Protein AF-A0A6V7U859-F1 (afdb_monomer)

Sequence (755 aa):
MHLGAEILRFVKKGKNNCCVVFSGETASGKSELFKQLLNFLSADFANQNFELKLNSAQIIIEAFANAKTSRNLNASRHGKYFELNYKLNNELSKIVISSAKIELFFLEKYRVVEAFVEQSRESNFHIFYCLLAGLSPQQKLDFELTNGRISSYRLLAQYRRNSRENFINGETTSWMFGGERTRPTFELLSKVVGAFKILNFNEKEIENIWRLLAAILHLGNLRYNVKNYDGKENLELNDRLNIQRICKLLKIEKNLLISSLTIKSLCDLKSEKELNFRKLSIDEAVDRRDTLCVEIYSNIVNFIINKINLELNEENKIINWRNGQQQKFISVGLADFQSLENKLKNGNNFEQLCINYGAECLQQFFIRRIFTLEQAEYAAQCLPEWEERCAALPYLDNLQVLEMLAVQPLSVMSVIDDISIAPEASDTNLLSKLHSSHSNNESLYQKPKSSLLNQFAIRHYTGLVQYKVEGMLLKNKDYFPSELQKLINESELKFLQKIFQNKEENEEGDEISNELSEEELNENGNIEFIIKRIKQNTQCTIVRRSMNDLMRRLESCPEAFFVRCLKANDAQKEKLFETETVLRQMRQFDMLSTVAMCRASFPIHMEYAYFVRRYRPLMPGIPPPNYCDCAHTTGFICRTIFGDSCTEFVQFGKNKAFLKSEQHQFLEMLRSRRLHCCAALVQKCLLGWAKRQQYARLRWATLIFQKHWRGLVERKKFKIIIRGVTRLQAIIRSHQLVIRYQWLKSLIAHFQAIN

Solvent-accessible surface area (backbone atoms only — not comparable to full-atom values): 41831 Å² total; per-residue (Å²): 108,71,68,46,56,51,51,52,52,50,57,71,67,69,81,62,36,32,33,35,44,42,43,44,56,81,72,22,48,52,70,59,53,50,48,55,45,52,49,60,63,28,70,85,24,30,54,75,69,53,44,53,36,56,55,21,50,51,53,44,49,46,31,68,44,13,21,30,39,74,79,29,55,78,31,64,42,32,24,39,37,40,36,38,30,33,33,77,37,79,90,74,75,38,63,30,53,55,31,41,45,66,47,81,38,75,63,58,48,66,48,61,64,42,74,40,42,58,92,56,52,47,53,41,43,42,41,65,56,20,49,52,55,35,52,50,74,67,57,27,57,76,50,71,45,67,96,55,57,54,79,79,22,51,40,67,27,57,54,82,84,82,72,101,68,77,86,69,87,79,86,65,82,79,86,56,62,88,93,58,90,83,72,61,51,36,61,57,32,51,49,40,54,50,23,39,53,68,52,69,50,50,71,66,58,54,49,50,52,53,29,50,56,40,28,39,43,40,54,56,55,68,62,78,45,76,46,76,56,95,90,41,83,40,70,42,78,79,53,66,66,49,50,52,50,34,24,64,53,51,36,34,60,64,68,56,56,51,45,42,45,41,45,44,80,42,70,46,92,86,67,87,48,84,78,45,76,43,75,42,54,69,65,59,26,51,50,48,51,41,51,53,41,31,50,56,51,49,29,50,52,52,48,51,45,52,49,50,32,50,62,37,34,49,65,50,58,65,51,53,76,73,63,83,60,89,75,82,64,38,42,42,37,39,36,47,52,45,40,68,69,75,47,86,88,82,53,24,44,55,67,43,52,55,42,33,50,55,35,50,53,55,49,41,55,49,46,41,59,71,47,55,51,48,39,50,50,28,55,76,27,70,36,61,75,59,26,52,58,57,66,70,54,76,70,92,80,52,60,68,51,49,31,47,43,64,65,42,88,75,5,56,40,51,44,50,52,56,39,48,72,39,96,82,54,43,50,67,57,45,52,54,48,52,47,73,70,39,54,90,41,62,84,45,29,41,76,58,96,48,86,86,51,67,45,44,29,41,45,47,79,80,44,79,40,59,34,40,36,76,63,34,45,65,60,30,47,61,73,75,55,68,51,52,52,51,52,46,69,67,22,73,37,62,66,62,39,50,42,58,52,58,58,57,59,64,67,69,66,63,91,81,84,87,86,82,77,93,83,69,86,48,93,72,45,59,59,56,52,50,52,51,54,54,53,62,56,16,43,56,46,47,53,49,51,55,50,50,54,50,46,53,55,57,66,69,21,84,44,76,44,79,45,81,29,69,42,45,39,94,84,76,54,83,98,46,76,35,66,68,56,38,53,52,50,40,59,42,69,43,46,63,44,51,51,51,47,62,69,73,48,49,87,40,77,37,43,24,52,58,45,33,64,70,51,32,84,77,46,87,89,58,69,60,44,93,74,50,64,28,62,64,49,40,54,50,53,44,37,71,74,51,41,90,57,27,74,82,47,40,49,81,40,76,63,31,39,27,24,30,68,68,61,52,50,49,52,50,50,54,44,51,53,51,48,49,54,53,49,51,54,51,49,52,52,52,53,51,50,52,51,52,53,52,49,52,53,52,49,52,53,49,52,51,50,51,54,52,49,56,52,50,54,52,53,52,53,51,52,50,50,53,53,50,51,54,49,51,51,50,50,52,53,49,50,54,49,49,52,52,50,52,52,52,50,51,52,50,54,52,53,62,73,75,109

InterPro domains:
  IPR000048 IQ motif, EF-hand binding site [SM00015] (674-696)
  IPR000048 IQ motif, EF-hand binding site [SM00015] (697-719)
  IPR001609 Myosin head, motor domain-like [PF00063] (6-660)
  IPR001609 Myosin head, motor domain-like [PR00193] (17-42)
  IPR001609 Myosin head, motor domain-like [PR00193] (59-86)
  IPR001609 Myosin head, motor domain-like [PR00193] (333-361)
  IPR001609 Myosin head, motor domain-like [PS51456] (1-672)
  IPR001609 Myosin head, motor domain-like [SM00242] (1-673)
  IPR027417 P-loop containing nucleoside triphosphate hydrolase [SSF52540] (9-729)
  IPR036961 Kinesin motor domain superfamily [G3DSA:3.40.850.10] (9-595)

Mean predicted aligned error: 11.79 Å

pLDDT: mean 83.3, std 16.25, range [28.33, 97.75]

Structure (mmCIF, N/CA/C/O backbone):
data_AF-A0A6V7U859-F1
#
_entry.id   AF-A0A6V7U859-F1
#
loop_
_atom_site.group_PDB
_atom_site.id
_atom_site.type_symbol
_atom_site.label_atom_id
_atom_site.label_alt_id
_atom_site.label_comp_id
_atom_site.label_asym_id
_atom_site.label_entity_id
_atom_site.label_seq_id
_atom_site.pdbx_PDB_ins_code
_atom_site.Cartn_x
_atom_site.Cartn_y
_atom_site.Cartn_z
_atom_site.occupancy
_atom_site.B_iso_or_equiv
_atom_site.auth_seq_id
_atom_site.auth_comp_id
_atom_site.auth_asym_id
_atom_site.auth_atom_id
_atom_site.pdbx_PDB_model_num
ATOM 1 N N . MET A 1 1 ? -1.193 2.203 -17.847 1.00 71.12 1 MET A N 1
ATOM 2 C CA . MET A 1 1 ? -0.242 1.550 -18.780 1.00 71.12 1 MET A CA 1
ATOM 3 C C . MET A 1 1 ? 1.049 2.342 -18.985 1.00 71.12 1 MET A C 1
ATOM 5 O O . MET A 1 1 ? 2.097 1.781 -18.706 1.00 71.12 1 MET A O 1
ATOM 9 N N . HIS A 1 2 ? 1.018 3.618 -19.406 1.00 82.00 2 HIS A N 1
ATOM 10 C CA . HIS A 1 2 ? 2.252 4.408 -19.613 1.00 82.00 2 HIS A CA 1
ATOM 11 C C . HIS A 1 2 ? 3.171 4.432 -18.378 1.00 82.00 2 HIS A C 1
ATOM 13 O O . HIS A 1 2 ? 4.330 4.040 -18.474 1.00 82.00 2 HIS A O 1
ATOM 19 N N . LEU A 1 3 ? 2.622 4.793 -17.211 1.00 88.06 3 LEU A N 1
ATOM 20 C CA . LEU A 1 3 ? 3.351 4.802 -15.938 1.00 88.06 3 LEU A CA 1
ATOM 21 C C . LEU A 1 3 ? 4.003 3.445 -15.623 1.00 88.06 3 LEU A C 1
ATOM 23 O O . LEU A 1 3 ? 5.179 3.380 -15.290 1.00 88.06 3 LEU A O 1
ATOM 27 N N . GLY A 1 4 ? 3.264 2.345 -15.790 1.00 87.81 4 GLY A N 1
ATOM 28 C CA . GLY A 1 4 ? 3.808 1.003 -15.579 1.00 87.81 4 GLY A CA 1
ATOM 29 C C . GLY A 1 4 ? 4.981 0.693 -16.513 1.00 87.81 4 GLY A C 1
ATOM 30 O O . GLY A 1 4 ? 5.986 0.138 -16.079 1.00 87.81 4 GLY A O 1
ATOM 31 N N . ALA A 1 5 ? 4.902 1.089 -17.788 1.00 84.56 5 ALA A N 1
ATOM 32 C CA . ALA A 1 5 ? 5.995 0.887 -18.739 1.00 84.56 5 ALA A CA 1
ATOM 33 C C . ALA A 1 5 ? 7.244 1.703 -18.366 1.00 84.56 5 ALA A C 1
ATOM 35 O O . ALA A 1 5 ? 8.369 1.245 -18.573 1.00 84.56 5 ALA A O 1
ATOM 36 N N . GLU A 1 6 ? 7.057 2.897 -17.810 1.00 83.69 6 GLU A N 1
ATOM 37 C CA . GLU A 1 6 ? 8.133 3.752 -17.316 1.00 83.69 6 GLU A CA 1
ATOM 38 C C . GLU A 1 6 ? 8.818 3.163 -16.076 1.00 83.69 6 GLU A C 1
ATOM 40 O O . GLU A 1 6 ? 10.043 3.017 -16.075 1.00 83.69 6 GLU A O 1
ATOM 45 N N . ILE A 1 7 ? 8.038 2.695 -15.097 1.00 87.56 7 ILE A N 1
ATOM 46 C CA . ILE A 1 7 ? 8.540 1.973 -13.919 1.00 87.56 7 ILE A CA 1
ATOM 47 C C . ILE A 1 7 ? 9.346 0.744 -14.354 1.00 87.56 7 ILE A C 1
ATOM 49 O O . ILE A 1 7 ? 10.487 0.560 -13.937 1.00 87.56 7 ILE A O 1
ATOM 53 N N . LEU A 1 8 ? 8.827 -0.070 -15.276 1.00 83.62 8 LEU A N 1
ATOM 54 C CA . LEU A 1 8 ? 9.551 -1.248 -15.764 1.00 83.62 8 LEU A CA 1
ATOM 55 C C . LEU A 1 8 ? 10.824 -0.891 -16.541 1.00 83.62 8 LEU A C 1
ATOM 57 O O . LEU A 1 8 ? 11.806 -1.634 -16.493 1.00 83.62 8 LEU A O 1
ATOM 61 N N . ARG A 1 9 ? 10.851 0.236 -17.263 1.00 79.06 9 ARG A N 1
ATOM 62 C CA . ARG A 1 9 ? 12.089 0.749 -17.876 1.00 79.06 9 ARG A CA 1
ATOM 63 C C . ARG A 1 9 ? 13.104 1.140 -16.808 1.00 79.06 9 ARG A C 1
ATOM 65 O O . ARG A 1 9 ? 14.294 0.916 -17.023 1.00 79.06 9 ARG A O 1
ATOM 72 N N . PHE A 1 10 ? 12.657 1.708 -15.691 1.00 78.94 10 PHE A N 1
ATOM 73 C CA . PHE A 1 10 ? 13.509 2.037 -14.553 1.00 78.94 10 PHE A CA 1
ATOM 74 C C . PHE A 1 10 ? 14.084 0.774 -13.900 1.00 78.94 10 PHE A C 1
ATOM 76 O O . PHE A 1 10 ? 15.305 0.647 -13.803 1.00 78.94 10 PHE A O 1
ATOM 83 N N . VAL A 1 11 ? 13.237 -0.219 -13.610 1.00 81.00 11 VAL A N 1
ATOM 84 C CA . VAL A 1 11 ? 13.658 -1.538 -13.105 1.00 81.00 11 VAL A CA 1
ATOM 85 C C . VAL A 1 11 ? 14.672 -2.191 -14.055 1.00 81.00 11 VAL A C 1
ATOM 87 O O . VAL A 1 11 ? 15.732 -2.641 -13.625 1.00 81.00 11 VAL A O 1
ATOM 90 N N . LYS A 1 12 ? 14.432 -2.140 -15.376 1.00 77.50 12 LYS A N 1
ATOM 91 C CA . LYS A 1 12 ? 15.366 -2.639 -16.406 1.00 77.50 12 LYS A CA 1
ATOM 92 C C . LYS A 1 12 ? 16.717 -1.930 -16.445 1.00 77.50 12 LYS A C 1
ATOM 94 O O . LYS A 1 12 ? 17.691 -2.527 -16.899 1.00 77.50 12 LYS A O 1
ATOM 99 N N . LYS A 1 13 ? 16.806 -0.674 -15.996 1.00 72.75 13 LYS A N 1
ATOM 100 C CA . LYS A 1 13 ? 18.085 0.050 -15.903 1.00 72.75 13 LYS A CA 1
ATOM 101 C C . LYS A 1 13 ? 18.947 -0.450 -14.740 1.00 72.75 13 LYS A C 1
ATOM 103 O O . LYS A 1 13 ? 20.151 -0.205 -14.769 1.00 72.75 13 LYS A O 1
ATOM 108 N N . GLY A 1 14 ? 18.376 -1.173 -13.775 1.00 63.72 14 GLY A N 1
ATOM 109 C CA . GLY A 1 14 ? 19.142 -2.023 -12.868 1.00 63.72 14 GLY A CA 1
ATOM 110 C C . GLY A 1 14 ? 19.781 -1.333 -11.656 1.00 63.72 14 GLY A C 1
ATOM 111 O O . GLY A 1 14 ? 20.655 -1.932 -11.035 1.00 63.72 14 GLY A O 1
ATOM 112 N N . LYS A 1 15 ? 19.458 -0.063 -11.369 1.00 62.84 15 LYS A N 1
ATOM 113 C CA . LYS A 1 15 ? 20.284 0.758 -10.461 1.00 62.84 15 LYS A CA 1
ATOM 114 C C . LYS A 1 15 ? 19.678 1.032 -9.089 1.00 62.84 15 LYS A C 1
ATOM 116 O O . LYS A 1 15 ? 20.405 0.896 -8.110 1.00 62.84 15 LYS A O 1
ATOM 121 N N . ASN A 1 16 ? 18.397 1.388 -9.023 1.00 78.38 16 ASN A N 1
ATOM 122 C CA . ASN A 1 16 ? 17.788 1.989 -7.837 1.00 78.38 16 ASN A CA 1
ATOM 123 C C . ASN A 1 16 ? 16.387 1.413 -7.583 1.00 78.38 16 ASN A C 1
ATOM 125 O O . ASN A 1 16 ? 15.728 0.972 -8.525 1.00 78.38 16 ASN A O 1
ATOM 129 N N . ASN A 1 17 ? 15.935 1.471 -6.330 1.00 88.69 17 ASN A N 1
ATOM 130 C CA . ASN A 1 17 ? 14.547 1.199 -5.949 1.00 88.69 17 ASN A CA 1
ATOM 131 C C . ASN A 1 17 ? 13.641 2.358 -6.385 1.00 88.69 17 ASN A C 1
ATOM 133 O O . ASN A 1 17 ? 14.111 3.484 -6.559 1.00 88.69 17 ASN A O 1
ATOM 137 N N . CYS A 1 18 ? 12.349 2.108 -6.554 1.00 91.88 18 CYS A N 1
ATOM 138 C CA . CYS A 1 18 ? 11.382 3.176 -6.799 1.00 91.88 18 CYS A CA 1
ATOM 139 C C . CYS A 1 1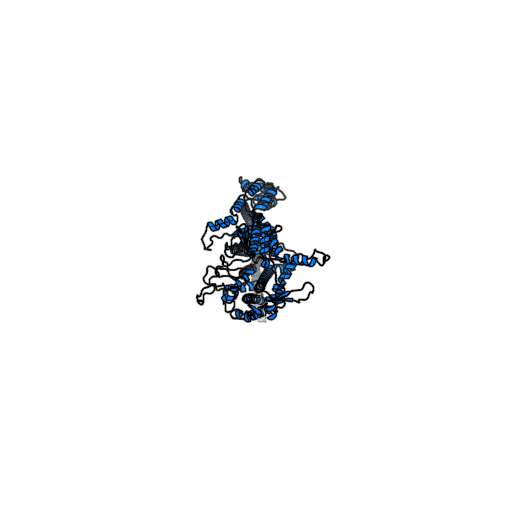8 ? 10.086 2.942 -6.033 1.00 91.88 18 CYS A C 1
ATOM 141 O O . CYS A 1 18 ? 9.732 1.803 -5.732 1.00 91.88 18 CYS A O 1
ATOM 143 N N . CYS A 1 19 ? 9.347 4.014 -5.773 1.00 94.88 19 CYS A N 1
ATOM 144 C CA . CYS A 1 19 ? 8.046 3.930 -5.125 1.00 94.88 19 CYS A CA 1
ATOM 145 C C . CYS A 1 19 ? 6.949 4.618 -5.945 1.00 94.88 19 CYS A C 1
ATOM 147 O O . CYS A 1 19 ? 7.213 5.520 -6.738 1.00 94.88 19 CYS A O 1
ATOM 149 N N . VAL A 1 20 ? 5.707 4.177 -5.761 1.00 96.00 20 VAL A N 1
ATOM 150 C CA . VAL A 1 20 ? 4.504 4.777 -6.337 1.00 96.00 20 VAL A CA 1
ATOM 151 C C . VAL A 1 20 ? 3.539 5.088 -5.206 1.00 96.00 20 VAL A C 1
ATOM 153 O O . VAL A 1 20 ? 3.144 4.186 -4.468 1.00 96.00 20 VAL A O 1
ATOM 156 N N . VAL A 1 21 ? 3.135 6.348 -5.081 1.00 95.50 21 VAL A N 1
ATOM 157 C CA . VAL A 1 21 ? 2.208 6.801 -4.039 1.00 95.50 21 VAL A CA 1
ATOM 158 C C . VAL A 1 21 ? 0.886 7.218 -4.673 1.00 95.50 21 VAL A C 1
ATOM 160 O O . VAL A 1 21 ? 0.825 8.151 -5.480 1.00 95.50 21 VAL A O 1
ATOM 163 N N . PHE A 1 22 ? -0.188 6.527 -4.289 1.00 93.94 22 PHE A N 1
ATOM 164 C CA . PHE A 1 22 ? -1.551 6.830 -4.708 1.00 93.94 22 PHE A CA 1
ATOM 165 C C . PHE A 1 22 ? -2.222 7.766 -3.703 1.00 93.94 22 PHE A C 1
ATOM 167 O O . PHE A 1 22 ? -2.262 7.505 -2.502 1.00 93.94 22 PHE A O 1
ATOM 174 N N . SER A 1 23 ? -2.800 8.854 -4.201 1.00 91.12 23 SER A N 1
ATOM 175 C CA . SER A 1 23 ? -3.497 9.861 -3.397 1.00 91.12 23 SER A CA 1
ATOM 176 C C . SER A 1 23 ? -4.761 10.336 -4.114 1.00 91.12 23 SER A C 1
ATOM 178 O O . SER A 1 23 ? -4.917 10.130 -5.314 1.00 91.12 23 SER A O 1
ATOM 180 N N . GLY A 1 24 ? -5.712 10.904 -3.376 1.00 88.62 24 GLY A N 1
ATOM 181 C CA . GLY A 1 24 ? -7.045 11.235 -3.895 1.00 88.62 24 GLY A CA 1
ATOM 182 C C . GLY A 1 24 ? -8.122 11.113 -2.823 1.00 88.62 24 GLY A C 1
ATOM 183 O O . GLY A 1 24 ? -7.867 10.526 -1.769 1.00 88.62 24 GLY A O 1
ATOM 184 N N . GLU A 1 25 ? -9.322 11.641 -3.074 1.00 85.81 25 GLU A N 1
ATOM 185 C CA . GLU A 1 25 ? -10.473 11.526 -2.164 1.00 85.81 25 GLU A CA 1
ATOM 186 C C . GLU A 1 25 ? -11.036 10.093 -2.102 1.00 85.81 25 GLU A C 1
ATOM 188 O O . GLU A 1 25 ? -10.721 9.229 -2.930 1.00 85.81 25 GLU A O 1
ATOM 193 N N . THR A 1 26 ? -11.890 9.820 -1.112 1.00 83.44 26 THR A N 1
ATOM 194 C CA . THR A 1 26 ? -12.606 8.537 -1.029 1.00 83.44 26 THR A CA 1
ATOM 195 C C . THR A 1 26 ? -13.460 8.346 -2.285 1.00 83.44 26 THR A C 1
ATOM 197 O O . THR A 1 26 ? -14.155 9.267 -2.706 1.00 83.44 26 THR A O 1
ATOM 200 N N . ALA A 1 27 ? -13.435 7.140 -2.863 1.00 83.50 27 ALA A N 1
ATOM 201 C CA . ALA A 1 27 ? -14.111 6.798 -4.122 1.00 83.50 27 ALA A CA 1
ATOM 202 C C . ALA A 1 27 ? -13.570 7.495 -5.390 1.00 83.50 27 ALA A C 1
ATOM 204 O O . ALA A 1 27 ? -14.260 7.529 -6.404 1.00 83.50 27 ALA A O 1
ATOM 205 N N . SER A 1 28 ? -12.336 8.008 -5.369 1.00 88.12 28 SER A N 1
ATOM 206 C CA . SER A 1 28 ? -11.665 8.555 -6.564 1.00 88.12 28 SER A CA 1
ATOM 207 C C . SER A 1 28 ? -11.043 7.495 -7.490 1.00 88.12 28 SER A C 1
ATOM 209 O O . SER A 1 28 ? -10.532 7.839 -8.550 1.00 88.12 28 SER A O 1
ATOM 211 N N . GLY A 1 29 ? -11.066 6.211 -7.107 1.00 88.81 29 GLY A N 1
ATOM 212 C CA . GLY A 1 29 ? -10.531 5.106 -7.918 1.00 88.81 29 GLY A CA 1
ATOM 213 C C . GLY A 1 29 ? -9.109 4.644 -7.570 1.00 88.81 29 GLY A C 1
ATOM 214 O O . GLY A 1 29 ? -8.580 3.789 -8.273 1.00 88.81 29 GLY A O 1
ATOM 215 N N . LYS A 1 30 ? -8.507 5.138 -6.474 1.00 91.31 30 LYS A N 1
ATOM 216 C CA . LYS A 1 30 ? -7.146 4.760 -6.025 1.00 91.31 30 LYS A CA 1
ATOM 217 C C . LYS A 1 30 ? -6.897 3.253 -6.022 1.00 91.31 30 LYS A C 1
ATOM 219 O O . LYS A 1 30 ? -5.990 2.780 -6.697 1.00 91.31 30 LYS A O 1
ATOM 224 N N . SER A 1 31 ? -7.738 2.499 -5.314 1.00 89.06 31 SER A N 1
ATOM 225 C CA . SER A 1 31 ? -7.548 1.057 -5.162 1.00 89.06 31 SER A CA 1
ATOM 226 C C . SER A 1 31 ? -7.752 0.284 -6.464 1.00 89.06 31 SER A C 1
ATOM 228 O O . SER A 1 31 ? -7.108 -0.740 -6.648 1.00 89.06 31 SER A O 1
ATOM 230 N N . GLU A 1 32 ? -8.585 0.772 -7.385 1.00 89.56 32 GLU A N 1
ATOM 231 C CA . GLU A 1 32 ? -8.760 0.150 -8.703 1.00 89.56 32 GLU A CA 1
ATOM 232 C C . GLU A 1 32 ? -7.541 0.400 -9.597 1.00 89.56 32 GLU A C 1
ATOM 234 O O . GLU A 1 32 ? -7.003 -0.516 -10.216 1.00 89.56 32 GLU A O 1
ATOM 239 N N . LEU A 1 33 ? -7.024 1.629 -9.593 1.00 92.62 33 LEU A N 1
ATOM 240 C CA . LEU A 1 33 ? -5.817 1.973 -10.334 1.00 92.62 33 LEU A CA 1
ATOM 241 C C . LEU A 1 33 ? -4.578 1.256 -9.780 1.00 92.62 33 LEU A C 1
ATOM 243 O O . LEU A 1 33 ? -3.728 0.811 -10.551 1.00 92.62 33 LEU A O 1
ATOM 247 N N . PHE A 1 34 ? -4.505 1.092 -8.458 1.00 93.00 34 PHE A N 1
ATOM 248 C CA . PHE A 1 34 ? -3.504 0.269 -7.788 1.00 93.00 34 PHE A CA 1
ATOM 249 C C . PHE A 1 34 ? -3.523 -1.170 -8.318 1.00 93.00 34 PHE A C 1
ATOM 251 O O . PHE A 1 34 ? -2.472 -1.686 -8.689 1.00 93.00 34 PHE A O 1
ATOM 258 N N . LYS A 1 35 ? -4.703 -1.805 -8.418 1.00 90.88 35 LYS A N 1
ATOM 259 C CA . LYS A 1 35 ? -4.841 -3.167 -8.969 1.00 90.88 35 LYS A CA 1
ATOM 260 C C . LYS A 1 35 ? -4.373 -3.240 -10.413 1.00 90.88 35 LYS A C 1
ATOM 262 O O . LYS A 1 35 ? -3.584 -4.110 -10.761 1.00 90.88 35 LYS A O 1
ATOM 267 N N . GLN A 1 36 ? -4.813 -2.302 -11.248 1.00 92.00 36 GLN A N 1
ATOM 268 C CA . GLN A 1 36 ? -4.420 -2.268 -12.655 1.00 92.00 36 GLN A CA 1
ATOM 269 C C . GLN A 1 36 ? -2.909 -2.090 -12.824 1.00 92.00 36 GLN A C 1
ATOM 271 O O . GLN A 1 36 ? -2.306 -2.745 -13.675 1.00 92.00 36 GLN A O 1
ATOM 276 N N . LEU A 1 37 ? -2.283 -1.226 -12.017 1.00 92.94 37 LEU A N 1
ATOM 277 C CA . LEU A 1 37 ? -0.834 -1.059 -12.039 1.00 92.94 37 LEU A CA 1
ATOM 278 C C . LEU A 1 37 ? -0.125 -2.320 -11.544 1.00 92.94 37 LEU A C 1
ATOM 280 O O . LEU A 1 37 ? 0.836 -2.748 -12.174 1.00 92.94 37 LEU A O 1
ATOM 284 N N . LEU A 1 38 ? -0.608 -2.932 -10.463 1.00 91.75 38 LEU A N 1
ATOM 285 C CA . LEU A 1 38 ? -0.036 -4.157 -9.918 1.00 91.75 38 LEU A CA 1
ATOM 286 C C . LEU A 1 38 ? -0.067 -5.305 -10.939 1.00 91.75 38 LEU A C 1
ATOM 288 O O . LEU A 1 38 ? 0.948 -5.968 -11.156 1.00 91.75 38 LEU A O 1
ATOM 292 N N . ASN A 1 39 ? -1.200 -5.490 -11.615 1.00 89.50 39 ASN A N 1
ATOM 293 C CA . ASN A 1 39 ? -1.362 -6.499 -12.664 1.00 89.50 39 ASN A CA 1
ATOM 294 C C . ASN A 1 39 ? -0.435 -6.211 -13.846 1.00 89.50 39 ASN A C 1
ATOM 296 O O . ASN A 1 39 ? 0.222 -7.105 -14.363 1.00 89.50 39 ASN A O 1
ATOM 300 N N . PHE A 1 40 ? -0.306 -4.943 -14.240 1.00 89.88 40 PHE A N 1
ATOM 301 C CA . PHE A 1 40 ? 0.610 -4.554 -15.310 1.00 89.88 40 PHE A CA 1
ATOM 302 C C . PHE A 1 40 ? 2.081 -4.827 -14.958 1.00 89.88 40 PHE A C 1
ATOM 304 O O . PHE A 1 40 ? 2.856 -5.265 -15.804 1.00 89.88 40 PHE A O 1
ATOM 311 N N . LEU A 1 41 ? 2.475 -4.551 -13.714 1.00 88.38 41 LEU A N 1
ATOM 312 C CA . LEU A 1 41 ? 3.835 -4.775 -13.227 1.00 88.38 41 LEU A CA 1
ATOM 313 C C . LEU A 1 41 ? 4.169 -6.270 -13.093 1.00 88.38 41 LEU A C 1
ATOM 315 O O . LEU A 1 41 ? 5.330 -6.648 -13.245 1.00 88.38 41 LEU A O 1
ATOM 319 N N . SER A 1 42 ? 3.161 -7.116 -12.862 1.00 85.69 42 SER A N 1
ATOM 320 C CA . SER A 1 42 ? 3.326 -8.564 -12.710 1.00 85.69 42 SER A CA 1
ATOM 321 C C . SER A 1 42 ? 3.190 -9.362 -14.011 1.00 85.69 42 SER A C 1
ATOM 323 O O . SER A 1 42 ? 3.947 -10.309 -14.174 1.00 85.69 42 SER A O 1
ATOM 325 N N . ALA A 1 43 ? 2.347 -8.971 -14.970 1.00 79.81 43 ALA A N 1
ATOM 326 C CA . ALA A 1 43 ? 1.989 -9.794 -16.139 1.00 79.81 43 ALA A CA 1
ATOM 327 C C . ALA A 1 43 ? 3.173 -10.392 -16.938 1.00 79.81 43 ALA A C 1
ATOM 329 O O . ALA A 1 43 ? 3.133 -11.551 -17.341 1.00 79.81 43 ALA A O 1
ATOM 330 N N . ASP A 1 44 ? 4.241 -9.618 -17.162 1.00 70.62 44 ASP A N 1
ATOM 331 C CA . ASP A 1 44 ? 5.400 -10.051 -17.969 1.00 70.62 44 ASP A CA 1
ATOM 332 C C . ASP A 1 44 ? 6.590 -10.558 -17.129 1.00 70.62 44 ASP A C 1
ATOM 334 O O . ASP A 1 44 ? 7.562 -11.091 -17.676 1.00 70.62 44 ASP A O 1
ATOM 338 N N . PHE A 1 45 ? 6.554 -10.331 -15.813 1.00 69.88 45 PHE A N 1
ATOM 339 C CA . PHE A 1 45 ? 7.700 -10.502 -14.909 1.00 69.88 45 PHE A CA 1
ATOM 340 C C . PHE A 1 45 ? 7.420 -11.507 -13.794 1.00 69.88 45 PHE A C 1
ATOM 342 O O . PHE A 1 45 ? 8.359 -12.019 -13.198 1.00 69.88 45 PHE A O 1
ATOM 349 N N . ALA A 1 46 ? 6.164 -11.806 -13.489 1.00 68.88 46 ALA A N 1
ATOM 350 C CA . ALA A 1 46 ? 5.783 -12.859 -12.568 1.00 68.88 46 ALA A CA 1
ATOM 351 C C . ALA A 1 46 ? 5.668 -14.193 -13.314 1.00 68.88 46 ALA A C 1
ATOM 353 O O . ALA A 1 46 ? 5.213 -14.258 -14.455 1.00 68.88 46 ALA A O 1
ATOM 354 N N . ASN A 1 47 ? 6.018 -15.289 -12.642 1.00 74.56 47 ASN A N 1
ATOM 355 C CA . ASN A 1 47 ? 5.527 -16.598 -13.064 1.00 74.56 47 ASN A CA 1
ATOM 356 C C . ASN A 1 47 ? 3.990 -16.601 -12.951 1.00 74.56 47 ASN A C 1
ATOM 358 O O . ASN A 1 47 ? 3.457 -15.995 -12.020 1.00 74.56 47 ASN A O 1
ATOM 362 N N . GLN A 1 48 ? 3.276 -17.322 -13.826 1.00 76.00 48 GLN A N 1
ATOM 363 C CA . GLN A 1 48 ? 1.800 -17.392 -13.791 1.00 76.00 48 GLN A CA 1
ATOM 364 C C . GLN A 1 48 ? 1.266 -17.733 -12.386 1.00 76.00 48 GLN A C 1
ATOM 366 O O . GLN A 1 48 ? 0.297 -17.144 -11.916 1.00 76.00 48 GLN A O 1
ATOM 371 N N . ASN A 1 49 ? 1.960 -18.618 -11.665 1.00 81.75 49 ASN A N 1
ATOM 372 C CA . ASN A 1 49 ? 1.624 -18.968 -10.284 1.00 81.75 49 ASN A CA 1
ATOM 373 C C . ASN A 1 49 ? 1.774 -17.791 -9.304 1.00 81.75 49 ASN A C 1
ATOM 375 O O . ASN A 1 49 ? 0.966 -17.652 -8.391 1.00 81.75 49 ASN A O 1
ATOM 379 N N . PHE A 1 50 ? 2.790 -16.942 -9.473 1.00 85.62 50 PHE A N 1
ATOM 380 C CA . PHE A 1 50 ? 3.026 -15.794 -8.596 1.00 85.62 50 PHE A CA 1
ATOM 381 C C . PHE A 1 50 ? 1.981 -14.695 -8.815 1.00 85.62 50 PHE A C 1
ATOM 383 O O . PHE A 1 50 ? 1.450 -14.153 -7.849 1.00 85.62 50 PHE A O 1
ATOM 390 N N . GLU A 1 51 ? 1.620 -14.414 -10.071 1.00 86.69 51 GLU A N 1
ATOM 391 C CA . GLU A 1 51 ? 0.534 -13.481 -10.396 1.00 86.69 51 GLU A CA 1
ATOM 392 C C . GLU A 1 51 ? -0.800 -13.938 -9.778 1.00 86.69 51 GLU A C 1
ATOM 394 O O . GLU A 1 51 ? -1.510 -13.148 -9.152 1.00 86.69 51 GLU A O 1
ATOM 399 N N . LEU A 1 52 ? -1.113 -15.236 -9.866 1.00 88.62 52 LEU A N 1
ATOM 400 C CA . LEU A 1 52 ? -2.304 -15.813 -9.236 1.00 88.62 52 LEU A CA 1
ATOM 401 C C . LEU A 1 52 ? -2.292 -15.668 -7.706 1.00 88.62 52 LEU A C 1
ATOM 403 O O . LEU A 1 52 ? -3.325 -15.320 -7.127 1.00 88.62 52 LEU A O 1
ATOM 407 N N . LYS A 1 53 ? -1.147 -15.890 -7.046 1.00 92.00 53 LYS A N 1
ATOM 408 C CA . LYS A 1 53 ? -0.990 -15.684 -5.592 1.00 92.00 53 LYS A CA 1
ATOM 409 C C . LYS A 1 53 ? -1.204 -14.221 -5.203 1.00 92.00 53 LYS A C 1
ATOM 411 O O . LYS A 1 53 ? -1.940 -13.937 -4.262 1.00 92.00 53 LYS A O 1
ATOM 416 N N . LEU A 1 54 ? -0.619 -13.293 -5.955 1.00 91.81 54 LEU A N 1
ATOM 417 C CA . LEU A 1 54 ? -0.733 -11.853 -5.727 1.00 91.81 54 LEU A CA 1
ATOM 418 C C . LEU A 1 54 ? -2.189 -11.365 -5.852 1.00 91.81 54 LEU A C 1
ATOM 420 O O . LEU A 1 54 ? -2.691 -10.659 -4.977 1.00 91.81 54 LEU A O 1
ATOM 424 N N . ASN A 1 55 ? -2.893 -11.804 -6.898 1.00 91.25 55 ASN A N 1
ATOM 425 C CA . ASN A 1 55 ? -4.316 -11.513 -7.095 1.00 91.25 55 ASN A CA 1
ATOM 426 C C . ASN A 1 55 ? -5.187 -12.143 -5.997 1.00 91.25 55 ASN A C 1
ATOM 428 O O . ASN A 1 55 ? -6.121 -11.517 -5.496 1.00 91.25 55 ASN A O 1
ATOM 432 N N . SER A 1 56 ? -4.851 -13.363 -5.570 1.00 93.81 56 SER A N 1
ATOM 433 C CA . SER A 1 56 ? -5.532 -14.048 -4.464 1.00 93.81 56 SER A CA 1
ATOM 434 C C . SER A 1 56 ? -5.365 -13.299 -3.139 1.00 93.81 56 SER A C 1
ATOM 436 O O . SER A 1 56 ? -6.333 -13.149 -2.394 1.00 93.81 56 SER A O 1
ATOM 438 N N . ALA A 1 57 ? -4.175 -12.750 -2.872 1.00 95.12 57 ALA A N 1
ATOM 439 C CA . ALA A 1 57 ? -3.919 -11.947 -1.679 1.00 95.12 57 ALA A CA 1
ATOM 440 C C . ALA A 1 57 ? -4.823 -10.709 -1.625 1.00 95.12 57 ALA A C 1
ATOM 442 O O . ALA A 1 57 ? -5.407 -10.420 -0.582 1.00 95.12 57 ALA A O 1
ATOM 443 N N . GLN A 1 58 ? -5.011 -10.014 -2.752 1.00 91.75 58 GLN A N 1
ATOM 444 C CA . GLN A 1 58 ? -5.911 -8.859 -2.816 1.00 91.75 58 GLN A CA 1
ATOM 445 C C . GLN A 1 58 ? -7.364 -9.221 -2.504 1.00 91.75 58 GLN A C 1
ATOM 447 O O . GLN A 1 58 ? -8.005 -8.516 -1.729 1.00 91.75 58 GLN A O 1
ATOM 452 N N . ILE A 1 59 ? -7.873 -10.328 -3.058 1.00 93.06 59 ILE A N 1
ATOM 453 C CA . ILE A 1 59 ? -9.246 -10.795 -2.805 1.00 93.06 59 ILE A CA 1
ATOM 454 C C . ILE A 1 59 ? -9.475 -11.015 -1.305 1.00 93.06 59 ILE A C 1
ATOM 456 O O . ILE A 1 59 ? -10.507 -10.606 -0.769 1.00 93.06 59 ILE A O 1
ATOM 460 N N . ILE A 1 60 ? -8.511 -11.638 -0.621 1.00 95.62 60 ILE A N 1
ATOM 461 C CA . ILE A 1 60 ? 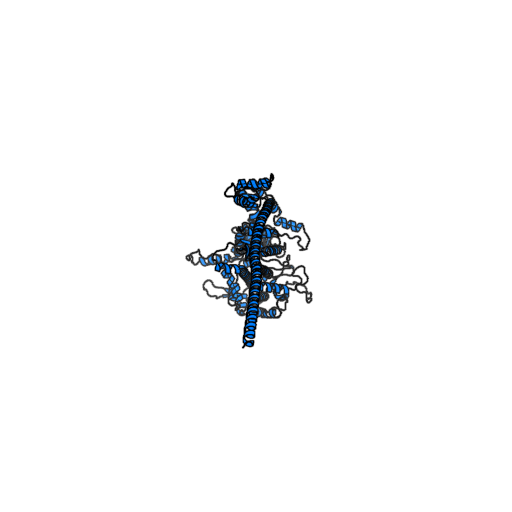-8.594 -11.877 0.823 1.00 95.62 60 ILE A CA 1
ATOM 462 C C . ILE A 1 60 ? -8.535 -10.550 1.589 1.00 95.62 60 ILE A C 1
ATOM 464 O O . ILE A 1 60 ? -9.387 -10.307 2.442 1.00 95.62 60 ILE A O 1
ATOM 468 N N . ILE A 1 61 ? -7.586 -9.666 1.263 1.00 95.00 61 ILE A N 1
ATOM 469 C CA . ILE A 1 61 ? -7.449 -8.358 1.923 1.00 95.00 61 ILE A CA 1
ATOM 470 C C . ILE A 1 61 ? -8.737 -7.541 1.782 1.00 95.00 61 ILE A C 1
ATOM 472 O O . ILE A 1 61 ? -9.213 -6.983 2.764 1.00 95.00 61 ILE A O 1
ATOM 476 N N . GLU A 1 62 ? -9.360 -7.513 0.605 1.00 92.00 62 GLU A N 1
ATOM 477 C CA . GLU A 1 62 ? -10.625 -6.798 0.408 1.00 92.00 62 GLU A CA 1
ATOM 478 C C . GLU A 1 62 ? -11.768 -7.396 1.226 1.00 92.00 62 GLU A C 1
ATOM 480 O O . GLU A 1 62 ? -12.561 -6.659 1.807 1.00 92.00 62 GLU A O 1
ATOM 485 N N . ALA A 1 63 ? -11.850 -8.722 1.335 1.00 92.50 63 ALA A N 1
ATOM 486 C CA . ALA A 1 63 ? -12.891 -9.346 2.142 1.00 92.50 63 ALA A CA 1
ATOM 487 C C . ALA A 1 63 ? -12.754 -8.993 3.637 1.00 92.50 63 ALA A C 1
ATOM 489 O O . ALA A 1 63 ? -13.757 -8.704 4.292 1.00 92.50 63 ALA A O 1
ATOM 490 N N . PHE A 1 64 ? -11.528 -8.990 4.169 1.00 95.69 64 PHE A N 1
ATOM 491 C CA . PHE A 1 64 ? -11.250 -8.784 5.596 1.00 95.69 64 PHE A CA 1
ATOM 492 C C . PHE A 1 64 ? -11.017 -7.321 5.998 1.00 95.69 64 PHE A C 1
ATOM 494 O O . PHE A 1 64 ? -11.142 -6.985 7.171 1.00 95.69 64 PHE A O 1
ATOM 501 N N . ALA A 1 65 ? -10.671 -6.434 5.072 1.00 94.38 65 ALA A N 1
ATOM 502 C CA . ALA A 1 65 ? -10.238 -5.080 5.413 1.00 94.38 65 ALA A CA 1
ATOM 503 C C . ALA A 1 65 ? -10.955 -3.977 4.616 1.00 94.38 65 ALA A C 1
ATOM 505 O O . ALA A 1 65 ? -10.656 -2.791 4.811 1.00 94.38 65 ALA A O 1
ATOM 506 N N . ASN A 1 66 ? -11.940 -4.339 3.781 1.00 90.94 66 ASN A N 1
ATOM 507 C CA . ASN A 1 66 ? -12.862 -3.387 3.166 1.00 90.94 66 ASN A CA 1
ATOM 508 C C . ASN A 1 66 ? -14.278 -3.508 3.731 1.00 90.94 66 ASN A C 1
ATOM 510 O O . ASN A 1 66 ? -14.726 -4.564 4.192 1.00 90.94 66 ASN A O 1
ATOM 514 N N . ALA A 1 67 ? -14.992 -2.389 3.680 1.00 87.25 67 ALA A N 1
ATOM 515 C CA . ALA A 1 67 ? -16.373 -2.293 4.118 1.00 87.25 67 ALA A CA 1
ATOM 516 C C . ALA A 1 67 ? -17.164 -1.306 3.255 1.00 87.25 67 ALA A C 1
ATOM 518 O O . ALA A 1 67 ? -16.606 -0.425 2.590 1.00 87.25 67 ALA A O 1
ATOM 519 N N . LYS A 1 68 ? -18.495 -1.411 3.320 1.00 82.75 68 LYS A N 1
ATOM 520 C CA . LYS A 1 68 ? -19.384 -0.406 2.744 1.00 82.75 68 LYS A CA 1
ATOM 521 C C . LYS A 1 68 ? -19.413 0.827 3.643 1.00 82.75 68 LYS A C 1
ATOM 523 O O . LYS A 1 68 ? -19.659 0.748 4.844 1.00 82.75 68 LYS A O 1
ATOM 528 N N . THR A 1 69 ? -19.230 1.979 3.019 1.00 78.62 69 THR A N 1
ATOM 529 C CA . THR A 1 69 ? -19.370 3.311 3.613 1.00 78.62 69 THR A CA 1
ATOM 530 C C . THR A 1 69 ? -20.475 4.080 2.896 1.00 78.62 69 THR A C 1
ATOM 532 O O . THR A 1 69 ? -20.898 3.710 1.799 1.00 78.62 69 THR A O 1
ATOM 535 N N . SER A 1 70 ? -20.890 5.212 3.467 1.00 75.44 70 SER A N 1
ATOM 536 C CA . SER A 1 70 ? -21.879 6.106 2.848 1.00 75.44 70 SER A CA 1
ATOM 537 C C . SER A 1 70 ? -21.507 6.582 1.435 1.00 75.44 70 SER A C 1
ATOM 539 O O . SER A 1 70 ? -22.400 6.900 0.650 1.00 75.44 70 SER A O 1
ATOM 541 N N . ARG A 1 71 ? -20.206 6.631 1.111 1.00 74.06 71 ARG A N 1
ATOM 542 C CA . ARG A 1 71 ? -19.667 7.151 -0.157 1.00 74.06 71 ARG A CA 1
ATOM 543 C C . ARG A 1 71 ? -19.050 6.088 -1.062 1.00 74.06 71 ARG A C 1
ATOM 545 O O . ARG A 1 71 ? -18.759 6.397 -2.207 1.00 74.06 71 ARG A O 1
ATOM 552 N N . ASN A 1 72 ? -18.767 4.885 -0.571 1.00 78.38 72 ASN A N 1
ATOM 553 C CA . ASN A 1 72 ? -18.109 3.830 -1.342 1.00 78.38 72 ASN A CA 1
ATOM 554 C C . ASN A 1 72 ? -18.545 2.453 -0.834 1.00 78.38 72 ASN A C 1
ATOM 556 O O . ASN A 1 72 ? -18.436 2.173 0.358 1.00 78.38 72 ASN A O 1
ATOM 560 N N . LEU A 1 73 ? -19.005 1.599 -1.747 1.00 80.50 73 LEU A N 1
ATOM 561 C CA . LEU A 1 73 ? -19.492 0.254 -1.446 1.00 80.50 73 LEU A CA 1
ATOM 562 C C . LEU A 1 73 ? -18.376 -0.741 -1.094 1.00 80.50 73 LEU A C 1
ATOM 564 O O . LEU A 1 73 ? -18.641 -1.678 -0.352 1.00 80.50 73 LEU A O 1
ATOM 568 N N . ASN A 1 74 ? -17.154 -0.516 -1.581 1.00 84.50 74 ASN A N 1
ATOM 569 C CA . ASN A 1 74 ? -15.974 -1.340 -1.310 1.00 84.50 74 ASN A CA 1
ATOM 570 C C . ASN A 1 74 ? -14.817 -0.428 -0.867 1.00 84.50 74 ASN A C 1
ATOM 572 O O . ASN A 1 74 ? -13.848 -0.212 -1.597 1.00 84.50 74 ASN A O 1
ATOM 576 N N . ALA A 1 75 ? -14.978 0.226 0.284 1.00 85.56 75 ALA A N 1
ATOM 577 C CA . ALA A 1 75 ? -13.996 1.168 0.805 1.00 85.56 75 ALA A CA 1
ATOM 578 C C . ALA A 1 75 ? -12.912 0.437 1.599 1.00 85.56 75 ALA A C 1
ATOM 580 O O . ALA A 1 75 ? -13.225 -0.228 2.587 1.00 85.56 75 ALA A O 1
ATOM 581 N N . SER A 1 76 ? -11.648 0.625 1.222 1.00 90.19 76 SER A N 1
ATOM 582 C CA . SER A 1 76 ? -10.502 0.211 2.034 1.00 90.19 76 SER A CA 1
ATOM 583 C C . SER A 1 76 ? -10.528 0.952 3.371 1.00 90.19 76 SER A C 1
ATOM 585 O O . SER A 1 76 ? -10.527 2.184 3.395 1.00 90.19 76 SER A O 1
ATOM 587 N N . ARG A 1 77 ? -10.587 0.208 4.481 1.00 90.62 77 ARG A N 1
ATOM 588 C CA . ARG A 1 77 ? -10.539 0.744 5.858 1.00 90.62 77 ARG A CA 1
ATOM 589 C C . ARG A 1 77 ? -9.169 0.503 6.499 1.00 90.62 77 ARG A C 1
ATOM 591 O O . ARG A 1 77 ? -9.075 0.136 7.667 1.00 90.62 77 ARG A O 1
ATOM 598 N N . HIS A 1 78 ? -8.143 0.602 5.663 1.00 92.06 78 HIS A N 1
ATOM 599 C CA . HIS A 1 78 ? -6.732 0.395 5.951 1.00 92.06 78 HIS A CA 1
ATOM 600 C C . HIS A 1 78 ? -5.908 1.127 4.875 1.00 92.06 78 HIS A C 1
ATOM 602 O O . HIS A 1 78 ? -6.385 1.340 3.754 1.00 92.06 78 HIS A O 1
ATOM 608 N N . GLY A 1 79 ? -4.668 1.488 5.191 1.00 91.62 79 GLY A N 1
ATOM 609 C CA . GLY A 1 79 ? -3.620 1.745 4.204 1.00 91.62 79 GLY A CA 1
ATOM 610 C C . GLY A 1 79 ? -2.886 0.453 3.856 1.00 91.62 79 GLY A C 1
ATOM 611 O O . GLY A 1 79 ? -2.813 -0.459 4.676 1.00 91.62 79 GLY A O 1
ATOM 612 N N . LYS A 1 80 ? -2.347 0.345 2.645 1.00 92.75 80 LYS A N 1
ATOM 613 C CA . LYS A 1 80 ? -1.557 -0.816 2.221 1.00 92.75 80 LYS A CA 1
ATOM 614 C C . LYS A 1 80 ? -0.287 -0.395 1.500 1.00 92.75 80 LYS A C 1
ATOM 616 O O . LYS A 1 80 ? -0.292 0.549 0.707 1.00 92.75 80 LYS A O 1
ATOM 621 N N . TYR A 1 81 ? 0.776 -1.148 1.739 1.00 94.88 81 TYR A N 1
ATOM 622 C CA . TYR A 1 81 ? 2.043 -1.043 1.031 1.00 94.88 81 TYR A CA 1
ATOM 623 C C . TYR A 1 81 ? 2.406 -2.405 0.445 1.00 94.88 81 TYR A C 1
ATOM 625 O O . TYR A 1 81 ? 2.464 -3.398 1.167 1.00 94.88 81 TYR A O 1
ATOM 633 N N . PHE A 1 82 ? 2.599 -2.458 -0.870 1.00 95.06 82 PHE A N 1
ATOM 634 C CA . PHE A 1 82 ? 3.073 -3.647 -1.574 1.00 95.06 82 PHE A CA 1
ATOM 635 C C . PHE A 1 82 ? 4.485 -3.374 -2.066 1.00 95.06 82 PHE A C 1
ATOM 637 O O . PHE A 1 82 ? 4.700 -2.456 -2.848 1.00 95.06 82 PHE A O 1
ATOM 644 N N . GLU A 1 83 ? 5.434 -4.191 -1.648 1.00 93.31 83 GLU A N 1
ATOM 645 C CA . GLU A 1 83 ? 6.811 -4.143 -2.104 1.00 93.31 83 GLU A CA 1
ATOM 646 C C . GLU A 1 83 ? 7.079 -5.326 -3.026 1.00 93.31 83 GLU A C 1
ATOM 648 O O . GLU A 1 83 ? 7.030 -6.475 -2.593 1.00 93.31 83 GLU A O 1
ATOM 653 N N . LEU A 1 84 ? 7.336 -5.052 -4.303 1.00 92.31 84 LEU A N 1
ATOM 654 C CA . LEU A 1 84 ? 7.670 -6.066 -5.299 1.00 92.31 84 LEU A CA 1
ATOM 655 C C . LEU A 1 84 ? 9.180 -6.106 -5.509 1.00 92.31 84 LEU A C 1
ATOM 657 O O . LEU A 1 84 ? 9.769 -5.119 -5.949 1.00 92.31 84 LEU A O 1
ATOM 661 N N . ASN A 1 85 ? 9.793 -7.260 -5.267 1.00 89.94 85 ASN A N 1
ATOM 662 C CA . ASN A 1 85 ? 11.227 -7.451 -5.431 1.00 89.94 85 ASN A CA 1
ATOM 663 C C . ASN A 1 85 ? 11.522 -8.112 -6.774 1.00 89.94 85 ASN A C 1
ATOM 665 O O . ASN A 1 85 ? 11.163 -9.265 -7.018 1.00 89.94 85 ASN A O 1
ATOM 669 N N . TYR A 1 86 ? 12.202 -7.371 -7.642 1.00 87.06 86 TYR A N 1
ATOM 670 C CA . TYR A 1 86 ? 12.636 -7.827 -8.952 1.00 87.06 86 TYR A CA 1
ATOM 671 C C . TYR A 1 86 ? 14.080 -8.302 -8.903 1.00 87.06 86 TYR A C 1
ATOM 673 O O . TYR A 1 86 ? 14.957 -7.658 -8.320 1.00 87.06 86 TYR A O 1
ATOM 681 N N . LYS A 1 87 ? 14.339 -9.400 -9.604 1.00 81.38 87 LYS A N 1
ATOM 682 C CA . LYS A 1 87 ? 15.663 -9.986 -9.771 1.00 81.38 87 LYS A CA 1
ATOM 683 C C . LYS A 1 87 ? 15.975 -10.174 -11.248 1.00 81.38 87 LYS A C 1
ATOM 685 O O . LYS A 1 87 ? 15.117 -10.567 -12.039 1.00 81.38 87 LYS A O 1
ATOM 690 N N . LEU A 1 88 ? 17.232 -9.940 -11.622 1.00 73.50 88 LEU A N 1
ATOM 691 C CA . LEU A 1 88 ? 17.738 -10.357 -12.924 1.00 73.50 88 LEU A CA 1
ATOM 692 C C . LEU A 1 88 ? 17.949 -11.876 -12.910 1.00 73.50 88 LEU A C 1
ATOM 694 O O . LEU A 1 88 ? 18.794 -12.394 -12.180 1.00 73.50 88 LEU A O 1
ATOM 698 N N . ASN A 1 89 ? 17.172 -12.599 -13.709 1.00 67.12 89 ASN A N 1
ATOM 699 C CA . ASN A 1 89 ? 17.398 -14.013 -13.942 1.00 67.12 89 ASN A CA 1
ATOM 700 C C . ASN A 1 89 ? 18.481 -14.169 -15.023 1.00 67.12 89 ASN A C 1
ATOM 702 O O . ASN A 1 89 ? 18.227 -13.925 -16.206 1.00 67.12 89 ASN A O 1
ATOM 706 N N . ASN A 1 90 ? 19.686 -14.562 -14.601 1.00 62.41 90 ASN A N 1
ATOM 707 C CA . ASN A 1 90 ? 20.853 -14.724 -15.472 1.00 62.41 90 ASN A CA 1
ATOM 708 C C . ASN A 1 90 ? 20.660 -15.819 -16.536 1.00 62.41 90 ASN A C 1
ATOM 710 O O . ASN A 1 90 ? 21.200 -15.688 -17.631 1.00 62.41 90 ASN A O 1
ATOM 714 N N . GLU A 1 91 ? 19.869 -16.859 -16.257 1.00 57.09 91 GLU A N 1
ATOM 715 C CA . GLU A 1 91 ? 19.624 -17.960 -17.201 1.00 57.09 91 GLU A CA 1
ATOM 716 C C . GLU A 1 91 ? 18.704 -17.529 -18.347 1.00 57.09 91 GLU A C 1
ATOM 718 O O . GLU A 1 91 ? 18.945 -17.841 -19.510 1.00 57.09 91 GLU A O 1
ATOM 723 N N . LEU A 1 92 ? 17.662 -16.756 -18.024 1.00 56.47 92 LEU A N 1
ATOM 724 C CA . LEU A 1 92 ? 16.678 -16.277 -18.999 1.00 56.47 92 LEU A CA 1
ATOM 725 C C . LEU A 1 92 ? 17.034 -14.911 -19.594 1.00 56.47 92 LEU A C 1
ATOM 727 O O . LEU A 1 92 ? 16.346 -14.452 -20.505 1.00 56.47 92 LEU A O 1
ATOM 731 N N . SER A 1 93 ? 18.069 -14.241 -19.071 1.00 62.56 93 SER A N 1
ATOM 732 C CA . SER A 1 93 ? 18.379 -12.832 -19.365 1.00 62.56 93 SER A CA 1
ATOM 733 C C . SER A 1 93 ? 17.138 -11.926 -19.259 1.00 62.56 93 SER A C 1
ATOM 735 O O . SER A 1 93 ? 16.964 -10.978 -20.028 1.00 62.56 93 SER A O 1
ATOM 737 N N . LYS A 1 94 ? 16.242 -12.244 -18.316 1.00 71.50 94 LYS A N 1
ATOM 738 C CA . LYS A 1 94 ? 14.968 -11.556 -18.078 1.00 71.50 94 LYS A CA 1
ATOM 739 C C . LYS A 1 94 ? 14.874 -11.141 -16.622 1.00 71.50 94 LYS A C 1
ATOM 741 O O . LYS A 1 94 ? 15.412 -11.800 -15.740 1.00 71.50 94 LYS A O 1
ATOM 746 N N . ILE A 1 95 ? 14.181 -10.040 -16.377 1.00 76.00 95 ILE A N 1
ATOM 747 C CA . ILE A 1 95 ? 13.840 -9.622 -15.020 1.00 76.00 95 ILE A CA 1
ATOM 748 C C . ILE A 1 95 ? 12.590 -10.396 -14.618 1.00 76.00 95 ILE A C 1
ATOM 750 O O . ILE A 1 95 ? 11.681 -10.537 -15.432 1.00 76.00 95 ILE A O 1
ATOM 754 N N . VAL A 1 96 ? 12.583 -10.930 -13.404 1.00 82.69 96 VAL A N 1
ATOM 755 C CA . VAL A 1 96 ? 11.472 -11.698 -12.839 1.00 82.69 96 VAL A CA 1
ATOM 756 C C . VAL A 1 96 ? 11.175 -11.149 -11.445 1.00 82.69 96 VAL A C 1
ATOM 758 O O . VAL A 1 96 ? 12.100 -10.725 -10.747 1.00 82.69 96 VAL A O 1
ATOM 761 N N . ILE A 1 97 ? 9.908 -11.130 -11.041 1.00 84.25 97 ILE A N 1
ATOM 762 C CA . ILE A 1 97 ? 9.519 -10.856 -9.655 1.00 84.25 97 ILE A CA 1
ATOM 763 C C . ILE A 1 97 ? 9.853 -12.100 -8.835 1.00 84.25 97 ILE A C 1
ATOM 765 O O . ILE A 1 97 ? 9.282 -13.160 -9.070 1.00 84.25 97 ILE A O 1
ATOM 769 N N . SER A 1 98 ? 10.796 -11.972 -7.906 1.00 81.19 98 SER A N 1
ATOM 770 C CA . SER A 1 98 ? 11.241 -13.070 -7.043 1.00 81.19 98 SER A CA 1
ATOM 771 C C . SER A 1 98 ? 10.449 -13.159 -5.747 1.00 81.19 98 SER A C 1
ATOM 773 O O . SER A 1 98 ? 10.299 -14.240 -5.190 1.00 81.19 98 SER A O 1
ATOM 775 N N . SER A 1 99 ? 9.983 -12.022 -5.227 1.00 88.25 99 SER A N 1
ATOM 776 C CA . SER A 1 99 ? 9.136 -12.015 -4.040 1.00 88.25 99 SER A CA 1
ATOM 777 C C . SER A 1 99 ? 8.314 -10.746 -3.908 1.00 88.25 99 SER A C 1
ATOM 779 O O . SER A 1 99 ? 8.558 -9.754 -4.600 1.00 88.25 99 SER A O 1
ATOM 781 N N . ALA A 1 100 ? 7.345 -10.778 -2.995 1.00 91.50 100 ALA A N 1
ATOM 782 C CA . ALA A 1 100 ? 6.618 -9.593 -2.576 1.00 91.50 100 ALA A CA 1
ATOM 783 C C . ALA A 1 100 ? 6.416 -9.558 -1.057 1.00 91.50 100 ALA A C 1
ATOM 785 O O . ALA A 1 100 ? 6.289 -10.599 -0.410 1.00 91.50 100 ALA A O 1
ATOM 786 N N . LYS A 1 101 ? 6.358 -8.346 -0.504 1.00 92.56 101 LYS A N 1
ATOM 787 C CA . LYS A 1 101 ? 5.962 -8.076 0.881 1.00 92.56 101 LYS A CA 1
ATOM 788 C C . LYS A 1 101 ? 4.732 -7.177 0.879 1.00 92.56 101 LYS A C 1
ATOM 790 O O . LYS A 1 101 ? 4.690 -6.182 0.162 1.00 92.56 101 LYS A O 1
ATOM 795 N N . ILE A 1 102 ? 3.730 -7.537 1.665 1.00 94.44 102 ILE A N 1
ATOM 796 C CA . ILE A 1 102 ? 2.489 -6.790 1.837 1.00 94.44 102 ILE A CA 1
ATOM 797 C C . ILE A 1 102 ? 2.388 -6.365 3.295 1.00 94.44 102 ILE A C 1
ATOM 799 O O . ILE A 1 102 ? 2.469 -7.192 4.201 1.00 94.44 102 ILE A O 1
ATOM 803 N N . GLU A 1 103 ? 2.166 -5.080 3.521 1.00 93.44 103 GLU A N 1
ATOM 804 C CA . GLU A 1 103 ? 1.935 -4.519 4.847 1.00 93.44 103 GLU A CA 1
ATOM 805 C C . GLU A 1 103 ? 0.630 -3.730 4.855 1.00 93.44 103 GLU A C 1
ATOM 807 O O . GLU A 1 103 ? 0.345 -2.969 3.924 1.00 93.44 103 GLU A O 1
ATOM 812 N N . LEU A 1 104 ? -0.166 -3.925 5.907 1.00 93.25 104 LEU A N 1
ATOM 813 C CA . LEU A 1 104 ? -1.381 -3.159 6.159 1.00 93.25 104 LEU A CA 1
ATOM 814 C C . LEU A 1 104 ? -1.132 -2.164 7.293 1.00 93.25 104 LEU A C 1
ATOM 816 O O . LEU A 1 104 ? -0.498 -2.489 8.291 1.00 93.25 104 LEU A O 1
ATOM 820 N N . PHE A 1 105 ? -1.684 -0.968 7.146 1.00 90.69 105 PHE A N 1
ATOM 821 C CA . PHE A 1 105 ? -1.558 0.152 8.069 1.00 90.69 105 PHE A CA 1
ATOM 822 C C . PHE A 1 105 ? -2.955 0.593 8.507 1.00 90.69 105 PHE A C 1
ATOM 824 O O . PHE A 1 105 ? -3.875 0.621 7.693 1.00 90.69 105 PHE A O 1
ATOM 831 N N . PHE A 1 106 ? -3.116 0.976 9.773 1.00 85.44 106 PHE A N 1
ATOM 832 C CA . PHE A 1 106 ? -4.336 1.617 10.301 1.00 85.44 106 PHE A CA 1
ATOM 833 C C . PHE A 1 106 ? -5.636 0.890 9.957 1.00 85.44 106 PHE A C 1
ATOM 835 O O . PHE A 1 106 ? -6.609 1.518 9.538 1.00 85.44 106 PHE A O 1
ATOM 842 N N . LEU A 1 107 ? -5.662 -0.434 10.121 1.00 89.44 107 LEU A N 1
ATOM 843 C CA . LEU A 1 107 ? -6.926 -1.155 10.054 1.00 89.44 107 LEU A CA 1
ATOM 844 C C . LEU A 1 107 ? -7.895 -0.523 11.063 1.00 89.44 107 LEU A C 1
ATOM 846 O O . LEU A 1 107 ? -7.575 -0.433 12.247 1.00 89.44 107 LEU A O 1
ATOM 850 N N . GLU A 1 108 ? -9.075 -0.098 10.608 1.00 87.19 108 GLU A N 1
ATOM 851 C CA . GLU A 1 108 ? -10.131 0.468 11.461 1.00 87.19 108 GLU A CA 1
ATOM 852 C C . GLU A 1 108 ? -10.762 -0.646 12.321 1.00 87.19 108 GLU A C 1
ATOM 854 O O . GLU A 1 108 ? -11.927 -1.002 12.162 1.00 87.19 108 GLU A O 1
ATOM 859 N N . LYS A 1 109 ? -9.969 -1.257 13.209 1.00 86.62 109 LYS A N 1
ATOM 860 C CA . LYS A 1 109 ? -10.290 -2.498 13.926 1.00 86.62 109 LYS A CA 1
ATOM 861 C C . LYS A 1 109 ? -11.534 -2.382 14.811 1.00 86.62 109 LYS A C 1
ATOM 863 O O . LYS A 1 109 ? -12.312 -3.327 14.906 1.00 86.62 109 LYS A O 1
ATOM 868 N N . TYR A 1 110 ? -11.803 -1.194 15.352 1.00 86.56 110 TYR A N 1
ATOM 869 C CA . TYR A 1 110 ? -13.013 -0.904 16.128 1.00 86.56 110 TYR A CA 1
ATOM 870 C C . TYR A 1 110 ? -14.309 -0.930 15.296 1.00 86.56 110 TYR A C 1
ATOM 872 O O . TYR A 1 110 ? -15.392 -1.071 15.863 1.00 86.56 110 TYR A O 1
ATOM 880 N N . ARG A 1 111 ? -14.230 -0.914 13.955 1.00 89.00 111 ARG A N 1
ATOM 881 C CA . ARG A 1 111 ? -15.389 -1.138 13.068 1.00 89.00 111 ARG A CA 1
ATOM 882 C C . ARG A 1 111 ? -16.083 -2.477 13.347 1.00 89.00 111 ARG A C 1
ATOM 884 O O . ARG A 1 111 ? -17.284 -2.598 13.124 1.00 89.00 111 ARG A O 1
ATOM 891 N N . VAL A 1 112 ? -15.348 -3.473 13.851 1.00 91.88 112 VAL A N 1
ATOM 892 C CA . VAL A 1 112 ? -15.880 -4.808 14.178 1.00 91.88 112 VAL A CA 1
ATOM 893 C C . VAL A 1 112 ? -17.015 -4.735 15.199 1.00 91.88 112 VAL A C 1
ATOM 895 O O . VAL A 1 112 ? -17.972 -5.501 15.091 1.00 91.88 112 VAL A O 1
ATOM 898 N N . VAL A 1 113 ? -16.919 -3.817 16.164 1.00 89.38 113 VAL A N 1
ATOM 899 C CA . VAL A 1 113 ? -17.826 -3.714 17.322 1.00 89.38 113 VAL A CA 1
ATOM 900 C C . VAL A 1 113 ? -18.821 -2.556 17.224 1.00 89.38 113 VAL A C 1
ATOM 902 O O . VAL A 1 113 ? -19.773 -2.487 18.009 1.00 89.38 113 VAL A O 1
ATOM 905 N N . GLU A 1 114 ? -18.635 -1.678 16.234 1.00 81.38 114 GLU A N 1
ATOM 906 C CA . GLU A 1 114 ? -19.480 -0.512 15.994 1.00 81.38 114 GLU A CA 1
ATOM 907 C C . GLU A 1 114 ? -20.927 -0.923 15.677 1.00 81.38 114 GLU A C 1
ATOM 909 O O . GLU A 1 114 ? -21.206 -1.802 14.857 1.00 81.38 114 GLU A O 1
ATOM 914 N N . ALA A 1 115 ? -21.880 -0.268 16.340 1.00 71.38 115 ALA A N 1
ATOM 915 C CA . ALA A 1 115 ? -23.298 -0.458 16.075 1.00 71.38 115 ALA A CA 1
ATOM 916 C C . ALA A 1 115 ? -23.740 0.471 14.935 1.00 71.38 115 ALA A C 1
ATOM 918 O O . ALA A 1 115 ? -24.049 1.644 15.153 1.00 71.38 115 ALA A O 1
ATOM 919 N N . PHE A 1 116 ? -23.790 -0.050 13.709 1.00 70.38 116 PHE A N 1
ATOM 920 C CA . PHE A 1 116 ? -24.218 0.735 12.550 1.00 70.38 116 PHE A CA 1
ATOM 921 C C . PHE A 1 116 ? -25.716 1.058 12.626 1.00 70.38 116 PHE A C 1
ATOM 923 O O . PHE A 1 116 ? -26.572 0.173 12.662 1.00 70.38 116 PHE A O 1
ATOM 930 N N . VAL A 1 117 ? -26.055 2.346 12.613 1.00 64.38 117 VAL A N 1
ATOM 931 C CA . VAL A 1 117 ? -27.446 2.811 12.490 1.00 64.38 117 VAL A CA 1
ATOM 932 C C . VAL A 1 117 ? -27.794 2.951 11.009 1.00 64.38 117 VAL A C 1
ATOM 934 O O . VAL A 1 117 ? -26.950 3.376 10.223 1.00 64.38 117 VAL A O 1
ATOM 937 N N . GLU A 1 118 ? -29.026 2.644 10.603 1.00 57.38 118 GLU A N 1
ATOM 938 C CA . GLU A 1 118 ? -29.462 2.668 9.193 1.00 57.38 118 GLU A CA 1
ATOM 939 C C . GLU A 1 118 ? -29.150 4.000 8.475 1.00 57.38 118 GLU A C 1
ATOM 941 O O . GLU A 1 118 ? -28.682 4.016 7.335 1.00 57.38 118 GLU A O 1
ATOM 946 N N . GLN A 1 119 ? -29.288 5.134 9.174 1.00 56.94 119 GLN A N 1
ATOM 947 C CA . GLN A 1 119 ? -28.990 6.466 8.625 1.00 56.94 119 GLN A CA 1
ATOM 948 C C . GLN A 1 119 ? -27.512 6.665 8.245 1.00 56.94 119 GLN A C 1
ATOM 950 O O . GLN A 1 119 ? -27.210 7.530 7.420 1.00 56.94 119 GLN A O 1
ATOM 955 N N . SER A 1 120 ? -26.596 5.873 8.815 1.00 62.91 120 SER A N 1
ATOM 956 C CA . SER A 1 120 ? -25.165 5.929 8.490 1.00 62.91 120 SER A CA 1
ATOM 957 C C . SER A 1 120 ? -24.859 5.381 7.093 1.00 62.91 120 SER A C 1
ATOM 959 O O . SER A 1 120 ? -23.884 5.802 6.473 1.00 62.91 120 SER A O 1
ATOM 961 N N . ARG A 1 121 ? -25.699 4.468 6.574 1.00 73.44 121 ARG A N 1
ATOM 962 C CA . ARG A 1 121 ? -25.442 3.684 5.351 1.00 73.44 121 ARG A CA 1
ATOM 963 C C . ARG A 1 121 ? -24.084 2.960 5.351 1.00 73.44 121 ARG A C 1
ATOM 965 O O . ARG A 1 121 ? -23.572 2.635 4.279 1.00 73.44 121 ARG A O 1
ATOM 972 N N . GLU A 1 122 ? -23.509 2.700 6.523 1.00 79.44 122 GLU A N 1
ATOM 973 C CA . GLU A 1 122 ? -22.261 1.950 6.682 1.00 79.44 122 GLU A CA 1
ATOM 974 C C . GLU A 1 122 ? -22.524 0.481 7.045 1.00 79.44 122 GLU A C 1
ATOM 976 O O . GLU A 1 122 ? -23.631 0.095 7.441 1.00 79.44 122 GLU A O 1
ATOM 981 N N . SER A 1 123 ? -21.499 -0.353 6.878 1.00 83.25 123 SER A N 1
ATOM 982 C CA . SER A 1 123 ? -21.505 -1.747 7.306 1.00 83.25 123 SER A CA 1
ATOM 983 C C . SER A 1 123 ? -20.208 -2.126 8.012 1.00 83.25 123 SER A C 1
ATOM 985 O O . SER A 1 123 ? -19.173 -1.465 7.885 1.00 83.25 123 SER A O 1
ATOM 987 N N . ASN A 1 124 ? -20.259 -3.275 8.678 1.00 89.44 124 ASN A N 1
ATOM 988 C CA . ASN A 1 124 ? -19.073 -4.017 9.095 1.00 89.44 124 ASN A CA 1
ATOM 989 C C . ASN A 1 124 ? -18.263 -4.531 7.874 1.00 89.44 124 ASN A C 1
ATOM 991 O O . ASN A 1 124 ? -18.690 -4.357 6.724 1.00 89.44 124 ASN A O 1
ATOM 995 N N . PHE A 1 125 ? -17.119 -5.178 8.113 1.00 92.12 125 PHE A N 1
ATOM 996 C CA . PHE A 1 125 ? -16.272 -5.765 7.067 1.00 92.12 125 PHE A CA 1
ATOM 997 C C . PHE A 1 125 ? -17.014 -6.806 6.221 1.00 92.12 125 PHE A C 1
ATOM 999 O O . PHE A 1 125 ? -17.874 -7.541 6.719 1.00 92.12 125 PHE A O 1
ATOM 1006 N N . HIS A 1 126 ? -16.674 -6.884 4.930 1.00 89.38 126 HIS A N 1
ATOM 1007 C CA . HIS A 1 126 ? -17.371 -7.747 3.972 1.00 89.38 126 HIS A CA 1
ATOM 1008 C C . HIS A 1 126 ? -17.380 -9.222 4.383 1.00 89.38 126 HIS A C 1
ATOM 1010 O O . HIS A 1 126 ? -18.384 -9.905 4.158 1.00 89.38 126 HIS A O 1
ATOM 1016 N N . ILE A 1 127 ? -16.312 -9.707 5.022 1.00 92.56 127 ILE A N 1
ATOM 1017 C CA . ILE A 1 127 ? -16.155 -11.120 5.359 1.00 92.56 127 ILE A CA 1
ATOM 1018 C C . ILE A 1 127 ? -17.280 -11.667 6.242 1.00 92.56 127 ILE A C 1
ATOM 1020 O O . ILE A 1 127 ? -17.726 -12.787 6.008 1.00 92.56 127 ILE A O 1
ATOM 1024 N N . PHE A 1 128 ? -17.821 -10.882 7.181 1.00 90.81 128 PHE A N 1
ATOM 1025 C CA . PHE A 1 128 ? -18.929 -11.334 8.032 1.00 90.81 128 PHE A CA 1
ATOM 1026 C C . PHE A 1 128 ? -20.197 -11.635 7.222 1.00 90.81 128 PHE A C 1
ATOM 1028 O O . PHE A 1 128 ? -20.880 -12.633 7.457 1.00 90.81 128 PHE A O 1
ATOM 1035 N N . TYR A 1 129 ? -20.490 -10.804 6.220 1.00 85.69 129 TYR A N 1
ATOM 1036 C CA . TYR A 1 129 ? -21.625 -11.006 5.317 1.00 85.69 129 TYR A CA 1
ATOM 1037 C C . TYR A 1 129 ? -21.366 -12.163 4.348 1.00 85.69 129 TYR A C 1
ATOM 1039 O O . TYR A 1 129 ? -22.266 -12.959 4.080 1.00 85.69 129 TYR A O 1
ATOM 1047 N N . CYS A 1 130 ? -20.126 -12.291 3.864 1.00 86.31 130 CYS A N 1
ATOM 1048 C CA . CYS A 1 130 ? -19.703 -13.404 3.013 1.00 86.31 130 CYS A CA 1
ATOM 1049 C C . CYS A 1 130 ? -19.844 -14.742 3.736 1.00 86.31 130 CYS A C 1
ATOM 1051 O O . CYS A 1 130 ? -20.371 -15.689 3.160 1.00 86.31 130 CYS A O 1
ATOM 1053 N N . LEU A 1 131 ? -19.446 -14.802 5.007 1.00 88.81 131 LEU A N 1
ATOM 1054 C CA . LEU A 1 131 ? -19.552 -15.983 5.856 1.00 88.81 131 LEU A CA 1
ATOM 1055 C C . LEU A 1 131 ? -21.014 -16.428 6.013 1.00 88.81 131 LEU A C 1
ATOM 1057 O O . LEU A 1 131 ? -21.358 -17.570 5.711 1.00 88.81 131 LEU A O 1
ATOM 1061 N N . LEU A 1 132 ? -21.900 -15.512 6.424 1.00 85.12 132 LEU A N 1
ATOM 1062 C CA . LEU A 1 132 ? -23.313 -15.830 6.660 1.00 85.12 132 LEU A CA 1
ATOM 1063 C C . LEU A 1 132 ? -24.062 -16.242 5.392 1.00 85.12 132 LEU A C 1
ATOM 1065 O O . LEU A 1 132 ? -24.986 -17.055 5.465 1.00 85.12 132 LEU A O 1
ATOM 1069 N N . ALA A 1 133 ? -23.696 -15.689 4.240 1.00 81.88 133 ALA A N 1
ATOM 1070 C CA . ALA A 1 133 ? -24.360 -16.015 2.988 1.00 81.88 133 ALA A CA 1
ATOM 1071 C C . ALA A 1 133 ? -23.748 -17.230 2.276 1.00 81.88 133 ALA A C 1
ATOM 1073 O O . ALA A 1 133 ? -24.481 -17.986 1.644 1.00 81.88 133 ALA A O 1
ATOM 1074 N N . GLY A 1 134 ? -22.432 -17.421 2.376 1.00 83.06 134 GLY A N 1
ATOM 1075 C CA . GLY A 1 134 ? -21.695 -18.402 1.586 1.00 83.06 134 GLY A CA 1
ATOM 1076 C C . GLY A 1 134 ? -21.503 -19.773 2.229 1.00 83.06 134 GLY A C 1
ATOM 1077 O O . GLY A 1 134 ? -21.308 -20.742 1.501 1.00 83.06 134 GLY A O 1
ATOM 1078 N N . LEU A 1 135 ? -21.556 -19.891 3.561 1.00 86.81 135 LEU A N 1
ATOM 1079 C CA . LEU A 1 135 ? -21.405 -21.194 4.216 1.00 86.81 135 LEU A CA 1
ATOM 1080 C C . LEU A 1 135 ? -22.576 -22.136 3.897 1.00 86.81 135 LEU A C 1
ATOM 1082 O O . LEU A 1 135 ? -23.735 -21.711 3.815 1.00 86.81 135 LEU A O 1
ATOM 1086 N N . SER A 1 136 ? -22.280 -23.432 3.781 1.00 87.56 136 SER A N 1
ATOM 1087 C CA . SER A 1 136 ? -23.314 -24.465 3.663 1.00 87.56 136 SER A CA 1
ATOM 1088 C C . SER A 1 136 ? -24.162 -24.559 4.943 1.00 87.56 136 SER A C 1
ATOM 1090 O O . SER A 1 136 ? -23.700 -24.166 6.018 1.00 87.56 136 SER A O 1
ATOM 1092 N N . PRO A 1 137 ? -25.398 -25.088 4.873 1.00 86.56 137 PRO A N 1
ATOM 1093 C CA . PRO A 1 137 ? -26.233 -25.275 6.060 1.00 86.56 137 PRO A CA 1
ATOM 1094 C C . PRO A 1 137 ? -25.549 -26.098 7.158 1.00 86.56 137 PRO A C 1
ATOM 1096 O O . PRO A 1 137 ? -25.638 -25.737 8.327 1.00 86.56 137 PRO A O 1
ATOM 1099 N N . GLN A 1 138 ? -24.802 -27.138 6.776 1.00 88.75 138 GLN A N 1
ATOM 1100 C CA . GLN A 1 138 ? -24.046 -27.960 7.719 1.00 88.75 138 GLN A CA 1
ATOM 1101 C C . GLN A 1 138 ? -22.952 -27.146 8.419 1.00 88.75 138 GLN A C 1
ATOM 1103 O O . GLN A 1 138 ? -22.919 -27.094 9.640 1.00 88.75 138 GLN A O 1
ATOM 1108 N N . GLN A 1 139 ? -22.132 -26.412 7.661 1.00 89.94 139 GLN A N 1
ATOM 1109 C CA . GLN A 1 139 ? -21.084 -25.571 8.249 1.00 89.94 139 GLN A CA 1
ATOM 1110 C C . GLN A 1 139 ? -21.652 -24.470 9.153 1.00 89.94 139 GLN A C 1
ATOM 1112 O O . GLN A 1 139 ? -21.043 -24.117 10.158 1.00 89.94 139 GLN A O 1
ATOM 1117 N N . LYS A 1 140 ? -22.825 -23.912 8.822 1.00 89.62 140 LYS A N 1
ATOM 1118 C CA . LYS A 1 140 ? -23.503 -22.950 9.704 1.00 89.62 140 LYS A CA 1
ATOM 1119 C C . LYS A 1 140 ? -23.868 -23.590 11.039 1.00 89.62 140 LYS A C 1
ATOM 1121 O O . LYS A 1 140 ? -23.616 -22.972 12.065 1.00 89.62 140 LYS A O 1
ATOM 1126 N N . LEU A 1 141 ? -24.400 -24.813 11.030 1.00 90.75 141 LEU A N 1
ATOM 1127 C CA . LEU A 1 141 ? -24.685 -25.564 12.256 1.00 90.75 141 LEU A CA 1
ATOM 1128 C C . LEU A 1 141 ? -23.405 -25.849 13.051 1.00 90.75 141 LEU A C 1
ATOM 1130 O O . LEU A 1 141 ? -23.385 -25.634 14.262 1.00 90.75 141 LEU A O 1
ATOM 1134 N N . ASP A 1 142 ? -22.328 -26.250 12.373 1.00 91.25 142 ASP A N 1
ATOM 1135 C CA . ASP A 1 142 ? -21.037 -26.537 13.010 1.00 91.25 142 ASP A CA 1
ATOM 1136 C C . ASP A 1 142 ? -20.473 -25.303 13.741 1.00 91.25 142 ASP A C 1
ATOM 1138 O O . ASP A 1 142 ? -19.895 -25.427 14.825 1.00 91.25 142 ASP A O 1
ATOM 1142 N N . PHE A 1 143 ? -20.700 -24.105 13.190 1.00 93.19 143 PHE A N 1
ATOM 1143 C CA . PHE A 1 143 ? -20.290 -22.828 13.782 1.00 93.19 143 PHE A CA 1
ATOM 1144 C C . PHE A 1 143 ? -21.377 -22.120 14.606 1.00 93.19 143 PHE A C 1
ATOM 1146 O O . PHE A 1 143 ? -21.214 -20.946 14.933 1.00 93.19 143 PHE A O 1
ATOM 1153 N N . GLU A 1 144 ? -22.473 -22.804 14.953 1.00 92.00 144 GLU A N 1
ATOM 1154 C CA . GLU A 1 144 ? -23.593 -22.250 15.738 1.00 92.00 144 GLU A CA 1
ATOM 1155 C C . GLU A 1 144 ? -24.269 -21.013 15.106 1.00 92.00 144 GLU A C 1
ATOM 1157 O O . GLU A 1 144 ? -24.971 -20.238 15.770 1.00 92.00 144 GLU A O 1
ATOM 1162 N N . LEU A 1 145 ? -24.096 -20.837 13.795 1.00 88.38 145 LEU A N 1
ATOM 1163 C CA . LEU A 1 145 ? -24.659 -19.730 13.047 1.00 88.38 145 LEU A CA 1
ATOM 1164 C C . LEU A 1 145 ? -26.134 -19.986 12.717 1.00 88.38 145 LEU A C 1
ATOM 1166 O O . LEU A 1 145 ? -26.536 -21.066 12.290 1.00 88.38 145 LEU A O 1
ATOM 1170 N N . THR A 1 146 ? -26.965 -18.955 12.867 1.00 77.38 146 THR A N 1
ATOM 1171 C CA . THR A 1 146 ? -28.372 -19.005 12.438 1.00 77.38 146 THR A CA 1
ATOM 1172 C C . THR A 1 146 ? -28.467 -19.139 10.911 1.00 77.38 146 THR A C 1
ATOM 1174 O O . THR A 1 146 ? -27.527 -18.769 10.207 1.00 77.38 146 THR A O 1
ATOM 1177 N N . ASN A 1 147 ? -29.596 -19.633 10.375 1.00 66.62 147 ASN A N 1
ATOM 1178 C CA . ASN A 1 147 ? -29.851 -19.836 8.932 1.00 66.62 147 ASN A CA 1
ATOM 1179 C C . ASN A 1 147 ? -29.847 -18.521 8.104 1.00 66.62 147 ASN A C 1
ATOM 1181 O O . ASN A 1 147 ? -30.859 -18.129 7.531 1.00 66.62 147 ASN A O 1
ATOM 1185 N N . GLY A 1 148 ? -28.720 -17.806 8.046 1.00 60.47 148 GLY A N 1
ATOM 1186 C CA . GLY A 1 148 ? -28.484 -16.622 7.214 1.00 60.47 148 GLY A CA 1
ATOM 1187 C C . GLY A 1 148 ? -29.148 -15.319 7.675 1.00 60.47 148 GLY A C 1
ATOM 1188 O O . GLY A 1 148 ? -29.070 -14.324 6.958 1.00 60.47 148 GLY A O 1
ATOM 1189 N N . ARG A 1 149 ? -29.798 -15.274 8.847 1.00 70.00 149 ARG A N 1
ATOM 1190 C CA . ARG A 1 149 ? -30.464 -14.049 9.324 1.00 70.00 149 ARG A CA 1
ATOM 1191 C C . ARG A 1 149 ? -29.458 -13.081 9.942 1.00 70.00 149 ARG A C 1
ATOM 1193 O O . ARG A 1 149 ? -29.102 -13.218 11.110 1.00 70.00 149 ARG A O 1
ATOM 1200 N N . ILE A 1 150 ? -29.074 -12.065 9.170 1.00 74.50 150 ILE A N 1
ATOM 1201 C CA . ILE A 1 150 ? -28.196 -10.957 9.592 1.00 74.50 150 ILE A CA 1
ATOM 1202 C C . ILE A 1 150 ? -28.727 -10.270 10.862 1.00 74.50 150 ILE A C 1
ATOM 1204 O O . ILE A 1 150 ? -27.954 -9.946 11.758 1.00 74.50 150 ILE A O 1
ATOM 1208 N N . SER A 1 151 ? -30.051 -10.120 10.983 1.00 74.00 151 SER A N 1
ATOM 1209 C CA . SER A 1 151 ? -30.714 -9.504 12.143 1.00 74.00 151 SER A CA 1
ATOM 1210 C C . SER A 1 151 ? -30.492 -10.240 13.469 1.00 74.00 151 SER A C 1
ATOM 1212 O O . SER A 1 151 ? -30.734 -9.664 14.526 1.00 74.00 151 SER A O 1
ATOM 1214 N N . SER A 1 152 ? -30.010 -11.485 13.434 1.00 79.50 152 SER A N 1
ATOM 1215 C CA . SER A 1 152 ? -29.683 -12.260 14.637 1.00 79.50 152 SER A CA 1
ATOM 1216 C C . SER A 1 152 ? -28.378 -11.816 15.304 1.00 79.50 152 SER A C 1
ATOM 1218 O O . SER A 1 152 ? -28.079 -12.284 16.400 1.00 79.50 152 SER A O 1
ATOM 1220 N N . TYR A 1 153 ? -27.588 -10.954 14.655 1.00 86.12 153 TYR A N 1
ATOM 1221 C CA . TYR A 1 153 ? -26.270 -10.532 15.125 1.00 86.12 153 TYR A CA 1
ATOM 1222 C C . TYR A 1 153 ? -26.209 -9.017 15.279 1.00 86.12 153 TYR A C 1
ATOM 1224 O O . TYR A 1 153 ? -26.278 -8.287 14.291 1.00 86.12 153 TYR A O 1
ATOM 1232 N N . ARG A 1 154 ? -26.019 -8.531 16.512 1.00 86.31 154 ARG A N 1
ATOM 1233 C CA . ARG A 1 154 ? -25.939 -7.094 16.829 1.00 86.31 154 ARG A CA 1
ATOM 1234 C C . ARG A 1 154 ? -24.892 -6.371 15.979 1.00 86.31 154 ARG A C 1
ATOM 1236 O O . ARG A 1 154 ? -25.156 -5.270 15.521 1.00 86.31 154 ARG A O 1
ATOM 1243 N N . LEU A 1 155 ? -23.737 -7.001 15.755 1.00 85.81 155 LEU A N 1
ATOM 1244 C CA . LEU A 1 155 ? -22.603 -6.416 15.022 1.00 85.81 155 LEU A CA 1
ATOM 1245 C C . LEU A 1 155 ? -22.870 -6.188 13.526 1.00 85.81 155 LEU A C 1
ATOM 1247 O O . LEU A 1 155 ? -22.100 -5.499 12.857 1.00 85.81 155 LEU A O 1
ATOM 1251 N N . LEU A 1 156 ? -23.931 -6.799 12.990 1.00 80.69 156 LEU A N 1
ATOM 1252 C CA . LEU A 1 156 ? -24.315 -6.704 11.579 1.00 80.69 156 LEU A CA 1
ATOM 1253 C C . LEU A 1 156 ? -25.703 -6.085 11.388 1.00 80.69 156 LEU A C 1
ATOM 1255 O O . LEU A 1 156 ? -26.016 -5.595 10.304 1.00 80.69 156 LEU A O 1
ATOM 1259 N N . ALA A 1 157 ? -26.552 -6.128 12.415 1.00 67.56 157 ALA A N 1
ATOM 1260 C CA . ALA A 1 157 ? -27.890 -5.572 12.369 1.00 67.56 157 ALA A CA 1
ATOM 1261 C C . ALA A 1 157 ? -27.830 -4.039 12.308 1.00 67.56 157 ALA A C 1
ATOM 1263 O O . ALA A 1 157 ? -27.397 -3.386 13.255 1.00 67.56 157 ALA A O 1
ATOM 1264 N N . GLN A 1 158 ? -28.323 -3.460 11.211 1.00 61.97 158 GLN A N 1
ATOM 1265 C CA . GLN A 1 158 ? -28.593 -2.026 11.150 1.00 61.97 158 GLN A CA 1
ATOM 1266 C C . GLN A 1 158 ? -29.805 -1.730 12.040 1.00 61.97 158 GLN A C 1
ATOM 1268 O O . GLN A 1 158 ? -30.903 -2.236 11.800 1.00 61.97 158 GLN A O 1
ATOM 1273 N N . TYR A 1 159 ? -29.603 -0.981 13.123 1.00 42.50 159 TYR A N 1
ATOM 1274 C CA . TYR A 1 159 ? -30.650 -0.770 14.126 1.00 42.50 159 TYR A CA 1
ATOM 1275 C C . TYR A 1 159 ? -31.803 0.069 13.540 1.00 42.50 159 TYR A C 1
ATOM 1277 O O . TYR A 1 159 ? -31.614 1.244 13.217 1.00 42.50 159 TYR A O 1
ATOM 1285 N N . ARG A 1 160 ? -33.004 -0.517 13.425 1.00 40.97 160 ARG A N 1
ATOM 1286 C CA . ARG A 1 160 ? -34.228 0.163 12.963 1.00 40.97 160 ARG A CA 1
ATOM 1287 C C . ARG A 1 160 ? -34.901 0.846 14.161 1.00 40.97 160 ARG A C 1
ATOM 1289 O O . ARG A 1 160 ? -35.641 0.212 14.911 1.00 40.97 160 ARG A O 1
ATOM 1296 N N . ARG A 1 161 ? -34.634 2.139 14.389 1.00 32.94 161 ARG A N 1
A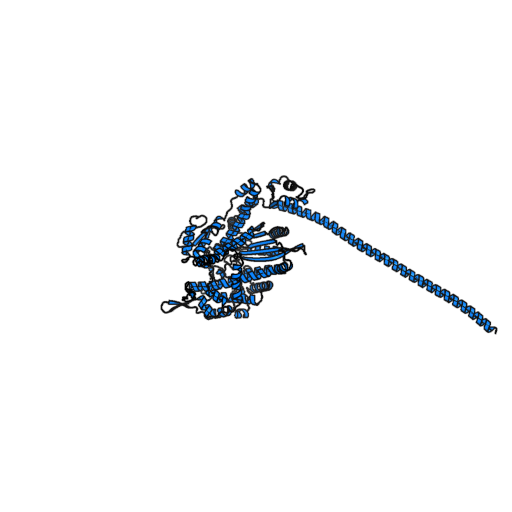TOM 1297 C CA . ARG A 1 161 ? -35.448 2.954 15.313 1.00 32.94 161 ARG A CA 1
ATOM 1298 C C . ARG A 1 161 ? -36.759 3.304 14.596 1.00 32.94 161 ARG A C 1
ATOM 1300 O O . ARG A 1 161 ? -36.774 4.189 13.755 1.00 32.94 161 ARG A O 1
ATOM 1307 N N . ASN A 1 162 ? -37.834 2.607 14.962 1.00 31.75 162 ASN A N 1
ATOM 1308 C CA . ASN A 1 162 ? -39.236 2.875 14.608 1.00 31.75 162 ASN A CA 1
ATOM 1309 C C . ASN A 1 162 ? -39.643 2.661 13.136 1.00 31.75 162 ASN A C 1
ATOM 1311 O O . ASN A 1 162 ? -39.588 3.567 12.313 1.00 31.75 162 ASN A O 1
ATOM 1315 N N . SER A 1 163 ? -40.189 1.484 12.823 1.00 32.62 163 SER A N 1
ATOM 1316 C CA . SER A 1 163 ? -41.288 1.340 11.847 1.00 32.62 163 SER A CA 1
ATOM 1317 C C . SER A 1 163 ? -41.929 -0.042 11.996 1.00 32.62 163 SER A C 1
ATOM 1319 O O . SER A 1 163 ? -41.270 -1.067 11.835 1.00 32.62 163 SER A O 1
ATOM 1321 N N . ARG A 1 164 ? -43.227 -0.065 12.321 1.00 30.75 164 ARG A N 1
ATOM 1322 C CA . ARG A 1 164 ? -44.106 -1.248 12.336 1.00 30.75 164 ARG A CA 1
ATOM 1323 C C . ARG A 1 164 ? -44.463 -1.689 10.907 1.00 30.75 164 ARG A C 1
ATOM 1325 O O . ARG A 1 164 ? -45.633 -1.874 10.595 1.00 30.75 164 ARG A O 1
ATOM 1332 N N . GLU A 1 165 ? -43.475 -1.851 10.036 1.00 32.44 165 GLU A N 1
ATOM 1333 C CA . GLU A 1 165 ? -43.712 -2.371 8.691 1.00 32.44 165 GLU A CA 1
ATOM 1334 C C . GLU A 1 165 ? -42.998 -3.702 8.498 1.00 32.44 165 GLU A C 1
ATOM 1336 O O . GLU A 1 165 ? -41.772 -3.817 8.572 1.00 32.44 165 GLU A O 1
ATOM 1341 N N . ASN A 1 166 ? -43.863 -4.699 8.322 1.00 28.33 166 ASN A N 1
ATOM 1342 C CA . ASN A 1 166 ? -43.641 -6.097 8.013 1.00 28.33 166 ASN A CA 1
ATOM 1343 C C . ASN A 1 166 ? -42.325 -6.372 7.279 1.00 28.33 166 ASN A C 1
ATOM 1345 O O . ASN A 1 166 ? -42.037 -5.801 6.229 1.00 28.33 166 ASN A O 1
ATOM 1349 N N . PHE A 1 167 ? -41.574 -7.343 7.804 1.00 35.41 167 PHE A N 1
ATOM 1350 C CA . PHE A 1 167 ? -40.646 -8.123 6.996 1.00 35.41 167 PHE A CA 1
ATOM 1351 C C . PHE A 1 167 ? -41.445 -8.747 5.849 1.00 35.41 167 PHE A C 1
ATOM 1353 O O . PHE A 1 167 ? -42.119 -9.759 6.036 1.00 35.41 167 PHE A O 1
ATOM 1360 N N . ILE A 1 168 ? -41.392 -8.140 4.666 1.00 30.23 168 ILE A N 1
ATOM 1361 C CA . ILE A 1 168 ? -41.751 -8.855 3.451 1.00 30.23 168 ILE A CA 1
ATOM 1362 C C . ILE A 1 168 ? -40.624 -9.858 3.222 1.00 30.23 168 ILE A C 1
ATOM 1364 O O . ILE A 1 168 ? -39.448 -9.511 3.106 1.00 30.23 168 ILE A O 1
ATOM 1368 N N . ASN A 1 169 ? -41.008 -11.128 3.264 1.00 30.48 169 ASN A N 1
ATOM 1369 C CA . ASN A 1 169 ? -40.175 -12.277 2.964 1.00 30.48 169 ASN A CA 1
ATOM 1370 C C . ASN A 1 169 ? -39.323 -12.032 1.703 1.00 30.48 169 ASN A C 1
ATOM 1372 O O . ASN A 1 169 ? -39.872 -11.792 0.633 1.00 30.48 169 ASN A O 1
ATOM 1376 N N . GLY A 1 170 ? -37.998 -12.172 1.808 1.00 33.47 170 GLY A N 1
ATOM 1377 C CA . GLY A 1 170 ? -37.157 -12.513 0.653 1.00 33.47 170 GLY A CA 1
ATOM 1378 C C . GLY A 1 170 ? -36.249 -11.438 0.043 1.00 33.47 170 GLY A C 1
ATOM 1379 O O . GLY A 1 170 ? -35.482 -11.789 -0.854 1.00 33.47 170 GLY A O 1
ATOM 1380 N N . GLU A 1 171 ? -36.219 -10.186 0.514 1.00 34.44 171 GLU A N 1
ATOM 1381 C CA . GLU A 1 171 ? -35.261 -9.199 -0.027 1.00 34.44 171 GLU A CA 1
ATOM 1382 C C . GLU A 1 171 ? -33.852 -9.373 0.562 1.00 34.44 171 GLU A C 1
ATOM 1384 O O . GLU A 1 171 ? -33.420 -8.776 1.546 1.00 34.44 171 GLU A O 1
ATOM 1389 N N . THR A 1 172 ? -33.151 -10.293 -0.086 1.00 39.69 172 THR A N 1
ATOM 1390 C CA . THR A 1 172 ? -31.807 -10.788 0.184 1.00 39.69 172 THR A CA 1
ATOM 1391 C C . THR A 1 172 ? -30.784 -9.812 -0.402 1.00 39.69 172 THR A C 1
ATOM 1393 O O . THR A 1 172 ? -30.865 -9.515 -1.586 1.00 39.69 172 THR A O 1
ATOM 1396 N N . THR A 1 173 ? -29.853 -9.301 0.419 1.00 40.78 173 THR A N 1
ATOM 1397 C CA . THR A 1 173 ? -28.476 -8.829 0.093 1.00 40.78 173 THR A CA 1
ATOM 1398 C C . THR A 1 173 ? -28.218 -7.919 -1.135 1.00 40.78 173 THR A C 1
ATOM 1400 O O . THR A 1 173 ? -27.064 -7.596 -1.421 1.00 40.78 173 THR A O 1
ATOM 1403 N N . SER A 1 174 ? -29.249 -7.419 -1.822 1.00 35.81 174 SER A N 1
ATOM 1404 C CA . SER A 1 174 ? -29.173 -6.827 -3.170 1.00 35.81 174 SER A CA 1
ATOM 1405 C C . SER A 1 174 ? -28.477 -5.459 -3.260 1.00 35.81 174 SER A C 1
ATOM 1407 O O . SER A 1 174 ? -28.269 -4.952 -4.359 1.00 35.81 174 SER A O 1
ATOM 1409 N N . TRP A 1 175 ? -28.108 -4.839 -2.139 1.00 38.28 175 TRP A N 1
ATOM 1410 C CA . TRP A 1 175 ? -27.687 -3.430 -2.093 1.00 38.28 175 TRP A CA 1
ATOM 1411 C C . TRP A 1 175 ? -26.192 -3.218 -1.790 1.00 38.28 175 TRP A C 1
ATOM 1413 O O . TRP A 1 175 ? -25.790 -2.107 -1.421 1.00 38.28 175 TRP A O 1
ATOM 1423 N N . MET A 1 176 ? -25.365 -4.268 -1.855 1.00 45.09 176 MET A N 1
ATOM 1424 C CA . MET A 1 176 ? -23.985 -4.215 -1.343 1.00 45.09 176 MET A CA 1
ATOM 1425 C C . MET A 1 176 ? -22.900 -3.939 -2.388 1.00 45.09 176 MET A C 1
ATOM 1427 O O . MET A 1 176 ? -21.871 -3.395 -2.007 1.00 45.09 176 MET A O 1
ATOM 1431 N N . PHE A 1 177 ? -23.124 -4.196 -3.679 1.00 39.72 177 PHE A N 1
ATOM 1432 C CA . PHE A 1 177 ? -22.141 -3.910 -4.733 1.00 39.72 177 PHE A CA 1
ATOM 1433 C C . PHE A 1 177 ? -22.859 -3.332 -5.956 1.00 39.72 177 PHE A C 1
ATOM 1435 O O . PHE A 1 177 ? -23.837 -3.901 -6.432 1.00 39.72 177 PHE A O 1
ATOM 1442 N N . GLY A 1 178 ? -22.444 -2.145 -6.396 1.00 32.69 178 GLY A N 1
ATOM 1443 C CA . GLY A 1 178 ? -23.116 -1.394 -7.449 1.00 32.69 178 GLY A CA 1
ATOM 1444 C C . GLY A 1 178 ? -23.077 -2.131 -8.784 1.00 32.69 178 GLY A C 1
ATOM 1445 O O . GLY A 1 178 ? -22.065 -2.729 -9.128 1.00 32.69 178 GLY A O 1
ATOM 1446 N N . GLY A 1 179 ? -24.176 -2.037 -9.532 1.00 31.47 179 GLY A N 1
ATOM 1447 C CA . GLY A 1 179 ? -24.150 -2.216 -10.981 1.00 31.47 179 GLY A CA 1
ATOM 1448 C C . GLY A 1 179 ? -24.053 -3.647 -11.507 1.00 31.47 179 GLY A C 1
ATOM 1449 O O . GLY A 1 179 ? -23.374 -3.860 -12.491 1.00 31.47 179 GLY A O 1
ATOM 1450 N N . GLU A 1 180 ? -24.740 -4.614 -10.909 1.00 29.70 180 GLU A N 1
ATOM 1451 C CA . GLU A 1 180 ? -25.282 -5.781 -11.621 1.00 29.70 180 GLU A CA 1
ATOM 1452 C C . GLU A 1 180 ? -26.302 -6.423 -10.679 1.00 29.70 180 GLU A C 1
ATOM 1454 O O . GLU A 1 180 ? -25.983 -6.791 -9.546 1.00 29.70 180 GLU A O 1
ATOM 1459 N N . ARG A 1 181 ? -27.567 -6.505 -11.108 1.00 34.75 181 ARG A N 1
ATOM 1460 C CA . ARG A 1 181 ? -28.556 -7.330 -10.409 1.00 34.75 181 ARG A CA 1
ATOM 1461 C C . ARG A 1 181 ? -27.949 -8.735 -10.298 1.00 34.75 181 ARG A C 1
ATOM 1463 O O . ARG A 1 181 ? -27.499 -9.278 -11.301 1.00 34.75 181 ARG A O 1
ATOM 1470 N N . THR A 1 182 ? -27.930 -9.288 -9.084 1.00 35.91 182 THR A N 1
ATOM 1471 C CA . THR A 1 182 ? -27.546 -10.675 -8.759 1.00 35.91 182 THR A CA 1
ATOM 1472 C C . THR A 1 182 ? -26.108 -11.101 -9.094 1.00 35.91 182 THR A C 1
ATOM 1474 O O . THR A 1 182 ? -25.867 -11.772 -10.088 1.00 35.91 182 THR A O 1
ATOM 1477 N N . ARG A 1 183 ? -25.170 -10.893 -8.161 1.00 41.09 183 ARG A N 1
ATOM 1478 C CA . ARG A 1 183 ? -24.212 -11.964 -7.829 1.00 41.09 183 ARG A CA 1
ATOM 1479 C C . ARG A 1 183 ? -24.437 -12.358 -6.376 1.00 41.09 183 ARG A C 1
ATOM 1481 O O . ARG A 1 183 ? -24.242 -11.516 -5.496 1.00 41.09 183 ARG A O 1
ATOM 1488 N N . PRO A 1 184 ? -24.945 -13.570 -6.096 1.00 50.88 184 PRO A N 1
ATOM 1489 C CA . PRO A 1 184 ? -25.249 -13.966 -4.734 1.00 50.88 184 PRO A CA 1
ATOM 1490 C C . PRO A 1 184 ? -23.952 -13.937 -3.930 1.00 50.88 184 PRO A C 1
ATOM 1492 O O . PRO A 1 184 ? -22.922 -14.440 -4.366 1.00 50.88 184 PRO A O 1
ATOM 1495 N N . THR A 1 185 ? -24.008 -13.360 -2.733 1.00 55.06 185 THR A N 1
ATOM 1496 C CA . THR A 1 185 ? -22.912 -13.249 -1.756 1.00 55.06 185 THR A CA 1
ATOM 1497 C C . THR A 1 185 ? -22.175 -14.591 -1.511 1.00 55.06 185 THR A C 1
ATOM 1499 O O . THR A 1 185 ? -21.025 -14.601 -1.078 1.00 55.06 185 THR A O 1
ATOM 1502 N N . PHE A 1 186 ? -22.800 -15.717 -1.878 1.00 57.19 186 PHE A N 1
ATOM 1503 C CA . PHE A 1 186 ? -22.206 -17.049 -2.019 1.00 57.19 186 PHE A CA 1
ATOM 1504 C C . PHE A 1 186 ? -20.965 -17.112 -2.932 1.00 57.19 186 PHE A C 1
ATOM 1506 O O . PHE A 1 186 ? -19.942 -17.672 -2.535 1.00 57.19 186 PHE A O 1
ATOM 1513 N N . GLU A 1 187 ? -21.001 -16.506 -4.124 1.00 67.81 187 GLU A N 1
ATOM 1514 C CA . GLU A 1 187 ? -19.864 -16.520 -5.058 1.00 67.81 187 GLU A CA 1
ATOM 1515 C C . GLU A 1 187 ? -18.633 -15.825 -4.472 1.00 67.81 187 GLU A C 1
ATOM 1517 O O . GLU A 1 187 ? -17.499 -16.202 -4.767 1.00 67.81 187 GLU A O 1
ATOM 1522 N N . LEU A 1 188 ? -18.844 -14.815 -3.624 1.00 74.69 188 LEU A N 1
ATOM 1523 C CA . LEU A 1 188 ? -17.755 -14.043 -3.040 1.00 74.69 188 LEU A CA 1
ATOM 1524 C C . LEU A 1 188 ? -17.010 -14.853 -1.976 1.00 74.69 188 LEU A C 1
ATOM 1526 O O . LEU A 1 188 ? -15.782 -14.881 -1.996 1.00 74.69 188 LEU A O 1
ATOM 1530 N N . LEU A 1 189 ? -17.728 -15.599 -1.123 1.00 86.50 189 LEU A N 1
ATOM 1531 C CA . LEU A 1 189 ? -17.076 -16.538 -0.207 1.00 86.50 189 LEU A CA 1
ATOM 1532 C C . LEU A 1 189 ? -16.356 -17.649 -0.980 1.00 86.50 189 LEU A C 1
ATOM 1534 O O . LEU A 1 189 ? -15.228 -17.983 -0.636 1.00 86.50 189 LEU A O 1
ATOM 1538 N N . SER A 1 190 ? -16.950 -18.174 -2.058 1.00 88.62 190 SER A N 1
ATOM 1539 C CA . SER A 1 190 ? -16.286 -19.174 -2.905 1.00 88.62 190 SER A CA 1
ATOM 1540 C C . SER A 1 190 ? -14.980 -18.646 -3.510 1.00 88.62 190 SER A C 1
ATOM 1542 O O . SER A 1 190 ? -13.993 -19.378 -3.561 1.00 88.62 190 SER A O 1
ATOM 1544 N N . LYS A 1 191 ? -14.942 -17.378 -3.942 1.00 90.94 191 LYS A N 1
ATOM 1545 C CA . LYS A 1 191 ? -13.712 -16.726 -4.420 1.00 90.94 191 LYS A CA 1
ATOM 1546 C C . LYS A 1 191 ? -12.673 -16.572 -3.315 1.00 90.94 191 LYS A C 1
ATOM 1548 O O . LYS A 1 191 ? -11.508 -16.862 -3.556 1.00 90.94 191 LYS A O 1
ATOM 1553 N N . VAL A 1 192 ? -13.087 -16.170 -2.113 1.00 94.19 192 VAL A N 1
ATOM 1554 C CA . VAL A 1 192 ? -12.195 -16.066 -0.946 1.00 94.19 192 VAL A CA 1
ATOM 1555 C C . VAL A 1 192 ? -11.626 -17.437 -0.564 1.00 94.19 192 VAL A C 1
ATOM 1557 O O . VAL A 1 192 ? -10.425 -17.560 -0.347 1.00 94.19 192 VAL A O 1
ATOM 1560 N N . VAL A 1 193 ? -12.447 -18.491 -0.554 1.00 93.88 193 VAL A N 1
ATOM 1561 C CA . VAL A 1 193 ? -11.988 -19.870 -0.305 1.00 93.88 193 VAL A CA 1
ATOM 1562 C C . VAL A 1 193 ? -11.027 -20.337 -1.401 1.00 93.88 193 VAL A C 1
ATOM 1564 O O . VAL A 1 193 ? -9.999 -20.935 -1.093 1.00 93.88 193 VAL A O 1
ATOM 1567 N N . GLY A 1 194 ? -11.314 -20.036 -2.671 1.00 94.69 194 GLY A N 1
ATOM 1568 C CA . GLY A 1 194 ? -10.394 -20.294 -3.782 1.00 94.69 194 GLY A CA 1
ATOM 1569 C C . GLY A 1 194 ? -9.050 -19.578 -3.610 1.00 94.69 194 GLY A C 1
ATOM 1570 O O . GLY A 1 194 ? -8.002 -20.200 -3.766 1.00 94.69 194 GLY A O 1
ATOM 1571 N N . ALA A 1 195 ? -9.075 -18.306 -3.208 1.00 96.06 195 ALA A N 1
ATOM 1572 C CA . ALA A 1 195 ? -7.880 -17.510 -2.942 1.00 96.06 195 ALA A CA 1
ATOM 1573 C C . ALA A 1 195 ? -7.048 -18.073 -1.776 1.00 96.06 195 ALA A C 1
ATOM 1575 O O . ALA A 1 195 ? -5.829 -18.185 -1.896 1.00 96.06 195 ALA A O 1
ATOM 1576 N N . PHE A 1 196 ? -7.693 -18.501 -0.683 1.00 97.12 196 PHE A N 1
ATOM 1577 C CA . PHE A 1 196 ? -7.018 -19.182 0.426 1.00 97.12 196 PHE A CA 1
ATOM 1578 C C . PHE A 1 196 ? -6.308 -20.463 -0.031 1.00 97.12 196 PHE A C 1
ATOM 1580 O O . PHE A 1 196 ? -5.164 -20.698 0.353 1.00 97.12 196 PHE A O 1
ATOM 1587 N N . LYS A 1 197 ? -6.949 -21.266 -0.891 1.00 95.31 197 LYS A N 1
ATOM 1588 C CA . LYS A 1 197 ? -6.350 -22.494 -1.440 1.00 95.31 197 LYS A CA 1
ATOM 1589 C C . LYS A 1 197 ? -5.135 -22.211 -2.329 1.00 95.31 197 LYS A C 1
ATOM 1591 O O . LYS A 1 197 ? -4.147 -22.926 -2.224 1.00 95.31 197 LYS A O 1
ATOM 1596 N N . ILE A 1 198 ? -5.182 -21.170 -3.166 1.00 94.50 198 ILE A N 1
ATOM 1597 C CA . ILE A 1 198 ? -4.045 -20.757 -4.017 1.00 94.50 198 ILE A CA 1
ATOM 1598 C C . ILE A 1 198 ? -2.846 -20.308 -3.168 1.00 94.50 198 ILE A C 1
ATOM 1600 O O . ILE A 1 198 ? -1.699 -20.524 -3.554 1.00 94.50 198 ILE A O 1
ATOM 1604 N N . LEU A 1 199 ? -3.109 -19.703 -2.010 1.00 94.50 199 LEU A N 1
ATOM 1605 C CA . LEU A 1 199 ? -2.096 -19.249 -1.056 1.00 94.50 199 LEU A CA 1
ATOM 1606 C C . LEU A 1 199 ? -1.723 -20.315 -0.008 1.00 94.50 199 LEU A C 1
ATOM 1608 O O . LEU A 1 199 ? -1.219 -19.974 1.060 1.00 94.50 199 LEU A O 1
ATOM 1612 N N . ASN A 1 200 ? -2.004 -21.594 -0.287 1.00 94.25 200 ASN A N 1
ATOM 1613 C CA . ASN A 1 200 ? -1.643 -22.741 0.553 1.00 94.25 200 ASN A CA 1
ATOM 1614 C C . ASN A 1 200 ? -2.100 -22.643 2.022 1.00 94.25 200 ASN A C 1
ATOM 1616 O O . ASN A 1 200 ? -1.448 -23.164 2.935 1.00 94.25 200 ASN A O 1
ATOM 1620 N N . PHE A 1 201 ? -3.246 -22.009 2.276 1.00 95.94 201 PHE A N 1
ATOM 1621 C CA . PHE A 1 201 ? -3.913 -22.144 3.567 1.00 95.94 201 PHE A CA 1
ATOM 1622 C C . PHE A 1 201 ? -4.511 -23.542 3.666 1.00 95.94 201 PHE A C 1
ATOM 1624 O O . PHE A 1 201 ? -5.229 -23.996 2.770 1.00 95.94 201 PHE A O 1
ATOM 1631 N N . ASN A 1 202 ? -4.224 -24.233 4.766 1.00 94.44 202 ASN A N 1
ATOM 1632 C CA . ASN A 1 202 ? -4.780 -25.562 4.972 1.00 94.44 202 ASN A CA 1
ATOM 1633 C C . ASN A 1 202 ? -6.261 -25.476 5.391 1.00 94.44 202 ASN A C 1
ATOM 1635 O O . ASN A 1 202 ? -6.733 -24.465 5.913 1.00 94.44 202 ASN A O 1
ATOM 1639 N N . GLU A 1 203 ? -7.015 -26.555 5.173 1.00 94.69 203 GLU A N 1
ATOM 1640 C CA . GLU A 1 203 ? -8.464 -26.548 5.426 1.00 94.69 203 GLU A CA 1
ATOM 1641 C C . GLU A 1 203 ? -8.805 -26.276 6.899 1.00 94.69 203 GLU A C 1
ATOM 1643 O O . GLU A 1 203 ? -9.779 -25.584 7.184 1.00 94.69 203 GLU A O 1
ATOM 1648 N N . LYS A 1 204 ? -7.957 -26.732 7.832 1.00 95.00 204 LYS A N 1
ATOM 1649 C CA . LYS A 1 204 ? -8.119 -26.490 9.274 1.00 95.00 204 LYS A CA 1
ATOM 1650 C C . LYS A 1 204 ? -7.888 -25.023 9.655 1.00 95.00 204 LYS A C 1
ATOM 1652 O O . LYS A 1 204 ? -8.572 -24.512 10.533 1.00 95.00 204 LYS A O 1
ATOM 1657 N N . GLU A 1 205 ? -6.928 -24.342 9.034 1.00 95.56 205 GLU A N 1
ATOM 1658 C CA . GLU A 1 205 ? -6.663 -22.909 9.209 1.00 95.56 205 GLU A CA 1
ATOM 1659 C C . GLU A 1 205 ? -7.889 -22.114 8.753 1.00 95.56 205 GLU A C 1
ATOM 1661 O O . GLU A 1 205 ? -8.395 -21.289 9.510 1.00 95.56 205 GLU A O 1
ATOM 1666 N N . ILE A 1 206 ? -8.419 -22.428 7.566 1.00 96.00 206 ILE A N 1
ATOM 1667 C CA . ILE A 1 206 ? -9.628 -21.797 7.020 1.00 96.00 206 ILE A CA 1
ATOM 1668 C C . ILE A 1 206 ? -10.831 -22.036 7.948 1.00 96.00 206 ILE A C 1
ATOM 1670 O O . ILE A 1 206 ? -11.547 -21.096 8.291 1.00 96.00 206 ILE A O 1
ATOM 1674 N N . GLU A 1 207 ? -11.034 -23.275 8.404 1.00 95.62 207 GLU A N 1
ATOM 1675 C CA . GLU A 1 207 ? -12.109 -23.627 9.337 1.00 95.62 207 GLU A CA 1
ATOM 1676 C C . GLU A 1 207 ? -11.991 -22.866 10.666 1.00 95.62 207 GLU A C 1
ATOM 1678 O O . GLU A 1 207 ? -12.983 -22.341 11.171 1.00 95.62 207 GLU A O 1
ATOM 1683 N N . ASN A 1 208 ? -10.783 -22.755 11.225 1.00 96.81 208 ASN A N 1
ATOM 1684 C CA . ASN A 1 208 ? -10.565 -22.013 12.463 1.00 96.81 208 ASN A CA 1
ATOM 1685 C C . ASN A 1 208 ? -10.800 -20.506 12.281 1.00 96.81 208 ASN A C 1
ATOM 1687 O O . ASN A 1 208 ? -11.367 -19.883 13.175 1.00 96.81 208 ASN A O 1
ATOM 1691 N N . ILE A 1 209 ? -10.441 -19.922 11.132 1.00 97.44 209 ILE A N 1
ATOM 1692 C CA . ILE A 1 209 ? -10.772 -18.522 10.818 1.00 97.44 209 ILE A CA 1
ATOM 1693 C C . ILE A 1 209 ? -12.296 -18.329 10.830 1.00 97.44 209 ILE A C 1
ATOM 1695 O O . ILE A 1 209 ? -12.795 -17.426 11.501 1.00 97.44 209 ILE A O 1
ATOM 1699 N N . TRP A 1 210 ? -13.054 -19.208 10.167 1.00 96.31 210 TRP A N 1
ATOM 1700 C CA . TRP A 1 210 ? -14.524 -19.177 10.191 1.00 96.31 210 TRP A CA 1
ATOM 1701 C C . TRP A 1 210 ? -15.100 -19.334 11.594 1.00 96.31 210 TRP A C 1
ATOM 1703 O O . TRP A 1 210 ? -15.995 -18.575 11.974 1.00 96.31 210 TRP A O 1
ATOM 1713 N N . ARG A 1 211 ? -14.544 -20.254 12.385 1.00 97.06 211 ARG A N 1
ATOM 1714 C CA . ARG A 1 211 ? -14.934 -20.480 13.778 1.00 97.06 211 ARG A CA 1
ATOM 1715 C C . ARG A 1 211 ? -14.753 -19.228 14.635 1.00 97.06 211 ARG A C 1
ATOM 1717 O O . ARG A 1 211 ? -15.658 -18.877 15.390 1.00 97.06 211 ARG A O 1
ATOM 1724 N N . LEU A 1 212 ? -13.619 -18.539 14.509 1.00 97.75 212 LEU A N 1
ATOM 1725 C CA . LEU A 1 212 ? -13.347 -17.319 15.271 1.00 97.75 212 LEU A CA 1
ATOM 1726 C C . LEU A 1 212 ? -14.210 -16.135 14.808 1.00 97.75 212 LEU A C 1
ATOM 1728 O O . LEU A 1 212 ? -14.714 -15.392 15.648 1.00 97.75 212 LEU A O 1
ATOM 1732 N N . LEU A 1 213 ? -14.461 -15.985 13.501 1.00 96.88 213 LEU A N 1
ATOM 1733 C CA . LEU A 1 213 ? -15.403 -14.972 13.004 1.00 96.88 213 LEU A CA 1
ATOM 1734 C C . LEU A 1 213 ? -16.828 -15.215 13.526 1.00 96.88 213 LEU A C 1
ATOM 1736 O O . LEU A 1 213 ? -17.504 -14.267 13.923 1.00 96.88 213 LEU A O 1
ATOM 1740 N N . ALA A 1 214 ? -17.277 -16.473 13.579 1.00 95.81 214 ALA A N 1
ATOM 1741 C CA . ALA A 1 214 ? -18.555 -16.831 14.193 1.00 95.81 214 ALA A CA 1
ATOM 1742 C C . ALA A 1 214 ? -18.574 -16.510 15.697 1.00 95.81 214 ALA A C 1
ATOM 1744 O O . ALA A 1 214 ? -19.553 -15.950 16.196 1.00 95.81 214 ALA A O 1
ATOM 1745 N N . ALA A 1 215 ? -17.479 -16.787 16.412 1.00 96.75 215 ALA A N 1
ATOM 1746 C CA . ALA A 1 215 ? -17.353 -16.458 17.829 1.00 96.75 215 ALA A CA 1
ATOM 1747 C C . ALA A 1 215 ? -17.483 -14.950 18.086 1.00 96.75 215 ALA A C 1
ATOM 1749 O O . ALA A 1 215 ? -18.205 -14.567 19.003 1.00 96.75 215 ALA A O 1
ATOM 1750 N N . ILE A 1 216 ? -16.878 -14.097 17.248 1.00 96.81 216 ILE A N 1
ATOM 1751 C CA . ILE A 1 216 ? -17.028 -12.632 17.323 1.00 96.81 216 ILE A CA 1
ATOM 1752 C C . ILE A 1 216 ? -18.502 -12.219 17.190 1.00 96.81 216 ILE A C 1
ATOM 1754 O O . ILE A 1 216 ? -18.998 -11.407 17.972 1.00 96.81 216 ILE A O 1
ATOM 1758 N N . LEU A 1 217 ? -19.237 -12.809 16.241 1.00 93.44 217 LEU A N 1
ATOM 1759 C CA . LEU A 1 217 ? -20.660 -12.511 16.049 1.00 93.44 217 LEU A CA 1
ATOM 1760 C C . LEU A 1 217 ? -21.509 -12.880 17.278 1.00 93.44 217 LEU A C 1
ATOM 1762 O O . LEU A 1 217 ? -22.420 -12.130 17.640 1.00 93.44 217 LEU A O 1
ATOM 1766 N N . HIS A 1 218 ? -21.210 -14.003 17.938 1.00 94.12 218 HIS A N 1
ATOM 1767 C CA . HIS A 1 218 ? -21.888 -14.408 19.175 1.00 94.12 218 HIS A CA 1
ATOM 1768 C C . HIS A 1 218 ? -21.459 -13.584 20.390 1.00 94.12 218 HIS A C 1
ATOM 1770 O O . HIS A 1 218 ? -22.320 -13.199 21.181 1.00 94.12 218 HIS A O 1
ATOM 1776 N N . LEU A 1 219 ? -20.168 -13.265 20.516 1.00 94.31 219 LEU A N 1
ATOM 1777 C CA . LEU A 1 219 ? -19.643 -12.370 21.547 1.00 94.31 219 LEU A CA 1
ATOM 1778 C C . LEU A 1 219 ? -20.370 -11.031 21.499 1.00 94.31 219 LEU A C 1
ATOM 1780 O O . LEU A 1 219 ? -20.902 -10.591 22.511 1.00 94.31 219 LEU A O 1
ATOM 1784 N N . GLY A 1 220 ? -20.509 -10.440 20.312 1.00 90.94 220 GLY A N 1
ATOM 1785 C CA . GLY A 1 220 ? -21.217 -9.177 20.138 1.00 90.94 220 GLY A CA 1
ATOM 1786 C C . GLY A 1 220 ? -22.687 -9.203 20.575 1.00 90.94 220 GLY A C 1
ATOM 1787 O O . GLY A 1 220 ? -23.232 -8.145 20.883 1.00 90.94 220 GLY A O 1
ATOM 1788 N N . ASN A 1 221 ? -23.334 -10.369 20.654 1.00 90.75 221 ASN A N 1
ATOM 1789 C CA . ASN A 1 221 ? -24.717 -10.494 21.123 1.00 90.75 221 ASN A CA 1
ATOM 1790 C C . ASN A 1 221 ? -24.864 -10.491 22.649 1.00 90.75 221 ASN A C 1
ATOM 1792 O O . ASN A 1 221 ? -25.985 -10.306 23.127 1.00 90.75 221 ASN A O 1
ATOM 1796 N N . LEU A 1 222 ? -23.775 -10.672 23.405 1.00 91.19 222 LEU A N 1
ATOM 1797 C CA . LEU A 1 222 ? -23.836 -10.707 24.862 1.00 91.19 222 LEU A CA 1
ATOM 1798 C C . LEU A 1 222 ? -24.379 -9.390 25.423 1.00 91.19 222 LEU A C 1
ATOM 1800 O O . LEU A 1 222 ? -23.921 -8.298 25.066 1.00 91.19 222 LEU A O 1
ATOM 1804 N N . ARG A 1 223 ? -25.356 -9.518 26.325 1.00 87.00 223 ARG A N 1
ATOM 1805 C CA . ARG A 1 223 ? -25.957 -8.418 27.081 1.00 87.00 223 ARG A CA 1
ATOM 1806 C C . ARG A 1 223 ? -25.707 -8.623 28.565 1.00 87.00 223 ARG A C 1
ATOM 1808 O O . ARG A 1 223 ? -25.811 -9.741 29.070 1.00 87.00 223 ARG A O 1
ATOM 1815 N N . TYR A 1 224 ? -25.420 -7.521 29.236 1.00 87.19 224 TYR A N 1
ATOM 1816 C CA . TYR A 1 224 ? -25.183 -7.475 30.666 1.00 87.19 224 TYR A CA 1
ATOM 1817 C C . TYR A 1 224 ? -26.418 -6.915 31.358 1.00 87.19 224 TYR A C 1
ATOM 1819 O O . TYR A 1 224 ? -27.008 -5.948 30.880 1.00 87.19 224 TYR A O 1
ATOM 1827 N N . ASN A 1 225 ? -26.801 -7.529 32.473 1.00 84.31 225 ASN A N 1
ATOM 1828 C CA . ASN A 1 225 ? -27.880 -7.049 33.325 1.00 84.31 225 ASN A CA 1
ATOM 1829 C C . ASN A 1 225 ? -27.305 -6.719 34.700 1.00 84.31 225 ASN A C 1
ATOM 1831 O O . ASN A 1 225 ? -26.404 -7.407 35.173 1.00 84.31 225 ASN A O 1
ATOM 1835 N N . VAL A 1 226 ? -27.858 -5.708 35.363 1.00 80.12 226 VAL A N 1
ATOM 1836 C CA . VAL A 1 226 ? -27.539 -5.412 36.762 1.00 80.12 226 VAL A CA 1
ATOM 1837 C C . VAL A 1 226 ? -28.719 -5.835 37.618 1.00 80.12 226 VAL A C 1
ATOM 1839 O O . VAL A 1 226 ? -29.865 -5.496 37.322 1.00 80.12 226 VAL A O 1
ATOM 1842 N N . LYS A 1 227 ? -28.438 -6.605 38.668 1.00 77.06 227 LYS A N 1
ATOM 1843 C CA . LYS A 1 227 ? -29.395 -6.874 39.741 1.00 77.06 227 LYS A CA 1
ATOM 1844 C C . LYS A 1 227 ? -28.884 -6.262 41.032 1.00 77.06 227 LYS A C 1
ATOM 1846 O O . LYS A 1 227 ? -27.718 -6.429 41.381 1.00 77.06 227 LYS A O 1
ATOM 1851 N N . ASN A 1 228 ? -29.781 -5.602 41.751 1.00 71.25 228 ASN A N 1
ATOM 1852 C CA . ASN A 1 228 ? -29.478 -5.041 43.057 1.00 71.25 228 ASN A CA 1
ATOM 1853 C C . ASN A 1 228 ? -29.838 -6.078 44.117 1.00 71.25 228 ASN A C 1
ATOM 1855 O O . ASN A 1 228 ? -31.013 -6.378 44.317 1.00 71.25 228 ASN A O 1
ATOM 1859 N N . TYR A 1 229 ? -28.819 -6.616 44.777 1.00 66.88 229 TYR A N 1
ATOM 1860 C CA . TYR A 1 229 ? -28.975 -7.398 46.001 1.00 66.88 229 TYR A CA 1
ATOM 1861 C C . TYR A 1 229 ? -28.255 -6.630 47.114 1.00 66.88 229 TYR A C 1
ATOM 1863 O O . TYR A 1 229 ? -27.114 -6.211 46.921 1.00 66.88 229 TYR A O 1
ATOM 1871 N N . ASP A 1 230 ? -28.933 -6.385 48.237 1.00 54.75 230 ASP A N 1
ATOM 1872 C CA . ASP A 1 230 ? -28.383 -5.704 49.423 1.00 54.75 230 ASP A CA 1
ATOM 1873 C C . ASP A 1 230 ? -27.699 -4.351 49.143 1.00 54.75 230 ASP A C 1
ATOM 1875 O O . ASP A 1 230 ? -26.632 -4.043 49.673 1.00 54.75 230 ASP A O 1
ATOM 1879 N N . GLY A 1 231 ? -28.282 -3.537 48.254 1.00 59.53 231 GLY A N 1
ATOM 1880 C CA . GLY A 1 231 ? -27.753 -2.208 47.916 1.00 59.53 231 GLY A CA 1
ATOM 1881 C C . GLY A 1 231 ? -26.449 -2.211 47.104 1.00 59.53 231 GLY A C 1
ATOM 1882 O O . GLY A 1 231 ? -25.905 -1.141 46.845 1.00 59.53 231 GLY A O 1
ATOM 1883 N N . LYS A 1 232 ? -25.954 -3.381 46.673 1.00 60.97 232 LYS A N 1
ATOM 1884 C CA . LYS A 1 232 ? -24.797 -3.514 45.777 1.00 60.97 232 LYS A CA 1
ATOM 1885 C C . LYS A 1 232 ? -25.250 -3.913 44.373 1.00 60.97 232 LYS A C 1
ATOM 1887 O O . LYS A 1 232 ? -25.955 -4.910 44.192 1.00 60.97 232 LYS A O 1
ATOM 1892 N N . GLU A 1 233 ? -24.813 -3.145 43.377 1.00 66.44 233 GLU A N 1
ATOM 1893 C CA . GLU A 1 233 ? -25.001 -3.471 41.963 1.00 66.44 233 GLU A CA 1
ATOM 1894 C C . GLU A 1 233 ? -24.189 -4.724 41.615 1.00 66.44 233 GLU A C 1
ATOM 1896 O O . GLU A 1 233 ? -22.959 -4.740 41.684 1.00 66.44 233 GLU A O 1
ATOM 1901 N N . ASN A 1 234 ? -24.878 -5.805 41.253 1.00 70.00 234 ASN A N 1
ATOM 1902 C CA . ASN A 1 234 ? -24.248 -7.034 40.801 1.00 70.00 234 ASN A CA 1
ATOM 1903 C C . ASN A 1 234 ? -24.461 -7.198 39.296 1.00 70.00 234 ASN A C 1
ATOM 1905 O O . ASN A 1 234 ? -25.573 -7.465 38.839 1.00 70.00 234 ASN A O 1
ATOM 1909 N N . LEU A 1 235 ? -23.370 -7.075 38.538 1.00 81.69 235 LEU A N 1
ATOM 1910 C CA . LEU A 1 235 ? -23.334 -7.405 37.118 1.00 81.69 235 LEU A CA 1
ATOM 1911 C C . LEU A 1 235 ? -23.550 -8.917 36.930 1.00 81.69 235 LEU A C 1
ATOM 1913 O O . LEU A 1 235 ? -22.813 -9.733 37.490 1.00 81.69 235 LEU A O 1
ATOM 1917 N N . GLU A 1 236 ? -24.554 -9.288 36.139 1.00 80.31 236 GLU A N 1
ATOM 1918 C CA . GLU A 1 236 ? -24.873 -10.664 35.763 1.00 80.31 236 GLU A CA 1
ATOM 1919 C C . GLU A 1 236 ? -24.925 -10.816 34.237 1.00 80.31 236 GLU A C 1
ATOM 1921 O O . GLU A 1 236 ? -25.544 -10.024 33.519 1.00 80.31 236 GLU A O 1
ATOM 1926 N N . LEU A 1 237 ? -24.321 -11.897 33.741 1.00 83.38 237 LEU A N 1
ATOM 1927 C CA . LEU A 1 237 ? -24.294 -12.265 32.327 1.00 83.38 237 LEU A CA 1
ATOM 1928 C C . LEU A 1 237 ? -25.150 -13.529 32.134 1.00 83.38 237 LEU A C 1
ATOM 1930 O O . LEU A 1 237 ? -24.670 -14.655 32.239 1.00 83.38 237 LEU A O 1
ATOM 1934 N N . ASN A 1 238 ? -26.455 -13.339 31.900 1.00 76.81 238 ASN A N 1
ATOM 1935 C CA . ASN A 1 238 ? -27.461 -14.417 31.952 1.00 76.81 238 ASN A CA 1
ATOM 1936 C C . ASN A 1 238 ? -27.849 -15.018 30.584 1.00 76.81 238 ASN A C 1
ATOM 1938 O O . ASN A 1 238 ? -28.827 -15.764 30.486 1.00 76.81 238 ASN A O 1
ATOM 1942 N N . ASP A 1 239 ? -27.083 -14.754 29.525 1.00 84.69 239 ASP A N 1
ATOM 1943 C CA . ASP A 1 239 ? -27.337 -15.293 28.183 1.00 84.69 239 ASP A CA 1
ATOM 1944 C C . ASP A 1 239 ? -26.772 -16.715 28.019 1.00 84.69 239 ASP A C 1
ATOM 1946 O O . ASP A 1 239 ? -25.715 -16.940 27.428 1.00 84.69 239 ASP A O 1
ATOM 1950 N N . ARG A 1 240 ? -27.486 -17.703 28.576 1.00 86.94 240 ARG A N 1
ATOM 1951 C CA . ARG A 1 240 ? -27.039 -19.108 28.591 1.00 86.94 240 ARG A CA 1
ATOM 1952 C C . ARG A 1 240 ? -26.703 -19.647 27.197 1.00 86.94 240 ARG A C 1
ATOM 1954 O O . ARG A 1 240 ? -25.743 -20.403 27.080 1.00 86.94 240 ARG A O 1
ATOM 1961 N N . LEU A 1 241 ? -27.461 -19.256 26.171 1.00 89.94 241 LEU A N 1
ATOM 1962 C CA . LEU A 1 241 ? -27.302 -19.771 24.811 1.00 89.94 241 LEU A CA 1
ATOM 1963 C C . LEU A 1 241 ? -26.049 -19.210 24.139 1.00 89.94 241 LEU A C 1
ATOM 1965 O O . LEU A 1 241 ? -25.225 -19.985 23.659 1.00 89.94 241 LEU A O 1
ATOM 1969 N N . ASN A 1 242 ? -25.868 -17.884 24.110 1.00 90.50 242 ASN A N 1
ATOM 1970 C CA . ASN A 1 242 ? -24.680 -17.315 23.467 1.00 90.50 242 ASN A CA 1
ATOM 1971 C C . ASN A 1 242 ? -23.403 -17.664 24.237 1.00 90.50 242 ASN A C 1
ATOM 1973 O O . ASN A 1 242 ? -22.402 -17.971 23.598 1.00 90.50 242 ASN A O 1
ATOM 1977 N N . ILE A 1 243 ? -23.443 -17.736 25.573 1.00 93.06 243 ILE A N 1
ATOM 1978 C CA . ILE A 1 243 ? -22.301 -18.211 26.371 1.00 93.06 243 ILE A CA 1
ATOM 1979 C C . ILE A 1 243 ? -21.909 -19.637 25.960 1.00 93.06 243 ILE A C 1
ATOM 1981 O O . ILE A 1 243 ? -20.744 -19.885 25.674 1.00 93.06 243 ILE A O 1
ATOM 1985 N N . GLN A 1 244 ? -22.869 -20.567 25.869 1.00 94.06 244 GLN A N 1
ATOM 1986 C CA . GLN A 1 244 ? -22.590 -21.944 25.435 1.00 94.06 244 GLN A CA 1
ATOM 1987 C C . GLN A 1 244 ? -21.975 -21.998 24.032 1.00 94.06 244 GLN A C 1
ATOM 1989 O O . GLN A 1 244 ? -21.005 -22.725 23.816 1.00 94.06 244 GLN A O 1
ATOM 1994 N N . ARG A 1 245 ? -22.496 -21.200 23.092 1.00 94.62 245 ARG A N 1
ATOM 1995 C CA . ARG A 1 245 ? -21.955 -21.110 21.728 1.00 94.62 245 ARG A CA 1
ATOM 1996 C C . ARG A 1 245 ? -20.521 -20.591 21.716 1.00 94.62 245 ARG A C 1
ATOM 1998 O O . ARG A 1 245 ? -19.666 -21.195 21.080 1.00 94.62 245 ARG A O 1
ATOM 2005 N N . ILE A 1 246 ? -20.239 -19.514 22.448 1.00 95.50 246 ILE A N 1
ATOM 2006 C CA . ILE A 1 246 ? -18.897 -18.921 22.526 1.00 95.50 246 ILE A CA 1
ATOM 2007 C C . ILE A 1 246 ? -17.913 -19.912 23.154 1.00 95.50 246 ILE A C 1
ATOM 2009 O O . ILE A 1 246 ? -16.848 -20.136 22.586 1.00 95.50 246 ILE A O 1
ATOM 2013 N N . CYS A 1 247 ? -18.287 -20.567 24.258 1.00 95.56 247 CYS A N 1
ATOM 2014 C CA . CYS A 1 247 ? -17.470 -21.601 24.896 1.00 95.56 247 CYS A CA 1
ATOM 2015 C C . CYS A 1 247 ? -17.153 -22.759 23.946 1.00 95.56 247 CYS A C 1
ATOM 2017 O O . CYS A 1 247 ? -16.015 -23.212 23.902 1.00 95.56 247 CYS A O 1
ATOM 2019 N N . LYS A 1 248 ? -18.125 -23.206 23.139 1.00 95.62 248 LYS A N 1
ATOM 2020 C CA . LYS A 1 248 ? -17.916 -24.255 22.130 1.00 95.62 248 LYS A CA 1
ATOM 2021 C C . LYS A 1 248 ? -16.966 -23.803 21.014 1.00 95.62 248 LYS A C 1
ATOM 2023 O O . LYS A 1 248 ? -16.080 -24.561 20.626 1.00 95.62 248 LYS A O 1
ATOM 2028 N N . LEU A 1 249 ? -17.138 -22.584 20.499 1.00 96.25 249 LEU A N 1
ATOM 2029 C CA . LEU A 1 249 ? -16.351 -22.062 19.375 1.00 96.25 249 LEU A CA 1
ATOM 2030 C C . LEU A 1 249 ? -14.916 -21.708 19.776 1.00 96.25 249 LEU A C 1
ATOM 2032 O O . LEU A 1 249 ? -13.977 -22.058 19.063 1.00 96.25 249 LEU A O 1
ATOM 2036 N N . LEU A 1 250 ? -14.735 -21.042 20.916 1.00 96.19 250 LEU A N 1
ATOM 2037 C CA . LEU A 1 250 ? -13.413 -20.693 21.432 1.00 96.19 250 LEU A CA 1
ATOM 2038 C C . LEU A 1 250 ? -12.768 -21.840 22.219 1.00 96.19 250 LEU A C 1
ATOM 2040 O O . LEU A 1 250 ? -11.592 -21.744 22.540 1.00 96.19 250 LEU A O 1
ATOM 2044 N N . LYS A 1 251 ? -13.505 -22.922 22.505 1.00 95.69 251 LYS A N 1
ATOM 2045 C CA . LYS A 1 251 ? -13.079 -24.049 23.351 1.00 95.69 251 LYS A CA 1
ATOM 2046 C C . LYS A 1 251 ? -12.525 -23.596 24.703 1.00 95.69 251 LYS A C 1
ATOM 2048 O O . LYS A 1 251 ? -11.372 -23.858 25.033 1.00 95.69 251 LYS A O 1
ATOM 2053 N N . ILE A 1 252 ? -13.348 -22.864 25.446 1.00 95.25 252 ILE A N 1
ATOM 2054 C CA . ILE A 1 252 ? -13.008 -22.327 26.768 1.00 95.25 252 ILE A CA 1
ATOM 2055 C C . ILE A 1 252 ? -14.099 -22.700 27.770 1.00 95.25 252 ILE A C 1
ATOM 2057 O O . ILE A 1 252 ? -15.281 -22.777 27.415 1.00 95.25 252 ILE A O 1
ATOM 2061 N N . GLU A 1 253 ? -13.716 -22.892 29.032 1.00 94.31 253 GLU A N 1
ATOM 2062 C CA . GLU A 1 253 ? -14.655 -23.134 30.119 1.00 94.31 253 GLU A CA 1
ATOM 2063 C C . GLU A 1 253 ? -15.625 -21.956 30.321 1.00 94.31 253 GLU A C 1
ATOM 2065 O O . GLU A 1 253 ? -15.269 -20.776 30.292 1.00 94.31 253 GLU A O 1
ATOM 2070 N N . LYS A 1 254 ? -16.892 -22.285 30.582 1.00 92.94 254 LYS A N 1
ATOM 2071 C CA . LYS A 1 254 ? -17.958 -21.311 30.826 1.00 92.94 254 LYS A CA 1
ATOM 2072 C C . LYS A 1 254 ? -17.679 -20.370 31.996 1.00 92.94 254 LYS A C 1
ATOM 2074 O O . LYS A 1 254 ? -17.954 -19.177 31.876 1.00 92.94 254 LYS A O 1
ATOM 2079 N N . ASN A 1 255 ? -17.192 -20.893 33.119 1.00 90.50 255 ASN A N 1
ATOM 2080 C CA . ASN A 1 255 ? -16.977 -20.080 34.315 1.00 90.50 255 ASN A CA 1
ATOM 2081 C C . ASN A 1 255 ? -15.859 -19.063 34.090 1.00 90.50 255 ASN A C 1
ATOM 2083 O O . ASN A 1 255 ? -16.031 -17.901 34.447 1.00 90.50 255 ASN A O 1
ATOM 2087 N N . LEU A 1 256 ? -14.788 -19.484 33.411 1.00 90.88 256 LEU A N 1
ATOM 2088 C CA . LEU A 1 256 ? -13.680 -18.622 33.022 1.00 90.88 256 LEU A CA 1
ATOM 2089 C C . LEU A 1 256 ? -14.129 -17.503 32.073 1.00 90.88 256 LEU A C 1
ATOM 2091 O O . LEU A 1 256 ? -13.811 -16.340 32.288 1.00 90.88 256 LEU A O 1
ATOM 2095 N N . LEU A 1 257 ? -14.943 -17.817 31.057 1.00 92.62 257 LEU A N 1
ATOM 2096 C CA . LEU A 1 257 ? -15.476 -16.792 30.152 1.00 92.62 257 LEU A CA 1
ATOM 2097 C C . LEU A 1 257 ? -16.297 -15.732 30.902 1.00 92.62 257 LEU A C 1
ATOM 2099 O O . LEU A 1 257 ? -16.167 -14.538 30.636 1.00 92.62 257 LEU A O 1
ATOM 2103 N N . ILE A 1 258 ? -17.154 -16.162 31.832 1.00 91.00 258 ILE A N 1
ATOM 2104 C CA . ILE A 1 258 ? -17.990 -15.244 32.611 1.00 91.00 258 ILE A CA 1
ATOM 2105 C C . ILE A 1 258 ? -17.124 -14.403 33.551 1.00 91.00 258 ILE A C 1
ATOM 2107 O O . ILE A 1 258 ? -17.310 -13.185 33.596 1.00 91.00 258 ILE A O 1
ATOM 2111 N N . SER A 1 259 ? -16.183 -15.011 34.280 1.00 89.69 259 SER A N 1
ATOM 2112 C CA . SER A 1 259 ? -15.316 -14.284 35.211 1.00 89.69 259 SER A CA 1
ATOM 2113 C C . SER A 1 259 ? -14.442 -13.268 34.472 1.00 89.69 259 SER A C 1
ATOM 2115 O O . SER A 1 259 ? -14.459 -12.096 34.844 1.00 89.69 259 SER A O 1
ATOM 2117 N N . SER A 1 260 ? -13.804 -13.646 33.360 1.00 90.50 260 SER A N 1
ATOM 2118 C CA . SER A 1 260 ? -12.960 -12.744 32.563 1.00 90.50 260 SER A CA 1
ATOM 2119 C C . SER A 1 260 ? -13.719 -11.554 31.961 1.00 90.50 260 SER A C 1
ATOM 2121 O O . SER A 1 260 ? -13.133 -10.491 31.757 1.00 90.50 260 SER A O 1
ATOM 2123 N N . LEU A 1 261 ? -15.023 -11.694 31.687 1.00 90.62 261 LEU A N 1
ATOM 2124 C CA . LEU A 1 261 ? -15.859 -10.617 31.137 1.00 90.62 261 LEU A CA 1
ATOM 2125 C C . LEU A 1 261 ? -16.557 -9.750 32.197 1.00 90.62 261 LEU A C 1
ATOM 2127 O O . LEU A 1 261 ? -17.099 -8.708 31.837 1.00 90.62 261 LEU A O 1
ATOM 2131 N N . THR A 1 262 ? -16.600 -10.166 33.466 1.00 88.06 262 THR A N 1
ATOM 2132 C CA . THR A 1 262 ? -17.400 -9.486 34.510 1.00 88.06 262 THR A CA 1
ATOM 2133 C C . THR A 1 262 ? -16.604 -9.061 35.738 1.00 88.06 262 THR A C 1
ATOM 2135 O O . THR A 1 262 ? -17.084 -8.234 36.516 1.00 88.06 262 THR A O 1
ATOM 2138 N N . ILE A 1 263 ? -15.396 -9.596 35.916 1.00 85.50 263 ILE A N 1
ATOM 2139 C CA . ILE A 1 263 ? -14.550 -9.372 37.085 1.00 85.50 263 ILE A CA 1
ATOM 2140 C C . ILE A 1 263 ? -13.239 -8.714 36.640 1.00 85.50 263 ILE A C 1
ATOM 2142 O O . ILE A 1 263 ? -12.704 -9.002 35.570 1.00 85.50 263 ILE A O 1
ATOM 2146 N N . LYS A 1 264 ? -12.737 -7.798 37.468 1.00 83.31 264 LYS A N 1
ATOM 2147 C CA . LYS A 1 264 ? -11.364 -7.296 37.440 1.00 83.31 264 LYS A CA 1
ATOM 2148 C C . LYS A 1 264 ? -10.638 -7.793 38.684 1.00 83.31 264 LYS A C 1
ATOM 2150 O O . LYS A 1 264 ? -11.104 -7.550 39.803 1.00 83.31 264 LYS A O 1
ATOM 2155 N N . SER A 1 265 ? -9.516 -8.467 38.485 1.00 76.50 265 SER A N 1
ATOM 2156 C CA . SER A 1 265 ? -8.602 -8.839 39.556 1.00 76.50 265 SER A CA 1
ATOM 2157 C C . SER A 1 265 ? -7.800 -7.607 39.971 1.00 76.50 265 SER A C 1
ATOM 2159 O O . SER A 1 265 ? -7.262 -6.883 39.133 1.00 76.50 265 SER A O 1
ATOM 2161 N N . LEU A 1 266 ? -7.742 -7.332 41.272 1.00 65.25 266 LEU A N 1
ATOM 2162 C CA . LEU A 1 266 ? -6.884 -6.299 41.838 1.00 65.25 266 LEU A CA 1
ATOM 2163 C C . LEU A 1 266 ? -5.667 -6.994 42.447 1.00 65.25 266 LEU A C 1
ATOM 2165 O O . LEU A 1 266 ? -5.777 -7.681 43.463 1.00 65.25 266 LEU A O 1
ATOM 2169 N N . CYS A 1 267 ? -4.511 -6.825 41.811 1.00 53.78 267 CYS A N 1
ATOM 2170 C CA . CYS A 1 267 ? -3.236 -7.207 42.403 1.00 53.78 267 CYS A CA 1
ATOM 2171 C C . CYS A 1 267 ? -2.839 -6.136 43.421 1.00 53.78 267 CYS A C 1
ATOM 2173 O O . CYS A 1 267 ? -2.718 -4.960 43.072 1.00 53.78 267 CYS A O 1
ATOM 2175 N N . ASP A 1 268 ? -2.652 -6.536 44.677 1.00 45.88 268 ASP A N 1
ATOM 2176 C CA . ASP A 1 268 ? -2.107 -5.650 45.697 1.00 45.88 268 ASP A CA 1
ATOM 2177 C C . ASP A 1 268 ? -0.582 -5.604 45.525 1.00 45.88 268 ASP A C 1
ATOM 2179 O O . ASP A 1 268 ? 0.113 -6.595 45.764 1.00 45.88 268 ASP A O 1
ATOM 2183 N N . LEU A 1 269 ? -0.064 -4.458 45.065 1.00 48.12 269 LEU A N 1
ATOM 2184 C CA . LEU A 1 269 ? 1.344 -4.245 44.683 1.00 48.12 269 LEU A CA 1
ATOM 2185 C C . LEU A 1 269 ? 2.349 -4.550 45.812 1.00 48.12 269 LEU A C 1
ATOM 2187 O O . LEU A 1 269 ? 3.544 -4.628 45.556 1.00 48.12 269 LEU A O 1
ATOM 2191 N N . LYS A 1 270 ? 1.882 -4.719 47.056 1.00 49.41 270 LYS A N 1
ATOM 2192 C CA . LYS A 1 270 ? 2.719 -4.993 48.232 1.00 49.41 270 LYS A CA 1
ATOM 2193 C C . LYS A 1 270 ? 2.836 -6.467 48.624 1.00 49.41 270 LYS A C 1
ATOM 2195 O O . LYS A 1 270 ? 3.647 -6.769 49.491 1.00 49.41 270 LYS A O 1
ATOM 2200 N N . SER A 1 271 ? 2.017 -7.373 48.082 1.00 48.19 271 SER A N 1
ATOM 2201 C CA . SER A 1 271 ? 1.942 -8.748 48.613 1.00 48.19 271 SER A CA 1
ATOM 2202 C C . SER A 1 271 ? 1.959 -9.877 47.581 1.00 48.19 271 SER A C 1
ATOM 2204 O O . SER A 1 271 ? 1.864 -11.031 47.993 1.00 48.19 271 SER A O 1
ATOM 2206 N N . GLU A 1 272 ? 2.087 -9.582 46.279 1.00 47.75 272 GLU A N 1
ATOM 2207 C CA . GLU A 1 272 ? 2.136 -10.563 45.165 1.00 47.75 272 GLU A CA 1
ATOM 2208 C C . GLU A 1 272 ? 1.011 -11.626 45.160 1.00 47.75 272 GLU A C 1
ATOM 2210 O O . GLU A 1 272 ? 1.017 -12.557 44.357 1.00 47.75 272 GLU A O 1
ATOM 2215 N N . LYS A 1 273 ? -0.009 -11.486 46.014 1.00 47.03 273 LYS A N 1
ATOM 2216 C CA . LYS A 1 273 ? -1.157 -12.388 46.108 1.00 47.03 273 LYS A CA 1
ATOM 2217 C C . LYS A 1 273 ? -2.391 -11.700 45.527 1.00 47.03 273 LYS A C 1
ATOM 2219 O O . LYS A 1 273 ? -2.792 -10.628 45.976 1.00 47.03 273 LYS A O 1
ATOM 2224 N N . GLU A 1 274 ? -3.015 -12.335 44.532 1.00 50.25 274 GLU A N 1
ATOM 2225 C CA . GLU A 1 274 ? -4.336 -11.961 44.007 1.00 50.25 274 GLU A CA 1
ATOM 2226 C C . GLU A 1 274 ? -5.390 -12.167 45.109 1.00 50.25 274 GLU A C 1
ATOM 2228 O O . GLU A 1 274 ? -5.839 -13.289 45.329 1.00 50.25 274 GLU A O 1
ATOM 2233 N N . LEU A 1 275 ? -5.750 -11.118 45.858 1.00 52.19 275 LEU A N 1
ATOM 2234 C CA . LEU A 1 275 ? -6.647 -11.266 47.018 1.00 52.19 275 LEU A CA 1
ATOM 2235 C C . LEU A 1 275 ? -7.965 -10.490 46.920 1.00 52.19 275 LEU A C 1
ATOM 2237 O O . LEU A 1 275 ? -8.878 -10.800 47.680 1.00 52.19 275 LEU A O 1
ATOM 2241 N N . ASN A 1 276 ? -8.123 -9.553 45.975 1.00 62.31 276 ASN A N 1
ATOM 2242 C CA . ASN A 1 276 ? -9.353 -8.763 45.845 1.00 62.31 276 ASN A CA 1
ATOM 2243 C C . ASN A 1 276 ? -9.919 -8.777 44.415 1.00 62.31 276 ASN A C 1
ATOM 2245 O O . ASN A 1 276 ? -9.232 -8.453 43.449 1.00 62.31 276 ASN A O 1
ATOM 2249 N N . PHE A 1 277 ? -11.211 -9.091 44.288 1.00 72.25 277 PHE A N 1
ATOM 2250 C CA . PHE A 1 277 ? -11.952 -9.068 43.024 1.00 72.25 277 PHE A CA 1
ATOM 2251 C C . PHE A 1 277 ? -13.011 -7.968 43.054 1.00 72.25 277 PHE A C 1
ATOM 2253 O O . PHE A 1 277 ? -13.795 -7.875 44.001 1.00 72.25 277 PHE A O 1
ATOM 2260 N N . ARG A 1 278 ? -13.078 -7.159 41.994 1.00 84.12 278 ARG A N 1
ATOM 2261 C CA . ARG A 1 278 ? -14.145 -6.169 41.797 1.00 84.12 278 ARG A CA 1
ATOM 2262 C C . ARG A 1 278 ? -14.981 -6.540 40.576 1.00 84.12 278 ARG A C 1
ATOM 2264 O O . ARG A 1 278 ? -14.435 -6.839 39.518 1.00 84.12 278 ARG A O 1
ATOM 2271 N N . LYS A 1 279 ? -16.310 -6.479 40.704 1.00 83.00 279 LYS A N 1
ATOM 2272 C CA . LYS A 1 279 ? -17.217 -6.571 39.551 1.00 83.00 279 LYS A CA 1
ATOM 2273 C C . LYS A 1 279 ? -17.169 -5.284 38.728 1.00 83.00 279 LYS A C 1
ATOM 2275 O O . LYS A 1 279 ? -17.103 -4.190 39.290 1.00 83.00 279 LYS A O 1
ATOM 2280 N N . LEU A 1 280 ? -17.194 -5.443 37.413 1.00 85.12 280 LEU A N 1
ATOM 2281 C CA . LEU A 1 280 ? -17.191 -4.343 36.453 1.00 85.12 280 LEU A CA 1
ATOM 2282 C C . LEU A 1 280 ? -18.525 -3.603 36.423 1.00 85.12 280 LEU A C 1
ATOM 2284 O O . LEU A 1 280 ? -19.572 -4.186 36.718 1.00 85.12 280 LEU A O 1
ATOM 2288 N N . SER A 1 281 ? -18.485 -2.340 35.998 1.00 86.00 281 SER A N 1
ATOM 2289 C CA . SER A 1 281 ? -19.691 -1.643 35.545 1.00 86.00 281 SER A CA 1
ATOM 2290 C C . SER A 1 281 ? -20.202 -2.229 34.218 1.00 86.00 281 SER A C 1
ATOM 2292 O O . SER A 1 281 ? -19.511 -3.006 33.553 1.00 86.00 281 SER A O 1
ATOM 2294 N N . ILE A 1 282 ? -21.423 -1.859 33.810 1.00 85.94 282 ILE A N 1
ATOM 2295 C CA . ILE A 1 282 ? -21.969 -2.269 32.504 1.00 85.94 282 ILE A CA 1
ATOM 2296 C C . ILE A 1 282 ? -21.060 -1.786 31.370 1.00 85.94 282 ILE A C 1
ATOM 2298 O O . ILE A 1 282 ? -20.731 -2.577 30.488 1.00 85.94 282 ILE A O 1
ATOM 2302 N N . ASP A 1 283 ? -20.650 -0.518 31.411 1.00 83.94 283 ASP A N 1
ATOM 2303 C CA . ASP A 1 283 ? -19.839 0.092 30.356 1.00 83.94 283 ASP A CA 1
ATOM 2304 C C . ASP A 1 283 ? -18.460 -0.575 30.280 1.00 83.94 283 ASP A C 1
ATOM 2306 O O . ASP A 1 283 ? -18.049 -1.016 29.212 1.00 83.94 283 ASP A O 1
ATOM 2310 N N . GLU A 1 284 ? -17.807 -0.805 31.427 1.00 85.94 284 GLU A N 1
ATOM 2311 C CA . GLU A 1 284 ? -16.522 -1.515 31.485 1.00 85.94 284 GLU A CA 1
ATOM 2312 C C . GLU A 1 284 ? -16.619 -2.955 30.957 1.00 85.94 284 GLU A C 1
ATOM 2314 O O . GLU A 1 284 ? -15.673 -3.467 30.354 1.00 85.94 284 GLU A O 1
ATOM 2319 N N . ALA A 1 285 ? -17.740 -3.638 31.198 1.00 88.31 285 ALA A N 1
ATOM 2320 C CA . ALA A 1 285 ? -17.957 -5.001 30.722 1.00 88.31 285 ALA A CA 1
ATOM 2321 C C . ALA A 1 285 ? -18.258 -5.051 29.215 1.00 88.31 285 ALA A C 1
ATOM 2323 O O . ALA A 1 285 ? -17.791 -5.955 28.517 1.00 88.31 285 ALA A O 1
ATOM 2324 N N . VAL A 1 286 ? -19.004 -4.067 28.702 1.00 88.62 286 VAL A N 1
ATOM 2325 C CA . VAL A 1 286 ? -19.235 -3.866 27.266 1.00 88.62 286 VAL A CA 1
ATOM 2326 C C . VAL A 1 286 ? -17.918 -3.590 26.549 1.00 88.62 286 VAL A C 1
ATOM 2328 O O . VAL A 1 286 ? -17.622 -4.278 25.570 1.00 88.62 286 VAL A O 1
ATOM 2331 N N . ASP A 1 287 ? -17.107 -2.679 27.081 1.00 86.31 287 ASP A N 1
ATOM 2332 C CA . ASP A 1 287 ? -15.776 -2.381 26.559 1.00 86.31 287 ASP A CA 1
ATOM 2333 C C . ASP A 1 287 ? -14.899 -3.633 26.583 1.00 86.31 287 ASP A C 1
ATOM 2335 O O . ASP A 1 287 ? -14.250 -3.953 25.593 1.00 86.31 287 ASP A O 1
ATOM 2339 N N . ARG A 1 288 ? -14.945 -4.429 27.660 1.00 89.56 288 ARG A N 1
ATOM 2340 C CA . ARG A 1 288 ? -14.176 -5.680 27.758 1.00 89.56 288 ARG A CA 1
ATOM 2341 C C . ARG A 1 288 ? -14.544 -6.698 26.685 1.00 89.56 288 ARG A C 1
ATOM 2343 O O . ARG A 1 288 ? -13.662 -7.301 26.072 1.00 89.56 288 ARG A O 1
ATOM 2350 N N . ARG A 1 289 ? -15.842 -6.897 26.450 1.00 92.44 289 ARG A N 1
ATOM 2351 C CA . ARG A 1 289 ? -16.353 -7.754 25.369 1.00 92.44 289 ARG A CA 1
ATOM 2352 C C . ARG A 1 289 ? -15.892 -7.253 24.007 1.00 92.44 289 ARG A C 1
ATOM 2354 O O . ARG A 1 289 ? -15.509 -8.055 23.155 1.00 92.44 289 ARG A O 1
ATOM 2361 N N . ASP A 1 290 ? -15.962 -5.946 23.796 1.00 91.31 290 ASP A N 1
ATOM 2362 C CA . ASP A 1 290 ? -15.643 -5.334 22.516 1.00 91.31 290 ASP A CA 1
ATOM 2363 C C . ASP A 1 290 ? -14.129 -5.374 22.247 1.00 91.31 290 ASP A C 1
ATOM 2365 O O . ASP A 1 290 ? -13.730 -5.771 21.152 1.00 91.31 290 ASP A O 1
ATOM 2369 N N . THR A 1 291 ? -13.285 -5.142 23.256 1.00 91.06 291 THR A N 1
ATOM 2370 C CA . THR A 1 291 ? -11.832 -5.373 23.193 1.00 91.06 291 THR A CA 1
ATOM 2371 C C . THR A 1 291 ? -11.509 -6.814 22.800 1.00 91.06 291 THR A C 1
ATOM 2373 O O . THR A 1 291 ? -10.702 -7.032 21.898 1.00 91.06 291 THR A O 1
ATOM 2376 N N . LEU A 1 292 ? -12.178 -7.813 23.395 1.00 94.44 292 LEU A N 1
ATOM 2377 C CA . LEU A 1 292 ? -11.985 -9.217 23.010 1.00 94.44 292 LEU A CA 1
ATOM 2378 C C . LEU A 1 292 ? -12.320 -9.458 21.528 1.00 94.44 292 LEU A C 1
ATOM 2380 O O . LEU A 1 292 ? -11.569 -10.128 20.822 1.00 94.44 292 LEU A O 1
ATOM 2384 N N . CYS A 1 293 ? 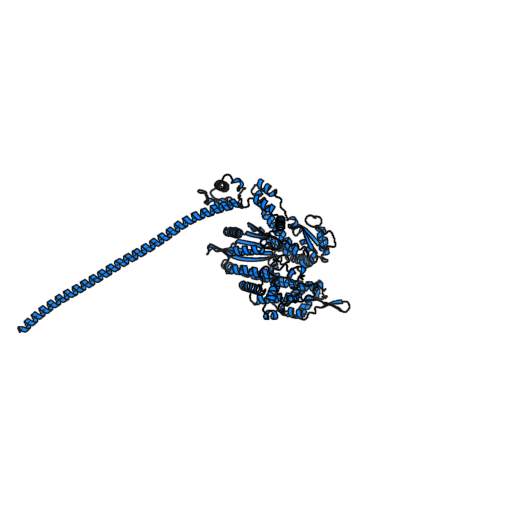-13.429 -8.896 21.035 1.00 95.31 293 CYS A N 1
ATOM 2385 C CA . CYS A 1 293 ? -13.830 -9.027 19.630 1.00 95.31 293 CYS A CA 1
ATOM 2386 C C . CYS A 1 293 ? -12.812 -8.387 18.676 1.00 95.31 293 CYS A C 1
ATOM 2388 O O . CYS A 1 293 ? -12.445 -8.988 17.664 1.00 95.31 293 CYS A O 1
ATOM 2390 N N . VAL A 1 294 ? -12.373 -7.169 19.000 1.00 92.50 294 VAL A N 1
ATOM 2391 C CA . VAL A 1 294 ? -11.425 -6.383 18.203 1.00 92.50 294 VAL A CA 1
ATOM 2392 C C . VAL A 1 294 ? -10.064 -7.074 18.130 1.00 92.50 294 VAL A C 1
ATOM 2394 O O . VAL A 1 294 ? -9.501 -7.178 17.038 1.00 92.50 294 VAL A O 1
ATOM 2397 N N . GLU A 1 295 ? -9.553 -7.595 19.245 1.00 92.50 295 GLU A N 1
ATOM 2398 C CA . GLU A 1 295 ? -8.246 -8.259 19.277 1.00 92.50 295 GLU A CA 1
ATOM 2399 C C . GLU A 1 295 ? -8.266 -9.625 18.585 1.00 92.50 295 GLU A C 1
ATOM 2401 O O . GLU A 1 295 ? -7.362 -9.915 17.800 1.00 92.50 295 GLU A O 1
ATOM 2406 N N . ILE A 1 296 ? -9.329 -10.428 18.751 1.00 96.12 296 ILE A N 1
ATOM 2407 C CA . ILE A 1 296 ? -9.482 -11.672 17.973 1.00 96.12 296 ILE A CA 1
ATOM 2408 C C . ILE A 1 296 ? -9.484 -11.351 16.472 1.00 96.12 296 ILE A C 1
ATOM 2410 O O . ILE A 1 296 ? -8.774 -12.000 15.706 1.00 96.12 296 ILE A O 1
ATOM 2414 N N . TYR A 1 297 ? -10.241 -10.338 16.037 1.00 97.12 297 TYR A N 1
ATOM 2415 C CA . TYR A 1 297 ? -10.297 -9.962 14.622 1.00 97.12 297 TYR A CA 1
ATOM 2416 C C . TYR A 1 297 ? -8.948 -9.465 14.092 1.00 97.12 297 TYR A C 1
ATOM 2418 O O . TYR A 1 297 ? -8.503 -9.889 13.026 1.00 97.12 297 TYR A O 1
ATOM 2426 N N . SER A 1 298 ? -8.283 -8.588 14.844 1.00 93.44 298 SER A N 1
ATOM 2427 C CA . SER A 1 298 ? -6.996 -8.006 14.452 1.00 93.44 298 SER A CA 1
ATOM 2428 C C . SER A 1 298 ? -5.921 -9.085 14.314 1.00 93.44 298 SER A C 1
ATOM 2430 O O . SER A 1 298 ? -5.202 -9.110 13.316 1.00 93.44 298 SER A O 1
ATOM 2432 N N . ASN A 1 299 ? -5.878 -10.046 15.243 1.00 94.88 299 ASN A N 1
ATOM 2433 C CA . ASN A 1 299 ? -4.945 -11.173 15.186 1.00 94.88 299 ASN A CA 1
ATOM 2434 C C . ASN A 1 299 ? -5.254 -12.149 14.037 1.00 94.88 299 ASN A C 1
ATOM 2436 O O . ASN A 1 299 ? -4.324 -12.693 13.442 1.00 94.88 299 ASN A O 1
ATOM 2440 N N . ILE A 1 300 ? -6.526 -12.325 13.648 1.00 97.19 300 ILE A N 1
ATOM 2441 C CA . ILE A 1 300 ? -6.882 -13.066 12.423 1.00 97.19 300 ILE A CA 1
ATOM 2442 C C . ILE A 1 300 ? -6.300 -12.370 11.190 1.00 97.19 300 ILE A C 1
ATOM 2444 O O . ILE A 1 300 ? -5.676 -13.028 10.358 1.00 97.19 300 ILE A O 1
ATOM 2448 N N . VAL A 1 301 ? -6.485 -11.052 11.063 1.00 96.69 301 VAL A N 1
ATOM 2449 C CA . VAL A 1 301 ? -5.967 -10.293 9.915 1.00 96.69 301 VAL A CA 1
ATOM 2450 C C . VAL A 1 301 ? -4.439 -10.349 9.877 1.00 96.69 301 VAL A C 1
ATOM 2452 O O . VAL A 1 301 ? -3.878 -10.676 8.833 1.00 96.69 301 VAL A O 1
ATOM 2455 N N . ASN A 1 302 ? -3.765 -10.137 11.009 1.00 94.38 302 ASN A N 1
ATOM 2456 C CA . ASN A 1 302 ? -2.305 -10.238 11.101 1.00 94.38 302 ASN A CA 1
ATOM 2457 C C . ASN A 1 302 ? -1.801 -11.634 10.709 1.00 94.38 302 ASN A C 1
ATOM 2459 O O . ASN A 1 302 ? -0.872 -11.754 9.911 1.00 94.38 302 ASN A O 1
ATOM 2463 N N . PHE A 1 303 ? -2.447 -12.700 11.194 1.00 95.81 303 PHE A N 1
ATOM 2464 C CA . PHE A 1 303 ? -2.123 -14.072 10.800 1.00 95.81 303 PHE A CA 1
ATOM 2465 C C . PHE A 1 303 ? -2.257 -14.286 9.286 1.00 95.81 303 PHE A C 1
ATOM 2467 O O . PHE A 1 303 ? -1.361 -14.861 8.665 1.00 95.81 303 PHE A O 1
ATOM 2474 N N . ILE A 1 304 ? -3.349 -13.803 8.685 1.00 96.88 304 ILE A N 1
ATOM 2475 C CA . ILE A 1 304 ? -3.590 -13.906 7.242 1.00 96.88 304 ILE A CA 1
ATOM 2476 C C . ILE A 1 304 ? -2.486 -13.188 6.459 1.00 96.88 304 ILE A C 1
ATOM 2478 O O . ILE A 1 304 ? -1.926 -13.775 5.534 1.00 96.88 304 ILE A O 1
ATOM 2482 N N . ILE A 1 305 ? -2.134 -11.956 6.835 1.00 95.69 305 ILE A N 1
ATOM 2483 C CA . ILE A 1 305 ? -1.086 -11.180 6.156 1.00 95.69 305 ILE A CA 1
ATOM 2484 C C . ILE A 1 305 ? 0.282 -11.843 6.302 1.00 95.69 305 ILE A C 1
ATOM 2486 O O . ILE A 1 305 ? 0.999 -11.981 5.313 1.00 95.69 305 ILE A O 1
ATOM 2490 N N . ASN A 1 306 ? 0.619 -12.340 7.492 1.00 94.06 306 ASN A N 1
ATOM 2491 C CA . ASN A 1 306 ? 1.871 -13.059 7.718 1.00 94.06 306 ASN A CA 1
ATOM 2492 C C . ASN A 1 306 ? 1.948 -14.331 6.869 1.00 94.06 306 ASN A C 1
ATOM 2494 O O . ASN A 1 306 ? 2.972 -14.594 6.243 1.00 94.06 306 ASN A O 1
ATOM 2498 N N . LYS A 1 307 ? 0.854 -15.093 6.775 1.00 94.31 307 LYS A N 1
ATOM 2499 C CA . LYS A 1 307 ? 0.787 -16.292 5.933 1.00 94.31 307 LYS A CA 1
ATOM 2500 C C . LYS A 1 307 ? 0.904 -15.957 4.441 1.00 94.31 307 LYS A C 1
ATOM 2502 O O . LYS A 1 307 ? 1.662 -16.620 3.741 1.00 94.31 307 LYS A O 1
ATOM 2507 N N . ILE A 1 308 ? 0.233 -14.901 3.974 1.00 95.25 308 ILE A N 1
ATOM 2508 C CA . ILE A 1 308 ? 0.371 -14.389 2.600 1.00 95.25 308 ILE A CA 1
ATOM 2509 C C . ILE A 1 308 ? 1.828 -14.001 2.316 1.00 95.25 308 ILE A C 1
ATOM 2511 O O . ILE A 1 308 ? 2.385 -14.401 1.298 1.00 95.25 308 ILE A O 1
ATOM 2515 N N . ASN A 1 309 ? 2.465 -13.258 3.221 1.00 94.19 309 ASN A N 1
ATOM 2516 C CA . ASN A 1 309 ? 3.858 -12.846 3.070 1.00 94.19 309 ASN A CA 1
ATOM 2517 C C . ASN A 1 309 ? 4.819 -14.034 3.058 1.00 94.19 309 ASN A C 1
ATOM 2519 O O . ASN A 1 309 ? 5.781 -14.019 2.296 1.00 94.19 309 ASN A O 1
ATOM 2523 N N . LEU A 1 310 ? 4.581 -15.068 3.868 1.00 91.81 310 LEU A N 1
ATOM 2524 C CA . LEU A 1 310 ? 5.378 -16.294 3.820 1.00 91.81 310 LEU A CA 1
ATOM 2525 C C . LEU A 1 310 ? 5.294 -16.943 2.435 1.00 91.81 310 LEU A C 1
ATOM 2527 O O . LEU A 1 310 ? 6.333 -17.234 1.846 1.00 91.81 310 LEU A O 1
ATOM 2531 N N . GLU A 1 311 ? 4.083 -17.071 1.895 1.00 91.38 311 GLU A N 1
ATOM 2532 C CA . GLU A 1 311 ? 3.807 -17.689 0.595 1.00 91.38 311 GLU A CA 1
ATOM 2533 C C . GLU A 1 311 ? 4.390 -16.895 -0.592 1.00 91.38 311 GLU A C 1
ATOM 2535 O O . GLU A 1 311 ? 4.880 -17.470 -1.566 1.00 91.38 311 GLU A O 1
ATOM 2540 N N . LEU A 1 312 ? 4.386 -15.560 -0.510 1.00 89.81 312 LEU A N 1
ATOM 2541 C CA . LEU A 1 312 ? 4.977 -14.671 -1.520 1.00 89.81 312 LEU A CA 1
ATOM 2542 C C . LEU A 1 312 ? 6.513 -14.581 -1.432 1.00 89.81 312 LEU A C 1
ATOM 2544 O O . LEU A 1 312 ? 7.135 -14.022 -2.336 1.00 89.81 312 LEU A O 1
ATOM 2548 N N . ASN A 1 313 ? 7.131 -15.125 -0.376 1.00 85.06 313 ASN A N 1
ATOM 2549 C CA . ASN A 1 313 ? 8.582 -15.112 -0.156 1.00 85.06 313 ASN A CA 1
ATOM 2550 C C . ASN A 1 313 ? 9.254 -16.499 -0.253 1.00 85.06 313 ASN A C 1
ATOM 2552 O O . ASN A 1 313 ? 10.480 -16.575 -0.132 1.00 85.06 313 ASN A O 1
ATOM 2556 N N . GLU A 1 314 ? 8.513 -17.593 -0.470 1.00 65.75 314 GLU A N 1
ATOM 2557 C CA . GLU A 1 314 ? 9.070 -18.959 -0.447 1.00 65.75 314 GLU A CA 1
ATOM 2558 C C . GLU A 1 314 ? 10.216 -19.188 -1.448 1.00 65.75 314 GLU A C 1
ATOM 2560 O O . GLU A 1 314 ? 11.190 -19.871 -1.118 1.00 65.75 314 GLU A O 1
ATOM 2565 N N . GLU A 1 315 ? 10.174 -18.565 -2.632 1.00 57.72 315 GLU A N 1
ATOM 2566 C CA . GLU A 1 315 ? 11.237 -18.710 -3.640 1.00 57.72 315 GLU A CA 1
ATOM 2567 C C . GLU A 1 315 ? 12.600 -18.186 -3.135 1.00 57.72 315 GLU A C 1
ATOM 2569 O O . GLU A 1 315 ? 13.646 -18.752 -3.465 1.00 57.72 315 GLU A O 1
ATOM 2574 N N . ASN A 1 316 ? 12.617 -17.182 -2.248 1.00 53.56 316 ASN A N 1
ATOM 2575 C CA . ASN A 1 316 ? 13.854 -16.638 -1.674 1.00 53.56 316 ASN A CA 1
ATOM 2576 C C . ASN A 1 316 ? 14.471 -17.544 -0.595 1.00 53.56 316 ASN A C 1
ATOM 2578 O O . ASN A 1 316 ? 15.697 -17.577 -0.465 1.00 53.56 316 ASN A O 1
ATOM 2582 N N . LYS A 1 317 ? 13.665 -18.318 0.150 1.00 50.50 317 LYS A N 1
ATOM 2583 C CA . LYS A 1 317 ? 14.186 -19.274 1.150 1.00 50.50 317 LYS A CA 1
ATOM 2584 C C . LYS A 1 317 ? 14.986 -20.397 0.485 1.00 50.50 317 LYS A C 1
ATOM 2586 O O . LYS A 1 317 ? 16.052 -20.765 0.974 1.00 50.50 317 LYS A O 1
ATOM 2591 N N . ILE A 1 318 ? 14.514 -20.889 -0.661 1.00 50.50 318 ILE A N 1
ATOM 2592 C CA . ILE A 1 318 ? 15.165 -21.973 -1.415 1.00 50.50 318 ILE A CA 1
ATOM 2593 C C . ILE A 1 318 ? 16.496 -21.506 -2.031 1.00 50.50 318 ILE A C 1
ATOM 2595 O O . ILE A 1 318 ? 17.460 -22.271 -2.091 1.00 50.50 318 ILE A O 1
ATOM 2599 N N . ILE A 1 319 ? 16.572 -20.246 -2.473 1.00 48.81 319 ILE A N 1
ATOM 2600 C CA . ILE A 1 319 ? 17.756 -19.687 -3.146 1.00 48.81 319 ILE A CA 1
ATOM 2601 C C . ILE A 1 319 ? 18.832 -19.250 -2.138 1.00 48.81 319 ILE A C 1
ATOM 2603 O O . ILE A 1 319 ? 20.012 -19.532 -2.361 1.00 48.81 319 ILE A O 1
ATOM 2607 N N . ASN A 1 320 ? 18.452 -18.622 -1.017 1.00 48.16 320 ASN A N 1
ATOM 2608 C CA . ASN A 1 320 ? 19.406 -18.176 0.008 1.00 48.16 320 ASN A CA 1
ATOM 2609 C C . ASN A 1 320 ? 20.124 -19.352 0.688 1.00 48.16 320 ASN A C 1
ATOM 2611 O O . ASN A 1 320 ? 21.312 -19.244 0.986 1.00 48.16 320 ASN A O 1
ATOM 2615 N N . TRP A 1 321 ? 19.447 -20.495 0.850 1.00 45.12 321 TRP A N 1
ATOM 2616 C CA . TRP A 1 321 ? 20.052 -21.705 1.417 1.00 45.12 321 TRP A CA 1
ATOM 2617 C C . TRP A 1 321 ? 21.145 -22.314 0.523 1.00 45.12 321 TRP A C 1
ATOM 2619 O O . TRP A 1 321 ? 22.053 -22.972 1.018 1.00 45.12 321 TRP A O 1
ATOM 2629 N N . ARG A 1 322 ? 21.088 -22.091 -0.799 1.00 47.12 322 ARG A N 1
ATOM 2630 C CA . ARG A 1 322 ? 22.023 -22.714 -1.750 1.00 47.12 322 ARG A CA 1
ATOM 2631 C C . ARG A 1 322 ? 23.287 -21.901 -2.025 1.00 47.12 322 ARG A C 1
ATOM 2633 O O . ARG A 1 322 ? 24.295 -22.510 -2.358 1.00 47.12 322 ARG A O 1
ATOM 2640 N N . ASN A 1 323 ? 23.250 -20.569 -1.914 1.00 47.59 323 ASN A N 1
ATOM 2641 C CA . ASN A 1 323 ? 24.306 -19.732 -2.504 1.00 47.59 323 ASN A CA 1
ATOM 2642 C C . ASN A 1 323 ? 24.997 -18.718 -1.580 1.00 47.59 323 ASN A C 1
ATOM 2644 O O . ASN A 1 323 ? 25.937 -18.087 -2.051 1.00 47.59 323 ASN A O 1
ATOM 2648 N N . GLY A 1 324 ? 24.589 -18.526 -0.318 1.00 45.06 324 GLY A N 1
ATOM 2649 C CA . GLY A 1 324 ? 25.323 -17.702 0.671 1.00 45.06 324 GLY A CA 1
ATOM 2650 C C . GLY A 1 324 ? 25.592 -16.223 0.313 1.00 45.06 324 GLY A C 1
ATOM 2651 O O . GLY A 1 324 ? 26.129 -15.484 1.129 1.00 45.06 324 GLY A O 1
ATOM 2652 N N . GLN A 1 325 ? 25.219 -15.763 -0.883 1.00 47.09 325 GLN A N 1
ATOM 2653 C CA . GLN A 1 325 ? 25.376 -14.394 -1.361 1.00 47.09 325 GLN A CA 1
ATOM 2654 C C . GLN A 1 325 ? 24.025 -13.683 -1.314 1.00 47.09 325 GLN A C 1
ATOM 2656 O O . GLN A 1 325 ? 23.077 -14.111 -1.976 1.00 47.09 325 GLN A O 1
ATOM 2661 N N . GLN A 1 326 ? 23.952 -12.569 -0.579 1.00 49.88 326 GLN A N 1
ATOM 2662 C CA . GLN A 1 326 ? 22.824 -11.642 -0.660 1.00 49.88 326 GLN A CA 1
ATOM 2663 C C . GLN A 1 326 ? 22.707 -11.126 -2.098 1.00 49.88 326 GLN A C 1
ATOM 2665 O O . GLN A 1 326 ? 23.558 -10.384 -2.591 1.00 49.88 326 GLN A O 1
ATOM 2670 N N . GLN A 1 327 ? 21.667 -11.559 -2.804 1.00 56.47 327 GLN A N 1
ATOM 2671 C CA . GLN A 1 327 ? 21.418 -11.105 -4.164 1.00 56.47 327 GLN A CA 1
ATOM 2672 C C . GLN A 1 327 ? 20.796 -9.709 -4.143 1.00 56.47 327 GLN A C 1
ATOM 2674 O O . GLN A 1 327 ? 19.885 -9.429 -3.370 1.00 56.47 327 GLN A O 1
ATOM 2679 N N . LYS A 1 328 ? 21.297 -8.822 -5.006 1.00 66.38 328 LYS A N 1
ATOM 2680 C CA . LYS A 1 328 ? 20.811 -7.446 -5.110 1.00 66.38 328 LYS A CA 1
ATOM 2681 C C . LYS A 1 328 ? 19.455 -7.428 -5.825 1.00 66.38 328 LYS A C 1
ATOM 2683 O O . LYS A 1 328 ? 19.395 -7.661 -7.032 1.00 66.38 328 LYS A O 1
ATOM 2688 N N . PHE A 1 329 ? 18.387 -7.161 -5.079 1.00 76.38 329 PHE A N 1
ATOM 2689 C CA . PHE A 1 329 ? 17.039 -6.956 -5.614 1.00 76.38 329 PHE A CA 1
ATOM 2690 C C . PHE A 1 329 ? 16.810 -5.487 -5.981 1.00 76.38 329 PHE A C 1
ATOM 2692 O O . PHE A 1 329 ? 17.456 -4.592 -5.435 1.00 76.38 329 PHE A O 1
ATOM 2699 N N . ILE A 1 330 ? 15.881 -5.251 -6.905 1.00 86.44 330 ILE A N 1
ATOM 2700 C CA . ILE A 1 330 ? 15.309 -3.926 -7.163 1.00 86.44 330 ILE A CA 1
ATOM 2701 C C . ILE A 1 330 ? 13.881 -3.946 -6.647 1.00 86.44 330 ILE A C 1
ATOM 2703 O O . ILE A 1 330 ? 13.065 -4.728 -7.131 1.00 86.44 330 ILE A O 1
ATOM 2707 N N . SER A 1 331 ? 13.600 -3.093 -5.672 1.00 89.44 331 SER A N 1
ATOM 2708 C CA . SER A 1 331 ? 12.289 -2.982 -5.042 1.00 89.44 331 SER A CA 1
ATOM 2709 C C . SER A 1 331 ? 11.430 -1.933 -5.755 1.00 89.44 331 SER A C 1
ATOM 2711 O O . SER A 1 331 ? 11.894 -0.827 -6.061 1.00 89.44 331 SER A O 1
ATOM 2713 N N . VAL A 1 332 ? 10.176 -2.297 -6.037 1.00 93.19 332 VAL A N 1
ATOM 2714 C CA . VAL A 1 332 ? 9.111 -1.374 -6.443 1.00 93.19 332 VAL A CA 1
ATOM 2715 C C . VAL A 1 332 ? 8.051 -1.351 -5.349 1.00 93.19 332 VAL A C 1
ATOM 2717 O O . VAL A 1 332 ? 7.268 -2.293 -5.219 1.00 93.19 332 VAL A O 1
ATOM 2720 N N . GLY A 1 333 ? 8.023 -0.266 -4.579 1.00 94.25 333 GLY A N 1
ATOM 2721 C CA . GLY A 1 333 ? 7.025 -0.023 -3.541 1.00 94.25 333 GLY A CA 1
ATOM 2722 C C . GLY A 1 333 ? 5.759 0.621 -4.099 1.00 94.25 333 GLY A C 1
ATOM 2723 O O . GLY A 1 333 ? 5.834 1.590 -4.847 1.00 94.25 333 GLY A O 1
ATOM 2724 N N . LEU A 1 334 ? 4.583 0.134 -3.722 1.00 95.75 334 LEU A N 1
ATOM 2725 C CA . LEU A 1 334 ? 3.283 0.684 -4.101 1.00 95.75 334 LEU A CA 1
ATOM 2726 C C . LEU A 1 334 ? 2.494 1.005 -2.828 1.00 95.75 334 LEU A C 1
ATOM 2728 O O . LEU A 1 334 ? 2.101 0.094 -2.103 1.00 95.75 334 LEU A O 1
ATOM 2732 N N . ALA A 1 335 ? 2.242 2.286 -2.566 1.00 95.00 335 ALA A N 1
ATOM 2733 C CA . ALA A 1 335 ? 1.517 2.763 -1.390 1.00 95.00 335 ALA A CA 1
ATOM 2734 C C . ALA A 1 335 ? 0.108 3.250 -1.771 1.00 95.00 335 ALA A C 1
ATOM 2736 O O . ALA A 1 335 ? -0.033 4.259 -2.463 1.00 95.00 335 ALA A O 1
ATOM 2737 N N . ASP A 1 336 ? -0.932 2.560 -1.297 1.00 93.50 336 ASP A N 1
ATOM 2738 C CA . ASP A 1 336 ? -2.338 2.987 -1.390 1.00 93.50 336 ASP A CA 1
ATOM 2739 C C . ASP A 1 336 ? -2.872 3.220 0.022 1.00 93.50 336 ASP A C 1
ATOM 2741 O O . ASP A 1 336 ? -3.212 2.284 0.745 1.00 93.50 336 ASP A O 1
ATOM 2745 N N . PHE A 1 337 ? -2.893 4.485 0.433 1.00 87.69 337 PHE A N 1
ATOM 2746 C CA . PHE A 1 337 ? -3.355 4.884 1.756 1.00 87.69 337 PHE A CA 1
ATOM 2747 C C . PHE A 1 337 ? -4.763 5.440 1.706 1.00 87.69 337 PHE A C 1
ATOM 2749 O O . PHE A 1 337 ? -5.217 6.006 0.705 1.00 87.69 337 PHE A O 1
ATOM 2756 N N . GLN A 1 338 ? -5.460 5.302 2.828 1.00 82.31 338 GLN A N 1
ATOM 2757 C CA . GLN A 1 338 ? -6.783 5.865 2.994 1.00 82.31 338 GLN A CA 1
ATOM 2758 C C . GLN A 1 338 ? -6.733 7.392 2.836 1.00 82.31 338 GLN A C 1
ATOM 2760 O O . GLN A 1 338 ? -5.754 8.051 3.182 1.00 82.31 338 GLN A O 1
ATOM 2765 N N . SER A 1 339 ? -7.762 7.950 2.200 1.00 83.50 339 SER A N 1
ATOM 2766 C CA . SER A 1 339 ? -7.849 9.402 2.021 1.00 83.50 339 SER A CA 1
ATOM 2767 C C . SER A 1 339 ? -8.041 10.072 3.368 1.00 83.50 339 SER A C 1
ATOM 2769 O O . SER A 1 339 ? -8.642 9.472 4.254 1.00 83.50 339 SER A O 1
ATOM 2771 N N . LEU A 1 340 ? -7.645 11.338 3.467 1.00 86.69 340 LEU A N 1
ATOM 2772 C CA . LEU A 1 340 ? -8.046 12.165 4.592 1.00 86.69 340 LEU A CA 1
ATOM 2773 C C . LEU A 1 340 ? -9.583 12.176 4.697 1.00 86.69 340 LEU A C 1
ATOM 2775 O O . LEU A 1 340 ? -10.281 12.455 3.715 1.00 86.69 340 LEU A O 1
ATOM 2779 N N . GLU A 1 341 ? -10.105 11.805 5.864 1.00 81.62 341 GLU A N 1
ATOM 2780 C CA . GLU A 1 341 ? -11.537 11.681 6.127 1.00 81.62 341 GLU A CA 1
ATOM 2781 C C . GLU A 1 341 ? -12.040 12.821 7.010 1.00 81.62 341 GLU A C 1
ATOM 2783 O O . GLU A 1 341 ? -11.437 13.170 8.023 1.00 81.62 341 GLU A O 1
ATOM 2788 N N . ASN A 1 342 ? -13.205 13.359 6.643 1.00 84.31 342 ASN A N 1
ATOM 2789 C CA . ASN A 1 342 ? -13.965 14.276 7.483 1.00 84.31 342 ASN A CA 1
ATOM 2790 C C . ASN A 1 342 ? -15.445 13.854 7.516 1.00 84.31 342 ASN A C 1
ATOM 2792 O O . ASN A 1 342 ? -16.221 14.126 6.591 1.00 84.31 342 ASN A O 1
ATOM 2796 N N . LYS A 1 343 ? -15.830 13.137 8.576 1.00 77.44 343 LYS A N 1
ATOM 2797 C CA . LYS A 1 343 ? -17.181 12.621 8.827 1.00 77.44 343 LYS A CA 1
ATOM 2798 C C . LYS A 1 343 ? -18.065 13.706 9.454 1.00 77.44 343 LYS A C 1
ATOM 2800 O O . LYS A 1 343 ? -18.299 13.723 10.658 1.00 77.44 343 LYS A O 1
ATOM 2805 N N . LEU A 1 344 ? -18.642 14.565 8.611 1.00 69.69 344 LEU A N 1
ATOM 2806 C CA . LEU A 1 344 ? -19.487 15.695 9.042 1.00 69.69 344 LEU A CA 1
ATOM 2807 C C . LEU A 1 344 ? -20.696 15.305 9.923 1.00 69.69 344 LEU A C 1
ATOM 2809 O O . LEU A 1 344 ? -21.109 16.096 10.760 1.00 69.69 344 LEU A O 1
ATOM 2813 N N . LYS A 1 345 ? -21.288 14.112 9.740 1.00 59.62 345 LYS A N 1
ATOM 2814 C CA . LYS A 1 345 ? -22.520 13.701 10.452 1.00 59.62 345 LYS A CA 1
ATOM 2815 C C . LYS A 1 345 ? -22.280 12.993 11.788 1.00 59.62 345 LYS A C 1
ATOM 2817 O O . LYS A 1 345 ? -23.036 13.216 12.726 1.00 59.62 345 LYS A O 1
ATOM 2822 N N . ASN A 1 346 ? -21.251 12.150 11.877 1.00 62.97 346 ASN A N 1
ATOM 2823 C CA . ASN A 1 346 ? -21.014 11.301 13.054 1.00 62.97 346 ASN A CA 1
ATOM 2824 C C . ASN A 1 346 ? -19.885 11.838 13.954 1.00 62.97 346 ASN A C 1
ATOM 2826 O O . ASN A 1 346 ? -19.727 11.365 15.079 1.00 62.97 346 ASN A O 1
ATOM 2830 N N . GLY A 1 347 ? -19.153 12.864 13.502 1.00 72.56 347 GLY A N 1
ATOM 2831 C CA . GLY A 1 347 ? -17.911 13.329 14.120 1.00 72.56 347 GLY A CA 1
ATOM 2832 C C . GLY A 1 347 ? -16.723 12.440 13.752 1.00 72.56 347 GLY A C 1
ATOM 2833 O O . GLY A 1 347 ? -16.901 11.299 13.321 1.00 72.56 347 GLY A O 1
ATOM 2834 N N . ASN A 1 348 ? -15.511 12.978 13.890 1.00 86.31 348 ASN A N 1
ATOM 2835 C CA . ASN A 1 348 ? -14.270 12.236 13.672 1.00 86.31 348 ASN A CA 1
ATOM 2836 C C . ASN A 1 348 ? -13.715 11.764 15.019 1.00 86.31 348 ASN A C 1
ATOM 2838 O O . ASN A 1 348 ? -13.661 12.551 15.962 1.00 86.31 348 ASN A O 1
ATOM 2842 N N . ASN A 1 349 ? -13.296 10.505 15.103 1.00 87.69 349 ASN A N 1
ATOM 2843 C CA . ASN A 1 349 ? -12.777 9.902 16.332 1.00 87.69 349 ASN A CA 1
ATOM 2844 C C . ASN A 1 349 ? -11.250 9.717 16.246 1.00 87.69 349 ASN A C 1
ATOM 2846 O O . ASN A 1 349 ? -10.611 10.164 15.290 1.00 87.69 349 ASN A O 1
ATOM 2850 N N . PHE A 1 350 ? -10.671 9.033 17.237 1.00 88.50 350 PHE A N 1
ATOM 2851 C CA . PHE A 1 350 ? -9.247 8.684 17.281 1.00 88.50 350 PHE A CA 1
ATOM 2852 C C . PHE A 1 350 ? -8.741 8.023 15.984 1.00 88.50 350 PHE A C 1
ATOM 2854 O O . PHE A 1 350 ? -7.692 8.390 15.468 1.00 88.50 350 PHE A O 1
ATOM 2861 N N . GLU A 1 351 ? -9.512 7.114 15.386 1.00 86.31 351 GLU A N 1
ATOM 2862 C CA . GLU A 1 351 ? -9.115 6.421 14.155 1.00 86.31 351 GLU A CA 1
ATOM 2863 C C . GLU A 1 351 ? -8.962 7.387 12.975 1.00 86.31 351 GLU A C 1
ATOM 2865 O O . GLU A 1 351 ? -8.015 7.276 12.197 1.00 86.31 351 GLU A O 1
ATOM 2870 N N . GLN A 1 352 ? -9.865 8.368 12.854 1.00 88.75 352 GLN A N 1
ATOM 2871 C CA . GLN A 1 352 ? -9.749 9.406 11.829 1.00 88.75 352 GLN A CA 1
ATOM 2872 C C . GLN A 1 352 ? -8.528 10.294 12.079 1.00 88.75 352 GLN A C 1
ATOM 2874 O O . GLN A 1 352 ? -7.898 10.704 11.111 1.00 88.75 352 GLN A O 1
ATOM 2879 N N . LEU A 1 353 ? -8.157 10.560 13.338 1.00 92.88 353 LEU A N 1
ATOM 2880 C CA . LEU A 1 353 ? -6.929 11.294 13.656 1.00 92.88 353 LEU A CA 1
ATOM 2881 C C . LEU A 1 353 ? -5.690 10.536 13.148 1.00 92.88 353 LEU A C 1
ATOM 2883 O O . LEU A 1 353 ? -4.852 11.136 12.477 1.00 92.88 353 LEU A O 1
ATOM 2887 N N . CYS A 1 354 ? -5.602 9.222 13.384 1.00 91.69 354 CYS A N 1
ATOM 2888 C CA . CYS A 1 354 ? -4.506 8.382 12.881 1.00 91.69 354 CYS A CA 1
ATOM 2889 C C . CYS A 1 354 ? -4.472 8.316 11.344 1.00 91.69 354 CYS A C 1
ATOM 2891 O O . CYS A 1 354 ? -3.409 8.476 10.742 1.00 91.69 354 CYS A O 1
ATOM 2893 N N . ILE A 1 355 ? -5.631 8.131 10.698 1.00 89.75 355 ILE A N 1
ATOM 2894 C CA . ILE A 1 355 ? -5.751 8.121 9.229 1.00 89.75 355 ILE A CA 1
ATOM 2895 C C . ILE A 1 355 ? -5.300 9.463 8.644 1.00 89.75 355 ILE A C 1
ATOM 2897 O O . ILE A 1 355 ? -4.509 9.502 7.700 1.00 89.75 355 ILE A O 1
ATOM 2901 N N . ASN A 1 356 ? -5.780 10.568 9.216 1.00 92.75 356 ASN A N 1
ATOM 2902 C CA . ASN A 1 356 ? -5.481 11.909 8.733 1.00 92.75 356 ASN A CA 1
ATOM 2903 C C . ASN A 1 356 ? -4.008 12.265 8.968 1.00 92.75 356 ASN A C 1
ATOM 2905 O O . ASN A 1 356 ? -3.396 12.849 8.081 1.00 92.75 356 ASN A O 1
ATOM 2909 N N . TYR A 1 357 ? -3.404 11.833 10.080 1.00 94.19 357 TYR A N 1
ATOM 2910 C CA . TYR A 1 357 ? -1.956 11.923 10.290 1.00 94.19 357 TYR A CA 1
ATOM 2911 C C . TYR A 1 357 ? -1.165 11.181 9.202 1.00 94.19 357 TYR A C 1
ATOM 2913 O O . TYR A 1 357 ? -0.251 11.756 8.611 1.00 94.19 357 TYR A O 1
ATOM 2921 N N . GLY A 1 358 ? -1.545 9.942 8.868 1.00 92.88 358 GLY A N 1
ATOM 2922 C CA . GLY A 1 358 ? -0.913 9.194 7.777 1.00 92.88 358 GLY A CA 1
ATOM 2923 C C . GLY A 1 358 ? -1.035 9.902 6.419 1.00 92.88 358 GLY A C 1
ATOM 2924 O O . GLY A 1 358 ? -0.071 9.962 5.652 1.00 92.88 358 GLY A O 1
ATOM 2925 N N . ALA A 1 359 ? -2.200 10.497 6.142 1.00 92.19 359 ALA A N 1
ATOM 2926 C CA . ALA A 1 359 ? -2.437 11.278 4.931 1.00 92.19 359 ALA A CA 1
ATOM 2927 C C . ALA A 1 359 ? -1.599 12.570 4.878 1.00 92.19 359 ALA A C 1
ATOM 2929 O O . ALA A 1 359 ? -1.056 12.887 3.820 1.00 92.19 359 ALA A O 1
ATOM 2930 N N . GLU A 1 360 ? -1.464 13.291 5.997 1.00 93.94 360 GLU A N 1
ATOM 2931 C CA . GLU A 1 360 ? -0.585 14.464 6.119 1.00 93.94 360 GLU A CA 1
ATOM 2932 C C . GLU A 1 360 ? 0.880 14.085 5.871 1.00 93.94 360 GLU A C 1
ATOM 2934 O O . GLU A 1 360 ? 1.579 14.763 5.120 1.00 93.94 360 GLU A O 1
ATOM 2939 N N . CYS A 1 361 ? 1.337 12.956 6.423 1.00 94.50 361 CYS A N 1
ATOM 2940 C CA . CYS A 1 361 ? 2.706 12.486 6.225 1.00 94.50 361 CYS A CA 1
ATOM 2941 C C . CYS A 1 361 ? 2.988 12.254 4.728 1.00 94.50 361 CYS A C 1
ATOM 2943 O O . CYS A 1 361 ? 4.004 12.710 4.204 1.00 94.50 361 CYS A O 1
ATOM 2945 N N . LEU A 1 362 ? 2.087 11.571 4.009 1.00 93.69 362 LEU A N 1
ATOM 2946 C CA . LEU A 1 362 ? 2.249 11.317 2.568 1.00 93.69 362 LEU A CA 1
ATOM 2947 C C . LEU A 1 362 ? 2.162 12.593 1.729 1.00 93.69 362 LEU A C 1
ATOM 2949 O O . LEU A 1 362 ? 2.843 12.701 0.707 1.00 93.69 362 LEU A O 1
ATOM 2953 N N . GLN A 1 363 ? 1.352 13.562 2.158 1.00 93.12 363 GLN A N 1
ATOM 2954 C CA . GLN A 1 363 ? 1.300 14.869 1.516 1.00 93.12 363 GLN A CA 1
ATOM 2955 C C . GLN A 1 363 ? 2.621 15.631 1.698 1.00 93.12 363 GLN A C 1
ATOM 2957 O O . GLN A 1 363 ? 3.131 16.171 0.717 1.00 93.12 363 GLN A O 1
ATOM 2962 N N . GLN A 1 364 ? 3.233 15.579 2.885 1.00 94.56 364 GLN A N 1
ATOM 2963 C CA . GLN A 1 364 ? 4.547 16.185 3.118 1.00 94.56 364 GLN A CA 1
ATOM 2964 C C . GLN A 1 364 ? 5.639 15.488 2.309 1.00 94.56 364 GLN A C 1
ATOM 2966 O O . GLN A 1 364 ? 6.503 16.153 1.743 1.00 94.56 364 GLN A O 1
ATOM 2971 N N . PHE A 1 365 ? 5.593 14.157 2.195 1.00 94.75 365 PHE A N 1
ATOM 2972 C CA . PHE A 1 365 ? 6.514 13.413 1.333 1.00 94.75 365 PHE A CA 1
ATOM 2973 C C . PHE A 1 365 ? 6.419 13.881 -0.129 1.00 94.75 365 PHE A C 1
ATOM 2975 O O . PHE A 1 365 ? 7.444 14.099 -0.776 1.00 94.75 365 PHE A O 1
ATOM 2982 N N . PHE A 1 366 ? 5.201 14.103 -0.638 1.00 93.50 366 PHE A N 1
ATOM 2983 C CA . PHE A 1 366 ? 4.987 14.685 -1.964 1.00 93.50 366 PHE A CA 1
ATOM 2984 C C . PHE A 1 366 ? 5.559 16.102 -2.077 1.00 93.50 366 PHE A C 1
ATOM 2986 O O . PHE A 1 366 ? 6.306 16.371 -3.017 1.00 93.50 366 PHE A O 1
ATOM 2993 N N . ILE A 1 367 ? 5.246 16.990 -1.128 1.00 92.62 367 ILE A N 1
ATOM 2994 C CA . ILE A 1 367 ? 5.722 18.380 -1.145 1.00 92.62 367 ILE A CA 1
ATOM 2995 C C . ILE A 1 367 ? 7.250 18.419 -1.134 1.00 92.62 367 ILE A C 1
ATOM 2997 O O . ILE A 1 367 ? 7.868 19.053 -1.988 1.00 92.62 367 ILE A O 1
ATOM 3001 N N . ARG A 1 368 ? 7.870 17.652 -0.235 1.00 92.56 368 ARG A N 1
ATOM 3002 C CA . ARG A 1 368 ? 9.324 17.566 -0.119 1.00 92.56 368 ARG A CA 1
ATOM 3003 C C . ARG A 1 368 ? 9.966 17.060 -1.411 1.00 92.56 368 ARG A C 1
ATOM 3005 O O . ARG A 1 368 ? 11.005 17.577 -1.801 1.00 92.56 368 ARG A O 1
ATOM 3012 N N . ARG A 1 369 ? 9.365 16.075 -2.088 1.00 91.25 369 ARG A N 1
ATOM 3013 C CA . ARG A 1 369 ? 9.898 15.509 -3.342 1.00 91.25 369 ARG A CA 1
ATOM 3014 C C . ARG A 1 369 ? 9.727 16.420 -4.551 1.00 91.25 369 ARG A C 1
ATOM 3016 O O . ARG A 1 369 ? 10.650 16.506 -5.346 1.00 91.25 369 ARG A O 1
ATOM 3023 N N . ILE A 1 370 ? 8.572 17.063 -4.696 1.00 89.50 370 ILE A N 1
ATOM 3024 C CA . ILE A 1 370 ? 8.253 17.874 -5.879 1.00 89.50 370 ILE A CA 1
ATOM 3025 C C . ILE A 1 370 ? 8.802 19.298 -5.774 1.00 89.50 370 ILE A C 1
ATOM 3027 O O . ILE A 1 370 ? 9.177 19.871 -6.793 1.00 89.50 370 ILE A O 1
ATOM 3031 N N . PHE A 1 371 ? 8.850 19.866 -4.567 1.00 90.44 371 PHE A N 1
ATOM 3032 C CA . PHE A 1 371 ? 9.229 21.261 -4.350 1.00 90.44 371 PHE A CA 1
ATOM 3033 C C . PHE A 1 371 ? 10.589 21.371 -3.660 1.00 90.44 371 PHE A C 1
ATOM 3035 O O . PHE A 1 371 ? 11.560 21.799 -4.279 1.00 90.44 371 PHE A O 1
ATOM 3042 N N . THR A 1 372 ? 10.689 20.941 -2.400 1.00 89.94 372 THR A N 1
ATOM 3043 C CA . THR A 1 372 ? 11.856 21.236 -1.548 1.00 89.94 372 THR A CA 1
ATOM 3044 C C . THR A 1 372 ? 13.156 20.602 -2.051 1.00 89.94 372 THR A C 1
ATOM 3046 O O . THR A 1 372 ? 14.186 21.267 -2.108 1.00 89.94 372 THR A O 1
ATOM 3049 N N . LEU A 1 373 ? 13.136 19.318 -2.425 1.00 88.75 373 LEU A N 1
ATOM 3050 C CA . LEU A 1 373 ? 14.327 18.616 -2.917 1.00 88.75 373 LEU A CA 1
ATOM 3051 C C . LEU A 1 373 ? 14.734 19.078 -4.318 1.00 88.75 373 LEU A C 1
ATOM 3053 O O . LEU A 1 373 ? 15.924 19.129 -4.610 1.00 88.75 373 LEU A O 1
ATOM 3057 N N . GLU A 1 374 ? 13.769 19.453 -5.156 1.00 87.06 374 GLU A N 1
ATOM 3058 C CA . GLU A 1 374 ? 14.042 19.979 -6.494 1.00 87.06 374 GLU A CA 1
ATOM 3059 C C . GLU A 1 374 ? 14.745 21.346 -6.407 1.00 87.06 374 GLU A C 1
ATOM 3061 O O . GLU A 1 374 ? 15.750 21.571 -7.077 1.00 87.06 374 GLU A O 1
ATOM 3066 N N . GLN A 1 375 ? 14.279 22.231 -5.516 1.00 88.06 375 GLN A N 1
ATOM 3067 C CA . GLN A 1 375 ? 14.938 23.512 -5.227 1.00 88.06 375 GLN A CA 1
ATOM 3068 C C . GLN A 1 375 ? 16.353 23.313 -4.660 1.00 88.06 375 GLN A C 1
ATOM 3070 O O . GLN A 1 375 ? 17.303 23.932 -5.140 1.00 88.06 375 GLN A O 1
ATOM 3075 N N . ALA A 1 376 ? 16.515 22.405 -3.690 1.00 90.12 376 ALA A N 1
ATOM 3076 C CA . ALA A 1 376 ? 17.817 22.100 -3.099 1.00 90.12 376 ALA A CA 1
ATOM 3077 C C . ALA A 1 376 ? 18.821 21.542 -4.126 1.00 90.12 376 ALA A C 1
ATOM 3079 O O . ALA A 1 376 ? 20.015 21.836 -4.045 1.00 90.12 376 ALA A O 1
ATOM 3080 N N . GLU A 1 377 ? 18.358 20.767 -5.112 1.00 90.25 377 GLU A N 1
ATOM 3081 C CA . GLU A 1 377 ? 19.214 20.273 -6.193 1.00 90.25 377 GLU A CA 1
ATOM 3082 C C . GLU A 1 377 ? 19.664 21.411 -7.129 1.00 90.25 377 GLU A C 1
ATOM 3084 O O . GLU A 1 377 ? 20.834 21.435 -7.514 1.00 90.25 377 GLU A O 1
ATOM 3089 N N . TYR A 1 378 ? 18.813 22.398 -7.445 1.00 91.69 378 TYR A N 1
ATOM 3090 C CA . TYR A 1 378 ? 19.244 23.580 -8.215 1.00 91.69 378 TYR A CA 1
ATOM 3091 C C . TYR A 1 378 ? 20.289 24.416 -7.476 1.00 91.69 378 TYR A C 1
ATOM 3093 O O . TYR A 1 378 ? 21.304 24.785 -8.077 1.00 91.69 378 TYR A O 1
ATOM 3101 N N . ALA A 1 379 ? 20.089 24.640 -6.176 1.00 90.69 379 ALA A N 1
ATOM 3102 C CA . ALA A 1 379 ? 21.054 25.332 -5.326 1.00 90.69 379 ALA A CA 1
ATOM 3103 C C . ALA A 1 379 ? 22.409 24.599 -5.322 1.00 90.69 379 ALA A C 1
ATOM 3105 O O . ALA A 1 379 ? 23.461 25.184 -5.593 1.00 90.69 379 ALA A O 1
ATOM 3106 N N . ALA A 1 380 ? 22.385 23.276 -5.116 1.00 92.88 380 ALA A N 1
ATOM 3107 C CA . ALA A 1 380 ? 23.582 22.433 -5.102 1.00 92.88 380 ALA A CA 1
ATOM 3108 C C . ALA A 1 380 ? 24.336 22.419 -6.445 1.00 92.88 380 ALA A C 1
ATOM 3110 O O . ALA A 1 380 ? 25.558 22.242 -6.476 1.00 92.88 380 ALA A O 1
ATOM 3111 N N . GLN A 1 381 ? 23.622 22.610 -7.558 1.00 93.38 381 GLN A N 1
ATOM 3112 C CA . GLN A 1 381 ? 24.186 22.647 -8.908 1.00 93.38 381 GLN A CA 1
ATOM 3113 C C . GLN A 1 381 ? 24.554 24.053 -9.390 1.00 93.38 381 GLN A C 1
ATOM 3115 O O . GLN A 1 381 ? 25.015 24.182 -10.528 1.00 93.38 381 GLN A O 1
ATOM 3120 N N . CYS A 1 382 ? 24.422 25.062 -8.522 1.00 91.19 382 CYS A N 1
ATOM 3121 C CA . CYS A 1 382 ? 24.713 26.469 -8.790 1.00 91.19 382 CYS A CA 1
ATOM 3122 C C . CYS A 1 382 ? 23.859 27.055 -9.928 1.00 91.19 382 CYS A C 1
ATOM 3124 O O . CYS A 1 382 ? 24.386 27.699 -10.835 1.00 91.19 382 CYS A O 1
ATOM 3126 N N . LEU A 1 383 ? 22.541 26.832 -9.876 1.00 90.19 383 LEU A N 1
ATOM 3127 C CA . LEU A 1 383 ? 21.554 27.364 -10.825 1.00 90.19 383 LEU A CA 1
ATOM 3128 C C . LEU A 1 383 ? 20.603 28.373 -10.135 1.00 90.19 383 LEU A C 1
ATOM 3130 O O . LEU A 1 383 ? 19.422 28.068 -9.954 1.00 90.19 383 LEU A O 1
ATOM 3134 N N . PRO A 1 384 ? 21.089 29.574 -9.753 1.00 86.62 384 PRO A N 1
ATOM 3135 C CA . PRO A 1 384 ? 20.364 30.499 -8.874 1.00 86.62 384 PRO A CA 1
ATOM 3136 C C . PRO A 1 384 ? 19.078 31.060 -9.491 1.00 86.62 384 PRO A C 1
ATOM 3138 O O . PRO A 1 384 ? 18.061 31.130 -8.817 1.00 86.62 384 PRO A O 1
ATOM 3141 N N . GLU A 1 385 ? 19.060 31.378 -10.789 1.00 86.88 385 GLU A N 1
ATOM 3142 C CA . GLU A 1 385 ? 17.844 31.892 -11.449 1.00 86.88 385 GLU A CA 1
ATOM 3143 C C . GLU A 1 385 ? 16.693 30.859 -11.422 1.00 86.88 385 GLU A C 1
ATOM 3145 O O . GLU A 1 385 ? 15.521 31.224 -11.353 1.00 86.88 385 GLU A O 1
ATOM 3150 N N . TRP A 1 386 ? 17.002 29.557 -11.405 1.00 84.69 386 TRP A N 1
ATOM 3151 C CA . TRP A 1 386 ? 16.003 28.485 -11.364 1.00 84.69 386 TRP A CA 1
ATOM 3152 C C . TRP A 1 386 ? 15.589 28.157 -9.937 1.00 84.69 386 TRP A C 1
ATOM 3154 O O . TRP A 1 386 ? 14.414 27.874 -9.704 1.00 84.69 386 TRP A O 1
ATOM 3164 N N . GLU A 1 387 ? 16.529 28.238 -8.997 1.00 84.56 387 GLU A N 1
ATOM 3165 C CA . GLU A 1 387 ? 16.245 28.210 -7.566 1.00 84.56 387 GLU A CA 1
ATOM 3166 C C . GLU A 1 387 ? 15.261 29.329 -7.195 1.00 84.56 387 GLU A C 1
ATOM 3168 O O . GLU A 1 387 ? 14.174 29.035 -6.703 1.00 84.56 387 GLU A O 1
ATOM 3173 N N . GLU A 1 388 ? 15.571 30.583 -7.537 1.00 85.81 388 GLU A N 1
ATOM 3174 C CA . GLU A 1 388 ? 14.713 31.746 -7.282 1.00 85.81 388 GLU A CA 1
ATOM 3175 C C . GLU A 1 388 ? 13.355 31.617 -7.976 1.00 85.81 388 GLU A C 1
ATOM 3177 O O . GLU A 1 388 ? 12.308 31.834 -7.362 1.00 85.81 388 GLU A O 1
ATOM 3182 N N . ARG A 1 389 ? 13.338 31.193 -9.246 1.00 85.38 389 ARG A N 1
ATOM 3183 C CA . ARG A 1 389 ? 12.095 30.985 -10.000 1.00 85.38 389 ARG A CA 1
ATOM 3184 C C . ARG A 1 389 ? 11.200 29.918 -9.374 1.00 85.38 389 ARG A C 1
ATOM 3186 O O . ARG A 1 389 ? 9.981 30.082 -9.374 1.00 85.38 389 ARG A O 1
ATOM 3193 N N . CYS A 1 390 ? 11.776 28.823 -8.881 1.00 83.88 390 CYS A N 1
ATOM 3194 C CA . CYS A 1 390 ? 11.016 27.770 -8.212 1.00 83.88 390 CYS A CA 1
ATOM 3195 C C . CYS A 1 390 ? 10.598 28.184 -6.795 1.00 83.88 390 CYS A C 1
ATOM 3197 O O . CYS A 1 390 ? 9.509 27.813 -6.366 1.00 83.88 390 CYS A O 1
ATOM 3199 N N . ALA A 1 391 ? 11.425 28.955 -6.083 1.00 83.44 391 ALA A N 1
ATOM 3200 C CA . ALA A 1 391 ? 11.120 29.488 -4.755 1.00 83.44 391 ALA A CA 1
ATOM 3201 C C . ALA A 1 391 ? 10.007 30.550 -4.789 1.00 83.44 391 ALA A C 1
ATOM 3203 O O . ALA A 1 391 ? 9.225 30.658 -3.849 1.00 83.44 391 ALA A O 1
ATOM 3204 N N . ALA A 1 392 ? 9.887 31.296 -5.890 1.00 85.44 392 ALA A N 1
ATOM 3205 C CA . ALA A 1 392 ? 8.828 32.283 -6.089 1.00 85.44 392 ALA A CA 1
ATOM 3206 C C . ALA A 1 392 ? 7.429 31.667 -6.294 1.00 85.44 392 ALA A C 1
ATOM 3208 O O 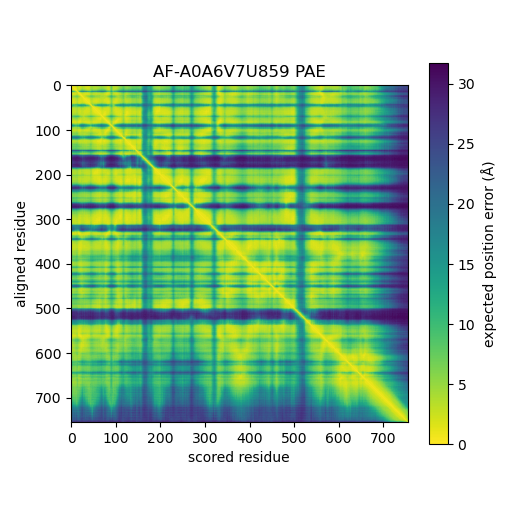. ALA A 1 392 ? 6.434 32.394 -6.274 1.00 85.44 392 ALA A O 1
ATOM 3209 N N . LEU A 1 393 ? 7.325 30.351 -6.518 1.00 85.69 393 LEU A N 1
ATOM 3210 C CA . LEU A 1 393 ? 6.042 29.670 -6.679 1.00 85.69 393 LEU A CA 1
ATOM 3211 C C . LEU A 1 393 ? 5.418 29.387 -5.304 1.00 85.69 393 LEU A C 1
ATOM 3213 O O . LEU A 1 393 ? 5.957 28.570 -4.555 1.00 85.69 393 LEU A O 1
ATOM 3217 N N . PRO A 1 394 ? 4.268 29.999 -4.964 1.00 85.31 394 PRO A N 1
ATOM 3218 C CA . PRO A 1 394 ? 3.597 29.697 -3.710 1.00 85.31 394 PRO A CA 1
ATOM 3219 C C . PRO A 1 394 ? 3.034 28.273 -3.758 1.00 85.31 394 PRO A C 1
ATOM 3221 O O . PRO A 1 394 ? 2.329 27.917 -4.701 1.00 85.31 394 PRO A O 1
ATOM 3224 N N . TYR A 1 395 ? 3.318 27.476 -2.732 1.00 87.38 395 TYR A N 1
ATOM 3225 C CA . TYR A 1 395 ? 2.684 26.180 -2.499 1.00 87.38 395 TYR A CA 1
ATOM 3226 C C . TYR A 1 395 ? 2.277 26.052 -1.029 1.00 87.38 395 TYR A C 1
ATOM 3228 O O . TYR A 1 395 ? 2.815 26.734 -0.154 1.00 87.38 395 TYR A O 1
ATOM 3236 N N . LEU A 1 396 ? 1.302 25.187 -0.752 1.00 86.44 396 LEU A N 1
ATOM 3237 C CA . LEU A 1 396 ? 0.838 24.929 0.612 1.00 86.44 396 LEU A CA 1
ATOM 3238 C C . LEU A 1 396 ? 1.732 23.889 1.301 1.00 86.44 396 LEU A C 1
ATOM 3240 O O . LEU A 1 396 ? 1.648 22.702 0.991 1.00 86.44 396 LEU A O 1
ATOM 3244 N N . ASP A 1 397 ? 2.563 24.327 2.248 1.00 90.56 397 ASP A N 1
ATOM 3245 C CA . ASP A 1 397 ? 3.372 23.439 3.092 1.00 90.56 397 ASP A CA 1
ATOM 3246 C C . ASP A 1 397 ? 2.578 22.981 4.326 1.00 90.56 397 ASP A C 1
ATOM 3248 O O . ASP A 1 397 ? 2.000 23.799 5.047 1.00 90.56 397 ASP A O 1
ATOM 3252 N N . ASN A 1 398 ? 2.543 21.671 4.578 1.00 93.56 398 ASN A N 1
ATOM 3253 C CA . ASN A 1 398 ? 1.832 21.077 5.708 1.00 93.56 398 ASN A CA 1
ATOM 3254 C C . ASN A 1 398 ? 2.761 20.644 6.858 1.00 93.56 398 ASN A C 1
ATOM 3256 O O . ASN A 1 398 ? 2.286 20.053 7.833 1.00 93.56 398 ASN A O 1
ATOM 3260 N N . LEU A 1 399 ? 4.054 20.986 6.807 1.00 94.06 399 LEU A N 1
ATOM 3261 C CA . LEU A 1 399 ? 5.034 20.611 7.830 1.00 94.06 399 LEU A CA 1
ATOM 3262 C C . LEU A 1 399 ? 4.622 21.051 9.241 1.00 94.06 399 LEU A C 1
ATOM 3264 O O . LEU A 1 399 ? 4.691 20.256 10.175 1.00 94.06 399 LEU A O 1
ATOM 3268 N N . GLN A 1 400 ? 4.111 22.276 9.398 1.00 93.62 400 GLN A N 1
ATOM 3269 C CA . GLN A 1 400 ? 3.690 22.794 10.708 1.00 93.62 400 GLN A CA 1
ATOM 3270 C C . GLN A 1 400 ? 2.520 21.996 11.313 1.00 93.62 400 GLN A C 1
ATOM 3272 O O . GLN A 1 400 ? 2.431 21.836 12.532 1.00 93.62 400 GLN A O 1
ATOM 3277 N N . VAL A 1 401 ? 1.627 21.458 10.471 1.00 94.94 401 VAL A N 1
ATOM 3278 C CA . VAL A 1 401 ? 0.519 20.593 10.913 1.00 94.94 401 VAL A CA 1
ATOM 3279 C C . VAL A 1 401 ? 1.072 19.265 11.422 1.00 94.94 401 VAL A C 1
ATOM 3281 O O . VAL A 1 401 ? 0.661 18.795 12.481 1.00 94.94 401 VAL A O 1
ATOM 3284 N N . LEU A 1 402 ? 2.025 18.669 10.700 1.00 94.62 402 LEU A N 1
ATOM 3285 C CA . LEU A 1 402 ? 2.692 17.432 11.117 1.00 94.62 402 LEU A CA 1
ATOM 3286 C C . LEU A 1 402 ? 3.485 17.599 12.407 1.00 94.62 402 LEU A C 1
ATOM 3288 O O . LEU A 1 402 ? 3.440 16.731 13.283 1.00 94.62 402 LEU A O 1
ATOM 3292 N N . GLU A 1 403 ? 4.178 18.724 12.533 1.00 93.88 403 GLU A N 1
ATOM 3293 C CA . GLU A 1 403 ? 4.916 19.076 13.730 1.00 93.88 403 GLU A CA 1
ATOM 3294 C C . GLU A 1 403 ? 4.006 19.142 14.955 1.00 93.88 403 GLU A C 1
ATOM 3296 O O . GLU A 1 403 ? 4.274 18.467 15.949 1.00 93.88 403 GLU A O 1
ATOM 3301 N N . MET A 1 404 ? 2.884 19.857 14.846 1.00 94.69 404 MET A N 1
ATOM 3302 C CA . MET A 1 404 ? 1.869 19.935 15.897 1.00 94.69 404 MET A CA 1
ATOM 3303 C C . MET A 1 404 ? 1.212 18.575 16.181 1.00 94.69 404 MET A C 1
ATOM 3305 O O . MET A 1 404 ? 0.893 18.274 17.329 1.00 94.69 404 MET A O 1
ATOM 3309 N N . LEU A 1 405 ? 0.990 17.740 15.161 1.00 94.19 405 LEU A N 1
ATOM 3310 C CA . LEU A 1 405 ? 0.344 16.436 15.327 1.00 94.19 405 LEU A CA 1
ATOM 3311 C C . LEU A 1 405 ? 1.232 15.427 16.057 1.00 94.19 405 LEU A C 1
ATOM 3313 O O . LEU A 1 405 ? 0.731 14.727 16.939 1.00 94.19 405 LEU A O 1
ATOM 3317 N N . ALA A 1 406 ? 2.519 15.338 15.703 1.00 92.50 406 ALA A N 1
ATOM 3318 C CA . ALA A 1 406 ? 3.365 14.236 16.163 1.00 92.50 406 ALA A CA 1
ATOM 3319 C C . ALA A 1 406 ? 4.848 14.557 16.422 1.00 92.50 406 ALA A C 1
ATOM 3321 O O . ALA A 1 406 ? 5.513 13.731 17.040 1.00 92.50 406 ALA A O 1
ATOM 3322 N N . VAL A 1 407 ? 5.423 15.674 15.970 1.00 86.31 407 VAL A N 1
ATOM 3323 C CA . VAL A 1 407 ? 6.889 15.869 16.089 1.00 86.31 407 VAL A CA 1
ATOM 3324 C C . VAL A 1 407 ? 7.266 16.720 17.296 1.00 86.31 407 VAL A C 1
ATOM 3326 O O . VAL A 1 407 ? 8.163 16.342 18.047 1.00 86.31 407 VAL A O 1
ATOM 3329 N N . GLN A 1 408 ? 6.591 17.852 17.498 1.00 86.44 408 GLN A N 1
ATOM 3330 C CA . GLN A 1 408 ? 6.943 18.807 18.544 1.00 86.44 408 GLN A CA 1
ATOM 3331 C C . GLN A 1 408 ? 6.732 18.227 19.956 1.00 86.44 408 GLN A C 1
ATOM 3333 O O . GLN A 1 408 ? 5.850 17.382 20.168 1.00 86.44 408 GLN A O 1
ATOM 3338 N N . PRO A 1 409 ? 7.499 18.708 20.954 1.00 81.62 409 PRO A N 1
ATOM 3339 C CA . PRO A 1 409 ? 7.160 18.502 22.357 1.00 81.62 409 PRO A CA 1
ATOM 3340 C C . PRO A 1 409 ? 5.734 18.998 22.611 1.00 81.62 409 PRO A C 1
ATOM 3342 O O . PRO A 1 409 ? 5.363 20.065 22.128 1.00 81.62 409 PRO A O 1
ATOM 3345 N N . LEU A 1 410 ? 4.931 18.230 23.350 1.00 87.62 410 LEU A N 1
ATOM 3346 C CA . LEU A 1 410 ? 3.501 18.505 23.543 1.00 87.62 410 LEU A CA 1
ATOM 3347 C C . LEU A 1 410 ? 2.679 18.508 22.239 1.00 87.62 410 LEU A C 1
ATOM 3349 O O . LEU A 1 410 ? 1.613 19.112 22.204 1.00 87.62 410 LEU A O 1
ATOM 3353 N N . SER A 1 411 ? 3.133 17.825 21.182 1.00 94.00 411 SER A N 1
ATOM 3354 C CA . SER A 1 411 ? 2.290 17.480 20.029 1.00 94.00 411 SER A CA 1
ATOM 3355 C C . SER A 1 411 ? 1.012 16.749 20.450 1.00 94.00 411 SER A C 1
ATOM 3357 O O . SER A 1 411 ? 1.000 16.052 21.469 1.00 94.00 411 SER A O 1
ATOM 3359 N N . VAL A 1 412 ? -0.037 16.824 19.628 1.00 94.44 412 VAL A N 1
ATOM 3360 C CA . VAL A 1 412 ? -1.346 16.205 19.901 1.00 94.44 412 VAL A CA 1
ATOM 3361 C C . VAL A 1 412 ? -1.201 14.734 20.300 1.00 94.44 412 VAL A C 1
ATOM 3363 O O . VAL A 1 412 ? -1.737 14.327 21.327 1.00 94.44 412 VAL A O 1
ATOM 3366 N N . MET A 1 413 ? -0.431 13.942 19.545 1.00 94.00 413 MET A N 1
ATOM 3367 C CA . MET A 1 413 ? -0.204 12.528 19.865 1.00 94.00 413 MET A CA 1
ATOM 3368 C C . MET A 1 413 ? 0.556 12.332 21.180 1.00 94.00 413 MET A C 1
ATOM 3370 O O . MET A 1 413 ? 0.171 11.474 21.968 1.00 94.00 413 MET A O 1
ATOM 3374 N N . SER A 1 414 ? 1.578 13.151 21.459 1.00 91.62 414 SER A N 1
ATOM 3375 C CA . SER A 1 414 ? 2.319 13.057 22.726 1.00 91.62 414 SER A CA 1
ATOM 3376 C C . SER A 1 414 ? 1.461 13.414 23.942 1.00 91.62 414 SER A C 1
ATOM 3378 O O . SER A 1 414 ? 1.544 12.737 24.960 1.00 91.62 414 SER A O 1
ATOM 3380 N N . VAL A 1 415 ? 0.570 14.404 23.819 1.00 92.50 415 VAL A N 1
ATOM 3381 C CA . VAL A 1 415 ? -0.377 14.767 24.883 1.00 92.50 415 VAL A CA 1
ATOM 3382 C C . VAL A 1 415 ? -1.384 13.639 25.119 1.00 92.50 415 VAL A C 1
ATOM 3384 O O . VAL A 1 415 ? -1.693 13.332 26.270 1.00 92.50 415 VAL A O 1
ATOM 3387 N N . ILE A 1 416 ? -1.868 12.988 24.053 1.00 92.94 416 ILE A N 1
ATOM 3388 C CA . ILE A 1 416 ? -2.732 11.805 24.172 1.00 92.94 416 ILE A CA 1
ATOM 3389 C C . ILE A 1 416 ? -1.989 10.674 24.900 1.00 92.94 416 ILE A C 1
ATOM 3391 O O . ILE A 1 416 ? -2.569 10.062 25.798 1.00 92.94 416 ILE A O 1
ATOM 3395 N N . ASP A 1 417 ? -0.722 10.415 24.570 1.00 89.75 417 ASP A N 1
ATOM 3396 C CA . ASP A 1 417 ? 0.093 9.388 25.233 1.00 89.75 417 ASP A CA 1
ATOM 3397 C C . ASP A 1 417 ? 0.324 9.688 26.716 1.00 89.75 417 ASP A C 1
ATOM 3399 O O . ASP A 1 417 ? 0.053 8.840 27.566 1.00 89.75 417 ASP A O 1
ATOM 3403 N N . ASP A 1 418 ? 0.762 10.905 27.038 1.00 88.31 418 ASP A N 1
ATOM 3404 C CA . ASP A 1 418 ? 1.083 11.305 28.409 1.00 88.31 418 ASP A CA 1
ATOM 3405 C C . ASP A 1 418 ? -0.155 11.239 29.316 1.00 88.31 418 ASP A C 1
ATOM 3407 O O . ASP A 1 418 ? -0.098 10.715 30.430 1.00 88.31 418 ASP A O 1
ATOM 3411 N N . ILE A 1 419 ? -1.307 11.704 28.823 1.00 89.31 419 ILE A N 1
ATOM 3412 C CA . ILE A 1 419 ? -2.559 11.693 29.592 1.00 89.31 419 ILE A CA 1
ATOM 3413 C C . ILE A 1 419 ? -3.157 10.292 29.665 1.00 89.31 419 ILE A C 1
ATOM 3415 O O . ILE A 1 419 ? -3.798 9.967 30.661 1.00 89.31 419 ILE A O 1
ATOM 3419 N N . SER A 1 420 ? -2.916 9.432 28.672 1.00 86.69 420 SER A N 1
ATOM 3420 C CA . SER A 1 420 ? -3.345 8.031 28.745 1.00 86.69 420 SER A CA 1
ATOM 3421 C C . SER A 1 420 ? -2.724 7.335 29.959 1.00 86.69 420 SER A C 1
ATOM 3423 O O . SER A 1 420 ? -3.391 6.543 30.620 1.00 86.69 420 SER A O 1
ATOM 3425 N N . ILE A 1 421 ? -1.475 7.647 30.297 1.00 82.00 421 ILE A N 1
ATOM 3426 C CA . ILE A 1 421 ? -0.740 6.967 31.373 1.00 82.00 421 ILE A CA 1
ATOM 3427 C C . ILE A 1 421 ? -0.993 7.616 32.746 1.00 82.00 421 ILE A C 1
ATOM 3429 O O . ILE A 1 421 ? -0.727 7.006 33.781 1.00 82.00 421 ILE A O 1
ATOM 3433 N N . ALA A 1 422 ? -1.553 8.828 32.777 1.00 82.94 422 ALA A N 1
ATOM 3434 C CA . ALA A 1 422 ? -1.802 9.555 34.014 1.00 82.94 422 ALA A CA 1
ATOM 3435 C C . ALA A 1 422 ? -2.807 8.829 34.945 1.00 82.94 422 ALA A C 1
ATOM 3437 O O . ALA A 1 422 ? -3.793 8.256 34.472 1.00 82.94 422 ALA A O 1
ATOM 3438 N N . PRO A 1 423 ? -2.619 8.890 36.279 1.00 72.00 423 PRO A N 1
ATOM 3439 C CA . PRO A 1 423 ? -3.510 8.242 37.248 1.00 72.00 423 PRO A CA 1
ATOM 3440 C C . PRO A 1 423 ? -4.946 8.801 37.227 1.00 72.00 423 PRO A C 1
ATOM 3442 O O . PRO A 1 423 ? -5.892 8.054 37.460 1.00 72.00 423 PRO A O 1
ATOM 3445 N N . GLU A 1 424 ? -5.121 10.077 36.869 1.00 76.69 424 GLU A N 1
ATOM 3446 C CA . GLU A 1 424 ? -6.423 10.739 36.670 1.00 76.69 424 GLU A CA 1
ATOM 3447 C C . GLU A 1 424 ? -6.725 10.977 35.174 1.00 76.69 424 GLU A C 1
ATOM 3449 O O . GLU A 1 424 ? -7.150 12.059 34.750 1.00 76.69 424 GLU A O 1
ATOM 3454 N N . ALA A 1 425 ? -6.451 9.969 34.340 1.00 80.56 425 ALA A N 1
ATOM 3455 C CA . ALA A 1 425 ? -6.724 10.011 32.906 1.00 80.56 425 ALA A CA 1
ATOM 3456 C C . ALA A 1 425 ? -8.227 10.195 32.628 1.00 80.56 425 ALA A C 1
ATOM 3458 O O . ALA A 1 425 ? -9.033 9.301 32.888 1.00 80.56 425 ALA A O 1
ATOM 3459 N N . SER A 1 426 ? -8.603 11.338 32.053 1.00 87.31 426 SER A N 1
ATOM 3460 C CA . SER A 1 426 ? -9.961 11.604 31.573 1.00 87.31 426 SER A CA 1
ATOM 3461 C C . SER A 1 426 ? -9.931 12.372 30.254 1.00 87.31 426 SER A C 1
ATOM 3463 O O . SER A 1 426 ? -9.049 13.203 30.023 1.00 87.31 426 SER A O 1
ATOM 3465 N N . ASP A 1 427 ? -10.914 12.123 29.389 1.00 88.06 427 ASP A N 1
ATOM 3466 C CA . ASP A 1 427 ? -11.020 12.797 28.088 1.00 88.06 427 ASP A CA 1
ATOM 3467 C C . ASP A 1 427 ? -11.192 14.324 28.247 1.00 88.06 427 ASP A C 1
ATOM 3469 O O . ASP A 1 427 ? -10.743 15.108 27.412 1.00 88.06 427 ASP A O 1
ATOM 3473 N N . THR A 1 428 ? -11.774 14.779 29.362 1.00 88.75 428 THR A N 1
ATOM 3474 C CA . THR A 1 428 ? -11.871 16.206 29.711 1.00 88.75 428 THR A CA 1
ATOM 3475 C C . THR A 1 428 ? -10.513 16.816 30.054 1.00 88.75 428 THR A C 1
ATOM 3477 O O . THR A 1 428 ? -10.222 17.932 29.619 1.00 88.75 428 THR A O 1
ATOM 3480 N N . ASN A 1 429 ? -9.660 16.081 30.780 1.00 89.50 429 ASN A N 1
ATOM 3481 C CA . ASN A 1 429 ? -8.286 16.500 31.072 1.00 89.50 429 ASN A CA 1
ATOM 3482 C C . ASN A 1 429 ? -7.433 16.514 29.797 1.00 89.50 429 ASN A C 1
ATOM 3484 O O . ASN A 1 429 ? -6.624 17.421 29.600 1.00 89.50 429 ASN A O 1
ATOM 3488 N N . LEU A 1 430 ? -7.659 15.555 28.893 1.00 91.38 430 LEU A N 1
ATOM 3489 C CA . LEU A 1 430 ? -7.048 15.552 27.566 1.00 91.38 430 LEU A CA 1
ATOM 3490 C C . LEU A 1 430 ? -7.392 16.825 26.789 1.00 91.38 430 LEU A C 1
ATOM 3492 O O . LEU A 1 430 ? -6.500 17.533 26.321 1.00 91.38 430 LEU A O 1
ATOM 3496 N N . LEU A 1 431 ? -8.678 17.156 26.698 1.00 92.06 431 LEU A N 1
ATOM 3497 C CA . LEU A 1 431 ? -9.128 18.329 25.959 1.00 92.06 431 LEU A CA 1
ATOM 3498 C C . LEU A 1 431 ? -8.600 19.642 26.560 1.00 92.06 431 LEU A C 1
ATOM 3500 O O . LEU A 1 431 ? -8.160 20.525 25.818 1.00 92.06 431 LEU A O 1
ATOM 3504 N N . SER A 1 432 ? -8.606 19.779 27.891 1.00 90.25 432 SER A N 1
ATOM 3505 C CA . SER A 1 432 ? -8.092 20.980 28.560 1.00 90.25 432 SER A CA 1
ATOM 3506 C C . SER A 1 432 ? -6.599 21.176 28.292 1.00 90.25 432 SER A C 1
ATOM 3508 O O . SER A 1 432 ? -6.179 22.291 27.962 1.00 90.25 432 SER A O 1
ATOM 3510 N N . LYS A 1 433 ? -5.810 20.092 28.323 1.00 91.50 433 LYS A N 1
ATOM 3511 C CA . LYS A 1 433 ? -4.382 20.148 28.013 1.00 91.50 433 LYS A CA 1
ATOM 3512 C C . LYS A 1 433 ? -4.133 20.505 26.551 1.00 91.50 433 LYS A C 1
ATOM 3514 O O . LYS A 1 433 ? -3.361 21.429 26.302 1.00 91.50 433 LYS A O 1
ATOM 3519 N N . LEU A 1 434 ? -4.837 19.878 25.605 1.00 92.38 434 LEU A N 1
ATOM 3520 C CA . LEU A 1 434 ? -4.730 20.205 24.176 1.00 92.38 434 LEU A CA 1
ATOM 3521 C C . LEU A 1 434 ? -5.047 21.682 23.900 1.00 92.38 434 LEU A C 1
ATOM 3523 O O . LEU A 1 434 ? -4.316 22.351 23.169 1.00 92.38 434 LEU A O 1
ATOM 3527 N N . HIS A 1 435 ? -6.097 22.231 24.522 1.00 92.25 435 HIS A N 1
ATOM 3528 C CA . HIS A 1 435 ? -6.395 23.660 24.417 1.00 92.25 435 HIS A CA 1
ATOM 3529 C C . HIS A 1 435 ? -5.287 24.532 25.012 1.00 92.25 435 HIS A C 1
ATOM 3531 O O . HIS A 1 435 ? -4.907 25.515 24.381 1.00 92.25 435 HIS A O 1
ATOM 3537 N N . SER A 1 436 ? -4.747 24.185 26.183 1.00 91.50 436 SER A N 1
ATOM 3538 C CA . SER A 1 436 ? -3.654 24.957 26.790 1.00 91.50 436 SER A CA 1
ATOM 3539 C C . SER A 1 436 ? -2.375 24.941 25.944 1.00 91.50 436 SER A C 1
ATOM 3541 O O . SER A 1 436 ? -1.685 25.952 25.871 1.00 91.50 436 SER A O 1
ATOM 3543 N N . SER A 1 437 ? -2.091 23.827 25.263 1.00 90.56 437 SER A N 1
ATOM 3544 C CA . SER A 1 437 ? -0.872 23.640 24.473 1.00 90.56 437 SER A CA 1
ATOM 3545 C C . SER A 1 437 ? -0.941 24.278 23.084 1.00 90.56 437 SER A C 1
ATOM 3547 O O . SER A 1 437 ? 0.078 24.762 22.598 1.00 90.56 437 SER A O 1
ATOM 3549 N N . HIS A 1 438 ? -2.114 24.304 22.437 1.00 91.06 438 HIS A N 1
ATOM 3550 C CA . HIS A 1 438 ? -2.216 24.671 21.015 1.00 91.06 438 HIS A CA 1
ATOM 3551 C C . HIS A 1 438 ? -3.139 25.858 20.697 1.00 91.06 438 HIS A C 1
ATOM 3553 O O . HIS A 1 438 ? -3.176 26.296 19.549 1.00 91.06 438 HIS A O 1
ATOM 3559 N N . SER A 1 439 ? -3.865 26.424 21.671 1.00 87.25 439 SER A N 1
ATOM 3560 C CA . SER A 1 439 ? -4.796 27.547 21.416 1.00 87.25 439 SER A CA 1
ATOM 3561 C C . SER A 1 439 ? -4.135 28.816 20.873 1.00 87.25 439 SER A C 1
ATOM 3563 O O . SER A 1 439 ? -4.792 29.570 20.163 1.00 87.25 439 SER A O 1
ATOM 3565 N N . ASN A 1 440 ? -2.842 29.023 21.135 1.00 86.81 440 ASN A N 1
ATOM 3566 C CA . ASN A 1 440 ? -2.102 30.180 20.627 1.00 86.81 440 ASN A CA 1
ATOM 3567 C C . ASN A 1 440 ? -1.928 30.163 19.098 1.00 86.81 440 ASN A C 1
ATOM 3569 O O . ASN A 1 440 ? -1.658 31.204 18.507 1.00 86.81 440 ASN A O 1
ATOM 3573 N N . ASN A 1 441 ? -2.072 29.002 18.448 1.00 86.62 441 ASN A N 1
ATOM 3574 C CA . ASN A 1 441 ? -1.910 28.864 17.005 1.00 86.62 441 ASN A CA 1
ATOM 3575 C C . ASN A 1 441 ? -3.259 28.618 16.309 1.00 86.62 441 ASN A C 1
ATOM 3577 O O . ASN A 1 441 ? -3.501 27.548 15.745 1.00 86.62 441 ASN A O 1
ATOM 3581 N N . GLU A 1 442 ? -4.130 29.636 16.318 1.00 84.81 442 GLU A N 1
ATOM 3582 C CA . GLU A 1 442 ? -5.485 29.587 15.729 1.00 84.81 442 GLU A CA 1
ATOM 3583 C C . GLU A 1 442 ? -5.508 29.236 14.230 1.00 84.81 442 GLU A C 1
ATOM 3585 O O . GLU A 1 442 ? -6.543 28.839 13.675 1.00 84.81 442 GLU A O 1
ATOM 3590 N N . SER A 1 443 ? -4.365 29.390 13.554 1.00 87.62 443 SER A N 1
ATOM 3591 C CA . SER A 1 443 ? -4.212 29.044 12.145 1.00 87.62 443 SER A CA 1
ATOM 3592 C C . SER A 1 443 ? -4.239 27.528 11.905 1.00 87.62 443 SER A C 1
ATOM 3594 O O . SER A 1 443 ? -4.793 27.098 10.890 1.00 87.62 443 SER A O 1
ATOM 3596 N N . LEU A 1 444 ? -3.721 26.730 12.848 1.00 90.94 444 LEU A N 1
ATOM 3597 C CA . LEU A 1 444 ? -3.607 25.270 12.746 1.00 90.94 444 LEU A CA 1
ATOM 3598 C C . LEU A 1 444 ? -4.586 24.540 13.666 1.00 90.94 444 LEU A C 1
ATOM 3600 O O . LEU A 1 444 ? -5.153 23.523 13.268 1.00 90.94 444 LEU A O 1
ATOM 3604 N N . TYR A 1 445 ? -4.802 25.061 14.874 1.00 94.06 445 TYR A N 1
ATOM 3605 C CA . TYR A 1 445 ? -5.651 24.464 15.898 1.00 94.06 445 TYR A CA 1
ATOM 3606 C C . TYR A 1 445 ? -6.786 25.411 16.270 1.00 94.06 445 TYR A C 1
ATOM 3608 O O . TYR A 1 445 ? -6.558 26.565 16.618 1.00 94.06 445 TYR A O 1
ATOM 3616 N N . GLN A 1 446 ? -8.026 24.925 16.240 1.00 90.75 446 GLN A N 1
ATOM 3617 C CA . GLN A 1 446 ? -9.193 25.724 16.605 1.00 90.75 446 GLN A CA 1
ATOM 3618 C C . GLN A 1 446 ? -9.966 25.092 17.757 1.00 90.75 446 GLN A C 1
ATOM 3620 O O . GLN A 1 446 ? -10.368 23.925 17.716 1.00 90.75 446 GLN A O 1
ATOM 3625 N N . LYS A 1 447 ? -10.215 25.911 18.783 1.00 88.06 447 LYS A N 1
ATOM 3626 C CA . LYS A 1 447 ? -11.115 25.588 19.889 1.00 88.06 447 LYS A CA 1
ATOM 3627 C C . LYS A 1 447 ? -12.568 25.862 19.460 1.00 88.06 447 LYS A C 1
ATOM 3629 O O . LYS A 1 447 ? -12.830 26.914 18.873 1.00 88.06 447 LYS A O 1
ATOM 3634 N N . PRO A 1 448 ? -13.532 24.964 19.737 1.00 82.75 448 PRO A N 1
ATOM 3635 C CA . PRO A 1 448 ? -14.938 25.245 19.470 1.00 82.75 448 PRO A CA 1
ATOM 3636 C C . PRO A 1 448 ? -15.432 26.446 20.289 1.00 82.75 448 PRO A C 1
ATOM 3638 O O . PRO A 1 448 ? -15.029 26.649 21.433 1.00 82.75 448 PRO A O 1
ATOM 3641 N N . LYS A 1 449 ? -16.356 27.230 19.715 1.00 77.81 449 LYS A N 1
ATOM 3642 C CA . LYS A 1 449 ? -16.923 28.430 20.365 1.00 77.81 449 LYS A CA 1
ATOM 3643 C C . LYS A 1 449 ? -17.690 28.121 21.657 1.00 77.81 449 LYS A C 1
ATOM 3645 O O . LYS A 1 449 ? -17.822 28.993 22.504 1.00 77.81 449 LYS A O 1
ATOM 3650 N N . SER A 1 450 ? -18.207 26.900 21.797 1.00 77.38 450 SER A N 1
ATOM 3651 C CA . SER A 1 450 ? -18.891 26.434 23.003 1.00 77.38 450 SER A CA 1
ATOM 3652 C C . SER A 1 450 ? -18.029 25.405 23.725 1.00 77.38 450 SER A C 1
ATOM 3654 O O . SER A 1 450 ? -17.683 24.381 23.139 1.00 77.38 450 SER A O 1
ATOM 3656 N N . SER A 1 451 ? -17.747 25.644 25.009 1.00 70.50 451 SER A N 1
ATOM 3657 C CA . SER A 1 451 ? -17.044 24.697 25.889 1.00 70.50 451 SER A CA 1
ATOM 3658 C C . SER A 1 451 ? -17.838 23.411 26.161 1.00 70.50 451 SER A C 1
ATOM 3660 O O . SER A 1 451 ? -17.282 22.464 26.698 1.00 70.50 451 SER A O 1
ATOM 3662 N N . LEU A 1 452 ? -19.127 23.368 25.796 1.00 69.88 452 LEU A N 1
ATOM 3663 C CA . LEU A 1 452 ? -19.972 22.171 25.905 1.00 69.88 452 LEU A CA 1
ATOM 3664 C C . LEU A 1 452 ? -19.670 21.137 24.809 1.00 69.88 452 LEU A C 1
ATOM 3666 O O . LEU A 1 452 ? -20.109 19.992 24.894 1.00 69.88 452 LEU A O 1
ATOM 3670 N N . LEU A 1 453 ? -18.958 21.536 23.752 1.00 73.12 453 LEU A N 1
ATOM 3671 C CA . LEU A 1 453 ? -18.533 20.632 22.692 1.00 73.12 453 LEU A CA 1
ATOM 3672 C C . LEU A 1 453 ? -17.171 20.043 23.076 1.00 73.12 453 LEU A C 1
ATOM 3674 O O . LEU A 1 453 ? -16.155 20.720 22.942 1.00 73.12 453 LEU A O 1
ATOM 3678 N N . ASN A 1 454 ? -17.153 18.778 23.517 1.00 84.62 454 ASN A N 1
ATOM 3679 C CA . ASN A 1 454 ? -15.937 18.018 23.853 1.00 84.62 454 ASN A CA 1
ATOM 3680 C C . ASN A 1 454 ? -15.125 17.644 22.595 1.00 84.62 454 ASN A C 1
ATOM 3682 O O . ASN A 1 454 ? -14.974 16.469 22.240 1.00 84.62 454 ASN A O 1
ATOM 3686 N N . GLN A 1 455 ? -14.680 18.659 21.856 1.00 90.12 455 GLN A N 1
ATOM 3687 C CA . GLN A 1 455 ? -14.071 18.533 20.540 1.00 90.12 455 GLN A CA 1
ATOM 3688 C C . GLN A 1 455 ? -12.928 19.531 20.355 1.00 90.12 455 GLN A C 1
ATOM 3690 O O . GLN A 1 455 ? -12.920 20.615 20.933 1.00 90.12 455 GLN A O 1
ATOM 3695 N N . PHE A 1 456 ? -11.998 19.194 19.471 1.00 92.12 456 PHE A N 1
ATOM 3696 C CA . PHE A 1 456 ? -10.986 20.115 18.958 1.00 92.12 456 PHE A CA 1
ATOM 3697 C C . PHE A 1 456 ? -10.946 20.044 17.436 1.00 92.12 456 PHE A C 1
ATOM 3699 O O . PHE A 1 456 ? -11.414 19.070 16.849 1.00 92.12 456 PHE A O 1
ATOM 3706 N N . ALA A 1 457 ? -10.409 21.067 16.777 1.00 92.44 457 ALA A N 1
ATOM 3707 C CA . ALA A 1 457 ? -10.310 21.079 15.325 1.00 92.44 457 ALA A CA 1
ATOM 3708 C C . ALA A 1 457 ? -8.882 21.342 14.853 1.00 92.44 457 ALA A C 1
ATOM 3710 O O . ALA A 1 457 ? -8.194 22.199 15.401 1.00 92.44 457 ALA A O 1
ATOM 3711 N N . ILE A 1 458 ? -8.464 20.617 13.818 1.00 94.81 458 ILE A N 1
ATOM 3712 C CA . ILE A 1 458 ? -7.154 20.766 13.178 1.00 94.81 458 ILE A CA 1
ATOM 3713 C C . ILE A 1 458 ? -7.365 21.162 11.722 1.00 94.81 458 ILE A C 1
ATOM 3715 O O . ILE A 1 458 ? -8.219 20.602 11.027 1.00 94.81 458 ILE A O 1
ATOM 3719 N N . ARG A 1 459 ? -6.601 22.150 11.256 1.00 93.50 459 ARG A N 1
ATOM 3720 C CA . ARG A 1 459 ? -6.575 22.563 9.856 1.00 93.50 459 ARG A CA 1
ATOM 3721 C C . ARG A 1 459 ? -5.586 21.694 9.090 1.00 93.50 459 ARG A C 1
ATOM 3723 O O . ARG A 1 459 ? -4.388 21.935 9.104 1.00 93.50 459 ARG A O 1
ATOM 3730 N N . HIS A 1 460 ? -6.128 20.690 8.423 1.00 93.69 460 HIS A N 1
ATOM 3731 C CA . HIS A 1 460 ? -5.402 19.811 7.521 1.00 93.69 460 HIS A CA 1
ATOM 3732 C C . HIS A 1 460 ? -5.235 20.432 6.129 1.00 93.69 460 HIS A C 1
ATOM 3734 O O . HIS A 1 460 ? -5.926 21.401 5.797 1.00 93.69 460 HIS A O 1
ATOM 3740 N N . TYR A 1 461 ? -4.415 19.822 5.263 1.00 89.12 461 TYR A N 1
ATOM 3741 C CA . TYR A 1 461 ? -4.231 20.293 3.877 1.00 89.12 461 TYR A CA 1
ATOM 3742 C C . TYR A 1 461 ? -5.538 20.308 3.055 1.00 89.12 461 TYR A C 1
ATOM 3744 O O . TYR A 1 461 ? -5.683 21.071 2.103 1.00 89.12 461 TYR A O 1
ATOM 3752 N N . THR A 1 462 ? -6.532 19.498 3.438 1.00 87.25 462 THR A N 1
ATOM 3753 C CA . THR A 1 462 ? -7.861 19.472 2.793 1.00 87.25 462 THR A CA 1
ATOM 3754 C C . THR A 1 462 ? -8.875 20.445 3.406 1.00 87.25 462 THR A C 1
ATOM 3756 O O . THR A 1 462 ? -9.958 20.630 2.836 1.00 87.25 462 THR A O 1
ATOM 3759 N N . GLY A 1 463 ? -8.549 21.057 4.550 1.00 89.12 463 GLY A N 1
ATOM 3760 C CA . GLY A 1 463 ? -9.420 21.948 5.314 1.00 89.12 463 GLY A CA 1
ATOM 3761 C C . GLY A 1 463 ? -9.530 21.588 6.800 1.00 89.12 463 GLY A C 1
ATOM 3762 O O . GLY A 1 463 ? -8.794 20.761 7.334 1.00 89.12 463 GLY A O 1
ATOM 3763 N N . LEU A 1 464 ? -10.467 22.238 7.493 1.00 91.25 464 LEU A N 1
ATOM 3764 C CA . LEU A 1 464 ? -10.684 22.059 8.930 1.00 91.25 464 LEU A CA 1
ATOM 3765 C C . LEU A 1 464 ? -11.426 20.744 9.235 1.00 91.25 464 LEU A C 1
ATOM 3767 O O . LEU A 1 464 ? -12.503 20.493 8.688 1.00 91.25 464 LEU A O 1
ATOM 3771 N N . VAL A 1 465 ? -10.885 19.938 10.150 1.00 92.44 465 VAL A N 1
ATOM 3772 C CA . VAL A 1 465 ? -11.486 18.681 10.624 1.00 92.44 465 VAL A CA 1
ATOM 3773 C C . VAL A 1 465 ? -11.693 18.746 12.133 1.00 92.44 465 VAL A C 1
ATOM 3775 O O . VAL A 1 465 ? -10.776 19.100 12.867 1.00 92.44 465 VAL A O 1
ATOM 3778 N N . GLN A 1 466 ? -12.900 18.406 12.587 1.00 92.12 466 GLN A N 1
ATOM 3779 C CA . GLN A 1 466 ? -13.290 18.407 14.001 1.00 92.12 466 GLN A CA 1
ATOM 3780 C C . GLN A 1 466 ? -13.242 16.993 14.583 1.00 92.12 466 GLN A C 1
ATOM 3782 O O . GLN A 1 466 ? -13.886 16.094 14.039 1.00 92.12 466 GLN A O 1
ATOM 3787 N N . TYR A 1 467 ? -12.542 16.812 15.698 1.00 92.69 467 TYR A N 1
ATOM 3788 C CA . TYR A 1 467 ? -12.354 15.539 16.386 1.00 92.69 467 TYR A CA 1
ATOM 3789 C C . TYR A 1 467 ? -13.041 15.529 17.750 1.00 92.69 467 TYR A C 1
ATOM 3791 O O . TYR A 1 467 ? -12.939 16.492 18.507 1.00 92.69 467 TYR A O 1
ATOM 3799 N N . LYS A 1 468 ? -13.719 14.425 18.069 1.00 90.75 468 LYS A N 1
ATOM 3800 C CA . LYS A 1 468 ? -14.323 14.145 19.377 1.00 90.75 468 LYS A CA 1
ATOM 3801 C C . LYS A 1 468 ? -13.306 13.489 20.296 1.00 90.75 468 LYS A C 1
ATOM 3803 O O . LYS A 1 468 ? -12.684 12.510 19.896 1.00 90.75 468 LYS A O 1
ATOM 3808 N N . VAL A 1 469 ? -13.175 14.005 21.517 1.00 89.44 469 VAL A N 1
ATOM 3809 C CA . VAL A 1 469 ? -12.201 13.477 22.491 1.00 89.44 469 VAL A CA 1
ATOM 3810 C C . VAL A 1 469 ? -12.706 12.223 23.205 1.00 89.44 469 VAL A C 1
ATOM 3812 O O . VAL A 1 469 ? -11.908 11.421 23.671 1.00 89.44 469 VAL A O 1
ATOM 3815 N N . GLU A 1 470 ? -14.020 12.019 23.234 1.00 87.12 470 GLU A N 1
ATOM 3816 C CA . GLU A 1 470 ? -14.661 10.873 23.879 1.00 87.12 470 GLU A CA 1
ATOM 3817 C C . GLU A 1 470 ? -14.101 9.528 23.377 1.00 87.12 470 GLU A C 1
ATOM 3819 O O . GLU A 1 470 ? -14.130 9.220 22.181 1.00 87.12 470 GLU A O 1
ATOM 3824 N N . GLY A 1 471 ? -13.568 8.735 24.306 1.00 82.75 471 GLY A N 1
ATOM 3825 C CA . GLY A 1 471 ? -12.980 7.423 24.054 1.00 82.75 471 GLY A CA 1
ATOM 3826 C C . GLY A 1 471 ? -11.582 7.449 23.429 1.00 82.75 471 GLY A C 1
ATOM 3827 O O . GLY A 1 471 ? -11.045 6.378 23.140 1.00 82.75 471 GLY A O 1
ATOM 3828 N N . MET A 1 472 ? -10.960 8.619 23.215 1.00 89.38 472 MET A N 1
ATOM 3829 C CA . MET A 1 472 ? -9.616 8.699 22.624 1.00 89.38 472 MET A CA 1
ATOM 3830 C C . MET A 1 472 ? -8.558 8.036 23.508 1.00 89.38 472 MET A C 1
ATOM 3832 O O . MET A 1 472 ? -7.733 7.282 22.997 1.00 89.38 472 MET A O 1
ATOM 3836 N N . LEU A 1 473 ? -8.594 8.271 24.825 1.00 88.44 473 LEU A N 1
ATOM 3837 C CA . LEU A 1 473 ? -7.608 7.704 25.753 1.00 88.44 473 LEU A CA 1
ATOM 3838 C C . LEU A 1 473 ? -7.707 6.176 25.835 1.00 88.44 473 LEU A C 1
ATOM 3840 O O . LEU A 1 473 ? -6.689 5.486 25.812 1.00 88.44 473 LEU A O 1
ATOM 3844 N N . LEU A 1 474 ? -8.929 5.639 25.891 1.00 81.06 474 LEU A N 1
ATOM 3845 C CA . LEU A 1 474 ? -9.168 4.191 25.914 1.00 81.06 474 LEU A CA 1
ATOM 3846 C C . LEU A 1 474 ? -8.641 3.522 24.644 1.00 81.06 474 LEU A C 1
ATOM 3848 O O . LEU A 1 474 ? -7.910 2.537 24.725 1.00 81.06 474 LEU A O 1
ATOM 3852 N N . LYS A 1 475 ? -8.952 4.100 23.480 1.00 84.62 475 LYS A N 1
ATOM 3853 C CA . LYS A 1 475 ? -8.474 3.601 22.188 1.00 84.62 475 LYS A CA 1
ATOM 3854 C C . LYS A 1 475 ? -6.961 3.702 22.050 1.00 84.62 475 LYS A C 1
ATOM 3856 O O . LYS A 1 475 ? -6.359 2.811 21.462 1.00 84.62 475 LYS A O 1
ATOM 3861 N N . ASN A 1 476 ? -6.347 4.753 22.598 1.00 88.75 476 ASN A N 1
ATOM 3862 C CA . ASN A 1 476 ? -4.902 4.930 22.536 1.00 88.75 476 ASN A CA 1
ATOM 3863 C C . ASN A 1 476 ? -4.136 3.921 23.399 1.00 88.75 476 ASN A C 1
ATOM 3865 O O . ASN A 1 476 ? -3.086 3.448 22.976 1.00 88.75 476 ASN A O 1
ATOM 3869 N N . LYS A 1 477 ? -4.650 3.566 24.585 1.00 81.62 477 LYS A N 1
ATOM 3870 C CA . LYS A 1 477 ? -3.995 2.594 25.479 1.00 81.62 477 LYS A CA 1
ATOM 3871 C C . LYS A 1 477 ? -3.776 1.229 24.834 1.00 81.62 477 LYS A C 1
ATOM 3873 O O . LYS A 1 477 ? -2.888 0.512 25.273 1.00 81.62 477 LYS A O 1
ATOM 3878 N N . ASP A 1 478 ? -4.633 0.861 23.880 1.00 74.31 478 ASP A N 1
ATOM 3879 C CA . ASP A 1 478 ? -4.721 -0.483 23.293 1.00 74.31 478 ASP A CA 1
ATOM 3880 C C . ASP A 1 478 ? -4.632 -1.620 24.315 1.00 74.31 478 ASP A C 1
ATOM 3882 O O . ASP A 1 478 ? -4.072 -2.686 24.067 1.00 74.31 478 ASP A O 1
ATOM 3886 N N . TYR A 1 479 ? -5.141 -1.356 25.517 1.00 78.69 479 TYR A N 1
ATOM 3887 C CA . TYR A 1 479 ? -4.909 -2.215 26.658 1.00 78.69 479 TYR A CA 1
ATOM 3888 C C . TYR A 1 479 ? -5.705 -3.506 26.496 1.00 78.69 479 TYR A C 1
ATOM 3890 O O . TYR A 1 479 ? -6.938 -3.478 26.471 1.00 78.69 479 TYR A O 1
ATOM 3898 N N . PHE A 1 480 ? -4.996 -4.633 26.438 1.00 84.00 480 PHE A N 1
ATOM 3899 C CA . PHE A 1 480 ? -5.598 -5.955 26.519 1.00 84.00 480 PHE A CA 1
ATOM 3900 C C . PHE A 1 480 ? -5.576 -6.436 27.981 1.00 84.00 480 PHE A C 1
ATOM 3902 O O . PHE A 1 480 ? -4.496 -6.662 28.530 1.00 84.00 480 PHE A O 1
ATOM 3909 N N . PRO A 1 481 ? -6.740 -6.568 28.650 1.00 84.75 481 PRO A N 1
ATOM 3910 C CA . PRO A 1 481 ? -6.806 -7.000 30.043 1.00 84.75 481 PRO A CA 1
ATOM 3911 C C . PRO A 1 481 ? -6.155 -8.364 30.293 1.00 84.75 481 PRO A C 1
ATOM 3913 O O . PRO A 1 481 ? -6.362 -9.314 29.535 1.00 84.75 481 PRO A O 1
ATOM 3916 N N . SER A 1 482 ? -5.448 -8.495 31.417 1.00 84.62 482 SER A N 1
ATOM 3917 C CA . SER A 1 482 ? -4.785 -9.741 31.828 1.00 84.62 482 SER A CA 1
ATOM 3918 C C . SER A 1 482 ? -5.745 -10.926 31.962 1.00 84.62 482 SER A C 1
ATOM 3920 O O . SER A 1 482 ? -5.386 -12.059 31.663 1.00 84.62 482 SER A O 1
ATOM 3922 N N . GLU A 1 483 ? -6.988 -10.677 32.368 1.00 87.56 483 GLU A N 1
ATOM 3923 C CA . GLU A 1 483 ? -8.041 -11.682 32.499 1.00 87.56 483 GLU A CA 1
ATOM 3924 C C . GLU A 1 483 ? -8.487 -12.219 31.135 1.00 87.56 483 GLU A C 1
ATOM 3926 O O . GLU A 1 483 ? -8.858 -13.389 31.028 1.00 87.56 483 GLU A O 1
ATOM 3931 N N . LEU A 1 484 ? -8.426 -11.385 30.088 1.00 91.25 484 LEU A N 1
ATOM 3932 C CA . LEU A 1 484 ? -8.631 -11.833 28.713 1.00 91.25 484 LEU A CA 1
ATOM 3933 C C . LEU A 1 484 ? -7.397 -12.579 28.192 1.00 91.25 484 LEU A C 1
ATOM 3935 O O . LEU A 1 484 ? -7.557 -13.565 27.485 1.00 91.25 484 LEU A O 1
ATOM 3939 N N . GLN A 1 485 ? -6.178 -12.192 28.579 1.00 89.94 485 GLN A N 1
ATOM 3940 C CA . GLN A 1 485 ? -4.974 -12.957 28.226 1.00 89.94 485 GLN A CA 1
ATOM 3941 C C . GLN A 1 485 ? -4.998 -14.366 28.838 1.00 89.94 485 GLN A C 1
ATOM 3943 O O . GLN A 1 485 ? -4.774 -15.345 28.128 1.00 89.94 485 GLN A O 1
ATOM 3948 N N . LYS A 1 486 ? -5.358 -14.493 30.125 1.00 89.75 486 LYS A N 1
ATOM 3949 C CA . LYS A 1 486 ? -5.573 -15.795 30.787 1.00 89.75 486 LYS A CA 1
ATOM 3950 C C . LYS A 1 486 ? -6.637 -16.621 30.055 1.00 89.75 486 LYS A C 1
ATOM 3952 O O . LYS A 1 486 ? -6.402 -17.785 29.748 1.00 89.75 486 LYS A O 1
ATOM 3957 N N . LEU A 1 487 ? -7.755 -15.990 29.680 1.00 93.31 487 LEU A N 1
ATOM 3958 C CA . LEU A 1 487 ? -8.831 -16.614 28.904 1.00 93.31 487 LEU A CA 1
ATOM 3959 C C . LEU A 1 487 ? -8.331 -17.212 27.572 1.00 93.31 487 LEU A C 1
ATOM 3961 O O . LEU A 1 487 ? -8.728 -18.317 27.205 1.00 93.31 487 LEU A O 1
ATOM 3965 N N . ILE A 1 488 ? -7.472 -16.490 26.845 1.00 94.38 488 ILE A N 1
ATOM 3966 C CA . ILE A 1 488 ? -6.876 -16.970 25.590 1.00 94.38 488 ILE A CA 1
ATOM 3967 C C . ILE A 1 488 ? -5.895 -18.119 25.848 1.00 94.38 488 ILE A C 1
ATOM 3969 O O . ILE A 1 488 ? -5.929 -19.121 25.134 1.00 94.38 488 ILE A O 1
ATOM 3973 N N . ASN A 1 489 ? -5.054 -18.001 26.876 1.00 91.75 489 ASN A N 1
ATOM 3974 C CA . ASN A 1 489 ? -4.053 -19.012 27.216 1.00 91.75 489 ASN A CA 1
ATOM 3975 C C . ASN A 1 489 ? -4.683 -20.339 27.664 1.00 91.75 489 ASN A C 1
ATOM 3977 O O . ASN A 1 489 ? -4.166 -21.399 27.327 1.00 91.75 489 ASN A O 1
ATOM 3981 N N . GLU A 1 490 ? -5.823 -20.303 28.354 1.00 93.81 490 GLU A N 1
ATOM 3982 C CA . GLU A 1 490 ? -6.546 -21.499 28.813 1.00 93.81 490 GLU A CA 1
ATOM 3983 C C . GLU A 1 490 ? -7.467 -22.118 27.743 1.00 93.81 490 GLU A C 1
ATOM 3985 O O . GLU A 1 490 ? -8.061 -23.174 27.960 1.00 93.81 490 GLU A O 1
ATOM 3990 N N . SER A 1 491 ? -7.584 -21.503 26.563 1.00 95.69 491 SER A N 1
ATOM 3991 C CA . SER A 1 491 ? -8.345 -22.069 25.446 1.00 95.69 491 SER A CA 1
ATOM 3992 C C . SER A 1 491 ? -7.727 -23.373 24.933 1.00 95.69 491 SER A C 1
ATOM 3994 O O . SER A 1 491 ? -6.558 -23.419 24.564 1.00 95.69 491 SER A O 1
ATOM 3996 N N . GLU A 1 492 ? -8.526 -24.426 24.753 1.00 95.56 492 GLU A N 1
ATOM 3997 C CA . GLU A 1 492 ? -8.053 -25.659 24.102 1.00 95.56 492 GLU A CA 1
ATOM 3998 C C . GLU A 1 492 ? -7.849 -25.485 22.580 1.00 95.56 492 GLU A C 1
ATOM 4000 O O . GLU A 1 492 ? -7.342 -26.373 21.879 1.00 95.56 492 GLU A O 1
ATOM 4005 N N . LEU A 1 493 ? -8.278 -24.350 22.017 1.00 95.56 493 LEU A N 1
ATOM 4006 C CA . LEU A 1 493 ? -8.112 -24.035 20.607 1.00 95.56 493 LEU A CA 1
ATOM 4007 C C . LEU A 1 493 ? -6.692 -23.513 20.347 1.00 95.56 493 LEU A C 1
ATOM 4009 O O . LEU A 1 493 ? -6.463 -22.311 20.272 1.00 95.56 493 LEU A O 1
ATOM 4013 N N . LYS A 1 494 ? -5.748 -24.426 20.082 1.00 94.50 494 LYS A N 1
ATOM 4014 C CA . LYS A 1 494 ? -4.338 -24.094 19.767 1.00 94.50 494 LYS A CA 1
ATOM 4015 C C . LYS A 1 494 ? -4.158 -23.009 18.698 1.00 94.50 494 LYS A C 1
ATOM 4017 O O . LYS A 1 494 ? -3.191 -22.258 18.730 1.00 94.50 494 LYS A O 1
ATOM 4022 N N . PHE A 1 495 ? -5.070 -22.931 17.725 1.00 95.19 495 PHE A N 1
ATOM 4023 C CA . PHE A 1 495 ? -5.030 -21.885 16.701 1.00 95.19 495 PHE A CA 1
ATOM 4024 C C . PHE A 1 495 ? -5.237 -20.483 17.295 1.00 95.19 495 PHE A C 1
ATOM 4026 O O . PHE A 1 495 ? -4.542 -19.560 16.889 1.00 95.19 495 PHE A O 1
ATOM 4033 N N . LEU A 1 496 ? -6.142 -20.335 18.271 1.00 95.06 496 LEU A N 1
ATOM 4034 C CA . LEU A 1 496 ? -6.387 -19.074 18.972 1.00 95.06 496 LEU A CA 1
ATOM 4035 C C . LEU A 1 496 ? -5.155 -18.649 19.779 1.00 95.06 496 LEU A C 1
ATOM 4037 O O . LEU A 1 496 ? -4.706 -17.520 19.638 1.00 95.06 496 LEU A O 1
ATOM 4041 N N . GLN A 1 497 ? -4.557 -19.570 20.538 1.00 94.19 497 GLN A N 1
ATOM 4042 C CA . GLN A 1 497 ? -3.304 -19.309 21.260 1.00 94.19 497 GLN A CA 1
ATOM 4043 C C . GLN A 1 497 ? -2.190 -18.849 20.304 1.00 94.19 497 GLN A C 1
ATOM 4045 O O . GLN A 1 497 ? -1.556 -17.821 20.528 1.00 94.19 497 GLN A O 1
ATOM 4050 N N . LYS A 1 498 ? -2.010 -19.558 19.180 1.00 93.12 498 LYS A N 1
ATOM 4051 C CA . LYS A 1 498 ? -0.976 -19.252 18.181 1.00 93.12 498 LYS A CA 1
ATOM 4052 C C . LYS A 1 498 ? -1.100 -17.840 17.597 1.00 93.12 498 LYS A C 1
ATOM 4054 O O . LYS A 1 498 ? -0.091 -17.163 17.428 1.00 93.12 498 LYS A O 1
ATOM 4059 N N . ILE A 1 499 ? -2.310 -17.396 17.241 1.00 93.06 499 ILE A N 1
ATOM 4060 C CA . ILE A 1 499 ? -2.478 -16.062 16.637 1.00 93.06 499 ILE A CA 1
ATOM 4061 C C . ILE A 1 499 ? -2.253 -14.922 17.642 1.00 93.06 499 ILE A C 1
ATOM 4063 O O . ILE A 1 499 ? -1.941 -13.820 17.205 1.00 93.06 499 ILE A O 1
ATOM 4067 N N . PHE A 1 500 ? -2.378 -15.181 18.950 1.00 89.88 500 PHE A N 1
ATOM 4068 C CA . PHE A 1 500 ? -2.058 -14.211 20.005 1.00 89.88 500 PHE A CA 1
ATOM 4069 C C . PHE A 1 500 ? -0.560 -14.204 20.366 1.00 89.88 500 PHE A C 1
ATOM 4071 O O . PHE A 1 500 ? -0.013 -13.129 20.581 1.00 89.88 500 PHE A O 1
ATOM 4078 N N . GLN A 1 501 ? 0.128 -15.353 20.336 1.00 83.12 501 GLN A N 1
ATOM 4079 C CA . GLN A 1 501 ? 1.583 -15.448 20.580 1.00 83.12 501 GLN A CA 1
ATOM 4080 C C . GLN A 1 501 ? 2.421 -14.713 19.522 1.00 83.12 501 GLN A C 1
ATOM 4082 O O . GLN A 1 501 ? 3.379 -14.023 19.851 1.00 83.12 501 GLN A O 1
ATOM 4087 N N . ASN A 1 502 ? 2.015 -14.776 18.248 1.00 59.69 502 ASN A N 1
ATOM 4088 C CA . ASN A 1 502 ? 2.704 -14.074 17.156 1.00 59.69 502 ASN A CA 1
ATOM 4089 C C . ASN A 1 502 ? 2.760 -12.539 17.333 1.00 59.69 502 ASN A C 1
ATOM 4091 O O . ASN A 1 502 ? 3.487 -11.876 16.593 1.00 59.69 502 ASN A O 1
ATOM 4095 N N . LYS A 1 503 ? 1.954 -11.950 18.228 1.00 56.81 503 LYS A N 1
ATOM 4096 C CA . LYS A 1 503 ? 1.985 -10.507 18.510 1.00 56.81 503 LYS A CA 1
ATOM 4097 C C . LYS A 1 503 ? 3.216 -10.134 19.350 1.00 56.81 503 LYS A C 1
ATOM 4099 O O . LYS A 1 503 ? 3.816 -9.104 19.085 1.00 56.81 503 LYS A O 1
ATOM 4104 N N . GLU A 1 504 ? 3.628 -11.006 20.272 1.00 46.16 504 GLU A N 1
ATOM 4105 C CA . GLU A 1 504 ? 4.762 -10.779 21.181 1.00 46.16 504 GLU A CA 1
ATOM 4106 C C . GLU A 1 504 ? 6.114 -10.928 20.449 1.00 46.16 504 GLU A C 1
ATOM 4108 O O . GLU A 1 504 ? 6.972 -10.058 20.559 1.00 46.16 504 GLU A O 1
ATOM 4113 N N . GLU A 1 505 ? 6.272 -11.938 19.582 1.00 35.84 505 GLU A N 1
ATOM 4114 C CA . GLU A 1 505 ? 7.523 -12.163 18.824 1.00 35.84 505 GLU A CA 1
ATOM 4115 C C . GLU A 1 505 ? 7.844 -11.055 17.798 1.00 35.84 505 GLU A C 1
ATOM 4117 O O . GLU A 1 505 ? 9.009 -10.799 17.497 1.00 35.84 505 GLU A O 1
ATOM 4122 N N . ASN A 1 506 ? 6.827 -10.383 17.242 1.00 37.22 506 ASN A N 1
ATOM 4123 C CA . ASN A 1 506 ? 7.034 -9.278 16.294 1.00 37.22 506 ASN A CA 1
ATOM 4124 C C . ASN A 1 506 ? 7.374 -7.948 16.990 1.00 37.22 506 ASN A C 1
ATOM 4126 O O . ASN A 1 506 ? 7.901 -7.055 16.334 1.00 37.22 506 ASN A O 1
ATOM 4130 N N . GLU A 1 507 ? 7.088 -7.807 18.288 1.00 40.00 507 GLU A N 1
ATOM 4131 C CA . GLU A 1 507 ? 7.481 -6.636 19.087 1.00 40.00 507 GLU A CA 1
ATOM 4132 C C . GLU A 1 507 ? 8.900 -6.787 19.668 1.00 40.00 507 GLU A C 1
ATOM 4134 O O . GLU A 1 507 ? 9.577 -5.784 19.880 1.00 40.00 507 GLU A O 1
ATOM 4139 N N . GLU A 1 508 ? 9.385 -8.020 19.857 1.00 31.78 508 GLU A N 1
ATOM 4140 C CA . GLU A 1 508 ? 10.758 -8.311 20.311 1.00 31.78 508 GLU A CA 1
ATOM 4141 C C . GLU A 1 508 ? 11.796 -8.360 19.166 1.00 31.78 508 GLU A C 1
ATOM 4143 O O . GLU A 1 508 ? 12.998 -8.297 19.415 1.00 31.78 508 GLU A O 1
ATOM 4148 N N . GLY A 1 509 ? 11.354 -8.443 17.904 1.00 28.56 509 GLY A N 1
ATOM 4149 C CA . GLY A 1 509 ? 12.220 -8.579 16.721 1.00 28.56 509 GLY A CA 1
ATOM 4150 C C . GLY A 1 509 ? 12.818 -7.284 16.147 1.00 28.56 509 GLY A C 1
ATOM 4151 O O . GLY A 1 509 ? 13.656 -7.367 15.247 1.00 28.56 509 GLY A O 1
ATOM 4152 N N . ASP A 1 510 ? 12.425 -6.110 16.649 1.00 31.59 510 ASP A N 1
ATOM 4153 C CA . ASP A 1 510 ? 13.000 -4.813 16.268 1.00 31.59 510 ASP A CA 1
ATOM 4154 C C . ASP A 1 510 ? 14.077 -4.399 17.294 1.00 31.59 510 ASP A C 1
ATOM 4156 O O . ASP A 1 510 ? 13.764 -3.856 18.348 1.00 31.59 510 ASP A O 1
ATOM 4160 N N . GLU A 1 511 ? 15.345 -4.698 16.984 1.00 32.91 511 GLU A N 1
ATOM 4161 C CA . GLU A 1 511 ? 16.605 -4.205 17.588 1.00 32.91 511 GLU A CA 1
ATOM 4162 C C . GLU A 1 511 ? 16.501 -3.306 18.851 1.00 32.91 511 GLU A C 1
ATOM 4164 O O . GLU A 1 511 ? 16.825 -2.121 18.801 1.00 32.91 511 GLU A O 1
ATOM 4169 N N . ILE A 1 512 ? 16.136 -3.855 20.019 1.00 34.88 512 ILE A N 1
ATOM 4170 C CA . ILE A 1 512 ? 16.461 -3.264 21.341 1.00 34.88 512 ILE A CA 1
ATOM 4171 C C . ILE A 1 512 ? 16.817 -4.367 22.351 1.00 34.88 512 ILE A C 1
ATOM 4173 O O . ILE A 1 512 ? 16.351 -4.407 23.486 1.00 34.88 512 ILE A O 1
ATOM 4177 N N . SER A 1 513 ? 17.691 -5.280 21.948 1.00 33.97 513 SER A N 1
ATOM 4178 C CA . SER A 1 513 ? 18.460 -6.096 22.886 1.00 33.97 513 SER A CA 1
ATOM 4179 C C . SER A 1 513 ? 19.912 -6.037 22.437 1.00 33.97 513 SER A C 1
ATOM 4181 O O . SER A 1 513 ? 20.266 -6.765 21.513 1.00 33.97 513 SER A O 1
ATOM 4183 N N . ASN A 1 514 ? 20.692 -5.091 22.980 1.00 32.53 514 ASN A N 1
ATOM 4184 C CA . ASN A 1 514 ? 22.156 -5.185 23.173 1.00 32.53 514 ASN A CA 1
ATOM 4185 C C . ASN A 1 514 ? 22.857 -3.876 23.581 1.00 32.53 514 ASN A C 1
ATOM 4187 O O . ASN A 1 514 ? 24.080 -3.823 23.569 1.00 32.53 514 ASN A O 1
ATOM 4191 N N . GLU A 1 515 ? 22.145 -2.849 24.035 1.00 33.69 515 GLU A N 1
ATOM 4192 C CA . GLU A 1 515 ? 22.764 -1.801 24.849 1.00 33.69 515 GLU A CA 1
ATOM 4193 C C . GLU A 1 515 ? 21.795 -1.471 25.975 1.00 33.69 515 GLU A C 1
ATOM 4195 O O . GLU A 1 515 ? 20.756 -0.881 25.712 1.00 33.69 515 GLU A O 1
ATOM 4200 N N . LEU A 1 516 ? 22.078 -1.969 27.180 1.00 34.34 516 LEU A N 1
ATOM 4201 C CA . LEU A 1 516 ? 21.845 -1.345 28.489 1.00 34.34 516 LEU A CA 1
ATOM 4202 C C . LEU A 1 516 ? 22.213 -2.393 29.556 1.00 34.34 516 LEU A C 1
ATOM 4204 O O . LEU A 1 516 ? 21.592 -3.447 29.667 1.00 34.34 516 LEU A O 1
ATOM 4208 N N . SER A 1 517 ? 23.300 -2.114 30.269 1.00 31.31 517 SER A N 1
ATOM 4209 C CA . SER A 1 517 ? 23.892 -2.906 31.348 1.00 31.31 517 SER A CA 1
ATOM 4210 C C . SER A 1 517 ? 22.929 -3.139 32.520 1.00 31.31 517 SER A C 1
ATOM 4212 O O . SER A 1 517 ? 22.175 -2.246 32.896 1.00 31.31 517 SER A O 1
ATOM 4214 N N . GLU A 1 518 ? 23.018 -4.322 33.133 1.00 37.25 518 GLU A N 1
ATOM 4215 C CA . GLU A 1 518 ? 22.200 -4.832 34.253 1.00 37.25 518 GLU A CA 1
ATOM 4216 C C . GLU A 1 518 ? 22.342 -4.066 35.596 1.00 37.25 518 GLU A C 1
ATOM 4218 O O . GLU A 1 518 ? 21.921 -4.565 36.635 1.00 37.25 518 GLU A O 1
ATOM 4223 N N . GLU A 1 519 ? 22.900 -2.852 35.624 1.00 36.06 519 GLU A N 1
ATOM 4224 C CA . GLU A 1 519 ? 23.295 -2.176 36.877 1.00 36.06 519 GLU A CA 1
ATOM 4225 C C . GLU A 1 519 ? 22.314 -1.109 37.419 1.00 36.06 519 GLU A C 1
ATOM 4227 O O . GLU A 1 519 ? 22.603 -0.494 38.441 1.00 36.06 519 GLU A O 1
ATOM 4232 N N . GLU A 1 520 ? 21.121 -0.913 36.842 1.00 36.19 520 GLU A N 1
ATOM 4233 C CA . GLU A 1 520 ? 20.154 0.109 37.321 1.00 36.19 520 GLU A CA 1
ATOM 4234 C C . GLU A 1 520 ? 18.831 -0.455 37.888 1.00 36.19 520 GLU A C 1
ATOM 4236 O O . GLU A 1 520 ? 17.761 0.142 37.758 1.00 36.19 520 GLU A O 1
ATOM 4241 N N . LEU A 1 521 ? 18.879 -1.596 38.581 1.00 37.84 521 LEU A N 1
ATOM 4242 C CA . LEU A 1 521 ? 17.743 -2.132 39.348 1.00 37.84 521 LEU A CA 1
ATOM 4243 C C . LEU A 1 521 ? 17.699 -1.544 40.771 1.00 37.84 521 LEU A C 1
ATOM 4245 O O . LEU A 1 521 ? 17.978 -2.227 41.751 1.00 37.84 521 LEU A O 1
ATOM 4249 N N . ASN A 1 522 ? 17.314 -0.270 40.888 1.00 37.66 522 ASN A N 1
ATOM 4250 C CA . ASN A 1 522 ? 16.861 0.313 42.158 1.00 37.66 522 ASN A CA 1
ATOM 4251 C C . ASN A 1 522 ? 15.323 0.337 42.216 1.00 37.66 522 ASN A C 1
ATOM 4253 O O . ASN A 1 522 ? 14.662 0.521 41.197 1.00 37.66 522 ASN A O 1
ATOM 4257 N N . GLU A 1 523 ? 14.743 0.207 43.413 1.00 45.31 523 GLU A N 1
ATOM 4258 C CA . GLU A 1 523 ? 13.298 0.018 43.672 1.00 45.31 523 GLU A CA 1
ATOM 4259 C C . GLU A 1 523 ? 12.361 1.100 43.074 1.00 45.31 523 GLU A C 1
ATOM 4261 O O . GLU A 1 523 ? 11.174 0.841 42.877 1.00 45.31 523 GLU A O 1
ATOM 4266 N N . ASN A 1 524 ? 12.883 2.275 42.689 1.00 44.41 524 ASN A N 1
ATOM 4267 C CA . ASN A 1 524 ? 12.139 3.328 41.974 1.00 44.41 524 ASN A CA 1
ATOM 4268 C C . ASN A 1 524 ? 12.183 3.205 40.432 1.00 44.41 524 ASN A C 1
ATOM 4270 O O . ASN A 1 524 ? 11.315 3.754 39.753 1.00 44.41 524 ASN A O 1
ATOM 4274 N N . GLY A 1 525 ? 13.145 2.464 39.869 1.00 46.12 525 GLY A N 1
ATOM 4275 C CA . GLY A 1 525 ? 13.316 2.261 38.422 1.00 46.12 525 GLY A CA 1
ATOM 4276 C C . GLY A 1 525 ? 12.244 1.365 37.794 1.00 46.12 525 GLY A C 1
ATOM 4277 O O . GLY A 1 525 ? 11.939 1.498 36.609 1.00 46.12 525 GLY A O 1
ATOM 4278 N N . ASN A 1 526 ? 11.583 0.522 38.597 1.00 56.16 526 ASN A N 1
ATOM 4279 C CA . ASN A 1 526 ? 10.507 -0.351 38.122 1.00 56.16 526 ASN A CA 1
ATOM 4280 C C . ASN A 1 526 ? 9.303 0.438 37.584 1.00 56.16 526 ASN A C 1
ATOM 4282 O O . ASN A 1 526 ? 8.730 0.057 36.567 1.00 56.16 526 ASN A O 1
ATOM 4286 N N . ILE A 1 527 ? 8.926 1.556 38.214 1.00 58.06 527 ILE A N 1
ATOM 4287 C CA . ILE A 1 527 ? 7.756 2.342 37.786 1.00 58.06 527 ILE A CA 1
ATOM 4288 C C . ILE A 1 527 ? 8.058 3.102 36.491 1.00 58.06 527 ILE A C 1
ATOM 4290 O O . ILE A 1 527 ? 7.233 3.106 35.580 1.00 58.06 527 ILE A O 1
ATOM 4294 N N . GLU A 1 528 ? 9.243 3.702 36.374 1.00 60.06 528 GLU A N 1
ATOM 4295 C CA . GLU A 1 528 ? 9.645 4.432 35.169 1.00 60.06 528 GLU A CA 1
ATOM 4296 C C . GLU A 1 528 ? 9.828 3.489 33.970 1.00 60.06 528 GLU A C 1
ATOM 4298 O O . GLU A 1 528 ? 9.365 3.790 32.866 1.00 60.06 528 GLU A O 1
ATOM 4303 N N . PHE A 1 529 ? 10.385 2.295 34.196 1.00 60.62 529 PHE A N 1
ATOM 4304 C CA . PHE A 1 529 ? 10.473 1.237 33.190 1.00 60.62 529 PHE A CA 1
ATOM 4305 C C . PHE A 1 529 ? 9.087 0.744 32.736 1.00 60.62 529 PHE A C 1
ATOM 4307 O O . PHE A 1 529 ? 8.834 0.627 31.534 1.00 60.62 529 PHE A O 1
ATOM 4314 N N . ILE A 1 530 ? 8.152 0.527 33.671 1.00 61.66 530 ILE A N 1
ATOM 4315 C CA . ILE A 1 530 ? 6.762 0.149 33.365 1.00 61.66 530 ILE A CA 1
ATOM 4316 C C . ILE A 1 530 ? 6.055 1.260 32.575 1.00 61.66 530 ILE A C 1
ATOM 4318 O O . ILE A 1 530 ? 5.424 0.977 31.559 1.00 61.66 530 ILE A O 1
ATOM 4322 N N . ILE A 1 531 ? 6.192 2.524 32.984 1.00 64.94 531 ILE A N 1
ATOM 4323 C CA . ILE A 1 531 ? 5.614 3.680 32.280 1.00 64.94 531 ILE A CA 1
ATOM 4324 C C . ILE A 1 531 ? 6.175 3.784 30.860 1.00 64.94 531 ILE A C 1
ATOM 4326 O O . ILE A 1 531 ? 5.414 3.980 29.911 1.00 64.94 531 ILE A O 1
ATOM 4330 N N . LYS A 1 532 ? 7.490 3.601 30.690 1.00 67.94 532 LYS A N 1
ATOM 4331 C CA . LYS A 1 532 ? 8.149 3.613 29.380 1.00 67.94 532 LYS A CA 1
ATOM 4332 C C . LYS A 1 532 ? 7.628 2.491 28.482 1.00 67.94 532 LYS A C 1
ATOM 4334 O O . LYS A 1 532 ? 7.297 2.758 27.329 1.00 67.94 532 LYS A O 1
ATOM 4339 N N . ARG A 1 533 ? 7.477 1.273 29.012 1.00 66.06 533 ARG A N 1
ATOM 4340 C CA . ARG A 1 533 ? 6.927 0.121 28.279 1.00 66.06 533 ARG A CA 1
ATOM 4341 C C . ARG A 1 533 ? 5.456 0.322 27.901 1.00 66.06 533 ARG A C 1
ATOM 4343 O O . ARG A 1 533 ? 5.078 0.069 26.763 1.00 66.06 533 ARG A O 1
ATOM 4350 N N . ILE A 1 534 ? 4.632 0.855 28.807 1.00 67.69 534 ILE A N 1
ATOM 4351 C CA . ILE A 1 534 ? 3.224 1.185 28.520 1.00 67.69 534 ILE A CA 1
ATOM 4352 C C . ILE A 1 534 ? 3.138 2.247 27.418 1.00 67.69 534 ILE A C 1
ATOM 4354 O O . ILE A 1 534 ? 2.348 2.101 26.489 1.00 67.69 534 ILE A O 1
ATOM 4358 N N . LYS A 1 535 ? 3.976 3.290 27.482 1.00 68.69 535 LYS A N 1
ATOM 4359 C CA . LYS A 1 535 ? 4.031 4.341 26.457 1.00 68.69 535 LYS A CA 1
ATOM 4360 C C . LYS A 1 535 ? 4.454 3.801 25.092 1.00 68.69 535 LYS A C 1
ATOM 4362 O O . LYS A 1 535 ? 3.919 4.228 24.076 1.00 68.69 535 LYS A O 1
ATOM 4367 N N . GLN A 1 536 ? 5.385 2.848 25.063 1.00 71.25 536 GLN A N 1
ATOM 4368 C CA . GLN A 1 536 ? 5.849 2.209 23.829 1.00 71.25 536 GLN A CA 1
ATOM 4369 C C . GLN A 1 536 ? 4.764 1.387 23.119 1.00 71.25 536 GLN A C 1
ATOM 4371 O O . GLN A 1 536 ? 4.855 1.220 21.901 1.00 71.25 536 GLN A O 1
ATOM 4376 N N . ASN A 1 537 ? 3.734 0.954 23.852 1.00 75.88 537 ASN A N 1
ATOM 4377 C CA . ASN A 1 537 ? 2.650 0.111 23.347 1.00 75.88 537 ASN A CA 1
ATOM 4378 C C . ASN A 1 537 ? 1.357 0.891 23.041 1.00 75.88 537 ASN A C 1
ATOM 4380 O O . ASN A 1 537 ? 0.353 0.289 22.660 1.00 75.88 537 ASN A O 1
ATOM 4384 N N . THR A 1 538 ? 1.352 2.224 23.173 1.00 86.19 538 THR A N 1
ATOM 4385 C CA . THR A 1 538 ? 0.185 3.030 22.789 1.00 86.19 538 THR A CA 1
ATOM 4386 C C . THR A 1 538 ? -0.014 3.049 21.275 1.00 86.19 538 THR A C 1
ATOM 4388 O O . THR A 1 538 ? 0.941 3.006 20.492 1.00 86.19 538 THR A O 1
ATOM 4391 N N . GLN A 1 539 ? -1.267 3.184 20.832 1.00 86.75 539 GLN A N 1
ATOM 4392 C CA . GLN A 1 539 ? -1.586 3.285 19.408 1.00 86.75 539 GLN A CA 1
ATOM 4393 C C . GLN A 1 539 ? -0.901 4.478 18.747 1.00 86.75 539 GLN A C 1
ATOM 4395 O O . GLN A 1 539 ? -0.392 4.324 17.644 1.00 86.75 539 GLN A O 1
ATOM 4400 N N . CYS A 1 540 ? -0.845 5.649 19.388 1.00 90.44 540 CYS A N 1
ATOM 4401 C CA . CYS A 1 540 ? -0.115 6.804 18.864 1.00 90.44 540 CYS A CA 1
ATOM 4402 C C . CYS A 1 540 ? 1.358 6.465 18.598 1.00 90.44 540 CYS A C 1
ATOM 4404 O O . CYS A 1 540 ? 1.863 6.766 17.513 1.00 90.44 540 CYS A O 1
ATOM 4406 N N . THR A 1 541 ? 2.036 5.792 19.532 1.00 88.50 541 THR A N 1
ATOM 4407 C CA . THR A 1 541 ? 3.437 5.385 19.356 1.00 88.50 541 THR A CA 1
ATOM 4408 C C . THR A 1 541 ? 3.596 4.365 18.230 1.00 88.50 541 THR A C 1
ATOM 4410 O O . THR A 1 541 ? 4.457 4.546 17.365 1.00 88.50 541 THR A O 1
ATOM 4413 N N . ILE A 1 542 ? 2.739 3.340 18.180 1.00 88.00 542 ILE A N 1
ATOM 4414 C CA . ILE A 1 542 ? 2.748 2.311 17.127 1.00 88.00 542 ILE A CA 1
ATOM 4415 C C . ILE A 1 542 ? 2.505 2.942 15.749 1.00 88.00 542 ILE A C 1
ATOM 4417 O O . ILE A 1 542 ? 3.250 2.689 14.801 1.00 88.00 542 ILE A O 1
ATOM 4421 N N . VAL A 1 543 ? 1.502 3.817 15.641 1.00 89.56 543 VAL A N 1
ATOM 4422 C CA . VAL A 1 543 ? 1.151 4.543 14.412 1.00 89.56 543 VAL A CA 1
ATOM 4423 C C . VAL A 1 543 ? 2.316 5.403 13.936 1.00 89.56 543 VAL A C 1
ATOM 4425 O O . VAL A 1 543 ? 2.668 5.363 12.757 1.00 89.56 543 VAL A O 1
ATOM 4428 N N . ARG A 1 544 ? 2.947 6.152 14.845 1.00 91.56 544 ARG A N 1
ATOM 4429 C CA . ARG A 1 544 ? 4.123 6.973 14.536 1.00 91.56 544 ARG A CA 1
ATOM 4430 C C . ARG A 1 544 ? 5.304 6.133 14.071 1.00 91.56 544 ARG A C 1
ATOM 4432 O O . ARG A 1 544 ? 5.916 6.480 13.065 1.00 91.56 544 ARG A O 1
ATOM 4439 N N . ARG A 1 545 ? 5.632 5.046 14.779 1.00 90.62 545 ARG A N 1
ATOM 4440 C CA . ARG A 1 545 ? 6.735 4.142 14.411 1.00 90.62 545 ARG A CA 1
ATOM 4441 C C . ARG A 1 545 ? 6.505 3.581 13.008 1.00 90.62 545 ARG A C 1
ATOM 4443 O O . ARG A 1 545 ? 7.323 3.813 12.124 1.00 90.62 545 ARG A O 1
ATOM 4450 N N . SER A 1 546 ? 5.320 3.016 12.781 1.00 90.19 546 SER A N 1
ATOM 4451 C CA . SER A 1 546 ? 4.906 2.444 11.500 1.00 90.19 546 SER A CA 1
ATOM 4452 C C . SER A 1 546 ? 4.954 3.458 10.343 1.00 90.19 546 SER A C 1
ATOM 4454 O O . SER A 1 546 ? 5.488 3.155 9.272 1.00 90.19 546 SER A O 1
ATOM 4456 N N . MET A 1 547 ? 4.481 4.696 10.554 1.00 92.31 547 MET A N 1
ATOM 4457 C CA . MET A 1 547 ? 4.611 5.761 9.548 1.00 92.31 547 MET A CA 1
ATOM 4458 C C . MET A 1 547 ? 6.060 6.161 9.304 1.00 92.31 547 MET A C 1
ATOM 4460 O O . MET A 1 547 ? 6.443 6.348 8.152 1.00 92.31 547 MET A O 1
ATOM 4464 N N . ASN A 1 548 ? 6.876 6.280 10.350 1.00 92.38 548 ASN A N 1
ATOM 4465 C CA . ASN A 1 548 ? 8.286 6.628 10.208 1.00 92.38 548 ASN A CA 1
ATOM 4466 C C . ASN A 1 548 ? 9.061 5.547 9.441 1.00 92.38 548 ASN A C 1
ATOM 4468 O O . ASN A 1 548 ? 9.938 5.883 8.647 1.00 92.38 548 ASN A O 1
ATOM 4472 N N . ASP A 1 549 ? 8.744 4.266 9.639 1.00 91.31 549 ASP A N 1
ATOM 4473 C CA . ASP A 1 549 ? 9.343 3.154 8.888 1.00 91.31 549 ASP A CA 1
ATOM 4474 C C . ASP A 1 549 ? 8.927 3.170 7.416 1.00 91.31 549 ASP A C 1
ATOM 4476 O O . ASP A 1 549 ? 9.745 2.961 6.515 1.00 91.31 549 ASP A O 1
ATOM 4480 N N . LEU A 1 550 ? 7.648 3.439 7.140 1.00 92.94 550 LEU A N 1
ATOM 4481 C CA . LEU A 1 550 ? 7.175 3.627 5.773 1.00 92.94 550 LEU A CA 1
ATOM 4482 C C . LEU A 1 550 ? 7.867 4.821 5.109 1.00 92.94 550 LEU A C 1
ATOM 4484 O O . LEU A 1 550 ? 8.369 4.686 3.996 1.00 92.94 550 LEU A O 1
ATOM 4488 N N . MET A 1 551 ? 7.932 5.971 5.783 1.00 93.94 551 MET A N 1
ATOM 4489 C CA . MET A 1 551 ? 8.552 7.171 5.225 1.00 93.94 551 MET A CA 1
ATOM 4490 C C . MET A 1 551 ? 10.036 6.992 4.978 1.00 93.94 551 MET A C 1
ATOM 4492 O O . MET A 1 551 ? 10.496 7.356 3.903 1.00 93.94 551 MET A O 1
ATOM 4496 N N . ARG A 1 552 ? 10.774 6.338 5.880 1.00 92.88 552 ARG A N 1
ATOM 4497 C CA . ARG A 1 552 ? 12.179 5.984 5.631 1.00 92.88 552 ARG A CA 1
ATOM 4498 C C . ARG A 1 552 ? 12.335 5.132 4.371 1.00 92.88 552 ARG A C 1
ATOM 4500 O O . ARG A 1 552 ? 13.216 5.405 3.558 1.00 92.88 552 ARG A O 1
ATOM 4507 N N . ARG A 1 553 ? 11.455 4.150 4.150 1.00 91.19 553 ARG A N 1
ATOM 4508 C CA . ARG A 1 553 ? 11.471 3.324 2.928 1.00 91.19 553 ARG A CA 1
ATOM 4509 C C . ARG A 1 553 ? 11.146 4.132 1.673 1.00 91.19 553 ARG A C 1
ATOM 4511 O O . ARG A 1 553 ? 11.884 4.039 0.691 1.00 91.19 553 ARG A O 1
ATOM 4518 N N . LEU A 1 554 ? 10.104 4.960 1.708 1.00 92.75 554 LEU A N 1
ATOM 4519 C CA . LEU A 1 554 ? 9.740 5.831 0.587 1.00 92.75 554 LEU A CA 1
ATOM 4520 C C . LEU A 1 554 ? 10.838 6.862 0.286 1.00 92.75 554 LEU A C 1
ATOM 4522 O O . LEU A 1 554 ? 11.146 7.100 -0.878 1.00 92.75 554 LEU A O 1
ATOM 4526 N N . GLU A 1 555 ? 11.474 7.427 1.313 1.00 90.81 555 GLU A N 1
ATOM 4527 C CA . GLU A 1 555 ? 12.562 8.395 1.171 1.00 90.81 555 GLU A CA 1
ATOM 4528 C C . GLU A 1 555 ? 13.866 7.757 0.681 1.00 90.81 555 GLU A C 1
ATOM 4530 O O . GLU A 1 555 ? 14.614 8.391 -0.065 1.00 90.81 555 GLU A O 1
ATOM 4535 N N . SER A 1 556 ? 14.117 6.491 1.019 1.00 89.19 556 SER A N 1
ATOM 4536 C CA . SER A 1 556 ? 15.268 5.746 0.497 1.00 89.19 556 SER A CA 1
ATOM 4537 C C . SER A 1 556 ? 15.179 5.474 -1.009 1.00 89.19 556 SER A C 1
ATOM 4539 O O . SER A 1 556 ? 16.202 5.245 -1.655 1.00 89.19 556 SER A O 1
ATOM 4541 N N . CYS A 1 557 ? 13.971 5.513 -1.588 1.00 89.38 557 CYS A N 1
ATOM 4542 C CA . CYS A 1 557 ? 13.770 5.360 -3.023 1.00 89.38 557 CYS A CA 1
ATOM 4543 C C . CYS A 1 557 ? 14.212 6.644 -3.744 1.00 89.38 557 CYS A C 1
ATOM 4545 O O . CYS A 1 557 ? 13.637 7.705 -3.493 1.00 89.38 557 CYS A O 1
ATOM 4547 N N . PRO A 1 558 ? 15.196 6.594 -4.662 1.00 83.94 558 PRO A N 1
ATOM 4548 C CA . PRO A 1 558 ? 15.615 7.778 -5.412 1.00 83.94 558 PRO A CA 1
ATOM 4549 C C . PRO A 1 558 ? 14.502 8.304 -6.319 1.00 83.94 558 PRO A C 1
ATOM 4551 O O . PRO A 1 558 ? 14.314 9.511 -6.421 1.00 83.94 558 PRO A O 1
ATOM 4554 N N . GLU A 1 559 ? 13.732 7.393 -6.918 1.00 87.06 559 GLU A N 1
ATOM 4555 C CA . GLU A 1 559 ? 12.639 7.728 -7.827 1.00 87.06 559 GLU A CA 1
ATOM 4556 C C . GLU A 1 559 ? 11.284 7.504 -7.147 1.00 87.06 559 GLU A C 1
ATOM 4558 O O . GLU A 1 559 ? 11.001 6.403 -6.659 1.00 87.06 559 GLU A O 1
ATOM 4563 N N . ALA A 1 560 ? 10.436 8.532 -7.150 1.00 91.50 560 ALA A N 1
ATOM 4564 C CA . ALA A 1 560 ? 9.085 8.482 -6.603 1.00 91.50 560 ALA A CA 1
ATOM 4565 C C . ALA A 1 560 ? 8.068 8.916 -7.663 1.00 91.50 560 ALA A C 1
ATOM 4567 O O . ALA A 1 560 ? 8.144 10.017 -8.205 1.00 91.50 560 ALA A O 1
ATOM 4568 N N . PHE A 1 561 ? 7.092 8.057 -7.937 1.00 92.62 561 PHE A N 1
ATOM 4569 C CA . PHE A 1 561 ? 5.987 8.340 -8.843 1.00 92.62 561 PHE A CA 1
ATOM 4570 C C . PHE A 1 561 ? 4.731 8.677 -8.042 1.00 92.62 561 PHE A C 1
ATOM 4572 O O . PHE A 1 561 ? 4.338 7.943 -7.135 1.00 92.62 561 PHE A O 1
ATOM 4579 N N . PHE A 1 562 ? 4.053 9.760 -8.408 1.00 92.94 562 PHE A N 1
ATOM 4580 C CA . PHE A 1 562 ? 2.850 10.210 -7.715 1.00 92.94 562 PHE A CA 1
ATOM 4581 C C . PHE A 1 562 ? 1.628 10.095 -8.612 1.00 92.94 562 PHE A C 1
ATOM 4583 O O . PHE A 1 562 ? 1.628 10.558 -9.752 1.00 92.94 562 PHE A O 1
ATOM 4590 N N . VAL A 1 563 ? 0.564 9.495 -8.080 1.00 93.81 563 VAL A N 1
ATOM 4591 C CA . VAL A 1 563 ? -0.695 9.306 -8.798 1.00 93.81 563 VAL A CA 1
ATOM 4592 C C . VAL A 1 563 ? -1.826 9.974 -8.024 1.00 93.81 563 VAL A C 1
ATOM 4594 O O . VAL A 1 563 ? -2.201 9.527 -6.940 1.00 93.81 563 VAL A O 1
ATOM 4597 N N . ARG A 1 564 ? -2.365 11.060 -8.587 1.00 92.19 564 ARG A N 1
ATOM 4598 C CA . ARG A 1 564 ? -3.463 11.855 -8.015 1.00 92.19 564 ARG A CA 1
ATOM 4599 C C . ARG A 1 564 ? -4.780 11.445 -8.674 1.00 92.19 564 ARG A C 1
ATOM 4601 O O . ARG A 1 564 ? -5.002 11.711 -9.852 1.00 92.19 564 ARG A O 1
ATOM 4608 N N . CYS A 1 565 ? -5.640 10.773 -7.921 1.00 92.31 565 CYS A N 1
ATOM 4609 C CA . CYS A 1 565 ? -6.953 10.319 -8.365 1.00 92.31 565 CYS A CA 1
ATOM 4610 C C . CYS A 1 565 ? -8.012 11.375 -8.020 1.00 92.31 565 CYS A C 1
ATOM 4612 O O . CYS A 1 565 ? -8.122 11.790 -6.864 1.00 92.31 565 CYS A O 1
ATOM 4614 N N . LEU A 1 566 ? -8.812 11.783 -9.008 1.00 91.38 566 LEU A N 1
ATOM 4615 C CA . LEU A 1 566 ? -9.867 12.788 -8.855 1.00 91.38 566 LEU A CA 1
ATOM 4616 C C . LEU A 1 566 ? -11.240 12.161 -9.099 1.00 91.38 566 LEU A C 1
ATOM 4618 O O . LEU A 1 566 ? -11.449 11.450 -10.082 1.00 91.38 566 LEU A O 1
ATOM 4622 N N . LYS A 1 567 ? -12.191 12.448 -8.212 1.00 89.81 567 LYS A N 1
ATOM 4623 C CA . LYS A 1 567 ? -13.590 12.037 -8.352 1.00 89.81 567 LYS A CA 1
ATOM 4624 C C . LYS A 1 567 ? -14.319 12.997 -9.295 1.00 89.81 567 LYS A C 1
ATOM 4626 O O . LYS A 1 567 ? -14.301 14.200 -9.058 1.00 89.81 567 LYS A O 1
ATOM 4631 N N . ALA A 1 568 ? -14.977 12.474 -10.330 1.00 92.69 568 ALA A N 1
ATOM 4632 C CA . ALA A 1 568 ? -15.647 13.301 -11.339 1.00 92.69 568 ALA A CA 1
ATOM 4633 C C . ALA A 1 568 ? -16.978 13.913 -10.866 1.00 92.69 568 ALA A C 1
ATOM 4635 O O . ALA A 1 568 ? -17.323 15.006 -11.294 1.00 92.69 568 ALA A O 1
ATOM 4636 N N . ASN A 1 569 ? -17.736 13.218 -10.015 1.00 90.88 569 ASN A N 1
ATOM 4637 C CA . ASN A 1 569 ? -19.021 13.677 -9.478 1.00 90.88 569 ASN A CA 1
ATOM 4638 C C . ASN A 1 569 ? -19.322 12.980 -8.154 1.00 90.88 569 ASN A C 1
ATOM 4640 O O . ASN A 1 569 ? -18.890 11.841 -7.956 1.00 90.88 569 ASN A O 1
ATOM 4644 N N . ASP A 1 570 ? -20.089 13.614 -7.267 1.00 86.38 570 ASP A N 1
ATOM 4645 C CA . ASP A 1 570 ? -20.365 13.034 -5.953 1.00 86.38 570 ASP A CA 1
ATOM 4646 C C . ASP A 1 570 ? -21.363 11.871 -5.975 1.00 86.38 570 ASP A C 1
ATOM 4648 O O . ASP A 1 570 ? -21.274 10.971 -5.131 1.00 86.38 570 ASP A O 1
ATOM 4652 N N . ALA A 1 571 ? -22.228 11.851 -6.992 1.00 85.25 571 ALA A N 1
ATOM 4653 C CA . ALA A 1 571 ? -23.281 10.863 -7.204 1.00 85.25 571 ALA A CA 1
ATOM 4654 C C . ALA A 1 571 ? -22.794 9.486 -7.702 1.00 85.25 571 ALA A C 1
ATOM 4656 O O . ALA A 1 571 ? -23.615 8.584 -7.854 1.00 85.25 571 ALA A O 1
ATOM 4657 N N . GLN A 1 572 ? -21.491 9.319 -7.964 1.00 82.06 572 GLN A N 1
ATOM 4658 C CA . GLN A 1 572 ? -20.885 8.100 -8.525 1.00 82.06 572 GLN A CA 1
ATOM 4659 C C . GLN A 1 572 ? -21.517 7.645 -9.851 1.00 82.06 572 GLN A C 1
ATOM 4661 O O . GLN A 1 572 ? -21.609 6.452 -10.133 1.00 82.06 572 GLN A O 1
ATOM 4666 N N . LYS A 1 573 ? -21.966 8.596 -10.673 1.00 86.94 573 LYS A N 1
ATOM 4667 C CA . LYS A 1 573 ? -22.551 8.323 -11.986 1.00 86.94 573 LYS A CA 1
ATOM 4668 C C . LYS A 1 573 ? -21.480 8.293 -13.064 1.00 86.94 573 LYS A C 1
ATOM 4670 O O . LYS A 1 573 ? -20.607 9.158 -13.122 1.00 86.94 573 LYS A O 1
ATOM 4675 N N . GLU A 1 574 ? -21.573 7.315 -13.949 1.00 89.88 574 GLU A N 1
ATOM 4676 C CA . GLU A 1 574 ? -20.717 7.244 -15.128 1.00 89.88 574 GLU A CA 1
ATOM 4677 C C . GLU A 1 574 ? -20.964 8.444 -16.052 1.00 89.88 574 GLU A C 1
ATOM 4679 O O . GLU A 1 574 ? -22.090 8.929 -16.167 1.00 89.88 574 GLU A O 1
ATOM 4684 N N . LYS A 1 575 ? -19.907 8.914 -16.727 1.00 91.12 575 LYS A N 1
ATOM 4685 C CA . LYS A 1 575 ? -19.953 9.997 -17.731 1.00 91.12 575 LYS A CA 1
ATOM 4686 C C . LYS A 1 575 ? -20.534 11.337 -17.235 1.00 91.12 575 LYS A C 1
ATOM 4688 O O . LYS A 1 575 ? -20.839 12.199 -18.053 1.00 91.12 575 LYS A O 1
ATOM 4693 N N . LEU A 1 576 ? -20.648 11.537 -15.921 1.00 93.50 576 LEU A N 1
ATOM 4694 C CA . LEU A 1 576 ? -21.023 12.811 -15.309 1.00 93.50 576 LEU A CA 1
ATOM 4695 C C . LEU A 1 576 ? -19.775 13.512 -14.759 1.00 93.50 576 LEU A C 1
ATOM 4697 O O . LEU A 1 576 ? -19.021 12.923 -13.982 1.00 93.50 576 LEU A O 1
ATOM 4701 N N . PHE A 1 577 ? -19.575 14.770 -15.141 1.00 95.50 577 PHE A N 1
ATOM 4702 C CA . PHE A 1 577 ? -18.470 15.600 -14.667 1.00 95.50 577 PHE A CA 1
ATOM 4703 C C . PHE A 1 577 ? -19.027 16.844 -13.976 1.00 95.50 577 PHE A C 1
ATOM 4705 O O . PHE A 1 577 ? -19.645 17.695 -14.611 1.00 95.50 577 PHE A O 1
ATOM 4712 N N . GLU A 1 578 ? -18.818 16.938 -12.668 1.00 95.88 578 GLU A N 1
ATOM 4713 C CA . GLU A 1 578 ? -19.203 18.078 -11.845 1.00 95.88 578 GLU A CA 1
ATOM 4714 C C . GLU A 1 578 ? -17.984 18.972 -11.630 1.00 95.88 578 GLU A C 1
ATOM 4716 O O . GLU A 1 578 ? -17.080 18.664 -10.848 1.00 95.88 578 GLU A O 1
ATOM 4721 N N . THR A 1 579 ? -17.971 20.107 -12.325 1.00 95.00 579 THR A N 1
ATOM 4722 C CA . THR A 1 579 ? -16.849 21.050 -12.310 1.00 95.00 579 THR A CA 1
ATOM 4723 C C . THR A 1 579 ? -16.489 21.506 -10.898 1.00 95.00 579 THR A C 1
ATOM 4725 O O . THR A 1 579 ? -15.312 21.543 -10.553 1.00 95.00 579 THR A O 1
ATOM 4728 N N . GLU A 1 580 ? -17.475 21.811 -10.054 1.00 93.00 580 GLU A N 1
ATOM 4729 C CA . GLU A 1 580 ? -17.238 22.268 -8.681 1.00 93.00 580 GLU A CA 1
ATOM 4730 C C . GLU A 1 580 ? -16.541 21.198 -7.825 1.00 93.00 580 GLU A C 1
ATOM 4732 O O . GLU A 1 580 ? -15.560 21.491 -7.137 1.00 93.00 580 GLU A O 1
ATOM 4737 N N . THR A 1 581 ? -16.980 19.941 -7.937 1.00 90.19 581 THR A N 1
ATOM 4738 C CA . THR A 1 581 ? -16.400 18.790 -7.230 1.00 90.19 581 THR A CA 1
ATOM 4739 C C . THR A 1 581 ? -14.940 18.571 -7.623 1.00 90.19 581 THR A C 1
ATOM 4741 O O . THR A 1 581 ? -14.087 18.346 -6.758 1.00 90.19 581 THR A O 1
ATOM 4744 N N . VAL A 1 582 ? -14.619 18.675 -8.914 1.00 92.94 582 VAL A N 1
ATOM 4745 C CA . VAL A 1 582 ? -13.240 18.519 -9.399 1.00 92.94 582 VAL A CA 1
ATOM 4746 C C . VAL A 1 582 ? -12.378 19.725 -9.026 1.00 92.94 582 VAL A C 1
ATOM 4748 O O . VAL A 1 582 ? -11.268 19.539 -8.529 1.00 92.94 582 VAL A O 1
ATOM 4751 N N . LEU A 1 583 ? -12.881 20.955 -9.175 1.00 91.94 583 LEU A N 1
ATOM 4752 C CA . LEU A 1 583 ? -12.150 22.169 -8.794 1.00 91.94 583 LEU A CA 1
ATOM 4753 C C . LEU A 1 583 ? -11.828 22.200 -7.297 1.00 91.94 583 LEU A C 1
ATOM 4755 O O . LEU A 1 583 ? -10.720 22.580 -6.920 1.00 91.94 583 LEU A O 1
ATOM 4759 N N . ARG A 1 584 ? -12.760 21.764 -6.440 1.00 90.06 584 ARG A N 1
ATOM 4760 C CA . ARG A 1 584 ? -12.535 21.624 -4.995 1.00 90.06 584 ARG A CA 1
ATOM 4761 C C . ARG A 1 584 ? -11.357 20.694 -4.708 1.00 90.06 584 ARG A C 1
ATOM 4763 O O . ARG A 1 584 ? -10.452 21.081 -3.974 1.00 90.06 584 ARG A O 1
ATOM 4770 N N . GLN A 1 585 ? -11.327 19.519 -5.336 1.00 90.62 585 GLN A N 1
ATOM 4771 C CA . GLN A 1 585 ? -10.228 18.562 -5.179 1.00 90.62 585 GLN A CA 1
ATOM 4772 C C . GLN A 1 585 ? -8.903 19.106 -5.726 1.00 90.62 585 GLN A C 1
ATOM 4774 O O . GLN A 1 585 ? -7.869 18.959 -5.082 1.00 90.62 585 GLN A O 1
ATOM 4779 N N . MET A 1 586 ? -8.914 19.772 -6.886 1.00 90.94 586 MET A N 1
ATOM 4780 C CA . MET A 1 586 ? -7.706 20.377 -7.461 1.00 90.94 586 MET A CA 1
ATOM 4781 C C . MET A 1 586 ? -7.093 21.440 -6.546 1.00 90.94 586 MET A C 1
ATOM 4783 O O . MET A 1 586 ? -5.869 21.522 -6.466 1.00 90.94 586 MET A O 1
ATOM 4787 N N . ARG A 1 587 ? -7.928 22.221 -5.846 1.00 88.88 587 ARG A N 1
ATOM 4788 C CA . ARG A 1 587 ? -7.478 23.180 -4.827 1.00 88.88 587 ARG A CA 1
ATOM 4789 C C . ARG A 1 587 ? -6.934 22.471 -3.588 1.00 88.88 587 ARG A C 1
ATOM 4791 O O . ARG A 1 587 ? -5.865 22.830 -3.123 1.00 88.88 587 ARG A O 1
ATOM 4798 N N . GLN A 1 588 ? -7.628 21.446 -3.087 1.00 85.44 588 GLN A N 1
ATOM 4799 C CA . GLN A 1 588 ? -7.191 20.688 -1.906 1.00 85.44 588 GLN A CA 1
ATOM 4800 C C . GLN A 1 588 ? -5.854 19.967 -2.113 1.00 85.44 588 GLN A C 1
ATOM 4802 O O . GLN A 1 588 ? -5.059 19.890 -1.188 1.00 85.44 588 GLN A O 1
ATOM 4807 N N . PHE A 1 589 ? -5.589 19.439 -3.310 1.00 86.44 589 PHE A N 1
ATOM 4808 C CA . PHE A 1 589 ? -4.313 18.788 -3.633 1.00 86.44 589 PHE A CA 1
ATOM 4809 C C . PHE A 1 589 ? -3.247 19.745 -4.182 1.00 86.44 589 PHE A C 1
ATOM 4811 O O . PHE A 1 589 ? -2.189 19.277 -4.596 1.00 86.44 589 PHE A O 1
ATOM 4818 N N . ASP A 1 590 ? -3.531 21.050 -4.223 1.00 88.06 590 ASP A N 1
ATOM 4819 C CA . ASP A 1 590 ? -2.654 22.091 -4.769 1.00 88.06 590 ASP A CA 1
ATOM 4820 C C . ASP A 1 590 ? -2.082 21.746 -6.165 1.00 88.06 590 ASP A C 1
ATOM 4822 O O . ASP A 1 590 ? -0.892 21.877 -6.482 1.00 88.06 590 ASP A O 1
ATOM 4826 N N . MET A 1 591 ? -2.964 21.237 -7.034 1.00 89.69 591 MET A N 1
ATOM 4827 C CA . MET A 1 591 ? -2.577 20.724 -8.354 1.00 89.69 591 MET A CA 1
ATOM 4828 C C . MET A 1 591 ? -2.060 21.832 -9.278 1.00 89.69 591 MET A C 1
ATOM 4830 O O . MET A 1 591 ? -1.238 21.562 -10.150 1.00 89.69 591 MET A O 1
ATOM 4834 N N . LEU A 1 592 ? -2.527 23.073 -9.106 1.00 88.56 592 LEU A N 1
ATOM 4835 C CA . LEU A 1 592 ? -2.086 24.206 -9.924 1.00 88.56 592 LEU A CA 1
ATOM 4836 C C . LEU A 1 592 ? -0.628 24.567 -9.634 1.00 88.56 592 LEU A C 1
ATOM 4838 O O . LEU A 1 592 ? 0.156 24.694 -10.573 1.00 88.56 592 LEU A O 1
ATOM 4842 N N . SER A 1 593 ? -0.253 24.644 -8.359 1.00 89.69 593 SER A N 1
ATOM 4843 C CA . SER A 1 593 ? 1.124 24.913 -7.934 1.00 89.69 593 SER A CA 1
ATOM 4844 C C . SER A 1 593 ? 2.054 23.776 -8.349 1.00 89.69 593 SER A C 1
ATOM 4846 O O . SER A 1 593 ? 3.149 24.019 -8.850 1.00 89.69 593 SER A O 1
ATOM 4848 N N . THR A 1 594 ? 1.574 22.528 -8.289 1.00 90.38 594 THR A N 1
ATOM 4849 C CA . THR A 1 594 ? 2.296 21.359 -8.822 1.00 90.38 594 THR A CA 1
ATOM 4850 C C . THR A 1 594 ? 2.573 21.491 -10.324 1.00 90.38 594 THR A C 1
ATOM 4852 O O . THR A 1 594 ? 3.694 21.257 -10.774 1.00 90.38 594 THR A O 1
ATOM 4855 N N . VAL A 1 595 ? 1.573 21.878 -11.126 1.00 89.81 595 VAL A N 1
ATOM 4856 C CA . VAL A 1 595 ? 1.742 22.067 -12.578 1.00 89.81 595 VAL A CA 1
ATOM 4857 C C . VAL A 1 595 ? 2.662 23.251 -12.875 1.00 89.81 595 VAL A C 1
ATOM 4859 O O . VAL A 1 595 ? 3.497 23.155 -13.774 1.00 89.81 595 VAL A O 1
ATOM 4862 N N . ALA A 1 596 ? 2.548 24.347 -12.122 1.00 90.50 596 ALA A N 1
ATOM 4863 C CA . ALA A 1 596 ? 3.444 25.492 -12.241 1.00 90.50 596 ALA A CA 1
ATOM 4864 C C . ALA A 1 596 ? 4.899 25.092 -11.950 1.00 90.50 596 ALA A C 1
ATOM 4866 O O . ALA A 1 596 ? 5.781 25.404 -12.753 1.00 90.50 596 ALA A O 1
ATOM 4867 N N . MET A 1 597 ? 5.125 24.311 -10.887 1.00 88.88 597 MET A N 1
ATOM 4868 C CA . MET A 1 597 ? 6.434 23.756 -10.540 1.00 88.88 597 MET A CA 1
ATOM 4869 C C . MET A 1 597 ? 6.969 22.864 -11.659 1.00 88.88 597 MET A C 1
ATOM 4871 O O . MET A 1 597 ? 8.065 23.107 -12.144 1.00 88.88 597 MET A O 1
ATOM 4875 N N . CYS A 1 598 ? 6.174 21.916 -12.166 1.00 85.94 598 CYS A N 1
ATOM 4876 C CA . CYS A 1 598 ? 6.581 21.034 -13.268 1.00 85.94 598 CYS A CA 1
ATOM 4877 C C . CYS A 1 598 ? 6.912 21.796 -14.565 1.00 85.94 598 CYS A C 1
ATOM 4879 O O . CYS A 1 598 ? 7.744 21.357 -15.358 1.00 85.94 598 CYS A O 1
ATOM 4881 N N . ARG A 1 599 ? 6.247 22.933 -14.818 1.00 86.31 599 ARG A N 1
ATOM 4882 C CA . ARG A 1 599 ? 6.538 23.793 -15.977 1.00 86.31 599 ARG A CA 1
ATOM 4883 C C . ARG A 1 599 ? 7.810 24.608 -15.780 1.00 86.31 599 ARG A C 1
ATOM 4885 O O . ARG A 1 599 ? 8.537 24.808 -16.753 1.00 86.31 599 ARG A O 1
ATOM 4892 N N . ALA A 1 600 ? 8.078 25.080 -14.566 1.00 86.44 600 ALA A N 1
ATOM 4893 C CA . ALA A 1 600 ? 9.289 25.828 -14.243 1.00 86.44 600 ALA A CA 1
ATOM 4894 C C . ALA A 1 600 ? 10.524 24.910 -14.187 1.00 86.44 600 ALA A C 1
ATOM 4896 O O . ALA A 1 600 ? 11.539 25.221 -14.813 1.00 86.44 600 ALA A O 1
ATOM 4897 N N . SER A 1 601 ? 10.406 23.745 -13.550 1.00 88.12 601 SER A N 1
ATOM 4898 C CA . SER A 1 601 ? 11.502 22.816 -13.261 1.00 88.12 601 SER A CA 1
ATOM 4899 C C . SER A 1 601 ? 11.935 21.948 -14.451 1.00 88.12 601 SER A C 1
ATOM 4901 O O . SER A 1 601 ? 11.235 21.794 -15.453 1.00 88.12 601 SER A O 1
ATOM 4903 N N . PHE A 1 602 ? 13.130 21.382 -14.351 1.00 89.69 602 PHE A N 1
ATOM 4904 C CA . PHE A 1 602 ? 13.770 20.445 -15.267 1.00 89.69 602 PHE A CA 1
ATOM 4905 C C . PHE A 1 602 ? 13.872 19.082 -14.567 1.00 89.69 602 PHE A C 1
ATOM 4907 O O . PHE A 1 602 ? 14.905 18.781 -13.976 1.00 89.69 602 PHE A O 1
ATOM 4914 N N . PRO A 1 603 ? 12.823 18.244 -14.631 1.00 84.75 603 PRO A N 1
ATOM 4915 C CA . PRO A 1 603 ? 12.686 17.066 -13.770 1.00 84.75 603 PRO A CA 1
ATOM 4916 C C . PRO A 1 603 ? 13.690 15.943 -14.067 1.00 84.75 603 PRO A C 1
ATOM 4918 O O . PRO A 1 603 ? 13.803 14.999 -13.294 1.00 84.75 603 PRO A O 1
ATOM 4921 N N . ILE A 1 604 ? 14.394 15.986 -15.205 1.00 88.25 604 ILE A N 1
ATOM 4922 C CA . ILE A 1 604 ? 15.373 14.961 -15.563 1.00 88.25 604 ILE A CA 1
ATOM 4923 C C . ILE A 1 604 ? 16.780 15.458 -15.269 1.00 88.25 604 ILE A C 1
ATOM 4925 O O . ILE A 1 604 ? 17.303 16.314 -15.983 1.00 88.25 604 ILE A O 1
ATOM 4929 N N . HIS A 1 605 ? 17.429 14.851 -14.278 1.00 90.38 605 HIS A N 1
ATOM 4930 C CA . HIS A 1 605 ? 18.807 15.170 -13.906 1.00 90.38 605 HIS A CA 1
ATOM 4931 C C . HIS A 1 605 ? 19.746 14.041 -14.335 1.00 90.38 605 HIS A C 1
ATOM 4933 O O . HIS A 1 605 ? 19.528 12.866 -14.030 1.00 90.38 605 HIS A O 1
ATOM 4939 N N . MET A 1 606 ? 20.812 14.369 -15.063 1.00 90.62 606 MET A N 1
ATOM 4940 C CA . MET A 1 606 ? 21.772 13.379 -15.552 1.00 90.62 606 MET A CA 1
ATOM 4941 C C . MET A 1 606 ? 23.205 13.845 -15.337 1.00 90.62 606 MET A C 1
ATOM 4943 O O . MET A 1 606 ? 23.619 14.855 -15.891 1.00 90.62 606 MET A O 1
ATOM 4947 N N . GLU A 1 607 ? 24.001 13.060 -14.613 1.00 93.38 607 GLU A N 1
ATOM 4948 C CA . GLU A 1 607 ? 25.449 13.281 -14.536 1.00 93.38 607 GLU A CA 1
ATOM 4949 C C . GLU A 1 607 ? 26.077 13.285 -15.932 1.00 93.38 607 GLU A C 1
ATOM 4951 O O . GLU A 1 607 ? 25.749 12.435 -16.770 1.00 93.38 607 GLU A O 1
ATOM 4956 N N . TYR A 1 608 ? 27.039 14.181 -16.161 1.00 94.94 608 TYR A N 1
ATOM 4957 C CA . TYR A 1 608 ? 27.678 14.331 -17.470 1.00 94.94 608 TYR A CA 1
ATOM 4958 C C . TYR A 1 608 ? 28.282 13.023 -17.998 1.00 94.94 608 TYR A C 1
ATOM 4960 O O . TYR A 1 608 ? 28.043 12.634 -19.142 1.00 94.94 608 TYR A O 1
ATOM 4968 N N . ALA A 1 609 ? 29.000 12.276 -17.155 1.00 93.44 609 ALA A N 1
ATOM 4969 C CA . ALA A 1 609 ? 29.590 10.996 -17.549 1.00 93.44 609 ALA A CA 1
ATOM 4970 C C . ALA A 1 609 ? 28.524 9.955 -17.942 1.00 93.44 609 ALA A C 1
ATOM 4972 O O . ALA A 1 609 ? 28.694 9.192 -18.903 1.00 93.44 609 ALA A O 1
ATOM 4973 N N . TYR A 1 610 ? 27.393 9.923 -17.226 1.00 91.31 610 TYR A N 1
ATOM 4974 C CA . TYR A 1 610 ? 26.281 9.038 -17.559 1.00 91.31 610 TYR A CA 1
ATOM 4975 C C . TYR A 1 610 ? 25.581 9.465 -18.852 1.00 91.31 610 TYR A C 1
ATOM 4977 O O . TYR A 1 610 ? 25.285 8.600 -19.683 1.00 91.31 610 TYR A O 1
ATOM 4985 N N . PHE A 1 611 ? 25.369 10.769 -19.049 1.00 94.06 611 PHE A N 1
ATOM 4986 C CA . PHE A 1 611 ? 24.790 11.334 -20.263 1.00 94.06 611 PHE A CA 1
ATOM 4987 C C . PHE A 1 611 ? 25.616 10.956 -21.495 1.00 94.06 611 PHE A C 1
ATOM 4989 O O . PHE A 1 611 ? 25.086 10.337 -22.421 1.00 94.06 611 PHE A O 1
ATOM 4996 N N . VAL A 1 612 ? 26.927 11.226 -21.478 1.00 94.06 612 VAL A N 1
ATOM 4997 C CA . VAL A 1 612 ? 27.833 10.896 -22.590 1.00 94.06 612 VAL A CA 1
ATOM 4998 C C . VAL A 1 612 ? 27.828 9.398 -22.859 1.00 94.06 612 VAL A C 1
ATOM 5000 O O . VAL A 1 612 ? 27.606 8.975 -23.992 1.00 94.06 612 VAL A O 1
ATOM 5003 N N . ARG A 1 613 ? 27.973 8.555 -21.828 1.00 91.75 613 ARG A N 1
ATOM 5004 C CA . ARG A 1 613 ? 27.919 7.095 -22.005 1.00 91.75 613 ARG A CA 1
ATOM 5005 C C . ARG A 1 613 ? 26.628 6.640 -22.689 1.00 91.75 613 ARG A C 1
ATOM 5007 O O . ARG A 1 613 ? 26.664 5.710 -23.497 1.00 91.75 613 ARG A O 1
ATOM 5014 N N . ARG A 1 614 ? 25.500 7.262 -22.343 1.00 90.62 614 ARG A N 1
ATOM 5015 C CA . ARG A 1 614 ? 24.168 6.880 -22.814 1.00 90.62 614 ARG A CA 1
ATOM 5016 C C . ARG A 1 614 ? 23.865 7.385 -24.224 1.00 90.62 614 ARG A C 1
ATOM 5018 O O . ARG A 1 614 ? 23.305 6.623 -25.012 1.00 90.62 614 ARG A O 1
ATOM 5025 N N . TYR A 1 615 ? 24.237 8.623 -24.540 1.00 93.50 615 TYR A N 1
ATOM 5026 C CA . TYR A 1 615 ? 23.845 9.302 -25.777 1.00 93.50 615 TYR A CA 1
ATOM 5027 C C . TYR A 1 615 ? 24.964 9.459 -26.807 1.00 93.50 615 TYR A C 1
ATOM 5029 O O . TYR A 1 615 ? 24.656 9.760 -27.956 1.00 93.50 615 TYR A O 1
ATOM 5037 N N . ARG A 1 616 ? 26.225 9.123 -26.487 1.00 92.00 616 ARG A N 1
ATOM 5038 C CA . ARG A 1 616 ? 27.305 9.068 -27.491 1.00 92.00 616 ARG A CA 1
ATOM 5039 C C . ARG A 1 616 ? 26.961 8.282 -28.766 1.00 92.00 616 ARG A C 1
ATOM 5041 O O . ARG A 1 616 ? 27.425 8.705 -29.813 1.00 92.00 616 ARG A O 1
ATOM 5048 N N . PRO A 1 617 ? 26.143 7.197 -28.773 1.00 91.44 617 PRO A N 1
ATOM 5049 C CA . PRO A 1 617 ? 25.835 6.490 -30.021 1.00 91.44 617 PRO A CA 1
ATOM 5050 C C . PRO A 1 617 ? 25.033 7.314 -31.038 1.00 91.44 617 PRO A C 1
ATOM 5052 O O . PRO A 1 617 ? 24.937 6.901 -32.197 1.00 91.44 617 PRO A O 1
ATOM 5055 N N . LEU A 1 618 ? 24.427 8.427 -30.607 1.00 91.81 618 LEU A N 1
ATOM 5056 C CA . LEU A 1 618 ? 23.685 9.343 -31.473 1.00 91.81 618 LEU A CA 1
ATOM 5057 C C . LEU A 1 618 ? 24.597 10.100 -32.438 1.00 91.81 618 LEU A C 1
ATOM 5059 O O . LEU A 1 618 ? 24.149 10.462 -33.520 1.00 91.81 618 LEU A O 1
ATOM 5063 N N . MET A 1 619 ? 25.866 10.288 -32.071 1.00 88.44 619 MET A N 1
ATOM 5064 C CA . MET A 1 619 ? 26.829 11.085 -32.821 1.00 88.44 619 MET A CA 1
ATOM 5065 C C . MET A 1 619 ? 28.067 10.248 -33.177 1.00 88.44 619 MET A C 1
ATOM 5067 O O . MET A 1 619 ? 28.561 9.482 -32.346 1.00 88.44 619 MET A O 1
ATOM 5071 N N . PRO A 1 620 ? 28.601 10.360 -34.402 1.00 84.88 620 PRO A N 1
ATOM 5072 C CA . PRO A 1 620 ? 29.863 9.721 -34.751 1.00 84.88 620 PRO A CA 1
ATOM 5073 C C . PRO A 1 620 ? 31.039 10.409 -34.039 1.00 84.88 620 PRO A C 1
ATOM 5075 O O . PRO A 1 620 ? 31.009 11.609 -33.791 1.00 84.88 620 PRO A O 1
ATOM 5078 N N . GLY A 1 621 ? 32.090 9.647 -33.725 1.00 85.62 621 GLY A N 1
ATOM 5079 C CA . GLY A 1 621 ? 33.362 10.202 -33.242 1.00 85.62 621 GLY A CA 1
ATOM 5080 C C . GLY A 1 621 ? 33.425 10.584 -31.759 1.00 85.62 621 GLY A C 1
ATOM 5081 O O . GLY A 1 621 ? 34.497 10.959 -31.299 1.00 85.62 621 GLY A O 1
ATOM 5082 N N . ILE A 1 622 ? 32.338 10.450 -30.989 1.00 90.50 622 ILE A N 1
ATOM 5083 C CA . ILE A 1 622 ? 32.364 10.740 -29.547 1.00 90.50 622 ILE A CA 1
ATOM 5084 C C . ILE A 1 622 ? 33.002 9.568 -28.776 1.00 90.50 622 ILE A C 1
ATOM 5086 O O . ILE A 1 622 ? 32.455 8.450 -28.791 1.00 90.50 622 ILE A O 1
ATOM 5090 N N . PRO A 1 623 ? 34.137 9.789 -28.085 1.00 89.25 623 PRO A N 1
ATOM 5091 C CA . PRO A 1 623 ? 34.811 8.741 -27.335 1.00 89.25 623 PRO A CA 1
ATOM 5092 C C . PRO A 1 623 ? 34.040 8.377 -26.047 1.00 89.25 623 PRO A C 1
ATOM 5094 O O . PRO A 1 623 ? 33.052 9.018 -25.681 1.00 89.25 623 PRO A O 1
ATOM 5097 N N . PRO A 1 624 ? 34.422 7.287 -25.357 1.00 90.50 624 PRO A N 1
ATOM 5098 C CA . PRO A 1 624 ? 33.868 6.954 -24.046 1.00 90.50 624 PRO A CA 1
ATOM 5099 C C . PRO A 1 624 ? 34.148 8.062 -23.010 1.00 90.50 624 PRO A C 1
ATOM 5101 O O . PRO A 1 624 ? 35.139 8.774 -23.154 1.00 90.50 624 PRO A O 1
ATOM 5104 N N . PRO A 1 625 ? 33.347 8.162 -21.928 1.00 89.50 625 PRO A N 1
ATOM 5105 C CA . PRO A 1 625 ? 33.420 9.271 -20.967 1.00 89.50 625 PRO A CA 1
ATOM 5106 C C . PRO A 1 625 ? 34.806 9.473 -20.332 1.00 89.50 625 PRO A C 1
ATOM 5108 O O . PRO A 1 625 ? 35.162 10.593 -20.003 1.00 89.50 625 PRO A O 1
ATOM 5111 N N . ASN A 1 626 ? 35.617 8.418 -20.208 1.00 91.38 626 ASN A N 1
ATOM 5112 C CA . ASN A 1 626 ? 36.958 8.498 -19.615 1.00 91.38 626 ASN A CA 1
ATOM 5113 C C . ASN A 1 626 ? 37.993 9.210 -20.508 1.00 91.38 626 ASN A C 1
ATOM 5115 O O . ASN A 1 626 ? 39.104 9.462 -20.058 1.00 91.38 626 ASN A O 1
ATOM 5119 N N . TYR A 1 627 ? 37.658 9.488 -21.770 1.00 90.50 627 TYR A N 1
ATOM 5120 C CA . TYR A 1 627 ? 38.578 10.024 -22.778 1.00 90.50 627 TYR A CA 1
ATOM 5121 C C . TYR A 1 627 ? 38.123 11.380 -23.340 1.00 90.50 627 TYR A C 1
ATOM 5123 O O . TYR A 1 627 ? 38.630 11.821 -24.368 1.00 90.50 627 TYR A O 1
ATOM 5131 N N . CYS A 1 628 ? 37.146 12.035 -22.711 1.00 90.00 628 CYS A N 1
ATOM 5132 C CA . CYS A 1 628 ? 36.677 13.359 -23.113 1.00 90.00 628 CYS A CA 1
ATOM 5133 C C . CYS A 1 628 ? 36.200 14.178 -21.919 1.00 90.00 628 CYS A C 1
ATOM 5135 O O . CYS A 1 628 ? 35.747 13.628 -20.915 1.00 90.00 628 CYS A O 1
ATOM 5137 N N . ASP A 1 629 ? 36.191 15.500 -22.083 1.00 93.31 629 ASP A N 1
ATOM 5138 C CA . ASP A 1 629 ? 35.441 16.377 -21.193 1.00 93.31 629 ASP A CA 1
ATOM 5139 C C . ASP A 1 629 ? 33.940 16.096 -21.350 1.00 93.31 629 ASP A C 1
ATOM 5141 O O . ASP A 1 629 ? 33.311 16.418 -22.366 1.00 93.31 629 ASP A O 1
ATOM 5145 N N . CYS A 1 630 ? 33.365 15.453 -20.335 1.00 93.69 630 CYS A N 1
ATOM 5146 C CA . CYS A 1 630 ? 31.974 15.034 -20.355 1.00 93.69 630 CYS A CA 1
ATOM 5147 C C . CYS A 1 630 ? 30.999 16.218 -20.330 1.00 93.69 630 CYS A C 1
ATOM 5149 O O . CYS A 1 630 ? 29.922 16.103 -20.919 1.00 93.69 630 CYS A O 1
ATOM 5151 N N . ALA A 1 631 ? 31.348 17.336 -19.686 1.00 93.06 631 ALA A N 1
ATOM 5152 C CA . ALA A 1 631 ? 30.482 18.512 -19.618 1.00 93.06 631 ALA A CA 1
ATOM 5153 C C . ALA A 1 631 ? 30.408 19.184 -20.993 1.00 93.06 631 ALA A C 1
ATOM 5155 O O . ALA A 1 631 ? 29.320 19.347 -21.555 1.00 93.06 631 ALA A O 1
ATOM 5156 N N . HIS A 1 632 ? 31.571 19.447 -21.597 1.00 92.62 632 HIS A N 1
ATOM 5157 C CA . HIS A 1 632 ? 31.650 20.007 -22.944 1.00 92.62 632 HIS A CA 1
ATOM 5158 C C . HIS A 1 632 ? 30.967 19.105 -23.983 1.00 92.62 632 HIS A C 1
ATOM 5160 O O . HIS A 1 632 ? 30.153 19.570 -24.783 1.00 92.62 632 HIS A O 1
ATOM 5166 N N . THR A 1 633 ? 31.230 17.795 -23.931 1.00 93.75 633 THR A N 1
ATOM 5167 C CA . THR A 1 633 ? 30.642 16.813 -24.855 1.00 93.75 633 THR A CA 1
ATOM 5168 C C . THR A 1 633 ? 29.121 16.736 -24.713 1.00 93.75 633 THR A C 1
ATOM 5170 O O . THR A 1 633 ? 28.411 16.654 -25.714 1.00 93.75 633 THR A O 1
ATOM 5173 N N . THR A 1 634 ? 28.596 16.796 -23.484 1.00 93.69 634 THR A N 1
ATOM 5174 C CA . THR A 1 634 ? 27.145 16.842 -23.242 1.00 93.69 634 THR A CA 1
ATOM 5175 C C . THR A 1 634 ? 26.536 18.088 -23.881 1.00 93.69 634 THR A C 1
ATOM 5177 O O . THR A 1 634 ? 25.569 17.978 -24.634 1.00 93.69 634 THR A O 1
ATOM 5180 N N . GLY A 1 635 ? 27.150 19.258 -23.671 1.00 92.31 635 GLY A N 1
ATOM 5181 C CA . GLY A 1 635 ? 26.721 20.506 -24.301 1.00 92.31 635 GLY A CA 1
ATOM 5182 C C . GLY A 1 635 ? 26.785 20.474 -25.831 1.00 92.31 635 GLY A C 1
ATOM 5183 O O . GLY A 1 635 ? 25.906 21.027 -26.488 1.00 92.31 635 GLY A O 1
ATOM 5184 N N . PHE A 1 636 ? 27.788 19.810 -26.410 1.00 92.38 636 PHE A N 1
ATOM 5185 C CA . PHE A 1 636 ? 27.907 19.618 -27.857 1.00 92.38 636 PHE A CA 1
ATOM 5186 C C . PHE A 1 636 ? 26.790 18.723 -28.416 1.00 92.38 636 PHE A C 1
ATOM 5188 O O . PHE A 1 636 ? 26.144 19.092 -29.398 1.00 92.38 636 PHE A O 1
ATOM 5195 N N . ILE A 1 637 ? 26.508 17.583 -27.771 1.00 92.81 637 ILE A N 1
ATOM 5196 C CA . ILE A 1 637 ? 25.412 16.683 -28.169 1.00 92.81 637 ILE A CA 1
ATOM 5197 C C . ILE A 1 637 ? 24.073 17.426 -28.116 1.00 92.81 637 ILE A C 1
ATOM 5199 O O . ILE A 1 637 ? 23.317 17.386 -29.085 1.00 92.81 637 ILE A O 1
ATOM 5203 N N . CYS A 1 638 ? 23.789 18.123 -27.011 1.00 92.94 638 CYS A N 1
ATOM 5204 C CA . CYS A 1 638 ? 22.533 18.849 -26.837 1.00 92.94 638 CYS A CA 1
ATOM 5205 C C . CYS A 1 638 ? 22.367 19.961 -27.880 1.00 92.94 638 CYS A C 1
ATOM 5207 O O . CYS A 1 638 ? 21.334 20.004 -28.539 1.00 92.94 638 CYS A O 1
ATOM 5209 N N . ARG A 1 639 ? 23.388 20.798 -28.108 1.00 91.69 639 ARG A N 1
ATOM 5210 C CA . ARG A 1 639 ? 23.328 21.864 -29.125 1.00 91.69 639 ARG A CA 1
ATOM 5211 C C . ARG A 1 639 ? 23.162 21.323 -30.541 1.00 91.69 639 ARG A C 1
ATOM 5213 O O . ARG A 1 639 ? 22.415 21.889 -31.325 1.00 91.69 639 ARG A O 1
ATOM 5220 N N . THR A 1 640 ? 23.799 20.199 -30.858 1.00 91.50 640 THR A N 1
ATOM 5221 C CA . THR A 1 640 ? 23.674 19.596 -32.193 1.00 91.50 640 THR A CA 1
ATOM 5222 C C . THR A 1 640 ? 22.281 19.010 -32.438 1.00 91.50 640 THR A C 1
ATOM 5224 O O . THR A 1 640 ? 21.780 19.065 -33.555 1.00 91.50 640 THR A O 1
ATOM 5227 N N . ILE A 1 641 ? 21.651 18.433 -31.409 1.00 91.12 641 ILE A N 1
ATOM 5228 C CA . ILE A 1 641 ? 20.337 17.784 -31.536 1.00 91.12 641 ILE A CA 1
ATOM 5229 C C . ILE A 1 641 ? 19.189 18.791 -31.407 1.00 91.12 641 ILE A C 1
ATOM 5231 O O . ILE A 1 641 ? 18.208 18.683 -32.140 1.00 91.12 641 ILE A O 1
ATOM 5235 N N . PHE A 1 642 ? 19.287 19.733 -30.468 1.00 90.75 642 PHE A N 1
ATOM 5236 C CA . PHE A 1 642 ? 18.220 20.686 -30.149 1.00 90.75 642 PHE A CA 1
ATOM 5237 C C . PHE A 1 642 ? 18.375 22.044 -30.846 1.00 90.75 642 PHE A C 1
ATOM 5239 O O . PHE A 1 642 ? 17.443 22.843 -30.806 1.00 90.75 642 PHE A O 1
ATOM 5246 N N . GLY A 1 643 ? 19.517 22.312 -31.485 1.00 88.19 643 GLY A N 1
ATOM 5247 C CA . GLY A 1 643 ? 19.789 23.582 -32.155 1.00 88.19 643 GLY A CA 1
ATOM 5248 C C . GLY A 1 643 ? 19.799 24.769 -31.190 1.00 88.19 643 GLY A C 1
ATOM 5249 O O . GLY A 1 643 ? 20.181 24.641 -30.022 1.00 88.19 643 GLY A O 1
ATOM 5250 N N . ASP A 1 644 ? 19.346 25.920 -31.685 1.00 79.88 644 ASP A N 1
ATOM 5251 C CA . ASP A 1 644 ? 19.350 27.194 -30.955 1.00 79.88 644 ASP A CA 1
ATOM 5252 C C . ASP A 1 644 ? 18.434 27.188 -29.719 1.00 79.88 644 ASP A C 1
ATOM 5254 O O . ASP A 1 644 ? 18.688 27.904 -28.755 1.00 79.88 644 ASP A O 1
ATOM 5258 N N . SER A 1 645 ? 17.423 26.314 -29.680 1.00 82.88 645 SER A N 1
ATOM 5259 C CA . SER A 1 645 ? 16.511 26.162 -28.536 1.00 82.88 645 SER A CA 1
ATOM 5260 C C . SER A 1 645 ? 17.097 25.337 -27.378 1.00 82.88 645 SER A C 1
ATOM 5262 O O . SER A 1 645 ? 16.406 25.048 -26.400 1.00 82.88 645 SER A O 1
ATOM 5264 N N . CYS A 1 646 ? 18.368 24.924 -27.451 1.00 82.88 646 CYS A N 1
ATOM 5265 C CA . CYS A 1 646 ? 19.002 24.095 -26.422 1.00 82.88 646 CYS A CA 1
ATOM 5266 C C . CYS A 1 646 ? 18.948 24.727 -25.021 1.00 82.88 646 CYS A C 1
ATOM 5268 O O . CYS A 1 646 ? 18.753 24.005 -24.047 1.00 82.88 646 CYS A O 1
ATOM 5270 N N . THR A 1 647 ? 19.111 26.046 -24.914 1.00 79.75 647 THR A N 1
ATOM 5271 C CA . THR A 1 647 ? 19.119 26.774 -23.634 1.00 79.75 647 THR A CA 1
ATOM 5272 C C . THR A 1 647 ? 17.733 26.918 -23.009 1.00 79.75 647 THR A C 1
ATOM 5274 O O . THR A 1 647 ? 17.640 27.192 -21.821 1.00 79.75 647 THR A O 1
ATOM 5277 N N . GLU A 1 648 ? 16.650 26.707 -23.759 1.00 84.19 648 GLU A N 1
ATOM 5278 C CA . GLU A 1 648 ? 15.289 26.693 -23.207 1.00 84.19 648 GLU A CA 1
ATOM 5279 C C . GLU A 1 648 ? 14.975 25.340 -22.546 1.00 84.19 648 GLU A C 1
ATOM 5281 O O . GLU A 1 648 ? 14.305 25.261 -21.514 1.00 84.19 648 GLU A O 1
ATOM 5286 N N . PHE A 1 649 ? 15.498 24.257 -23.126 1.00 87.12 649 PHE A N 1
ATOM 5287 C CA . PHE A 1 649 ? 15.136 22.890 -22.751 1.00 87.12 649 PHE A CA 1
ATOM 5288 C C . PHE A 1 649 ? 16.176 22.147 -21.915 1.00 87.12 649 PHE A C 1
ATOM 5290 O O . PHE A 1 649 ? 15.842 21.123 -21.306 1.00 87.12 649 PHE A O 1
ATOM 5297 N N . VAL A 1 650 ? 17.415 22.643 -21.886 1.00 91.25 650 VAL A N 1
ATOM 5298 C CA . VAL A 1 650 ? 18.525 22.044 -21.147 1.00 91.25 650 VAL A CA 1
ATOM 5299 C C . VAL A 1 650 ? 19.279 23.108 -20.361 1.00 91.25 650 VAL A C 1
ATOM 5301 O O . VAL A 1 650 ? 19.733 24.094 -20.935 1.00 91.25 650 VAL A O 1
ATOM 5304 N N . GLN A 1 651 ? 19.472 22.860 -19.066 1.00 92.38 651 GLN A N 1
ATOM 5305 C CA . GLN A 1 651 ? 20.376 23.637 -18.218 1.00 92.38 651 GLN A CA 1
ATOM 5306 C C . GLN A 1 651 ? 21.593 22.809 -17.812 1.00 92.38 651 GLN A C 1
ATOM 5308 O O . GLN A 1 651 ? 21.517 21.590 -17.636 1.00 92.38 651 GLN A O 1
ATOM 5313 N N . PHE A 1 652 ? 22.730 23.480 -17.672 1.00 93.12 652 PHE A N 1
ATOM 5314 C CA . PHE A 1 652 ? 24.011 22.861 -17.351 1.00 93.12 652 PHE A CA 1
ATOM 5315 C C . PHE A 1 652 ? 24.432 23.303 -15.954 1.00 93.12 652 PHE A C 1
ATOM 5317 O O . PHE A 1 652 ? 24.822 24.448 -15.756 1.00 93.12 652 PHE A O 1
ATOM 5324 N N . GLY A 1 653 ? 24.324 22.394 -14.987 1.00 92.81 653 GLY A N 1
ATOM 5325 C CA . GLY A 1 653 ? 24.790 22.623 -13.624 1.00 92.81 653 GLY A CA 1
ATOM 5326 C C . GLY A 1 653 ? 26.273 22.294 -13.458 1.00 92.81 653 GLY A C 1
ATOM 5327 O O . GLY A 1 653 ? 26.982 21.965 -14.415 1.00 92.81 653 GLY A O 1
ATOM 5328 N N . LYS A 1 654 ? 26.738 22.300 -12.208 1.00 92.50 654 LYS A N 1
ATOM 5329 C CA . LYS A 1 654 ? 28.132 21.989 -11.860 1.00 92.50 654 LYS A CA 1
ATOM 5330 C C . LYS A 1 654 ? 28.593 20.605 -12.340 1.00 92.50 654 LYS A C 1
ATOM 5332 O O . LYS A 1 654 ? 29.676 20.492 -12.908 1.00 92.50 654 LYS A O 1
ATOM 5337 N N . ASN A 1 655 ? 27.808 19.545 -12.119 1.00 92.69 655 ASN A N 1
ATOM 5338 C CA . ASN A 1 655 ? 28.179 18.171 -12.514 1.00 92.69 655 ASN A CA 1
ATOM 5339 C C . ASN A 1 655 ? 27.070 17.377 -13.238 1.00 92.69 655 ASN A C 1
ATOM 5341 O O . ASN A 1 655 ? 27.296 16.231 -13.654 1.00 92.69 655 ASN A O 1
ATOM 5345 N N . LYS A 1 656 ? 25.892 17.981 -13.426 1.00 94.81 656 LYS A N 1
ATOM 5346 C CA . LYS A 1 656 ? 24.720 17.373 -14.069 1.00 94.81 656 LYS A CA 1
ATOM 5347 C C . LYS A 1 656 ? 24.148 18.271 -15.167 1.00 94.81 656 LYS A C 1
ATOM 5349 O O . LYS A 1 656 ? 24.180 19.494 -15.070 1.00 94.81 656 LYS A O 1
ATOM 5354 N N . ALA A 1 657 ? 23.565 17.637 -16.179 1.00 94.12 657 ALA A N 1
ATOM 5355 C CA . ALA A 1 657 ? 22.661 18.262 -17.135 1.00 94.12 657 ALA A CA 1
ATOM 5356 C C . ALA A 1 657 ? 21.206 18.068 -16.687 1.00 94.12 657 ALA A C 1
ATOM 5358 O O . ALA A 1 657 ? 20.814 16.970 -16.280 1.00 94.12 657 ALA A O 1
ATOM 5359 N N . PHE A 1 658 ? 20.416 19.125 -16.819 1.00 93.81 658 PHE A N 1
ATOM 5360 C CA . PHE A 1 658 ? 19.010 19.208 -16.447 1.00 93.81 658 PHE A CA 1
ATOM 5361 C C . PHE A 1 658 ? 18.162 19.321 -17.702 1.00 93.81 658 PHE A C 1
ATOM 5363 O O . PHE A 1 658 ? 18.357 20.246 -18.483 1.00 93.81 658 PHE A O 1
ATOM 5370 N N . LEU A 1 659 ? 17.238 18.388 -17.919 1.00 92.31 659 LEU A N 1
ATOM 5371 C CA . LEU A 1 659 ? 16.419 18.325 -19.125 1.00 92.31 659 LEU A CA 1
ATOM 5372 C C . LEU A 1 659 ? 14.930 18.374 -18.788 1.00 92.31 659 LEU A C 1
ATOM 5374 O O . LEU A 1 659 ? 14.465 17.803 -17.799 1.00 92.31 659 LEU A O 1
ATOM 5378 N N . LYS A 1 660 ? 14.162 18.999 -19.678 1.00 90.75 660 LYS A N 1
ATOM 5379 C CA . LYS A 1 660 ? 12.705 18.849 -19.723 1.00 90.75 660 LYS A CA 1
ATOM 5380 C C . LYS A 1 660 ? 12.325 17.423 -20.160 1.00 90.75 660 LYS A C 1
ATOM 5382 O O . LYS A 1 660 ? 13.047 16.771 -20.925 1.00 90.75 660 LYS A O 1
ATOM 5387 N N . SER A 1 661 ? 11.179 16.928 -19.682 1.00 86.62 661 SER A N 1
ATOM 5388 C CA . SER A 1 661 ? 10.728 15.546 -19.928 1.00 86.62 661 SER A CA 1
ATOM 5389 C C . SER A 1 661 ? 10.587 15.219 -21.416 1.00 86.62 661 SER A C 1
ATOM 5391 O O . SER A 1 661 ? 10.975 14.134 -21.847 1.00 86.62 661 SER A O 1
ATOM 5393 N N . GLU A 1 662 ? 10.072 16.156 -22.214 1.00 87.62 662 GLU A N 1
ATOM 5394 C CA . GLU A 1 662 ? 9.847 15.965 -23.651 1.00 87.62 662 GLU A CA 1
ATOM 5395 C C . GLU A 1 662 ? 11.168 15.755 -24.403 1.00 87.62 662 GLU A C 1
ATOM 5397 O O . GLU A 1 662 ? 11.304 14.827 -25.202 1.00 87.62 662 GLU A O 1
ATOM 5402 N N . GLN A 1 663 ? 12.189 16.549 -24.086 1.00 90.56 663 GLN A N 1
ATOM 5403 C CA . GLN A 1 663 ? 13.505 16.479 -24.715 1.00 90.56 663 GLN A CA 1
ATOM 5404 C C . GLN A 1 663 ? 14.269 15.231 -24.279 1.00 90.56 663 GLN A C 1
ATOM 5406 O O . GLN A 1 663 ? 14.938 14.602 -25.101 1.00 90.56 663 GLN A O 1
ATOM 5411 N N . HIS A 1 664 ? 14.115 14.799 -23.024 1.00 89.69 664 HIS A N 1
ATOM 5412 C CA . HIS A 1 664 ? 14.618 13.494 -22.600 1.00 89.69 664 HIS A CA 1
ATOM 5413 C C . HIS A 1 664 ? 13.959 12.345 -23.382 1.00 89.69 664 HIS A C 1
ATOM 5415 O O . HIS A 1 664 ? 14.655 11.460 -23.887 1.00 89.69 664 HIS A O 1
ATOM 5421 N N . GLN A 1 665 ? 12.630 12.364 -23.531 1.00 88.06 665 GLN A N 1
ATOM 5422 C CA . GLN A 1 665 ? 11.909 11.357 -24.315 1.00 88.06 665 GLN A CA 1
ATOM 5423 C C . GLN A 1 665 ? 12.335 11.366 -25.787 1.00 88.06 665 GLN A C 1
ATOM 5425 O O . GLN A 1 665 ? 12.519 10.298 -26.378 1.00 88.06 665 GLN A O 1
ATOM 5430 N N . PHE A 1 666 ? 12.561 12.545 -26.366 1.00 91.56 666 PHE A N 1
ATOM 5431 C CA . PHE A 1 666 ? 13.070 12.690 -27.726 1.00 91.56 666 PHE A CA 1
ATOM 5432 C C . PHE A 1 666 ? 14.468 12.073 -27.887 1.00 91.56 666 PHE A C 1
ATOM 5434 O O . PHE A 1 666 ? 14.688 11.275 -28.802 1.00 91.56 666 PHE A O 1
ATOM 5441 N N . LEU A 1 667 ? 15.393 12.336 -26.955 1.00 92.56 667 LEU A N 1
ATOM 5442 C CA . LEU A 1 667 ? 16.717 11.701 -26.945 1.00 92.56 667 LEU A CA 1
ATOM 5443 C C . LEU A 1 667 ? 16.626 10.172 -26.834 1.00 92.56 667 LEU A C 1
ATOM 5445 O O . LEU A 1 667 ? 17.330 9.454 -27.549 1.00 92.56 667 LEU A O 1
ATOM 5449 N N . GLU A 1 668 ? 15.747 9.645 -25.977 1.00 90.12 668 GLU A N 1
ATOM 5450 C CA . GLU A 1 668 ? 15.513 8.200 -25.861 1.00 90.12 668 GLU A CA 1
ATOM 5451 C C . GLU A 1 668 ? 14.926 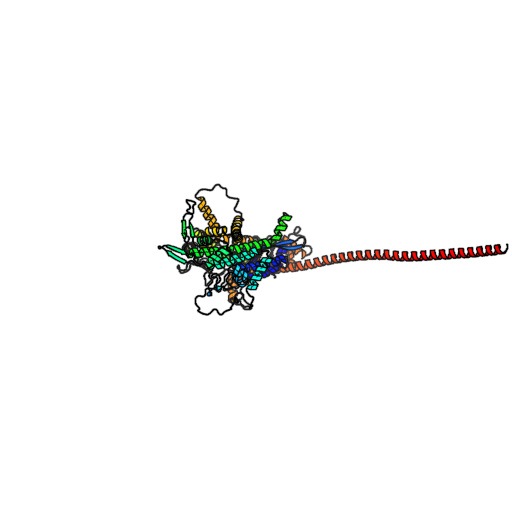7.590 -27.136 1.00 90.12 668 GLU A C 1
ATOM 5453 O O . GLU A 1 668 ? 15.307 6.476 -27.515 1.00 90.12 668 GLU A O 1
ATOM 5458 N N . MET A 1 669 ? 14.035 8.309 -27.821 1.00 90.94 669 MET A N 1
ATOM 5459 C C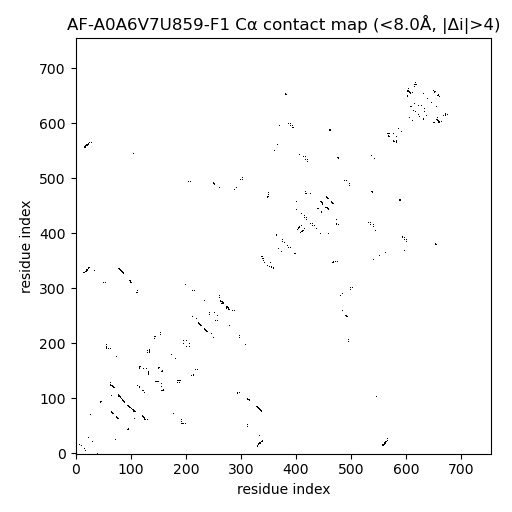A . MET A 1 669 ? 13.463 7.893 -29.100 1.00 90.94 669 MET A CA 1
ATOM 5460 C C . MET A 1 669 ? 14.547 7.796 -30.179 1.00 90.94 669 MET A C 1
ATOM 5462 O O . MET A 1 669 ? 14.686 6.747 -30.819 1.00 90.94 669 MET A O 1
ATOM 5466 N N . LEU A 1 670 ? 15.370 8.840 -30.335 1.00 93.06 670 LEU A N 1
ATOM 5467 C CA . LEU A 1 670 ? 16.502 8.847 -31.268 1.00 93.06 670 LEU A CA 1
ATOM 5468 C C . LEU A 1 670 ? 17.489 7.720 -30.950 1.00 93.06 670 LEU A C 1
ATOM 5470 O O . LEU A 1 670 ? 17.926 6.991 -31.846 1.00 93.06 670 LEU A O 1
ATOM 5474 N N . ARG A 1 671 ? 17.795 7.522 -29.662 1.00 91.81 671 ARG A N 1
ATOM 5475 C CA . ARG A 1 671 ? 18.722 6.482 -29.201 1.00 91.81 671 ARG A CA 1
ATOM 5476 C C . ARG A 1 671 ? 18.184 5.095 -29.519 1.00 91.81 671 ARG A C 1
ATOM 5478 O O . ARG A 1 671 ? 18.925 4.259 -30.032 1.00 91.81 671 ARG A O 1
ATOM 5485 N N . SER A 1 672 ? 16.902 4.858 -29.256 1.00 88.38 672 SER A N 1
ATOM 5486 C CA . SER A 1 672 ? 16.240 3.582 -29.542 1.00 88.38 672 SER A CA 1
ATOM 5487 C C . SER A 1 672 ? 16.243 3.283 -31.039 1.00 88.38 672 SER A C 1
ATOM 5489 O O . SER A 1 672 ? 16.634 2.189 -31.442 1.00 88.38 672 SER A O 1
ATOM 5491 N N . ARG A 1 673 ? 15.925 4.277 -31.879 1.00 92.44 673 ARG A N 1
ATOM 5492 C CA . ARG A 1 673 ? 15.991 4.150 -33.341 1.00 92.44 673 ARG A CA 1
ATOM 5493 C C . ARG A 1 673 ? 17.405 3.810 -33.816 1.00 92.44 673 ARG A C 1
ATOM 5495 O O . ARG A 1 673 ? 17.582 2.887 -34.608 1.00 92.44 673 ARG A O 1
ATOM 5502 N N . ARG A 1 674 ? 18.421 4.509 -33.303 1.00 91.50 674 ARG A N 1
ATOM 5503 C CA . ARG A 1 674 ? 19.827 4.260 -33.652 1.00 91.50 674 ARG A CA 1
ATOM 5504 C C . ARG A 1 674 ? 20.275 2.856 -33.251 1.00 91.50 674 ARG A C 1
ATOM 5506 O O . ARG A 1 674 ? 20.881 2.161 -34.064 1.00 91.50 674 ARG A O 1
ATOM 5513 N N . LEU A 1 675 ? 19.951 2.425 -32.032 1.00 90.25 675 LEU A N 1
ATOM 5514 C CA . LEU A 1 675 ? 20.279 1.085 -31.547 1.00 90.25 675 LEU A CA 1
ATOM 5515 C C . LEU A 1 675 ? 19.559 -0.009 -32.336 1.00 90.25 675 LEU A C 1
ATOM 5517 O O . LEU A 1 675 ? 20.189 -1.017 -32.641 1.00 90.25 675 LEU A O 1
ATOM 5521 N N . HIS A 1 676 ? 18.298 0.193 -32.728 1.00 90.88 676 HIS A N 1
ATOM 5522 C CA . HIS A 1 676 ? 17.588 -0.735 -33.612 1.00 90.88 676 HIS A CA 1
ATOM 5523 C C . HIS A 1 676 ? 18.278 -0.875 -34.972 1.00 90.88 676 HIS A C 1
ATOM 5525 O O . HIS A 1 676 ? 18.487 -1.997 -35.427 1.00 90.88 676 HIS A O 1
ATOM 5531 N N . CYS A 1 677 ? 18.710 0.228 -35.594 1.00 92.19 677 CYS A N 1
ATOM 5532 C CA . CYS A 1 677 ? 19.475 0.162 -36.843 1.00 92.19 677 CYS A CA 1
ATOM 5533 C C . CYS A 1 677 ? 20.791 -0.615 -36.667 1.00 92.19 677 CYS A C 1
ATOM 5535 O O . CYS A 1 677 ? 21.117 -1.472 -37.486 1.00 92.19 677 CYS A O 1
ATOM 5537 N N . CYS A 1 678 ? 21.535 -0.360 -35.585 1.00 90.88 678 CYS A N 1
ATOM 5538 C CA . CYS A 1 678 ? 22.769 -1.092 -35.286 1.00 90.88 678 CYS A CA 1
ATOM 5539 C C . CYS A 1 678 ? 22.507 -2.587 -35.036 1.00 90.88 678 CYS A C 1
ATOM 5541 O O . CYS A 1 678 ? 23.225 -3.432 -35.567 1.00 90.88 678 CYS A O 1
ATOM 5543 N N . ALA A 1 679 ? 21.463 -2.923 -34.275 1.00 92.31 679 ALA A N 1
ATOM 5544 C CA . ALA A 1 679 ? 21.066 -4.303 -34.014 1.00 92.31 679 ALA A CA 1
ATOM 5545 C C . ALA A 1 679 ? 20.680 -5.030 -35.309 1.00 92.31 679 ALA A C 1
ATOM 5547 O O . ALA A 1 679 ? 21.141 -6.145 -35.531 1.00 92.31 679 ALA A O 1
ATOM 5548 N N . ALA A 1 6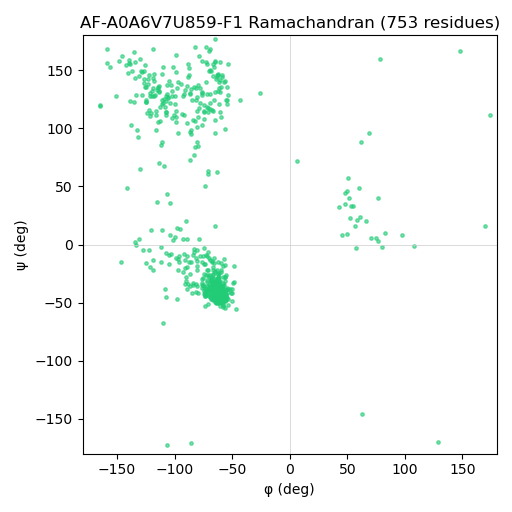80 ? 19.925 -4.380 -36.201 1.00 94.38 680 ALA A N 1
ATOM 5549 C CA . ALA A 1 680 ? 19.560 -4.937 -37.501 1.00 94.38 680 ALA A CA 1
ATOM 5550 C C . ALA A 1 680 ? 20.791 -5.225 -38.378 1.00 94.38 680 ALA A C 1
ATOM 5552 O O . ALA A 1 680 ? 20.843 -6.260 -39.041 1.00 94.38 680 ALA A O 1
ATOM 5553 N N . LEU A 1 681 ? 21.814 -4.360 -38.353 1.00 94.38 681 LEU A N 1
ATOM 5554 C CA . LEU A 1 681 ? 23.079 -4.601 -39.060 1.00 94.38 681 LEU A CA 1
ATOM 5555 C C . LEU A 1 681 ? 23.820 -5.823 -38.504 1.00 94.38 681 LEU A C 1
ATOM 5557 O O . LEU A 1 681 ? 24.246 -6.687 -39.273 1.00 94.38 681 LEU A O 1
ATOM 5561 N N . VAL A 1 682 ? 23.931 -5.929 -37.177 1.00 95.00 682 VAL A N 1
ATOM 5562 C CA . VAL A 1 682 ? 24.564 -7.081 -36.515 1.00 95.00 682 VAL A CA 1
ATOM 5563 C C . VAL A 1 682 ? 23.796 -8.367 -36.824 1.00 95.00 682 VAL A C 1
ATOM 5565 O O . VAL A 1 682 ? 24.391 -9.350 -37.265 1.00 95.00 682 VAL A O 1
ATOM 5568 N N . GLN A 1 683 ? 22.470 -8.350 -36.671 1.00 94.62 683 GLN A N 1
ATOM 5569 C CA . GLN A 1 683 ? 21.596 -9.483 -36.975 1.00 94.62 683 GLN A CA 1
ATOM 5570 C C . GLN A 1 683 ? 21.717 -9.906 -38.440 1.00 94.62 683 GLN A C 1
ATOM 5572 O O . GLN A 1 683 ? 21.887 -11.092 -38.712 1.00 94.62 683 GLN A O 1
ATOM 5577 N N . LYS A 1 684 ? 21.712 -8.959 -39.386 1.00 96.12 684 LYS A N 1
ATOM 5578 C CA . LYS A 1 684 ? 21.907 -9.235 -40.817 1.00 96.12 684 LYS A CA 1
ATOM 5579 C C . LYS A 1 684 ? 23.226 -9.969 -41.072 1.00 96.12 684 LYS A C 1
ATOM 5581 O O . LYS A 1 684 ? 23.238 -10.974 -41.784 1.00 96.12 684 LYS A O 1
ATOM 5586 N N . CYS A 1 685 ? 24.328 -9.497 -40.488 1.00 96.19 685 CYS A N 1
ATOM 5587 C CA . CYS A 1 685 ? 25.642 -10.122 -40.642 1.00 96.19 685 CYS A CA 1
ATOM 5588 C C . CYS A 1 685 ? 25.695 -11.526 -40.022 1.00 96.19 685 CYS A C 1
ATOM 5590 O O . CYS A 1 685 ? 26.175 -12.457 -40.673 1.00 96.19 685 CYS A O 1
ATOM 5592 N N . LEU A 1 686 ? 25.163 -11.693 -38.806 1.00 95.88 686 LEU A N 1
ATOM 5593 C CA . LEU A 1 686 ? 25.137 -12.974 -38.094 1.00 95.88 686 LEU A CA 1
ATOM 5594 C C . LEU A 1 686 ? 24.261 -14.012 -38.801 1.00 95.88 686 LEU A C 1
ATOM 5596 O O . LEU A 1 686 ? 24.707 -15.135 -39.033 1.00 95.88 686 LEU A O 1
ATOM 5600 N N . LEU A 1 687 ? 23.048 -13.634 -39.208 1.00 95.69 687 LEU A N 1
ATOM 5601 C CA . LEU A 1 687 ? 22.141 -14.509 -39.953 1.00 95.69 687 LEU A CA 1
ATOM 5602 C C . LEU A 1 687 ? 22.742 -14.898 -41.309 1.00 95.69 687 LEU A C 1
ATOM 5604 O O . LEU A 1 687 ? 22.700 -16.068 -41.693 1.00 95.69 687 LEU A O 1
ATOM 5608 N N . GLY A 1 688 ? 23.367 -13.945 -42.009 1.00 96.81 688 GLY A N 1
ATOM 5609 C CA . GLY A 1 688 ? 24.067 -14.208 -43.264 1.00 96.81 688 GLY A CA 1
ATOM 5610 C C . GLY A 1 688 ? 25.247 -15.169 -43.093 1.00 96.81 688 GLY A C 1
ATOM 5611 O O . GLY A 1 688 ? 25.408 -16.104 -43.879 1.00 96.81 688 GLY A O 1
ATOM 5612 N N . TRP A 1 689 ? 26.061 -14.985 -42.050 1.00 96.75 689 TRP A N 1
ATOM 5613 C CA . TRP A 1 689 ? 27.136 -15.915 -41.699 1.00 96.75 689 TRP A CA 1
ATOM 5614 C C . TRP A 1 689 ? 26.596 -17.315 -41.382 1.00 96.75 689 TRP A C 1
ATOM 5616 O O . TRP A 1 689 ? 27.060 -18.286 -41.982 1.00 96.75 689 TRP A O 1
ATOM 5626 N N . ALA A 1 690 ? 25.571 -17.422 -40.532 1.00 96.44 690 ALA A N 1
ATOM 5627 C CA . ALA A 1 690 ? 24.972 -18.697 -40.145 1.00 96.44 690 ALA A CA 1
ATOM 5628 C C . ALA A 1 690 ? 24.422 -19.466 -41.358 1.00 96.44 690 ALA A C 1
ATOM 5630 O O . ALA A 1 690 ? 24.678 -20.663 -41.508 1.00 96.44 690 ALA A O 1
ATOM 5631 N N . LYS A 1 691 ? 23.732 -18.779 -42.279 1.00 96.56 691 LYS A N 1
ATOM 5632 C CA . LYS A 1 691 ? 23.216 -19.395 -43.510 1.00 96.56 691 LYS A CA 1
ATOM 5633 C C . LYS A 1 691 ? 24.320 -19.827 -44.472 1.00 96.56 691 LYS A C 1
ATOM 5635 O O . LYS A 1 691 ? 24.224 -20.916 -45.035 1.00 96.56 691 LYS A O 1
ATOM 5640 N N . ARG A 1 692 ? 25.399 -19.048 -44.615 1.00 96.69 692 ARG A N 1
ATOM 5641 C CA . ARG A 1 692 ? 26.572 -19.458 -45.412 1.00 96.69 692 ARG A CA 1
ATOM 5642 C C . ARG A 1 692 ? 27.254 -20.699 -44.836 1.00 96.69 692 ARG A C 1
ATOM 5644 O O . ARG A 1 692 ? 27.584 -21.604 -45.597 1.00 96.69 692 ARG A O 1
ATOM 5651 N N . GLN A 1 693 ? 27.400 -20.776 -43.512 1.00 95.81 693 GLN A N 1
ATOM 5652 C CA . GLN A 1 693 ? 27.934 -21.962 -42.833 1.00 95.81 693 GLN A CA 1
ATOM 5653 C C . GLN A 1 693 ? 27.038 -23.189 -43.046 1.00 95.81 693 GLN A C 1
ATOM 5655 O O . GLN A 1 693 ? 27.528 -24.264 -43.393 1.00 95.81 693 GLN A O 1
ATOM 5660 N N . GLN A 1 694 ? 25.718 -23.029 -42.906 1.00 96.62 694 GLN A N 1
ATOM 5661 C CA . GLN A 1 694 ? 24.752 -24.100 -43.159 1.00 96.62 694 GLN A CA 1
ATOM 5662 C C . GLN A 1 694 ? 24.837 -24.611 -44.608 1.00 96.62 694 GLN A C 1
ATOM 5664 O O . GLN A 1 694 ? 24.914 -25.819 -44.832 1.00 96.62 694 GLN A O 1
ATOM 5669 N N . TYR A 1 695 ? 24.879 -23.704 -45.588 1.00 97.12 695 TYR A N 1
ATOM 5670 C CA . TYR A 1 695 ? 25.010 -24.059 -47.002 1.00 97.12 695 TYR A CA 1
ATOM 5671 C C . TYR A 1 695 ? 26.330 -24.778 -47.303 1.00 97.12 695 TYR A C 1
ATOM 5673 O O . TYR A 1 695 ? 26.326 -25.800 -47.987 1.00 97.12 695 TYR A O 1
ATOM 5681 N N . ALA A 1 696 ? 27.454 -24.296 -46.760 1.00 96.81 696 ALA A N 1
ATOM 5682 C CA . ALA A 1 696 ? 28.756 -24.934 -46.942 1.00 96.81 696 ALA A CA 1
ATOM 5683 C C . ALA A 1 696 ? 28.763 -26.380 -46.416 1.00 96.81 696 ALA A C 1
ATOM 5685 O O . ALA A 1 696 ? 29.228 -27.279 -47.119 1.00 96.81 696 ALA A O 1
ATOM 5686 N N . ARG A 1 697 ? 28.173 -26.623 -45.234 1.00 96.44 697 ARG A N 1
ATOM 5687 C CA . ARG A 1 697 ? 28.019 -27.975 -44.664 1.00 96.44 697 ARG A CA 1
ATOM 5688 C C . ARG A 1 697 ? 27.164 -28.879 -45.552 1.00 96.44 697 ARG A C 1
ATOM 5690 O O . ARG A 1 697 ? 27.581 -29.993 -45.861 1.00 96.44 697 ARG A O 1
ATOM 5697 N N . LEU A 1 698 ? 26.003 -28.396 -45.999 1.00 97.12 698 LEU A N 1
ATOM 5698 C CA . LEU A 1 698 ? 25.106 -29.153 -46.881 1.00 97.12 698 LEU A CA 1
ATOM 5699 C C . LEU A 1 698 ? 25.766 -29.482 -48.223 1.00 97.12 698 LEU A C 1
ATOM 5701 O O . LEU A 1 698 ? 25.692 -30.620 -48.689 1.00 97.12 698 LEU A O 1
ATOM 5705 N N . ARG A 1 699 ? 26.459 -28.512 -48.830 1.00 97.00 699 ARG A N 1
ATOM 5706 C CA . ARG A 1 699 ? 27.197 -28.713 -50.080 1.00 97.00 699 ARG A CA 1
ATOM 5707 C C . ARG A 1 699 ? 28.304 -29.747 -49.906 1.00 97.00 699 ARG A C 1
ATOM 5709 O O . ARG A 1 699 ? 28.417 -30.642 -50.736 1.00 97.00 699 ARG A O 1
ATOM 5716 N N . TRP A 1 700 ? 29.097 -29.653 -48.840 1.00 97.56 700 TRP A N 1
ATOM 5717 C CA . TRP A 1 700 ? 30.168 -30.610 -48.560 1.00 97.56 700 TRP A CA 1
ATOM 5718 C C . TRP A 1 700 ? 29.626 -32.034 -48.373 1.00 97.56 700 TRP A C 1
ATOM 5720 O O . TRP A 1 700 ? 30.101 -32.957 -49.034 1.00 97.56 700 TRP A O 1
ATOM 5730 N N . ALA A 1 701 ? 28.564 -32.199 -47.577 1.00 97.25 701 ALA A N 1
ATOM 5731 C CA . ALA A 1 701 ? 27.893 -33.486 -47.395 1.00 97.25 701 ALA A CA 1
ATOM 5732 C C . ALA A 1 701 ? 27.348 -34.051 -48.721 1.00 97.25 701 ALA A C 1
ATOM 5734 O O . ALA A 1 701 ? 27.549 -35.225 -49.032 1.00 97.25 701 ALA A O 1
ATOM 5735 N N . THR A 1 702 ? 26.727 -33.200 -49.545 1.00 97.19 702 THR A N 1
ATOM 5736 C CA . THR A 1 702 ? 26.198 -33.586 -50.863 1.00 97.19 702 THR A CA 1
ATOM 5737 C C . THR A 1 702 ? 27.313 -34.031 -51.808 1.00 97.19 702 THR A C 1
ATOM 5739 O O . THR A 1 702 ? 27.182 -35.059 -52.468 1.00 97.19 702 THR A O 1
ATOM 5742 N N . LEU A 1 703 ? 28.434 -33.303 -51.855 1.00 97.12 703 LEU A N 1
ATOM 5743 C CA . LEU A 1 703 ? 29.585 -33.653 -52.692 1.00 97.12 703 LEU A CA 1
ATOM 5744 C C . LEU A 1 703 ? 30.214 -34.985 -52.272 1.00 97.12 703 LEU A C 1
ATOM 5746 O O . LEU A 1 703 ? 30.560 -35.794 -53.133 1.00 97.12 703 LEU A O 1
ATOM 5750 N N . ILE A 1 704 ? 30.325 -35.243 -50.966 1.00 96.94 704 ILE A N 1
ATOM 5751 C CA . ILE A 1 704 ? 30.796 -36.531 -50.442 1.00 96.94 704 ILE A CA 1
ATOM 5752 C C . ILE A 1 704 ? 29.853 -37.650 -50.871 1.00 96.94 704 ILE A C 1
ATOM 5754 O O . ILE A 1 704 ? 30.302 -38.639 -51.455 1.00 96.94 704 ILE A O 1
ATOM 5758 N N . PHE A 1 705 ? 28.550 -37.477 -50.655 1.00 97.19 705 PHE A N 1
ATOM 5759 C CA . PHE A 1 705 ? 27.555 -38.466 -51.050 1.00 97.19 705 PHE A CA 1
ATOM 5760 C C . PHE A 1 705 ? 27.618 -38.764 -52.555 1.00 97.19 705 PHE A C 1
ATOM 5762 O O . PHE A 1 705 ? 27.733 -39.922 -52.957 1.00 97.19 705 PHE A O 1
ATOM 5769 N N . GLN A 1 706 ? 27.646 -37.725 -53.395 1.00 96.56 706 GLN A N 1
ATOM 5770 C CA . GLN A 1 706 ? 27.761 -37.857 -54.848 1.00 96.56 706 GLN A CA 1
ATOM 5771 C C . GLN A 1 706 ? 29.060 -38.561 -55.268 1.00 96.56 706 GLN A C 1
ATOM 5773 O O . GLN A 1 706 ? 29.024 -39.420 -56.151 1.00 96.56 706 GLN A O 1
ATOM 5778 N N . LYS A 1 707 ? 30.199 -38.245 -54.634 1.00 96.75 707 LYS A N 1
ATOM 5779 C CA . LYS A 1 707 ? 31.493 -38.902 -54.888 1.00 96.75 707 LYS A CA 1
ATOM 5780 C C . LYS A 1 707 ? 31.418 -40.403 -54.601 1.00 96.75 707 LYS A C 1
ATOM 5782 O O . LYS A 1 707 ? 31.813 -41.206 -55.448 1.00 96.75 707 LYS A O 1
ATOM 5787 N N . HIS A 1 708 ? 30.890 -40.787 -53.439 1.00 96.00 708 HIS A N 1
ATOM 5788 C CA . HIS A 1 708 ? 30.756 -42.196 -53.063 1.00 96.00 708 HIS A CA 1
ATOM 5789 C C . HIS A 1 708 ? 29.748 -42.938 -53.944 1.00 96.00 708 HIS A C 1
ATOM 5791 O O . HIS A 1 708 ? 30.030 -44.057 -54.372 1.00 96.00 708 HIS A O 1
ATOM 5797 N N . TRP A 1 709 ? 28.618 -42.309 -54.278 1.00 96.19 709 TRP A N 1
ATOM 5798 C CA . TRP A 1 709 ? 27.608 -42.892 -55.158 1.00 96.19 709 TRP A CA 1
ATOM 5799 C C . TRP A 1 709 ? 28.152 -43.163 -56.563 1.00 96.19 709 TRP A C 1
ATOM 5801 O O . TRP A 1 709 ? 28.046 -44.286 -57.053 1.00 96.19 709 TRP A O 1
ATOM 5811 N N . ARG A 1 710 ? 28.806 -42.170 -57.186 1.00 96.38 710 ARG A N 1
ATOM 5812 C CA . ARG A 1 710 ? 29.448 -42.330 -58.504 1.00 96.38 710 ARG A CA 1
ATOM 5813 C C . ARG A 1 710 ? 30.469 -43.472 -58.486 1.00 96.38 710 ARG A C 1
ATOM 5815 O O . ARG A 1 710 ? 30.442 -44.328 -59.365 1.00 96.38 710 ARG A O 1
ATOM 5822 N N . GLY A 1 711 ? 31.302 -43.547 -57.444 1.00 95.62 711 GLY A N 1
ATOM 5823 C CA . GLY A 1 711 ? 32.253 -44.647 -57.271 1.00 95.62 711 GLY A CA 1
ATOM 5824 C C . GLY A 1 711 ? 31.584 -46.018 -57.106 1.00 95.62 711 GLY A C 1
ATOM 5825 O O . GLY A 1 711 ? 32.061 -47.009 -57.656 1.00 95.62 711 GLY A O 1
ATOM 5826 N N . LEU A 1 712 ? 30.468 -46.095 -56.378 1.00 96.38 712 LEU A N 1
ATOM 5827 C CA . LEU A 1 712 ? 29.710 -47.333 -56.184 1.00 96.38 712 LEU A CA 1
ATOM 5828 C C . LEU A 1 712 ? 29.085 -47.823 -57.496 1.00 96.38 712 LEU A C 1
ATOM 5830 O O . LEU A 1 712 ? 29.178 -49.015 -57.801 1.00 96.38 712 LEU A O 1
ATOM 5834 N N . VAL A 1 713 ? 28.488 -46.919 -58.279 1.00 96.31 713 VAL A N 1
ATOM 5835 C CA . VAL A 1 713 ? 27.887 -47.231 -59.585 1.00 96.31 713 VAL A CA 1
ATOM 5836 C C . VAL A 1 713 ? 28.929 -47.813 -60.542 1.00 96.31 713 VAL A C 1
ATOM 5838 O O . VAL A 1 713 ? 28.708 -48.894 -61.089 1.00 96.31 713 VAL A O 1
ATOM 5841 N N . GLU A 1 714 ? 30.090 -47.170 -60.686 1.00 94.88 714 GLU A N 1
ATOM 5842 C CA . GLU A 1 714 ? 31.144 -47.660 -61.586 1.00 94.88 714 GLU A CA 1
ATOM 5843 C C . GLU A 1 714 ? 31.744 -48.993 -61.112 1.00 94.88 714 GLU A C 1
ATOM 5845 O O . GLU A 1 714 ? 31.921 -49.915 -61.908 1.00 94.88 714 GLU A O 1
ATOM 5850 N N . ARG A 1 715 ? 31.942 -49.184 -59.797 1.00 94.56 715 ARG A N 1
ATOM 5851 C CA . ARG A 1 715 ? 32.364 -50.488 -59.244 1.00 94.56 715 ARG A CA 1
ATOM 5852 C C . ARG A 1 715 ? 31.342 -51.596 -59.519 1.00 94.56 715 ARG A C 1
ATOM 5854 O O . ARG A 1 715 ? 31.740 -52.732 -59.781 1.00 94.56 715 ARG A O 1
ATOM 5861 N N . LYS A 1 716 ? 30.036 -51.301 -59.458 1.00 94.12 716 LYS A N 1
ATOM 5862 C CA . LYS A 1 716 ? 28.979 -52.264 -59.814 1.00 94.12 716 LYS A CA 1
ATOM 5863 C C . LYS A 1 716 ? 29.044 -52.632 -61.298 1.00 94.12 716 LYS A C 1
ATOM 5865 O O . LYS A 1 716 ? 29.039 -53.823 -61.603 1.00 94.12 716 LYS A O 1
ATOM 5870 N N . LYS A 1 717 ? 29.167 -51.647 -62.197 1.00 94.50 717 LYS A N 1
ATOM 5871 C CA . LYS A 1 717 ? 29.322 -51.887 -63.645 1.00 94.50 717 LYS A CA 1
ATOM 5872 C C . LYS A 1 717 ? 30.554 -52.740 -63.947 1.00 94.50 717 LYS A C 1
ATOM 5874 O O . LYS A 1 717 ? 30.439 -53.756 -64.626 1.00 94.50 717 LYS A O 1
ATOM 5879 N N . PHE A 1 718 ? 31.704 -52.405 -63.363 1.00 94.69 718 PHE A N 1
ATOM 5880 C CA . PHE A 1 718 ? 32.942 -53.166 -63.536 1.00 94.69 718 PHE A CA 1
ATOM 5881 C C . PHE A 1 718 ? 32.810 -54.627 -63.075 1.00 94.69 718 PHE A C 1
ATOM 5883 O O . PHE A 1 718 ? 33.227 -55.542 -63.782 1.00 94.69 718 PHE A O 1
ATOM 5890 N N . LYS A 1 719 ? 32.150 -54.877 -61.933 1.00 93.88 719 LYS A N 1
ATOM 5891 C CA . LYS A 1 719 ? 31.864 -56.245 -61.464 1.00 93.88 719 LYS A CA 1
ATOM 5892 C C . LYS A 1 719 ? 30.970 -57.028 -62.431 1.00 93.88 719 LYS A C 1
ATOM 5894 O O . LYS A 1 719 ? 31.169 -58.232 -62.576 1.00 93.88 719 LYS A O 1
ATOM 5899 N N . ILE A 1 720 ? 29.998 -56.380 -63.079 1.00 93.25 720 ILE A N 1
ATOM 5900 C CA . ILE A 1 720 ? 29.156 -57.015 -64.107 1.00 93.25 720 ILE A CA 1
ATOM 5901 C C . ILE A 1 720 ? 30.008 -57.389 -65.324 1.00 93.25 720 ILE A C 1
ATOM 5903 O O . ILE A 1 720 ? 29.924 -58.527 -65.781 1.00 93.25 720 ILE A O 1
ATOM 5907 N N . ILE A 1 721 ? 30.877 -56.484 -65.788 1.00 93.75 721 ILE A N 1
ATOM 5908 C CA . ILE A 1 721 ? 31.788 -56.734 -66.915 1.00 93.75 721 ILE A CA 1
ATOM 5909 C C . ILE A 1 721 ? 32.726 -57.906 -66.603 1.00 93.75 721 ILE A C 1
ATOM 5911 O O . ILE A 1 721 ? 32.780 -58.852 -67.382 1.00 93.75 721 ILE A O 1
ATOM 5915 N N . ILE A 1 722 ? 33.394 -57.917 -65.440 1.00 94.06 722 ILE A N 1
ATOM 5916 C CA . ILE A 1 722 ? 34.266 -59.035 -65.031 1.00 94.06 722 ILE A CA 1
ATOM 5917 C C . ILE A 1 722 ? 33.497 -60.360 -64.980 1.00 94.06 722 ILE A C 1
ATOM 5919 O O . ILE A 1 722 ? 33.990 -61.380 -65.461 1.00 94.06 722 ILE A O 1
ATOM 5923 N N . ARG A 1 723 ? 32.280 -60.373 -64.420 1.00 92.56 723 ARG A N 1
ATOM 5924 C CA . ARG A 1 723 ? 31.430 -61.577 -64.405 1.00 92.56 723 ARG A CA 1
ATOM 5925 C C . ARG A 1 723 ? 31.057 -62.033 -65.820 1.00 92.56 723 ARG A C 1
ATOM 5927 O O . ARG A 1 723 ? 31.022 -63.230 -66.077 1.00 92.56 723 ARG A O 1
ATOM 5934 N N . GLY A 1 724 ? 30.799 -61.099 -66.735 1.00 93.00 724 GLY A N 1
ATOM 5935 C CA . GLY A 1 724 ? 30.556 -61.391 -68.148 1.00 93.00 724 GLY A CA 1
ATOM 5936 C C . GLY A 1 724 ? 31.780 -62.001 -68.836 1.00 93.00 724 GLY A C 1
ATOM 5937 O O . GLY A 1 724 ? 31.669 -63.057 -69.451 1.00 93.00 724 GLY A O 1
ATOM 5938 N N . VAL A 1 725 ? 32.958 -61.395 -68.661 1.00 93.31 725 VAL A N 1
ATOM 5939 C CA . VAL A 1 725 ? 34.227 -61.873 -69.239 1.00 93.31 725 VAL A CA 1
ATOM 5940 C C . VAL A 1 725 ? 34.603 -63.252 -68.699 1.00 93.31 725 VAL A C 1
ATOM 5942 O O . VAL A 1 725 ? 34.946 -64.136 -69.475 1.00 93.31 725 VAL A O 1
ATOM 5945 N N . THR A 1 726 ? 34.491 -63.475 -67.387 1.00 93.25 726 THR A N 1
ATOM 5946 C CA . THR A 1 726 ? 34.778 -64.787 -66.776 1.00 93.25 726 THR A CA 1
ATOM 5947 C C . THR A 1 726 ? 33.822 -65.875 -67.268 1.00 93.25 726 THR A C 1
ATOM 5949 O O . THR A 1 726 ? 34.266 -66.986 -67.553 1.00 93.25 726 THR A O 1
ATOM 5952 N N . ARG A 1 727 ? 32.530 -65.563 -67.459 1.00 92.44 727 ARG A N 1
ATOM 5953 C CA . ARG A 1 727 ? 31.565 -66.481 -68.094 1.00 92.44 727 ARG A CA 1
ATOM 5954 C C . ARG A 1 727 ? 31.921 -66.778 -69.549 1.00 92.44 727 ARG A C 1
ATOM 5956 O O . ARG A 1 727 ? 31.914 -67.941 -69.936 1.00 92.44 727 ARG A O 1
ATOM 5963 N N . LEU A 1 728 ? 32.274 -65.762 -70.336 1.00 93.62 728 LEU A N 1
ATOM 5964 C CA . LEU A 1 728 ? 32.693 -65.941 -71.728 1.00 93.62 728 LEU A CA 1
ATOM 5965 C C . LEU A 1 728 ? 33.951 -66.816 -71.825 1.00 93.62 728 LEU A C 1
ATOM 5967 O O . LEU A 1 728 ? 33.987 -67.757 -72.612 1.00 93.62 728 LEU A O 1
ATOM 5971 N N . GLN A 1 729 ? 34.954 -66.562 -70.979 1.00 93.25 729 GLN A N 1
ATOM 5972 C CA . GLN A 1 729 ? 36.159 -67.389 -70.886 1.00 93.25 729 GLN A CA 1
ATOM 5973 C C . GLN A 1 729 ? 35.829 -68.842 -70.519 1.00 93.25 729 GLN A C 1
ATOM 5975 O O . GLN A 1 729 ? 36.403 -69.756 -71.108 1.00 93.25 729 GLN A O 1
ATOM 5980 N N . ALA A 1 730 ? 34.903 -69.072 -69.581 1.00 92.38 730 ALA A N 1
ATOM 5981 C CA . ALA A 1 730 ? 34.457 -70.417 -69.218 1.00 92.38 730 ALA A CA 1
ATOM 5982 C C . ALA A 1 730 ? 33.763 -71.134 -70.391 1.00 92.38 730 ALA A C 1
ATOM 5984 O O . ALA A 1 730 ? 34.063 -72.299 -70.643 1.00 92.38 730 ALA A O 1
ATOM 5985 N N . ILE A 1 731 ? 32.905 -70.435 -71.145 1.00 93.69 731 ILE A N 1
ATOM 5986 C CA . ILE A 1 731 ? 32.230 -70.978 -72.336 1.00 93.69 731 ILE A CA 1
ATOM 5987 C C . ILE A 1 731 ? 33.249 -71.336 -73.423 1.00 93.69 731 ILE A C 1
ATOM 5989 O O . ILE A 1 731 ? 33.216 -72.448 -73.940 1.00 93.69 731 ILE A O 1
ATOM 5993 N N . ILE A 1 732 ? 34.193 -70.439 -73.733 1.00 93.19 732 ILE A N 1
ATOM 5994 C CA . ILE A 1 732 ? 35.233 -70.689 -74.745 1.00 93.19 732 ILE A CA 1
ATOM 5995 C C . ILE A 1 732 ? 36.100 -71.890 -74.345 1.00 93.19 732 ILE A C 1
ATOM 5997 O O . ILE A 1 732 ? 36.325 -72.782 -75.162 1.00 93.19 732 ILE A O 1
ATOM 6001 N N . ARG A 1 733 ? 36.550 -71.954 -73.083 1.00 93.06 733 ARG A N 1
ATOM 6002 C CA . ARG A 1 733 ? 37.339 -73.089 -72.571 1.00 93.06 733 ARG A CA 1
ATOM 6003 C C . ARG A 1 733 ? 36.550 -74.397 -72.618 1.00 93.06 733 ARG A C 1
ATOM 6005 O O . ARG A 1 733 ? 37.100 -75.413 -73.030 1.00 93.06 733 ARG A O 1
ATOM 6012 N N . SER A 1 734 ? 35.271 -74.376 -72.238 1.00 92.75 734 SER A N 1
ATOM 6013 C CA . SER A 1 734 ? 34.384 -75.540 -72.332 1.00 92.75 734 SER A CA 1
ATOM 6014 C C . SER A 1 734 ? 34.229 -76.003 -73.781 1.00 92.75 734 SER A C 1
ATOM 6016 O O . SER A 1 734 ? 34.412 -77.183 -74.058 1.00 92.75 734 SER A O 1
ATOM 6018 N N . HIS A 1 735 ? 33.994 -75.084 -74.719 1.00 92.94 735 HIS A N 1
ATOM 6019 C CA . HIS A 1 735 ? 33.851 -75.412 -76.135 1.00 92.94 735 HIS A CA 1
ATOM 6020 C C . HIS A 1 735 ? 35.134 -76.018 -76.724 1.00 92.94 735 HIS A C 1
ATOM 6022 O O . HIS A 1 735 ? 35.079 -77.048 -77.391 1.00 92.94 735 HIS A O 1
ATOM 6028 N N . GLN A 1 736 ? 36.303 -75.451 -76.406 1.00 93.31 736 GLN A N 1
ATOM 6029 C CA . GLN A 1 736 ? 37.600 -76.012 -76.803 1.00 93.31 736 GLN A CA 1
ATOM 6030 C C . GLN A 1 736 ? 37.828 -77.420 -76.233 1.00 93.31 736 GLN A C 1
ATOM 6032 O O . GLN A 1 736 ? 38.334 -78.292 -76.939 1.00 93.31 736 GLN A O 1
ATOM 6037 N N . LEU A 1 737 ? 37.446 -77.661 -74.973 1.00 92.62 737 LEU A N 1
ATOM 6038 C CA . LEU A 1 737 ? 37.526 -78.986 -74.350 1.00 92.62 737 LEU A CA 1
ATOM 6039 C C . LEU A 1 737 ? 36.563 -79.986 -74.999 1.00 92.62 737 LEU A C 1
ATOM 6041 O O . LEU A 1 737 ? 36.960 -81.123 -75.232 1.00 92.62 737 LEU A O 1
ATOM 6045 N N . VAL A 1 738 ? 35.338 -79.569 -75.337 1.00 92.75 738 VAL A N 1
ATOM 6046 C CA . VAL A 1 738 ? 34.351 -80.411 -76.033 1.00 92.75 738 VAL A CA 1
ATOM 6047 C C . VAL A 1 738 ? 34.847 -80.791 -77.424 1.00 92.75 738 VAL A C 1
ATOM 6049 O O . VAL A 1 738 ? 34.821 -81.973 -77.753 1.00 92.75 738 VAL A O 1
ATOM 6052 N N . ILE A 1 739 ? 35.359 -79.836 -78.209 1.00 92.69 739 ILE A N 1
ATOM 6053 C CA . ILE A 1 739 ? 35.934 -80.116 -79.535 1.00 92.69 739 ILE A CA 1
ATOM 6054 C C . ILE A 1 739 ? 37.105 -81.095 -79.409 1.00 92.69 739 ILE A C 1
ATOM 6056 O O . ILE A 1 739 ? 37.149 -82.093 -80.126 1.00 92.69 739 ILE A O 1
ATOM 6060 N N . ARG A 1 740 ? 38.033 -80.856 -78.468 1.00 91.62 740 ARG A N 1
ATOM 6061 C CA . ARG A 1 740 ? 39.155 -81.776 -78.218 1.00 91.62 740 ARG A CA 1
ATOM 6062 C C . ARG A 1 740 ? 38.670 -83.169 -77.830 1.00 91.62 740 ARG A C 1
ATOM 6064 O O . ARG A 1 740 ? 39.171 -84.139 -78.382 1.00 91.62 740 ARG A O 1
ATOM 6071 N N . TYR A 1 741 ? 37.697 -83.278 -76.926 1.00 92.31 741 TYR A N 1
ATOM 6072 C CA . TYR A 1 741 ? 37.136 -84.560 -76.498 1.00 92.31 741 TYR A CA 1
ATOM 6073 C C . TYR A 1 741 ? 36.425 -85.291 -77.641 1.00 92.31 741 TYR A C 1
ATOM 6075 O O . TYR A 1 741 ? 36.631 -86.488 -77.810 1.00 92.31 741 TYR A O 1
ATOM 6083 N N . GLN A 1 742 ? 35.628 -84.591 -78.454 1.00 91.75 742 GLN A N 1
ATOM 6084 C CA . GLN A 1 742 ? 34.951 -85.170 -79.618 1.00 91.75 742 GLN A CA 1
ATOM 6085 C C . GLN A 1 742 ? 35.950 -85.672 -80.663 1.00 91.75 742 GLN A C 1
ATOM 6087 O O . GLN A 1 742 ? 35.786 -86.780 -81.169 1.00 91.75 742 GLN A O 1
ATOM 6092 N N . TRP A 1 743 ? 37.007 -84.902 -80.935 1.00 91.56 743 TRP A N 1
ATOM 6093 C CA . TRP A 1 743 ? 38.085 -85.315 -81.832 1.00 91.56 743 TRP A CA 1
ATOM 6094 C C . TRP A 1 743 ? 38.805 -86.566 -81.309 1.00 91.56 743 TRP A C 1
ATOM 6096 O O . TRP A 1 743 ? 38.930 -87.545 -82.037 1.00 91.56 743 TRP A O 1
ATOM 6106 N N . LEU A 1 744 ? 39.183 -86.586 -80.025 1.00 90.62 744 LEU A N 1
ATOM 6107 C CA . LEU A 1 744 ? 39.844 -87.730 -79.382 1.00 90.62 744 LEU A CA 1
ATOM 6108 C C . LEU A 1 744 ? 38.936 -88.972 -79.338 1.00 90.62 744 LEU A C 1
ATOM 6110 O O . LEU A 1 744 ? 39.388 -90.075 -79.631 1.00 90.62 744 LEU A O 1
ATOM 6114 N N . LYS A 1 745 ? 37.640 -88.794 -79.047 1.00 90.31 745 LYS A N 1
ATOM 6115 C CA . LYS A 1 745 ? 36.624 -89.858 -79.080 1.00 90.31 745 LYS A CA 1
ATOM 6116 C C . LYS A 1 745 ? 36.456 -90.429 -80.487 1.00 90.31 745 LYS A C 1
ATOM 6118 O O . LYS A 1 745 ? 36.387 -91.643 -80.626 1.00 90.31 745 LYS A O 1
ATOM 6123 N N . SER A 1 746 ? 36.407 -89.576 -81.513 1.00 88.25 746 SER A N 1
ATOM 6124 C CA . SER A 1 746 ? 36.357 -90.006 -82.915 1.00 88.25 746 SER A CA 1
ATOM 6125 C C . SER A 1 746 ? 37.599 -90.812 -83.291 1.00 88.25 746 SER A C 1
ATOM 6127 O O . SER A 1 746 ? 37.472 -91.841 -83.941 1.00 88.25 746 SER A O 1
ATOM 6129 N N . LEU A 1 747 ? 38.783 -90.369 -82.862 1.00 89.12 747 LEU A N 1
ATOM 6130 C CA . LEU A 1 747 ? 40.056 -91.050 -83.110 1.00 89.12 747 LEU A CA 1
ATOM 6131 C C . LEU A 1 747 ? 40.102 -92.433 -82.451 1.00 89.12 747 LEU A C 1
ATOM 6133 O O . LEU A 1 747 ? 40.453 -93.409 -83.106 1.00 89.12 747 LEU A O 1
ATOM 6137 N N . ILE A 1 748 ? 39.690 -92.532 -81.182 1.00 87.88 748 ILE A N 1
ATOM 6138 C CA . ILE A 1 748 ? 39.616 -93.810 -80.458 1.00 87.88 748 ILE A CA 1
ATOM 6139 C C . ILE A 1 748 ? 38.563 -94.730 -81.082 1.00 87.88 748 ILE A C 1
ATOM 6141 O O . ILE A 1 748 ? 38.849 -95.904 -81.278 1.00 87.88 748 ILE A O 1
ATOM 6145 N N . ALA A 1 749 ? 37.373 -94.222 -81.420 1.00 84.94 749 ALA A N 1
ATOM 6146 C CA . ALA A 1 749 ? 36.326 -95.024 -82.055 1.00 84.94 749 ALA A CA 1
ATOM 6147 C C . ALA A 1 749 ? 36.778 -95.565 -83.421 1.00 84.94 749 ALA A C 1
ATOM 6149 O O . ALA A 1 749 ? 36.498 -96.713 -83.748 1.00 84.94 749 ALA A O 1
ATOM 6150 N N . HIS A 1 750 ? 37.520 -94.763 -84.193 1.00 83.12 750 HIS A N 1
ATOM 6151 C CA . HIS A 1 750 ? 38.109 -95.203 -85.456 1.00 83.12 750 HIS A CA 1
ATOM 6152 C C . HIS A 1 750 ? 39.208 -96.252 -85.232 1.00 83.12 750 HIS A C 1
ATOM 6154 O O . HIS A 1 750 ? 39.241 -97.254 -85.932 1.00 83.12 750 HIS A O 1
ATOM 6160 N N . PHE A 1 751 ? 40.061 -96.073 -84.218 1.00 83.69 751 PHE A N 1
ATOM 6161 C CA . PHE A 1 751 ? 41.089 -97.052 -83.852 1.00 83.69 751 PHE A CA 1
ATOM 6162 C C . PHE A 1 751 ? 40.492 -98.384 -83.364 1.00 83.69 751 PHE A C 1
ATOM 6164 O O . PHE A 1 751 ? 40.955 -99.445 -83.765 1.00 83.69 751 PHE A O 1
ATOM 6171 N N . GLN A 1 752 ? 39.436 -98.344 -82.545 1.00 82.00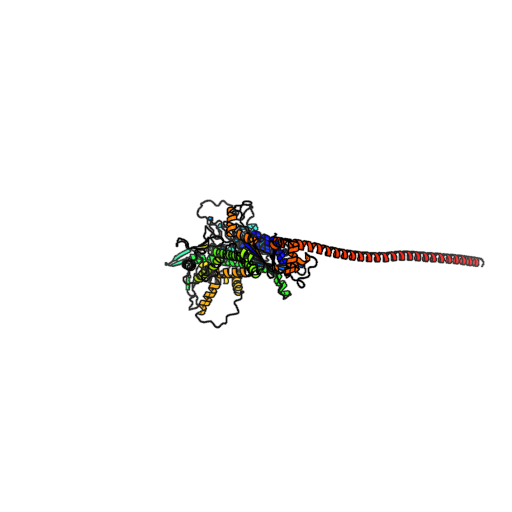 752 GLN A N 1
ATOM 6172 C CA . GLN A 1 752 ? 38.712 -99.533 -82.076 1.00 82.00 752 GLN A CA 1
ATOM 6173 C C . GLN A 1 752 ? 37.971 -100.272 -83.193 1.00 82.00 752 GLN A C 1
ATOM 6175 O O . GLN A 1 752 ? 37.737 -101.458 -83.040 1.00 82.00 752 GLN A O 1
ATOM 6180 N N . ALA A 1 753 ? 37.592 -99.596 -84.281 1.00 77.56 753 ALA A N 1
ATOM 6181 C CA . ALA A 1 753 ? 36.957 -100.229 -85.438 1.00 77.56 753 ALA A CA 1
ATOM 6182 C C . ALA A 1 753 ? 37.960 -100.906 -86.397 1.00 77.56 753 ALA A C 1
ATOM 6184 O O . ALA A 1 753 ? 37.534 -101.609 -87.310 1.00 77.56 753 ALA A O 1
ATOM 6185 N N . ILE A 1 754 ? 39.266 -100.650 -86.233 1.00 73.12 754 ILE A N 1
ATOM 6186 C CA . ILE A 1 754 ? 40.353 -101.195 -87.069 1.00 73.12 754 ILE A CA 1
ATOM 6187 C C . ILE A 1 754 ? 40.997 -102.449 -86.431 1.00 73.12 754 ILE A C 1
ATOM 6189 O O . ILE A 1 754 ? 41.671 -103.199 -87.136 1.00 73.12 754 ILE A O 1
ATOM 6193 N N . ASN A 1 755 ? 40.750 -102.707 -85.140 1.00 50.91 755 ASN A N 1
ATOM 6194 C CA . ASN A 1 755 ? 41.015 -103.992 -84.468 1.00 50.91 755 ASN A CA 1
ATOM 6195 C C . ASN A 1 755 ? 39.742 -104.836 -84.425 1.00 50.91 755 ASN A C 1
ATOM 6197 O O . ASN A 1 755 ? 39.873 -106.078 -84.472 1.00 50.91 755 ASN A O 1
#

Secondary structure (DSSP, 8-state):
-HHHHHHHHHHHHTS--EEEEEEESTTSSHHHHHHHHHHHHHHTTS-HHHHHHHHHHHHHHHHHHEE--SS-TTEE-SEEEEEEEEEEETTTTEEEEEEEEEEEE---GGGGT---BGGG---SBHHHHHHHHHS-HHHHHHTT--SS-GGG-TTT--B--S------TT--STTSSSS-S---HHHHHHHHHHHHHHTT--HHHHHHHHHHHHHHHHHTT---EEEEETTEEEEE---HHHHHHHHHHHT--HHHHHHHHHEEEEE-TTT--EEEEEEPPHHHHHHHHHHHHHHHHHHHHHHHHHHHHHHHHHHHHHHHHHH-S----EEEEEEEPPPP---TTT-B-HHHHHHHHHHHHHHHHHHIIIIIHHHHHHHHTT-HHHHHHHHTS-----HHHHIIIIISTT-HHHHHHHHHHSTT--HHHHHHHHHHHHTT-TTTEE--SSTTS-EEEEEETTEEEEEE-TTHHHHHHT---HHHHHHHHT-S-HHHHHHHHHHHHHHHSSS-SSS--TT---TTHHHHHHHHHHHHTSHHHHHHHHHHHHHHHHHH-SEEEEEEE--S-TT--TT---HHHHHHHHHHTTHHHHHHHHHHS--EEEEHHHHHHHHGGGSTTPPPGGGS-HHHHHHHHHHHHHGGGHHHHEEE-SSEEEE-HHHHHHHHHHHHHHHHHHHHHHHHHHHHHHHHHHHHHHHHHHHHHHHHHHHHHHHHHHHHHHHHHHHHHHHHHHHHHHHHHHHHHHHHHHHHTT-

Organism: Meloidogyne enterolobii (NCBI:txid390850)

Radius of gyration: 40.54 Å; Cα contacts (8 Å, |Δi|>4): 950; chains: 1; bounding box: 85×136×136 Å

Nearest PDB structures (foldseek):
  6ycx-assembly1_A  TM=8.238E-01  e=8.358E-35  Plasmodium falciparum 3D7
  7udt-assembly1_D  TM=7.291E-01  e=3.311E-37  Mus musculus
  8a12-assembly1_A  TM=7.498E-01  e=2.073E-35  Plasmodium falciparum 3D7
  8cdq-assembly1_A  TM=7.385E-01  e=1.364E-35  Plasmodium falciparum 3D7
  7rb9-assembly1_D  TM=7.623E-01  e=1.028E-33  Mus musculus

Foldseek 3Di:
DVVLVVVVVVVVVPDFAEEEEEAAAWPLCRVVVLVVSVCSNAVVAEDPLLSLLVVLLVLQCQQQQFWCFPQDLRTGQWKKKKKFWWDQDPVVSDIHGQFMAMDIGLRVLLLQLDQAAVVGRIFRGNNLLLLLFADDPVLCVVLVHDNSDLCVFRSGDRDDDDDPDDDPPDPPDQPRDPDDGDDGSNVSNVSNVVSCVSLVNDPVLVSLLSLLSSLLRLLSPWAWDWDDDPNDTAIDGPPPVSLVSNCSSLVFDSVLVRCLLFKDFDDDPPPRDRDDIDGDDRVSSSVLSSLLSSLSSVLSVVVSSVSSRCSRNVSVVVVCVPDVDDGDIHMYMYIDAHHQDADPPPAAELSSLLSLLLNLLVLQLVCCVLQVVLLVVCVVQVNVVLNVLSVPQDDDHCVVLNCQCANDDLRLLVLLLVLLLDPPRDLLVSQVSNCVVPVVPCVAKDDDPDPVQQWIWGQGLLGIHIYHSPCNSVLFLSDNRPSVVVRQVNGPPVSSVVSVVVVVVVVVPPDDPDDDDPPPPDPVVVVVVVSVVSSCPTPSNVSVVVSVVVSVVNVSGPYYHYHYRADQDSVPDPPHGDPVRRVSRCSSSVVVSSVSSLQSFQPDKAFLLRQCQQQVLLDPPRDHSVPDDSQVVSVVSQCVVVPPCSVVAWDRGNGIIGGRPVVVVVSVVSSVVSVVVVVVVVCVVVVVVVVVVVVVVVVVVVVVVVVVVVVVVVVVVVVVVVVVVVVVVVVVVVVVVVVVVVVVVVVVVVVVVVD

=== Feature glossary ===
Reading guide. The protein is described through the following features:

Foldseek 3Di. A 3Di character summarizes, for each residue, the relative orientation of the Cα frame of its nearest spatial neighbor. Because it encodes fold topology rather than chemistry, 3Di alignments detect remote structural similarity that sequence alignment misses.

Contact-map, Ramachandran, and PAE plots. Plot images: a contact map (which residues are close in 3D, as an N×N binary image), a Ramachandran scatter (backbone torsion angles, revealing secondary-structure composition at a glance), and — for AlphaFold structures — a PAE heatmap (pairwise prediction confidence).

Radius of gyration, Cα contacts, bounding box. Radius of gyration (Rg) is the root-mean-square distance of Cα atoms from their centroid — a single number for overall size and compactness. A globular domain of N residues has Rg ≈ 2.2·N^0.38 Å; an extended or disordered chain has a much larger Rg. The Cα contact count is the number of residue pairs whose Cα atoms are within 8 Å and are more than four positions apart in sequence — a standard proxy for tertiary packing density. The bounding box is the smallest axis-aligned box enclosing all Cα atoms.

Secondary structure (8-state, DSSP). Eight-state secondary structure (DSSP): H is the canonical α-helix, G the tighter 3₁₀-helix, I the wider π-helix; E/B are β-structure, T and S are turns and bends, and '-' is everything else. DSSP derives these from the pattern of main-chain N–H···O=C hydrogen bonds, not from the sequence.

B-factor. B-factor (Debye–Waller factor) reflects atomic displacement in the crystal lattice. It is an experimental observable (units Å²), not a prediction; low values mean the atom is pinned down, high values mean it moves or is heterogeneous across the crystal.

pLDDT. pLDDT is the predicted lDDT-Cα score: AlphaFold's confidence that the local environment of each residue (all inter-atomic distances within 15 Å) is correctly placed. It is a per-residue number between 0 and 100, with higher meaning more reliable.

Nearest PDB structures. Nearest PDB neighbors are the top structural matches found by Foldseek when searching this structure against the entire Protein Data Bank. Each hit reports a TM-score (0 to 1; >0.5 almost always implies the same fold) and an E-value. These are *structural* homologs — they may share no detectable sequence similarity.

Solvent-accessible surface area. Accessible surface area quantifies burial. A residue with SASA near zero is packed into the hydrophobic core; one with SASA >100 Å² sits on the surface. Computed here via the Shrake–Rupley numerical algorithm with a 1.4 Å probe.

Rendered structure images. Structure images are PyMOL renders from six orthogonal camera directions. Cartoon representation draws helices as coils and strands as arrows; sticks shows the backbone as bonds; surface shows the solvent-excluded envelope. Rainbow coloring maps sequence position to hue (blue→red, N→C); chain coloring assigns a distinct color per polypeptide.

Backbone torsions (φ/ψ). φ (phi) and ψ (psi) are the two rotatable backbone dihedrals per residue: φ is the C(i-1)–N–Cα–C torsion, ψ is the N–Cα–C–N(i+1) torsion, both in degrees on (−180°, 180°]. α-helical residues cluster near (−60°, −45°); β-strand residues near (−120°, +130°). A Ramachandran plot is simply a scatter of (φ, ψ) for every residue.

Predicted aligned error. Predicted Aligned Error (PAE) is an AlphaFold confidence matrix: entry (i, j) is the expected error in the position of residue j, in ångströms, when the prediction is superimposed on the true structure at residue i. Low PAE within a block of residues means that block is internally rigid and well-predicted; high PAE between two blocks means their relative placement is uncertain even if each block individually is confident.

mmCIF coordinates. Structure coordinates are given as an mmCIF _atom_site loop: one row per atom with element, residue name, chain id, sequence number, and x/y/z position in Å. Only the four main-chain atoms per residue are included here; side chains are omitted to keep the record compact.

InterPro / GO / CATH / organism. Database cross-references. InterPro integrates a dozen domain/family signature databases into unified entries with residue-range hits. GO terms attach function/process/location labels with evidence codes. CATH codes position the fold in a four-level structural taxonomy. Organism is the NCBI-taxonomy species name.

Secondary structure (3-state, P-SEA). SS3 is a coarse helix/strand/coil call (letters a/b/c) made by the P-SEA algorithm from inter-Cα distances and dihedrals. It is less detailed than DSSP but needs only Cα positions.

Sequence. Sequence gives the chain of amino acids in standard one-letter code (A=alanine, C=cysteine, …, Y=tyrosine), read N→C. It is the only feature that is directly encoded by the gene; all structural features are derived from the folded form of this sequence.